Protein AF-0000000072711193 (afdb_homodimer)

Structure (mmCIF, N/CA/C/O backbone):
data_AF-0000000072711193-model_v1
#
loop_
_entity.id
_entity.type
_entity.pdbx_description
1 polymer Hexosyltransferase
#
loop_
_atom_site.group_PDB
_atom_site.id
_atom_site.type_symbol
_atom_site.label_atom_id
_atom_site.label_alt_id
_atom_site.label_comp_id
_atom_site.label_asym_id
_atom_site.label_entity_id
_atom_site.label_seq_id
_atom_site.pdbx_PDB_ins_code
_atom_site.Cartn_x
_atom_site.Cartn_y
_atom_site.Cartn_z
_atom_site.occupancy
_atom_site.B_iso_or_equiv
_atom_site.auth_seq_id
_atom_site.auth_comp_id
_atom_site.auth_asym_id
_atom_site.auth_atom_id
_atom_site.pdbx_PDB_model_num
ATOM 1 N N . MET A 1 1 ? 5.035 42.688 -54.812 1 25.09 1 MET A N 1
ATOM 2 C CA . MET A 1 1 ? 4.352 42.875 -53.562 1 25.09 1 MET A CA 1
ATOM 3 C C . MET A 1 1 ? 3.699 41.562 -53.094 1 25.09 1 MET A C 1
ATOM 5 O O . MET A 1 1 ? 2.559 41.281 -53.469 1 25.09 1 MET A O 1
ATOM 9 N N . GLU A 1 2 ? 4.414 40.469 -53.188 1 30.11 2 GLU A N 1
ATOM 10 C CA . GLU A 1 2 ? 4.062 39.094 -52.812 1 30.11 2 GLU A CA 1
ATOM 11 C C . GLU A 1 2 ? 3.682 39 -51.344 1 30.11 2 GLU A C 1
ATOM 13 O O . GLU A 1 2 ? 4.469 39.344 -50.469 1 30.11 2 GLU A O 1
ATOM 18 N N . ARG A 1 3 ? 2.291 39.188 -51.125 1 33.78 3 ARG A N 1
ATOM 19 C CA . ARG A 1 3 ? 1.597 39.125 -49.844 1 33.78 3 ARG A CA 1
ATOM 20 C C . ARG A 1 3 ? 2 37.875 -49.062 1 33.78 3 ARG A C 1
ATOM 22 O O . ARG A 1 3 ? 1.831 36.75 -49.531 1 33.78 3 ARG A O 1
ATOM 29 N N . ARG A 1 4 ? 3.076 38.125 -48.156 1 33.78 4 ARG A N 1
ATOM 30 C CA . ARG A 1 4 ? 3.562 37.25 -47.125 1 33.78 4 ARG A CA 1
ATOM 31 C C . ARG A 1 4 ? 2.408 36.688 -46.281 1 33.78 4 ARG A C 1
ATOM 33 O O . ARG A 1 4 ? 1.637 37.438 -45.688 1 33.78 4 ARG A O 1
ATOM 40 N N . LEU A 1 5 ? 1.806 35.688 -46.906 1 37.38 5 LEU A N 1
ATOM 41 C CA . LEU A 1 5 ? 0.866 34.938 -46.062 1 37.38 5 LEU A CA 1
ATOM 42 C C . LEU A 1 5 ? 1.384 34.781 -44.656 1 37.38 5 LEU A C 1
ATOM 44 O O . LEU A 1 5 ? 2.453 34.219 -44.438 1 37.38 5 LEU A O 1
ATOM 48 N N . CYS A 1 6 ? 1.14 35.875 -43.781 1 38.31 6 CYS A N 1
ATOM 49 C CA . CYS A 1 6 ? 1.611 36.094 -42.406 1 38.31 6 CYS A CA 1
ATOM 50 C C . CYS A 1 6 ? 1.307 34.875 -41.531 1 38.31 6 CYS A C 1
ATOM 52 O O . CYS A 1 6 ? 0.287 34.219 -41.719 1 38.31 6 CYS A O 1
ATOM 54 N N . ALA A 1 7 ? 2.26 34.562 -40.625 1 51.5 7 ALA A N 1
ATOM 55 C CA . ALA A 1 7 ? 2.461 33.531 -39.625 1 51.5 7 ALA A CA 1
ATOM 56 C C . ALA A 1 7 ? 1.212 33.344 -38.781 1 51.5 7 ALA A C 1
ATOM 58 O O . ALA A 1 7 ? 0.851 32.219 -38.406 1 51.5 7 ALA A O 1
ATOM 59 N N . PRO A 1 8 ? 0.375 34.438 -38.688 1 54.06 8 PRO A N 1
ATOM 60 C CA . PRO A 1 8 ? -0.767 34.188 -37.812 1 54.06 8 PRO A CA 1
ATOM 61 C C . PRO A 1 8 ? -1.857 33.344 -38.469 1 54.06 8 PRO A C 1
ATOM 63 O O . PRO A 1 8 ? -2.547 32.594 -37.781 1 54.06 8 PRO A O 1
ATOM 66 N N . SER A 1 9 ? -1.953 33.406 -39.75 1 57.59 9 SER A N 1
ATOM 67 C CA . SER A 1 9 ? -3.023 32.656 -40.406 1 57.59 9 SER A CA 1
ATOM 68 C C . SER A 1 9 ? -2.73 31.172 -40.438 1 57.59 9 SER A C 1
ATOM 70 O O . SER A 1 9 ? -3.65 30.359 -40.375 1 57.59 9 SER A O 1
ATOM 72 N N . LEU A 1 10 ? -1.444 30.875 -40.438 1 52.97 10 LEU A N 1
ATOM 73 C CA . LEU A 1 10 ? -1.091 29.469 -40.438 1 52.97 10 LEU A CA 1
ATOM 74 C C . LEU A 1 10 ? -1.29 28.859 -39.062 1 52.97 10 LEU A C 1
ATOM 76 O O . LEU A 1 10 ? -1.71 27.703 -38.906 1 52.97 10 LEU A O 1
ATOM 80 N N . VAL A 1 11 ? -1.178 29.688 -38 1 55.47 11 VAL A N 1
ATOM 81 C CA . VAL A 1 11 ? -1.401 29.219 -36.625 1 55.47 11 VAL A CA 1
ATOM 82 C C . VAL A 1 11 ? -2.896 29.016 -36.375 1 55.47 11 VAL A C 1
ATOM 84 O O . VAL A 1 11 ? -3.307 28.016 -35.781 1 55.47 11 VAL A O 1
ATOM 87 N N . ILE A 1 12 ? -3.73 29.828 -37.031 1 57.03 12 ILE A N 1
ATOM 88 C CA . ILE A 1 12 ? -5.176 29.672 -36.875 1 57.03 12 ILE A CA 1
ATOM 89 C C . ILE A 1 12 ? -5.656 28.438 -37.625 1 57.03 12 ILE A C 1
ATOM 91 O O . ILE A 1 12 ? -6.469 27.672 -37.125 1 57.03 12 ILE A O 1
ATOM 95 N N . ILE A 1 13 ? -5.059 28.188 -38.75 1 55.66 13 ILE A N 1
ATOM 96 C CA . ILE A 1 13 ? -5.441 27 -39.531 1 55.66 13 ILE A CA 1
ATOM 97 C C . ILE A 1 13 ? -4.926 25.75 -38.812 1 55.66 13 ILE A C 1
ATOM 99 O O . ILE A 1 13 ? -5.637 24.75 -38.719 1 55.66 13 ILE A O 1
ATOM 103 N N . LEU A 1 14 ? -3.797 25.859 -38.156 1 54.62 14 LEU A N 1
ATOM 104 C CA . LEU A 1 14 ? -3.252 24.719 -37.438 1 54.62 14 LEU A CA 1
ATOM 105 C C . LEU A 1 14 ? -4.043 24.469 -36.156 1 54.62 14 LEU A C 1
ATOM 107 O O . LEU A 1 14 ? -4.344 23.312 -35.812 1 54.62 14 LEU A O 1
ATOM 111 N N . ILE A 1 15 ? -4.504 25.484 -35.531 1 59.09 15 ILE A N 1
ATOM 112 C CA . ILE A 1 15 ? -5.348 25.312 -34.344 1 59.09 15 ILE A CA 1
ATOM 113 C C . ILE A 1 15 ? -6.715 24.766 -34.781 1 59.09 15 ILE A C 1
ATOM 115 O O . ILE A 1 15 ? -7.258 23.875 -34.125 1 59.09 15 ILE A O 1
ATOM 119 N N . ALA A 1 16 ? -7.199 25.234 -35.875 1 59.5 16 ALA A N 1
ATOM 120 C CA . ALA A 1 16 ? -8.484 24.734 -36.375 1 59.5 16 ALA A CA 1
ATOM 121 C C . ALA A 1 16 ? -8.359 23.281 -36.812 1 59.5 16 ALA A C 1
ATOM 123 O O . ALA A 1 16 ? -9.242 22.453 -36.531 1 59.5 16 ALA A O 1
ATOM 124 N N . LEU A 1 17 ? -7.266 22.938 -37.375 1 55.38 17 LEU A N 1
ATOM 125 C CA . LEU A 1 17 ? -7.047 21.562 -37.812 1 55.38 17 LEU A CA 1
ATOM 126 C C . LEU A 1 17 ? -6.785 20.656 -36.594 1 55.38 17 LEU A C 1
ATOM 128 O O . LEU A 1 17 ? -7.312 19.531 -36.531 1 55.38 17 LEU A O 1
ATOM 132 N N . VAL A 1 18 ? -6.062 21.109 -35.594 1 55.75 18 VAL A N 1
ATOM 133 C CA . VAL A 1 18 ? -5.836 20.312 -34.375 1 55.75 18 VAL A CA 1
ATOM 134 C C . VAL A 1 18 ? -7.137 20.203 -33.594 1 55.75 18 VAL A C 1
ATOM 136 O O . VAL A 1 18 ? -7.484 19.125 -33.094 1 55.75 18 VAL A O 1
ATOM 139 N N . THR A 1 19 ? -7.891 21.25 -33.562 1 57.88 19 THR A N 1
ATOM 140 C CA . THR A 1 19 ? -9.203 21.172 -32.938 1 57.88 19 THR A CA 1
ATOM 141 C C . THR A 1 19 ? -10.133 20.266 -33.719 1 57.88 19 THR A C 1
ATOM 143 O O . THR A 1 19 ? -10.922 19.516 -33.156 1 57.88 19 THR A O 1
ATOM 146 N N . TYR A 1 20 ? -10 20.312 -35 1 52.47 20 TYR A N 1
ATOM 147 C CA . TYR A 1 20 ? -10.781 19.422 -35.844 1 52.47 20 TYR A CA 1
ATOM 148 C C . TYR A 1 20 ? -10.312 17.969 -35.688 1 52.47 20 TYR A C 1
ATOM 150 O O . TYR A 1 20 ? -11.125 17.062 -35.562 1 52.47 20 TYR A O 1
ATOM 158 N N . ILE A 1 21 ? -9.062 17.75 -35.656 1 50.16 21 ILE A N 1
ATOM 159 C CA . ILE A 1 21 ? -8.547 16.391 -35.469 1 50.16 21 ILE A CA 1
ATOM 160 C C . ILE A 1 21 ? -8.875 15.914 -34.062 1 50.16 21 ILE A C 1
ATOM 162 O O . ILE A 1 21 ? -9.281 14.758 -33.844 1 50.16 21 ILE A O 1
ATOM 166 N N . VAL A 1 22 ? -8.742 16.719 -33 1 50.91 22 VAL A N 1
ATOM 167 C CA . VAL A 1 22 ? -9.141 16.344 -31.656 1 50.91 22 VAL A CA 1
ATOM 168 C C . VAL A 1 22 ? -10.656 16.125 -31.609 1 50.91 22 VAL A C 1
ATOM 170 O O . VAL A 1 22 ? -11.133 15.164 -31.016 1 50.91 22 VAL A O 1
ATOM 173 N N . ARG A 1 23 ? -11.406 16.984 -32.25 1 47.62 23 ARG A N 1
ATOM 174 C CA . ARG A 1 23 ? -12.852 16.812 -32.312 1 47.62 23 ARG A CA 1
ATOM 175 C C . ARG A 1 23 ? -13.203 15.602 -33.188 1 47.62 23 ARG A C 1
ATOM 177 O O . ARG A 1 23 ? -14.125 14.852 -32.844 1 47.62 23 ARG A O 1
ATOM 184 N N . VAL A 1 24 ? -12.562 15.406 -34.281 1 46.16 24 VAL A N 1
ATOM 185 C CA . VAL A 1 24 ? -12.82 14.242 -35.094 1 46.16 24 VAL A CA 1
ATOM 186 C C . VAL A 1 24 ? -12.383 12.977 -34.375 1 46.16 24 VAL A C 1
ATOM 188 O O . VAL A 1 24 ? -13.07 11.953 -34.438 1 46.16 24 VAL A O 1
ATOM 191 N N . THR A 1 25 ? -11.211 12.984 -33.688 1 44.03 25 THR A N 1
ATOM 192 C CA . THR A 1 25 ? -10.82 11.844 -32.875 1 44.03 25 THR A CA 1
ATOM 193 C C . THR A 1 25 ? -11.742 11.688 -31.672 1 44.03 25 THR A C 1
ATOM 195 O O . THR A 1 25 ? -12.031 10.57 -31.25 1 44.03 25 THR A O 1
ATOM 198 N N . GLU A 1 26 ? -12.172 12.75 -31.078 1 44.25 26 GLU A N 1
ATOM 199 C CA . GLU A 1 26 ? -13.234 12.703 -30.062 1 44.25 26 GLU A CA 1
ATOM 200 C C . GLU A 1 26 ? -14.562 12.266 -30.688 1 44.25 26 GLU A C 1
ATOM 202 O O . GLU A 1 26 ? -15.297 11.484 -30.094 1 44.25 26 GLU A O 1
ATOM 207 N N . ILE A 1 27 ? -14.977 12.867 -31.766 1 43.34 27 ILE A N 1
ATOM 208 C CA . ILE A 1 27 ? -16.188 12.461 -32.469 1 43.34 27 ILE A CA 1
ATOM 209 C C . ILE A 1 27 ? -16.016 11.039 -33 1 43.34 27 ILE A C 1
ATOM 211 O O . ILE A 1 27 ? -16.938 10.234 -32.969 1 43.34 27 ILE A O 1
ATOM 215 N N . GLU A 1 28 ? -14.945 10.703 -33.688 1 39.62 28 GLU A N 1
ATOM 216 C CA . GLU A 1 28 ? -14.766 9.312 -34.062 1 39.62 28 GLU A CA 1
ATOM 217 C C . GLU A 1 28 ? -14.656 8.398 -32.844 1 39.62 28 GLU A C 1
ATOM 219 O O . GLU A 1 28 ? -14.859 7.184 -32.969 1 39.62 28 GLU A O 1
ATOM 224 N N . ARG A 1 29 ? -14.148 8.805 -31.781 1 42.5 29 ARG A N 1
ATOM 225 C CA . ARG A 1 29 ? -14.328 8.086 -30.531 1 42.5 29 ARG A CA 1
ATOM 226 C C . ARG A 1 29 ? -15.797 8.023 -30.141 1 42.5 29 ARG A C 1
ATOM 228 O O . ARG A 1 29 ? -16.219 7.109 -29.438 1 42.5 29 ARG A O 1
ATOM 235 N N . ASP A 1 30 ? -16.5 9.078 -30.328 1 44.5 30 ASP A N 1
ATOM 236 C CA . ASP A 1 30 ? -17.938 9.125 -30.109 1 44.5 30 ASP A CA 1
ATOM 237 C C . ASP A 1 30 ? -18.672 8.125 -31.016 1 44.5 30 ASP A C 1
ATOM 239 O O . ASP A 1 30 ? -19.906 8.047 -31 1 44.5 30 ASP A O 1
ATOM 243 N N . VAL A 1 31 ? -18.125 7.879 -32.156 1 45.59 31 VAL A N 1
ATOM 244 C CA . VAL A 1 31 ? -19.094 7.066 -32.875 1 45.59 31 VAL A CA 1
ATOM 245 C C . VAL A 1 31 ? -19.625 5.957 -31.969 1 45.59 31 VAL A C 1
ATOM 247 O O . VAL A 1 31 ? -20.812 5.945 -31.625 1 45.59 31 VAL A O 1
ATOM 250 N N . GLY A 1 32 ? -19.297 4.449 -32.406 1 51.97 32 GLY A N 1
ATOM 251 C CA . GLY A 1 32 ? -20.109 3.273 -32.156 1 51.97 32 GLY A CA 1
ATOM 252 C C . GLY A 1 32 ? -19.938 2.715 -30.75 1 51.97 32 GLY A C 1
ATOM 253 O O . GLY A 1 32 ? -19.938 1.497 -30.562 1 51.97 32 GLY A O 1
ATOM 254 N N . VAL A 1 33 ? -19.422 3.521 -29.875 1 69.75 33 VAL A N 1
ATOM 255 C CA . VAL A 1 33 ? -19.391 2.893 -28.562 1 69.75 33 VAL A CA 1
ATOM 256 C C . VAL A 1 33 ? -20.797 2.576 -28.094 1 69.75 33 VAL A C 1
ATOM 258 O O . VAL A 1 33 ? -21.672 3.451 -28.094 1 69.75 33 VAL A O 1
ATOM 261 N N . THR A 1 34 ? -21.125 1.335 -28.047 1 81.62 34 THR A N 1
ATOM 262 C CA . THR A 1 34 ? -22.391 0.824 -27.578 1 81.62 34 THR A CA 1
ATOM 263 C C . THR A 1 34 ? -22.578 1.104 -26.078 1 81.62 34 THR A C 1
ATOM 265 O O . THR A 1 34 ? -21.641 0.908 -25.297 1 81.62 34 THR A O 1
ATOM 268 N N . SER A 1 35 ? -23.641 1.753 -25.766 1 89.75 35 SER A N 1
ATOM 269 C CA . SER A 1 35 ? -23.938 2.037 -24.359 1 89.75 35 SER A CA 1
ATOM 270 C C . SER A 1 35 ? -24.578 0.837 -23.672 1 89.75 35 SER A C 1
ATOM 272 O O . SER A 1 35 ? -25.516 0.242 -24.203 1 89.75 35 SER A O 1
ATOM 274 N N . LYS A 1 36 ? -23.953 0.341 -22.672 1 93.12 36 LYS A N 1
ATOM 275 C CA . LYS A 1 36 ? -24.469 -0.708 -21.797 1 93.12 36 LYS A CA 1
ATOM 276 C C . LYS A 1 36 ? -24.484 -0.248 -20.328 1 93.12 36 LYS A C 1
ATOM 278 O O . LYS A 1 36 ? -23.562 0.435 -19.891 1 93.12 36 LYS A O 1
ATOM 283 N N . ARG A 1 37 ? -25.5 -0.536 -19.688 1 94.62 37 ARG A N 1
ATOM 284 C CA . ARG A 1 37 ? -25.531 -0.227 -18.266 1 94.62 37 ARG A CA 1
ATOM 285 C C . ARG A 1 37 ? -24.516 -1.051 -17.5 1 94.62 37 ARG A C 1
ATOM 287 O O . ARG A 1 37 ? -23.75 -0.512 -16.688 1 94.62 37 ARG A O 1
ATOM 294 N N . LEU A 1 38 ? -24.453 -2.365 -17.828 1 96.38 38 LEU A N 1
ATOM 295 C CA . LEU A 1 38 ? -23.578 -3.273 -17.078 1 96.38 38 LEU A CA 1
ATOM 296 C C . LEU A 1 38 ? -22.906 -4.27 -18.016 1 96.38 38 LEU A C 1
ATOM 298 O O . LEU A 1 38 ? -23.578 -4.926 -18.812 1 96.38 38 LEU A O 1
ATOM 302 N N . VAL A 1 39 ? -21.609 -4.32 -17.984 1 97.75 39 VAL A N 1
ATOM 303 C CA . VAL A 1 39 ? -20.859 -5.363 -18.672 1 97.75 39 VAL A CA 1
ATOM 304 C C . VAL A 1 39 ? -20.25 -6.32 -17.656 1 97.75 39 VAL A C 1
ATOM 306 O O . VAL A 1 39 ? -19.531 -5.895 -16.75 1 97.75 39 VAL A O 1
ATOM 309 N N . VAL A 1 40 ? -20.547 -7.586 -17.781 1 98.5 40 VAL A N 1
ATOM 310 C CA . VAL A 1 40 ? -20.016 -8.617 -16.906 1 98.5 40 VAL A CA 1
ATOM 311 C C . VAL A 1 40 ? -18.875 -9.359 -17.609 1 98.5 40 VAL A C 1
ATOM 313 O O . VAL A 1 40 ? -19.094 -10.062 -18.594 1 98.5 40 VAL A O 1
ATOM 316 N N . GLY A 1 41 ? -17.641 -9.141 -17.109 1 98.75 41 GLY A N 1
ATOM 317 C CA . GLY A 1 41 ? -16.5 -9.906 -17.578 1 98.75 41 GLY A CA 1
ATOM 318 C C . GLY A 1 41 ? -16.203 -11.133 -16.75 1 98.75 41 GLY A C 1
ATOM 319 O O . GLY A 1 41 ? -15.82 -11.023 -15.586 1 98.75 41 GLY A O 1
ATOM 320 N N . VAL A 1 42 ? -16.375 -12.305 -17.344 1 98.88 42 VAL A N 1
ATOM 321 C CA . VAL A 1 42 ? -16.094 -13.57 -16.672 1 98.88 42 VAL A CA 1
ATOM 322 C C . VAL A 1 42 ? -14.656 -14 -16.984 1 98.88 42 VAL A C 1
ATOM 324 O O . VAL A 1 42 ? -14.352 -14.422 -18.109 1 98.88 42 VAL A O 1
ATOM 327 N N . ILE A 1 43 ? -13.805 -13.922 -16 1 98.88 43 ILE A N 1
ATOM 328 C CA . ILE A 1 43 ? -12.422 -14.336 -16.172 1 98.88 43 ILE A CA 1
ATOM 329 C C . ILE A 1 43 ? -12.328 -15.859 -16.172 1 98.88 43 ILE A C 1
ATOM 331 O O . ILE A 1 43 ? -12.633 -16.5 -15.164 1 98.88 43 ILE A O 1
ATOM 335 N N . SER A 1 44 ? -11.945 -16.422 -17.281 1 98.75 44 SER A N 1
ATOM 336 C CA . SER A 1 44 ? -11.984 -17.859 -17.453 1 98.75 44 SER A CA 1
ATOM 337 C C . SER A 1 44 ? -10.672 -18.391 -18.047 1 98.75 44 SER A C 1
ATOM 339 O O . SER A 1 44 ? -10.047 -17.719 -18.875 1 98.75 44 SER A O 1
ATOM 341 N N . ALA A 1 45 ? -10.281 -19.547 -17.578 1 98.06 45 ALA A N 1
ATOM 342 C CA . ALA A 1 45 ? -9.148 -20.219 -18.188 1 98.06 45 ALA A CA 1
ATOM 343 C C . ALA A 1 45 ? -9.555 -20.859 -19.516 1 98.06 45 ALA A C 1
ATOM 345 O O . ALA A 1 45 ? -10.719 -21.203 -19.719 1 98.06 45 ALA A O 1
ATOM 346 N N . ARG A 1 46 ? -8.633 -21.031 -20.422 1 98.06 46 ARG A N 1
ATOM 347 C CA . ARG A 1 46 ? -8.898 -21.562 -21.75 1 98.06 46 ARG A CA 1
ATOM 348 C C . ARG A 1 46 ? -9.508 -22.969 -21.672 1 98.06 46 ARG A C 1
ATOM 350 O O . ARG A 1 46 ? -10.398 -23.297 -22.453 1 98.06 46 ARG A O 1
ATOM 357 N N . ASP A 1 47 ? -9.109 -23.75 -20.703 1 97.44 47 ASP A N 1
ATOM 358 C CA . ASP A 1 47 ? -9.562 -25.141 -20.641 1 97.44 47 ASP A CA 1
ATOM 359 C C . ASP A 1 47 ? -10.852 -25.266 -19.828 1 97.44 47 ASP A C 1
ATOM 361 O O . ASP A 1 47 ? -11.352 -26.359 -19.609 1 97.44 47 ASP A O 1
ATOM 365 N N . HIS A 1 48 ? -11.414 -24.203 -19.406 1 98.12 48 HIS A N 1
ATOM 366 C CA . HIS A 1 48 ? -12.641 -24.234 -18.609 1 98.12 48 HIS A CA 1
ATOM 367 C C . HIS A 1 48 ? -13.867 -24.141 -19.516 1 98.12 48 HIS A C 1
ATOM 369 O O . HIS A 1 48 ? -14.773 -23.344 -19.266 1 98.12 48 HIS A O 1
ATOM 375 N N . VAL A 1 49 ? -13.953 -24.938 -20.5 1 97.69 49 VAL A N 1
ATOM 376 C CA . VAL A 1 49 ? -15.039 -24.953 -21.484 1 97.69 49 VAL A CA 1
ATOM 377 C C . VAL A 1 49 ? -16.344 -25.344 -20.781 1 97.69 49 VAL A C 1
ATOM 379 O O . VAL A 1 49 ? -17.391 -24.734 -21.031 1 97.69 49 VAL A O 1
ATOM 382 N N . SER A 1 50 ? -16.25 -26.297 -19.906 1 97.56 50 SER A N 1
ATOM 383 C CA . SER A 1 50 ? -17.438 -26.781 -19.203 1 97.56 50 SER A CA 1
ATOM 384 C C . SER A 1 50 ? -18.062 -25.688 -18.328 1 97.56 50 SER A C 1
ATOM 386 O O . SER A 1 50 ? -19.281 -25.562 -18.25 1 97.56 50 SER A O 1
ATOM 388 N N . HIS A 1 51 ? -17.234 -24.922 -17.688 1 98.62 51 HIS A N 1
ATOM 389 C CA . HIS A 1 51 ? -17.719 -23.828 -16.859 1 98.62 51 HIS A CA 1
ATOM 390 C C . HIS A 1 51 ? -18.422 -22.766 -17.703 1 98.62 51 HIS A C 1
ATOM 392 O O . HIS A 1 51 ? -19.484 -22.281 -17.328 1 98.62 51 HIS A O 1
ATOM 398 N N . ARG A 1 52 ? -17.844 -22.391 -18.828 1 98.69 52 ARG A N 1
ATOM 399 C CA . ARG A 1 52 ? -18.453 -21.391 -19.688 1 98.69 52 ARG A CA 1
ATOM 400 C C . ARG A 1 52 ? -19.781 -21.891 -20.25 1 98.69 52 ARG A C 1
ATOM 402 O O . ARG A 1 52 ? -20.75 -21.125 -20.312 1 98.69 52 ARG A O 1
ATOM 409 N N . HIS A 1 53 ? -19.828 -23.156 -20.547 1 98.06 53 HIS A N 1
ATOM 410 C CA . HIS A 1 53 ? -21.078 -23.75 -21 1 98.06 53 HIS A CA 1
ATOM 411 C C . HIS A 1 53 ? -22.141 -23.703 -19.891 1 98.06 53 HIS A C 1
ATOM 413 O O . HIS A 1 53 ? -23.297 -23.375 -20.141 1 98.06 53 HIS A O 1
ATOM 419 N N . ALA A 1 54 ? -21.719 -24.062 -18.734 1 98.44 54 ALA A N 1
ATOM 420 C CA . ALA A 1 54 ? -22.641 -24.031 -17.609 1 98.44 54 ALA A CA 1
ATOM 421 C C . ALA A 1 54 ? -23.188 -22.625 -17.375 1 98.44 54 ALA A C 1
ATOM 423 O O . ALA A 1 54 ? -24.375 -22.438 -17.141 1 98.44 54 ALA A O 1
ATOM 424 N N . ILE A 1 55 ? -22.344 -21.641 -17.422 1 98.69 55 ILE A N 1
ATOM 425 C CA . ILE A 1 55 ? -22.75 -20.266 -17.203 1 98.69 55 ILE A CA 1
ATOM 426 C C . ILE A 1 55 ? -23.75 -19.844 -18.281 1 98.69 55 ILE A C 1
ATOM 428 O O . ILE A 1 55 ? -24.797 -19.25 -17.969 1 98.69 55 ILE A O 1
ATOM 432 N N . ARG A 1 56 ? -23.547 -20.219 -19.594 1 97.81 56 ARG A N 1
ATOM 433 C CA . ARG A 1 56 ? -24.438 -19.891 -20.703 1 97.81 56 ARG A CA 1
ATOM 434 C C . ARG A 1 56 ? -25.844 -20.438 -20.453 1 97.81 56 ARG A C 1
ATOM 436 O O . ARG A 1 56 ? -26.828 -19.828 -20.875 1 97.81 56 ARG A O 1
ATOM 443 N N . HIS A 1 57 ? -25.875 -21.484 -19.719 1 96.69 57 HIS A N 1
ATOM 444 C CA . HIS A 1 57 ? -27.156 -22.188 -19.578 1 96.69 57 HIS A CA 1
ATOM 445 C C . HIS A 1 57 ? -27.75 -21.969 -18.188 1 96.69 57 HIS A C 1
ATOM 447 O O . HIS A 1 57 ? -28.688 -22.672 -17.797 1 96.69 57 HIS A O 1
ATOM 453 N N . THR A 1 58 ? -27.172 -21.188 -17.422 1 97.38 58 THR A N 1
ATOM 454 C CA . THR A 1 58 ? -27.703 -20.828 -16.109 1 97.38 58 THR A CA 1
ATOM 455 C C . THR A 1 58 ? -27.891 -19.312 -16 1 97.38 58 THR A C 1
ATOM 457 O O . THR A 1 58 ? -28.766 -18.734 -16.656 1 97.38 58 THR A O 1
ATOM 460 N N . TRP A 1 59 ? -27.062 -18.688 -15.094 1 97.38 59 TRP A N 1
ATOM 461 C CA . TRP A 1 59 ? -27.312 -17.281 -14.812 1 97.38 59 TRP A CA 1
ATOM 462 C C . TRP A 1 59 ? -26.938 -16.406 -16 1 97.38 59 TRP A C 1
ATOM 464 O O . TRP A 1 59 ? -27.484 -15.32 -16.188 1 97.38 59 TRP A O 1
ATOM 474 N N . GLY A 1 60 ? -26 -16.859 -16.875 1 97.5 60 GLY A N 1
ATOM 475 C CA . GLY A 1 60 ? -25.609 -16.125 -18.062 1 97.5 60 GLY A CA 1
ATOM 476 C C . GLY A 1 60 ? -26.75 -15.914 -19.031 1 97.5 60 GLY A C 1
ATOM 477 O O . GLY A 1 60 ? -26.781 -14.922 -19.766 1 97.5 60 GLY A O 1
ATOM 478 N N . SER A 1 61 ? -27.672 -16.828 -19.094 1 95.62 61 SER A N 1
ATOM 479 C CA . SER A 1 61 ? -28.812 -16.719 -20 1 95.62 61 SER A CA 1
ATOM 480 C C . SER A 1 61 ? -29.703 -15.547 -19.609 1 95.62 61 SER A C 1
ATOM 482 O O . SER A 1 61 ? -30.297 -14.914 -20.484 1 95.62 61 SER A O 1
ATOM 484 N N . LEU A 1 62 ? -29.75 -15.25 -18.328 1 95.19 62 LEU A N 1
ATOM 485 C CA . LEU A 1 62 ? -30.531 -14.125 -17.844 1 95.19 62 LEU A CA 1
ATOM 486 C C . LEU A 1 62 ? -29.922 -12.805 -18.281 1 95.19 62 LEU A C 1
ATOM 488 O O . LEU A 1 62 ? -30.625 -11.844 -18.578 1 95.19 62 LEU A O 1
ATOM 492 N N . VAL A 1 63 ? -28.578 -12.75 -18.281 1 95 63 VAL A N 1
ATOM 493 C CA . VAL A 1 63 ? -27.875 -11.539 -18.688 1 95 63 VAL A CA 1
ATOM 494 C C . VAL A 1 63 ? -28.156 -11.25 -20.172 1 95 63 VAL A C 1
ATOM 496 O O . VAL A 1 63 ? -28.375 -10.094 -20.547 1 95 63 VAL A O 1
ATOM 499 N N . GLN A 1 64 ? -28.219 -12.242 -20.938 1 88.75 64 GLN A N 1
ATOM 500 C CA . GLN A 1 64 ? -28.438 -12.109 -22.375 1 88.75 64 GLN A CA 1
ATOM 501 C C . GLN A 1 64 ? -29.844 -11.617 -22.672 1 88.75 64 GLN A C 1
ATOM 503 O O . GLN A 1 64 ? -30.078 -10.984 -23.703 1 88.75 64 GLN A O 1
ATOM 508 N N . ASP A 1 65 ? -30.75 -11.781 -21.719 1 90.69 65 ASP A N 1
ATOM 509 C CA . ASP A 1 65 ? -32.156 -11.383 -21.906 1 90.69 65 ASP A CA 1
ATOM 510 C C . ASP A 1 65 ? -32.344 -9.914 -21.547 1 90.69 65 ASP A C 1
ATOM 512 O O . ASP A 1 65 ? -33.375 -9.32 -21.875 1 90.69 65 ASP A O 1
ATOM 516 N N . ILE A 1 66 ? -31.391 -9.352 -20.922 1 91.81 66 ILE A N 1
ATOM 517 C CA . ILE A 1 66 ? -31.5 -7.953 -20.516 1 91.81 66 ILE A CA 1
ATOM 518 C C . ILE A 1 66 ? -30.719 -7.07 -21.5 1 91.81 66 ILE A C 1
ATOM 520 O O . ILE A 1 66 ? -29.5 -7.156 -21.594 1 91.81 66 ILE A O 1
ATOM 524 N N . PRO A 1 67 ? -31.312 -6.188 -22.234 1 91.06 67 PRO A N 1
ATOM 525 C CA . PRO A 1 67 ? -30.703 -5.48 -23.359 1 91.06 67 PRO A CA 1
ATOM 526 C C . PRO A 1 67 ? -29.547 -4.578 -22.938 1 91.06 67 PRO A C 1
ATOM 528 O O . PRO A 1 67 ? -28.609 -4.363 -23.719 1 91.06 67 PRO A O 1
ATOM 531 N N . ASP A 1 68 ? -29.625 -4.031 -21.766 1 93.62 68 ASP A N 1
ATOM 532 C CA . ASP A 1 68 ? -28.594 -3.072 -21.391 1 93.62 68 ASP A CA 1
ATOM 533 C C . ASP A 1 68 ? -27.469 -3.75 -20.609 1 93.62 68 ASP A C 1
ATOM 535 O O . ASP A 1 68 ? -26.672 -3.08 -19.938 1 93.62 68 ASP A O 1
ATOM 539 N N . MET A 1 69 ? -27.406 -5.074 -20.688 1 95.12 69 MET A N 1
ATOM 540 C CA . MET A 1 69 ? -26.328 -5.832 -20.094 1 95.12 69 MET A CA 1
ATOM 541 C C . MET A 1 69 ? -25.578 -6.637 -21.141 1 95.12 69 MET A C 1
ATOM 543 O O . MET A 1 69 ? -26.125 -6.949 -22.203 1 95.12 69 MET A O 1
ATOM 547 N N . GLU A 1 70 ? -24.328 -6.863 -20.875 1 95.88 70 GLU A N 1
ATOM 548 C CA . GLU A 1 70 ? -23.484 -7.668 -21.734 1 95.88 70 GLU A CA 1
ATOM 549 C C . GLU A 1 70 ? -22.609 -8.625 -20.922 1 95.88 70 GLU A C 1
ATOM 551 O O . GLU A 1 70 ? -22.141 -8.266 -19.844 1 95.88 70 GLU A O 1
ATOM 556 N N . LEU A 1 71 ? -22.531 -9.852 -21.422 1 97.81 71 LEU A N 1
ATOM 557 C CA . LEU A 1 71 ? -21.672 -10.859 -20.828 1 97.81 71 LEU A CA 1
ATOM 558 C C . LEU A 1 71 ? -20.547 -11.25 -21.781 1 97.81 71 LEU A C 1
ATOM 560 O O . LEU A 1 71 ? -20.797 -11.477 -22.969 1 97.81 71 LEU A O 1
ATOM 564 N N . VAL A 1 72 ? -19.328 -11.234 -21.281 1 98.25 72 VAL A N 1
ATOM 565 C CA . VAL A 1 72 ? -18.188 -11.625 -22.109 1 98.25 72 VAL A CA 1
ATOM 566 C C . VAL A 1 72 ? -17.266 -12.562 -21.312 1 98.25 72 VAL A C 1
ATOM 568 O O . VAL A 1 72 ? -16.984 -12.305 -20.141 1 98.25 72 VAL A O 1
ATOM 571 N N . PHE A 1 73 ? -16.922 -13.727 -21.906 1 98.81 73 PHE A N 1
ATOM 572 C CA . PHE A 1 73 ? -15.906 -14.602 -21.328 1 98.81 73 PHE A CA 1
ATOM 573 C C . PHE A 1 73 ? -14.508 -14.148 -21.734 1 98.81 73 PHE A C 1
ATOM 575 O O . PHE A 1 73 ? -14.203 -14.031 -22.922 1 98.81 73 PHE A O 1
ATOM 582 N N . VAL A 1 74 ? -13.625 -13.898 -20.766 1 98.88 74 VAL A N 1
ATOM 583 C CA . VAL A 1 74 ? -12.305 -13.32 -21.016 1 98.88 74 VAL A CA 1
ATOM 584 C C . VAL A 1 74 ? -11.242 -14.414 -20.922 1 98.88 74 VAL A C 1
ATOM 586 O O . VAL A 1 74 ? -11.016 -14.992 -19.844 1 98.88 74 VAL A O 1
ATOM 589 N N . LEU A 1 75 ? -10.609 -14.703 -22.031 1 98.69 75 LEU A N 1
ATOM 590 C CA . LEU A 1 75 ? -9.562 -15.711 -22.109 1 98.69 75 LEU A CA 1
ATOM 591 C C . LEU A 1 75 ? -8.25 -15.102 -22.578 1 98.69 75 LEU A C 1
ATOM 593 O O . LEU A 1 75 ? -8.242 -14.047 -23.234 1 98.69 75 LEU A O 1
ATOM 597 N N . GLY A 1 76 ? -7.164 -15.711 -22.172 1 98.38 76 GLY A N 1
ATOM 598 C CA . GLY A 1 76 ? -5.906 -15.43 -22.844 1 98.38 76 GLY A CA 1
ATOM 599 C C . GLY A 1 76 ? -5.793 -16.078 -24.203 1 98.38 76 GLY A C 1
ATOM 600 O O . GLY A 1 76 ? -6.508 -17.047 -24.5 1 98.38 76 GLY A O 1
ATOM 601 N N . GLU A 1 77 ? -4.918 -15.617 -24.969 1 97.31 77 GLU A N 1
ATOM 602 C CA . GLU A 1 77 ? -4.793 -16.062 -26.359 1 97.31 77 GLU A CA 1
ATOM 603 C C . GLU A 1 77 ? -4.035 -17.375 -26.453 1 97.31 77 GLU A C 1
ATOM 605 O O . GLU A 1 77 ? -4.359 -18.234 -27.281 1 97.31 77 GLU A O 1
ATOM 610 N N . THR A 1 78 ? -3.031 -17.516 -25.547 1 97.38 78 THR A N 1
ATOM 611 C CA . THR A 1 78 ? -2.164 -18.672 -25.703 1 97.38 78 THR A CA 1
ATOM 612 C C . THR A 1 78 ? -2.068 -19.453 -24.391 1 97.38 78 THR A C 1
ATOM 614 O O . THR A 1 78 ? -2.244 -18.875 -23.312 1 97.38 78 THR A O 1
ATOM 617 N N . ASP A 1 79 ? -1.786 -20.766 -24.594 1 97.38 79 ASP A N 1
ATOM 618 C CA . ASP A 1 79 ? -1.516 -21.625 -23.453 1 97.38 79 ASP A CA 1
ATOM 619 C C . ASP A 1 79 ? -0.014 -21.781 -23.219 1 97.38 79 ASP A C 1
ATOM 621 O O . ASP A 1 79 ? 0.791 -21.438 -24.094 1 97.38 79 ASP A O 1
ATOM 625 N N . CYS A 1 80 ? 0.25 -22.188 -22 1 97.81 80 CYS A N 1
ATOM 626 C CA . CYS A 1 80 ? 1.638 -22.547 -21.719 1 97.81 80 CYS A CA 1
ATOM 627 C C . CYS A 1 80 ? 2.021 -23.828 -22.453 1 97.81 80 CYS A C 1
ATOM 629 O O . CYS A 1 80 ? 1.394 -24.875 -22.266 1 97.81 80 CYS A O 1
ATOM 631 N N . ALA A 1 81 ? 3.098 -23.781 -23.234 1 97.38 81 ALA A N 1
ATOM 632 C CA . ALA A 1 81 ? 3.523 -24.922 -24.047 1 97.38 81 ALA A CA 1
ATOM 633 C C . ALA A 1 81 ? 4.227 -25.969 -23.188 1 97.38 81 ALA A C 1
ATOM 635 O O . ALA A 1 81 ? 4.422 -27.109 -23.625 1 97.38 81 ALA A O 1
ATOM 636 N N . VAL A 1 82 ? 4.598 -25.609 -22.031 1 97.56 82 VAL A N 1
ATOM 637 C CA . VAL A 1 82 ? 5.32 -26.516 -21.141 1 97.56 82 VAL A CA 1
ATOM 638 C C . VAL A 1 82 ? 4.328 -27.344 -20.344 1 97.56 82 VAL A C 1
ATOM 640 O O . VAL A 1 82 ? 3.412 -26.812 -19.719 1 97.56 82 VAL A O 1
ATOM 643 N N . HIS A 1 83 ? 4.508 -28.672 -20.375 1 97.25 83 HIS A N 1
ATOM 644 C CA . HIS A 1 83 ? 3.668 -29.547 -19.578 1 97.25 83 HIS A CA 1
ATOM 645 C C . HIS A 1 83 ? 3.729 -29.172 -18.094 1 97.25 83 HIS A C 1
ATOM 647 O O . HIS A 1 83 ? 4.801 -28.844 -17.578 1 97.25 83 HIS A O 1
ATOM 653 N N . PRO A 1 84 ? 2.605 -29.188 -17.406 1 95.69 84 PRO A N 1
ATOM 654 C CA . PRO A 1 84 ? 2.574 -28.766 -16 1 95.69 84 PRO A CA 1
ATOM 655 C C . PRO A 1 84 ? 3.621 -29.484 -15.148 1 95.69 84 PRO A C 1
ATOM 657 O O . PRO A 1 84 ? 4.219 -28.859 -14.258 1 95.69 84 PRO A O 1
ATOM 660 N N . ALA A 1 85 ? 3.889 -30.734 -15.406 1 95.44 85 ALA A N 1
ATOM 661 C CA . ALA A 1 85 ? 4.836 -31.516 -14.617 1 95.44 85 ALA A CA 1
ATOM 662 C C . ALA A 1 85 ? 6.27 -31.047 -14.852 1 95.44 85 ALA A C 1
ATOM 664 O O . ALA A 1 85 ? 7.176 -31.391 -14.086 1 95.44 85 ALA A O 1
ATOM 665 N N . ASP A 1 86 ? 6.469 -30.328 -15.938 1 95.75 86 ASP A N 1
ATOM 666 C CA . ASP A 1 86 ? 7.812 -29.891 -16.312 1 95.75 86 ASP A CA 1
ATOM 667 C C . ASP A 1 86 ? 8 -28.406 -16 1 95.75 86 ASP A C 1
ATOM 669 O O . ASP A 1 86 ? 8.93 -27.781 -16.516 1 95.75 86 ASP A O 1
ATOM 673 N N . ARG A 1 87 ? 7.074 -27.891 -15.242 1 95.19 87 ARG A N 1
ATOM 674 C CA . ARG A 1 87 ? 7.16 -26.484 -14.859 1 95.19 87 ARG A CA 1
ATOM 675 C C . ARG A 1 87 ? 7.711 -26.328 -13.445 1 95.19 87 ARG A C 1
ATOM 677 O O . ARG A 1 87 ? 7.555 -27.234 -12.609 1 95.19 87 ARG A O 1
ATOM 684 N N . ILE A 1 88 ? 8.336 -25.156 -13.219 1 93.06 88 ILE A N 1
ATOM 685 C CA . ILE A 1 88 ? 8.789 -24.859 -11.867 1 93.06 88 ILE A CA 1
ATOM 686 C C . ILE A 1 88 ? 7.59 -24.75 -10.93 1 93.06 88 ILE A C 1
ATOM 688 O O . ILE A 1 88 ? 7.645 -25.203 -9.789 1 93.06 88 ILE A O 1
ATOM 692 N N . SER A 1 89 ? 6.59 -24.094 -11.438 1 90.69 89 SER A N 1
ATOM 693 C CA . SER A 1 89 ? 5.316 -23.953 -10.734 1 90.69 89 SER A CA 1
ATOM 694 C C . SER A 1 89 ? 4.137 -24.094 -11.688 1 90.69 89 SER A C 1
ATOM 696 O O . SER A 1 89 ? 4.242 -23.75 -12.867 1 90.69 89 SER A O 1
ATOM 698 N N . SER A 1 90 ? 3.062 -24.609 -11.047 1 88.69 90 SER A N 1
ATOM 699 C CA . SER A 1 90 ? 1.88 -24.781 -11.891 1 88.69 90 SER A CA 1
ATOM 700 C C . SER A 1 90 ? 1.226 -23.438 -12.211 1 88.69 90 SER A C 1
ATOM 702 O O . SER A 1 90 ? 0.35 -23.359 -13.07 1 88.69 90 SER A O 1
ATOM 704 N N . TYR A 1 91 ? 1.699 -22.438 -11.648 1 91.31 91 TYR A N 1
ATOM 705 C CA . TYR A 1 91 ? 1.022 -21.156 -11.766 1 91.31 91 TYR A CA 1
ATOM 706 C C . TYR A 1 91 ? 1.72 -20.266 -12.797 1 91.31 91 TYR A C 1
ATOM 708 O O . TYR A 1 91 ? 1.215 -19.203 -13.141 1 91.31 91 TYR A O 1
ATOM 716 N N . THR A 1 92 ? 2.91 -20.719 -13.219 1 93.19 92 THR A N 1
ATOM 717 C CA . THR A 1 92 ? 3.678 -20 -14.227 1 93.19 92 THR A CA 1
ATOM 718 C C . THR A 1 92 ? 4.012 -20.906 -15.406 1 93.19 92 THR A C 1
ATOM 720 O O . THR A 1 92 ? 3.629 -22.078 -15.422 1 93.19 92 THR A O 1
ATOM 723 N N . CYS A 1 93 ? 4.605 -20.328 -16.453 1 96.62 93 CYS A N 1
ATOM 724 C CA . CYS A 1 93 ? 5.012 -21.125 -17.609 1 96.62 93 CYS A CA 1
ATOM 725 C C . CYS A 1 93 ? 6.527 -21.219 -17.688 1 96.62 93 CYS A C 1
ATOM 727 O O . CYS A 1 93 ? 7.098 -21.25 -18.781 1 96.62 93 CYS A O 1
ATOM 729 N N . GLN A 1 94 ? 7.137 -21.234 -16.562 1 94.25 94 GLN A N 1
ATOM 730 C CA . GLN A 1 94 ? 8.586 -21.375 -16.547 1 94.25 94 GLN A CA 1
ATOM 731 C C . GLN A 1 94 ? 8.984 -22.859 -16.516 1 94.25 94 GLN A C 1
ATOM 733 O O . GLN A 1 94 ? 8.523 -23.609 -15.664 1 94.25 94 GLN A O 1
ATOM 738 N N . ARG A 1 95 ? 9.844 -23.219 -17.375 1 95 95 ARG A N 1
ATOM 739 C CA . ARG A 1 95 ? 10.273 -24.609 -17.5 1 95 95 ARG A CA 1
ATOM 740 C C . ARG A 1 95 ? 11.227 -24.984 -16.359 1 95 95 ARG A C 1
ATOM 742 O O . ARG A 1 95 ? 12.109 -24.203 -16 1 95 95 ARG A O 1
ATOM 749 N N . TRP A 1 96 ? 10.969 -26.125 -15.836 1 94.06 96 TRP A N 1
ATOM 750 C CA . TRP A 1 96 ? 11.898 -26.75 -14.898 1 94.06 96 TRP A CA 1
ATOM 751 C C . TRP A 1 96 ? 13.016 -27.469 -15.641 1 94.06 96 TRP A C 1
ATOM 753 O O . TRP A 1 96 ? 12.812 -28.562 -16.172 1 94.06 96 TRP A O 1
ATOM 763 N N . HIS A 1 97 ? 14.188 -26.797 -15.672 1 89.06 97 HIS A N 1
ATOM 764 C CA . HIS A 1 97 ? 15.32 -27.391 -16.375 1 89.06 97 HIS A CA 1
ATOM 765 C C . HIS A 1 97 ? 16.125 -28.312 -15.453 1 89.06 97 HIS A C 1
ATOM 767 O O . HIS A 1 97 ? 16.828 -27.844 -14.562 1 89.06 97 HIS A O 1
ATOM 773 N N . VAL A 1 98 ? 15.945 -29.562 -15.719 1 84.19 98 VAL A N 1
ATOM 774 C CA . VAL A 1 98 ? 16.688 -30.531 -14.93 1 84.19 98 VAL A CA 1
ATOM 775 C C . VAL A 1 98 ? 18 -30.875 -15.633 1 84.19 98 VAL A C 1
ATOM 777 O O . VAL A 1 98 ? 18 -31.234 -16.812 1 84.19 98 VAL A O 1
ATOM 780 N N . ASN A 1 99 ? 19.141 -30.359 -15.016 1 69 99 ASN A N 1
ATOM 781 C CA . ASN A 1 99 ? 20.453 -30.641 -15.602 1 69 99 ASN A CA 1
ATOM 782 C C . ASN A 1 99 ? 20.734 -32.156 -15.617 1 69 99 ASN A C 1
ATOM 784 O O . ASN A 1 99 ? 20.453 -32.844 -14.648 1 69 99 ASN A O 1
ATOM 788 N N . GLU A 1 100 ? 21.047 -32.594 -16.75 1 59.06 100 GLU A N 1
ATOM 789 C CA . GLU A 1 100 ? 21.391 -34 -16.938 1 59.06 100 GLU A CA 1
ATOM 790 C C . GLU A 1 100 ? 22.547 -34.406 -16.047 1 59.06 100 GLU A C 1
ATOM 792 O O . GLU A 1 100 ? 22.703 -35.594 -15.719 1 59.06 100 GLU A O 1
ATOM 797 N N . GLU A 1 101 ? 23.344 -33.375 -15.742 1 57.94 101 GLU A N 1
ATOM 798 C CA . GLU A 1 101 ? 24.531 -33.781 -15 1 57.94 101 GLU A CA 1
ATOM 799 C C . GLU A 1 101 ? 24.172 -34.188 -13.578 1 57.94 101 GLU A C 1
ATOM 801 O O . GLU A 1 101 ? 25.062 -34.5 -12.781 1 57.94 101 GLU A O 1
ATOM 806 N N . ILE A 1 102 ? 22.953 -34.062 -13.242 1 59.69 102 ILE A N 1
ATOM 807 C CA . ILE A 1 102 ? 22.516 -34.438 -11.891 1 59.69 102 ILE A CA 1
ATOM 808 C C . ILE A 1 102 ? 22.859 -35.906 -11.609 1 59.69 102 ILE A C 1
ATOM 810 O O . ILE A 1 102 ? 22.688 -36.375 -10.484 1 59.69 102 ILE A O 1
ATOM 814 N N . GLU A 1 103 ? 23.281 -36.594 -12.648 1 56.19 103 GLU A N 1
ATOM 815 C CA . GLU A 1 103 ? 23.609 -38 -12.438 1 56.19 103 GLU A CA 1
ATOM 816 C C . GLU A 1 103 ? 24.734 -38.156 -11.406 1 56.19 103 GLU A C 1
ATOM 818 O O . GLU A 1 103 ? 24.828 -39.188 -10.75 1 56.19 103 GLU A O 1
ATOM 823 N N . ARG A 1 104 ? 25.625 -37.156 -11.312 1 58.47 104 ARG A N 1
ATOM 824 C CA . ARG A 1 104 ? 26.734 -37.375 -10.406 1 58.47 104 ARG A CA 1
ATOM 825 C C . ARG A 1 104 ? 26.391 -36.938 -8.984 1 58.47 104 ARG A C 1
ATOM 827 O O . ARG A 1 104 ? 25.781 -35.875 -8.789 1 58.47 104 ARG A O 1
ATOM 834 N N . SER A 1 105 ? 25.766 -37.781 -8.164 1 61.75 105 SER A N 1
ATOM 835 C CA . SER A 1 105 ? 25.422 -37.688 -6.75 1 61.75 105 SER A CA 1
ATOM 836 C C . SER A 1 105 ? 26.406 -36.844 -5.977 1 61.75 105 SER A C 1
ATOM 838 O O . SER A 1 105 ? 27.297 -37.344 -5.301 1 61.75 105 SER A O 1
ATOM 840 N N . GLU A 1 106 ? 26.625 -35.562 -6.355 1 75.62 106 GLU A N 1
ATOM 841 C CA . GLU A 1 106 ? 27.562 -34.75 -5.594 1 75.62 106 GLU A CA 1
ATOM 842 C C . GLU A 1 106 ? 26.828 -33.781 -4.66 1 75.62 106 GLU A C 1
ATOM 844 O O . GLU A 1 106 ? 25.688 -33.375 -4.934 1 75.62 106 GLU A O 1
ATOM 849 N N . VAL A 1 107 ? 27.438 -33.75 -3.488 1 82.12 107 VAL A N 1
ATOM 850 C CA . VAL A 1 107 ? 26.969 -32.781 -2.504 1 82.12 107 VAL A CA 1
ATOM 851 C C . VAL A 1 107 ? 27 -31.391 -3.1 1 82.12 107 VAL A C 1
ATOM 853 O O . VAL A 1 107 ? 27.984 -31 -3.738 1 82.12 107 VAL A O 1
ATOM 856 N N . GLN A 1 108 ? 25.891 -30.734 -3.023 1 86.94 108 GLN A N 1
ATOM 857 C CA . GLN A 1 108 ? 25.781 -29.375 -3.525 1 86.94 108 GLN A CA 1
ATOM 858 C C . GLN A 1 108 ? 25.5 -28.391 -2.389 1 86.94 108 GLN A C 1
ATOM 860 O O . GLN A 1 108 ? 25.016 -28.781 -1.326 1 86.94 108 GLN A O 1
ATOM 865 N N . SER A 1 109 ? 25.922 -27.188 -2.59 1 88.69 109 SER A N 1
ATOM 866 C CA . SER A 1 109 ? 25.562 -26.094 -1.685 1 88.69 109 SER A CA 1
ATOM 867 C C . SER A 1 109 ? 24.688 -25.062 -2.377 1 88.69 109 SER A C 1
ATOM 869 O O . SER A 1 109 ? 24.672 -24.969 -3.605 1 88.69 109 SER A O 1
ATOM 871 N N . PHE A 1 110 ? 23.891 -24.375 -1.594 1 90.44 110 PHE A N 1
ATOM 872 C CA . PHE A 1 110 ? 23.094 -23.297 -2.199 1 90.44 110 PHE A CA 1
ATOM 873 C C . PHE A 1 110 ? 23.984 -22.328 -2.943 1 90.44 110 PHE A C 1
ATOM 875 O O . PHE A 1 110 ? 23.688 -21.938 -4.074 1 90.44 110 PHE A O 1
ATOM 882 N N . PHE A 1 111 ? 25 -21.891 -2.33 1 87.62 111 PHE A N 1
ATOM 883 C CA . PHE A 1 111 ? 26.016 -21.031 -2.941 1 87.62 111 PHE A CA 1
ATOM 884 C C . PHE A 1 111 ? 27.359 -21.188 -2.248 1 87.62 111 PHE A C 1
ATOM 886 O O . PHE A 1 111 ? 27.438 -21.734 -1.148 1 87.62 111 PHE A O 1
ATOM 893 N N . LYS A 1 112 ? 28.344 -20.859 -3.037 1 79.94 112 LYS A N 1
ATOM 894 C CA . LYS A 1 112 ? 29.703 -20.781 -2.502 1 79.94 112 LYS A CA 1
ATOM 895 C C . LYS A 1 112 ? 30.172 -19.328 -2.42 1 79.94 112 LYS A C 1
ATOM 897 O O . LYS A 1 112 ? 29.641 -18.453 -3.119 1 79.94 112 LYS A O 1
ATOM 902 N N . SER A 1 113 ? 30.812 -19.047 -1.378 1 73.69 113 SER A N 1
ATOM 903 C CA . SER A 1 113 ? 31.266 -17.672 -1.263 1 73.69 113 SER A CA 1
ATOM 904 C C . SER A 1 113 ? 32.719 -17.531 -1.657 1 73.69 113 SER A C 1
ATOM 906 O O . SER A 1 113 ? 33.531 -18.438 -1.427 1 73.69 113 SER A O 1
ATOM 908 N N . LYS A 1 114 ? 32.969 -16.578 -2.545 1 67 114 LYS A N 1
ATOM 909 C CA . LYS A 1 114 ? 34.344 -16.156 -2.797 1 67 114 LYS A CA 1
ATOM 910 C C . LYS A 1 114 ? 34.531 -14.703 -2.402 1 67 114 LYS A C 1
ATOM 912 O O . LYS A 1 114 ? 33.625 -13.875 -2.551 1 67 114 LYS A O 1
ATOM 917 N N . ASN A 1 115 ? 35.469 -14.555 -1.538 1 60.06 115 ASN A N 1
ATOM 918 C CA . ASN A 1 115 ? 35.812 -13.172 -1.229 1 60.06 115 ASN A CA 1
ATOM 919 C C . ASN A 1 115 ? 36.344 -12.438 -2.461 1 60.06 115 ASN A C 1
ATOM 921 O O . ASN A 1 115 ? 37.25 -12.93 -3.145 1 60.06 115 ASN A O 1
ATOM 925 N N . LEU A 1 116 ? 35.406 -11.75 -3.021 1 58.5 116 LEU A N 1
ATOM 926 C CA . LEU A 1 116 ? 35.969 -10.898 -4.07 1 58.5 116 LEU A CA 1
ATOM 927 C C . LEU A 1 116 ? 36.125 -9.461 -3.582 1 58.5 116 LEU A C 1
ATOM 929 O O . LEU A 1 116 ? 35.281 -8.945 -2.859 1 58.5 116 LEU A O 1
ATOM 933 N N . LEU A 1 117 ? 37.344 -9 -3.629 1 51.38 117 LEU A N 1
ATOM 934 C CA . LEU A 1 117 ? 37.594 -7.578 -3.396 1 51.38 117 LEU A CA 1
ATOM 935 C C . LEU A 1 117 ? 36.812 -6.723 -4.391 1 51.38 117 LEU A C 1
ATOM 937 O O . LEU A 1 117 ? 37.062 -6.805 -5.602 1 51.38 117 LEU A O 1
ATOM 941 N N . ILE A 1 118 ? 35.594 -6.605 -4.137 1 52.38 118 ILE A N 1
ATOM 942 C CA . ILE A 1 118 ? 34.969 -5.641 -5.051 1 52.38 118 ILE A CA 1
ATOM 943 C C . ILE A 1 118 ? 34.906 -4.27 -4.383 1 52.38 118 ILE A C 1
ATOM 945 O O . ILE A 1 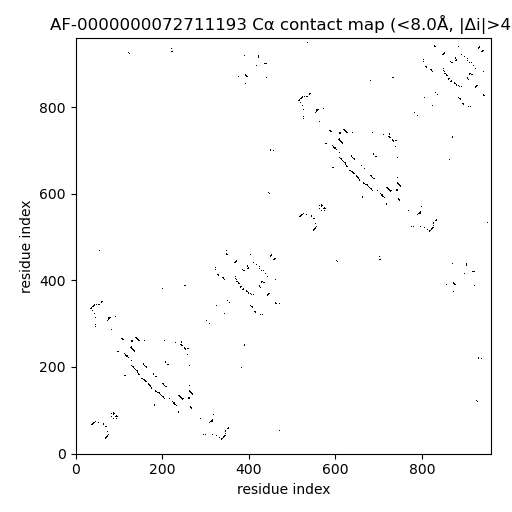118 ? 34.625 -4.16 -3.189 1 52.38 118 ILE A O 1
ATOM 949 N N . ASN A 1 119 ? 35.594 -3.342 -4.891 1 50.12 119 ASN A N 1
ATOM 950 C CA . ASN A 1 119 ? 35.406 -1.943 -4.512 1 50.12 119 ASN A CA 1
ATOM 951 C C . ASN A 1 119 ? 33.938 -1.612 -4.27 1 50.12 119 ASN A C 1
ATOM 953 O O . ASN A 1 119 ? 33.156 -1.558 -5.211 1 50.12 119 ASN A O 1
ATOM 957 N N . SER A 1 120 ? 33.344 -2.295 -3.234 1 51.03 120 SER A N 1
ATOM 958 C CA . SER A 1 120 ? 31.938 -2.148 -2.912 1 51.03 120 SER A CA 1
ATOM 959 C C . SER A 1 120 ? 31.625 -0.726 -2.467 1 51.03 120 SER A C 1
ATOM 961 O O . SER A 1 120 ? 32.281 -0.189 -1.569 1 51.03 120 SER A O 1
ATOM 963 N N . SER A 1 121 ? 31.375 0.117 -3.248 1 52.31 121 SER A N 1
ATOM 964 C CA . SER A 1 121 ? 30.891 1.477 -3.023 1 52.31 121 SER A CA 1
ATOM 965 C C . SER A 1 121 ? 29.641 1.484 -2.145 1 52.31 121 SER A C 1
ATOM 967 O O . SER A 1 121 ? 29.031 0.438 -1.912 1 52.31 121 SER A O 1
ATOM 969 N N . LEU A 1 122 ? 29.469 2.607 -1.367 1 56.34 122 LEU A N 1
ATOM 970 C CA . LEU A 1 122 ? 28.281 3.09 -0.655 1 56.34 122 LEU A CA 1
ATOM 971 C C . LEU A 1 122 ? 27.016 2.559 -1.296 1 56.34 122 LEU A C 1
ATOM 973 O O . LEU A 1 122 ? 25.922 2.664 -0.715 1 56.34 122 LEU A O 1
ATOM 977 N N . ARG A 1 123 ? 27.188 1.7 -2.381 1 56.06 123 ARG A N 1
ATOM 978 C CA . ARG A 1 123 ? 26.094 1.44 -3.307 1 56.06 123 ARG A CA 1
ATOM 979 C C . ARG A 1 123 ? 25.406 0.121 -2.98 1 56.06 123 ARG A C 1
ATOM 981 O O . ARG A 1 123 ? 24.25 -0.093 -3.363 1 56.06 123 ARG A O 1
ATOM 988 N N . ASP A 1 124 ? 26.156 -0.938 -2.467 1 58.97 124 ASP A N 1
ATOM 989 C CA . ASP A 1 124 ? 25.438 -2.207 -2.447 1 58.97 124 ASP A CA 1
ATOM 990 C C . ASP A 1 124 ? 25.781 -3.021 -1.205 1 58.97 124 ASP A C 1
ATOM 992 O O . ASP A 1 124 ? 25.953 -4.238 -1.284 1 58.97 124 ASP A O 1
ATOM 996 N N . SER A 1 125 ? 25.656 -2.387 0.074 1 63.72 125 SER A N 1
ATOM 997 C CA . SER A 1 125 ? 26.078 -3.248 1.172 1 63.72 125 SER A CA 1
ATOM 998 C C . SER A 1 125 ? 24.891 -3.688 2.021 1 63.72 125 SER A C 1
ATOM 1000 O O . SER A 1 125 ? 24.469 -2.969 2.934 1 63.72 125 SER A O 1
ATOM 1002 N N . GLU A 1 126 ? 24.031 -4.602 1.428 1 76.62 126 GLU A N 1
ATOM 1003 C CA . GLU A 1 126 ? 22.969 -5.117 2.283 1 76.62 126 GLU A CA 1
ATOM 1004 C C . GLU A 1 126 ? 23.359 -6.438 2.932 1 76.62 126 GLU A C 1
ATOM 1006 O O . GLU A 1 126 ? 24.172 -7.184 2.377 1 76.62 126 GLU A O 1
ATOM 1011 N N . CYS A 1 127 ? 23 -6.508 4.164 1 84.75 127 CYS A N 1
ATOM 1012 C CA . CYS A 1 127 ? 23.172 -7.742 4.922 1 84.75 127 CYS A CA 1
ATOM 1013 C C . CYS A 1 127 ? 21.875 -8.555 4.926 1 84.75 127 CYS A C 1
ATOM 1015 O O . CYS A 1 127 ? 20.828 -8.062 5.348 1 84.75 127 CYS A O 1
ATOM 1017 N N . TYR A 1 128 ? 22.016 -9.812 4.379 1 91.06 128 TYR A N 1
ATOM 1018 C CA . TYR A 1 128 ? 20.844 -10.672 4.297 1 91.06 128 TYR A CA 1
ATOM 1019 C C . TYR A 1 128 ? 20.875 -11.758 5.363 1 91.06 128 TYR A C 1
ATOM 1021 O O . TYR A 1 128 ? 21.766 -12.617 5.352 1 91.06 128 TYR A O 1
ATOM 1029 N N . ILE A 1 129 ? 19.844 -11.766 6.195 1 93.25 129 ILE A N 1
ATOM 1030 C CA . ILE A 1 129 ? 19.859 -12.664 7.348 1 93.25 129 ILE A CA 1
ATOM 1031 C C . ILE A 1 129 ? 18.969 -13.875 7.062 1 93.25 129 ILE A C 1
ATOM 1033 O O . ILE A 1 129 ? 18.906 -14.805 7.867 1 93.25 129 ILE A O 1
ATOM 1037 N N . GLY A 1 130 ? 18.344 -13.859 5.93 1 95.62 130 GLY A N 1
ATOM 1038 C CA . GLY A 1 130 ? 17.469 -14.969 5.598 1 95.62 130 GLY A CA 1
ATOM 1039 C C . GLY A 1 130 ? 17.438 -15.297 4.117 1 95.62 130 GLY A C 1
ATOM 1040 O O . GLY A 1 130 ? 17.688 -14.422 3.281 1 95.62 130 GLY A O 1
ATOM 1041 N N . LEU A 1 131 ? 17.141 -16.562 3.826 1 96.62 131 LEU A N 1
ATOM 1042 C CA . LEU A 1 131 ? 16.984 -17.062 2.465 1 96.62 131 LEU A CA 1
ATOM 1043 C C . LEU A 1 131 ? 15.758 -17.969 2.367 1 96.62 131 LEU A C 1
ATOM 1045 O O . LEU A 1 131 ? 15.68 -18.984 3.051 1 96.62 131 LEU A O 1
ATOM 1049 N N . GLY A 1 132 ? 14.844 -17.5 1.562 1 97 132 GLY A N 1
ATOM 1050 C CA . GLY A 1 132 ? 13.688 -18.344 1.28 1 97 132 GLY A CA 1
ATOM 1051 C C . GLY A 1 132 ? 13.852 -19.188 0.034 1 97 132 GLY A C 1
ATOM 1052 O O . GLY A 1 132 ? 14.414 -18.734 -0.963 1 97 132 GLY A O 1
ATOM 1053 N N . PHE A 1 133 ? 13.352 -20.453 0.13 1 96.38 133 PHE A N 1
ATOM 1054 C CA . PHE A 1 133 ? 13.516 -21.359 -1.001 1 96.38 133 PHE A CA 1
ATOM 1055 C C . PHE A 1 133 ? 12.375 -22.359 -1.059 1 96.38 133 PHE A C 1
ATOM 1057 O O . PHE A 1 133 ? 11.617 -22.5 -0.096 1 96.38 133 PHE A O 1
ATOM 1064 N N . ARG A 1 134 ? 12.227 -22.922 -2.16 1 96.38 134 ARG A N 1
ATOM 1065 C CA . ARG A 1 134 ? 11.273 -24 -2.4 1 96.38 134 ARG A CA 1
ATOM 1066 C C . ARG A 1 134 ? 11.969 -25.219 -3.014 1 96.38 134 ARG A C 1
ATOM 1068 O O . ARG A 1 134 ? 12.805 -25.078 -3.906 1 96.38 134 ARG A O 1
ATOM 1075 N N . VAL A 1 135 ? 11.625 -26.391 -2.535 1 96.25 135 VAL A N 1
ATOM 1076 C CA . VAL A 1 135 ? 12.219 -27.625 -3.023 1 96.25 135 VAL A CA 1
ATOM 1077 C C . VAL A 1 135 ? 11.414 -28.156 -4.211 1 96.25 135 VAL A C 1
ATOM 1079 O O . VAL A 1 135 ? 10.211 -28.375 -4.102 1 96.25 135 VAL A O 1
ATOM 1082 N N . LEU A 1 136 ? 12.133 -28.344 -5.301 1 94.94 136 LEU A N 1
ATOM 1083 C CA . LEU A 1 136 ? 11.477 -28.797 -6.523 1 94.94 136 LEU A CA 1
ATOM 1084 C C . LEU A 1 136 ? 11.523 -30.312 -6.645 1 94.94 136 LEU A C 1
ATOM 1086 O O . LEU A 1 136 ? 10.688 -30.922 -7.328 1 94.94 136 LEU A O 1
ATOM 1090 N N . HIS A 1 137 ? 12.539 -30.891 -6.086 1 94.5 137 HIS A N 1
ATOM 1091 C CA . HIS A 1 137 ? 12.734 -32.312 -5.914 1 94.5 137 HIS A CA 1
ATOM 1092 C C . HIS A 1 137 ? 13.336 -32.625 -4.547 1 94.5 137 HIS A C 1
ATOM 1094 O O . HIS A 1 137 ? 14.195 -31.906 -4.059 1 94.5 137 HIS A O 1
ATOM 1100 N N . PRO A 1 138 ? 12.922 -33.719 -3.959 1 95.81 138 PRO A N 1
ATOM 1101 C CA . PRO A 1 138 ? 13.336 -33.969 -2.58 1 95.81 138 PRO A CA 1
ATOM 1102 C C . PRO A 1 138 ? 14.852 -33.906 -2.4 1 95.81 138 PRO A C 1
ATOM 1104 O O . PRO A 1 138 ? 15.594 -34.406 -3.252 1 95.81 138 PRO A O 1
ATOM 1107 N N . ILE A 1 139 ? 15.203 -33.344 -1.303 1 95.31 139 ILE A N 1
ATOM 1108 C CA . ILE A 1 139 ? 16.625 -33.25 -1.001 1 95.31 139 ILE A CA 1
ATOM 1109 C C . ILE A 1 139 ? 16.891 -33.688 0.438 1 95.31 139 ILE A C 1
ATOM 1111 O O . ILE A 1 139 ? 15.961 -33.75 1.249 1 95.31 139 ILE A O 1
ATOM 1115 N N . ILE A 1 140 ? 18.109 -34.031 0.678 1 95.94 140 ILE A N 1
ATOM 1116 C CA . ILE A 1 140 ? 18.578 -34.375 2.016 1 95.94 140 ILE A CA 1
ATOM 1117 C C . ILE A 1 140 ? 19.641 -33.375 2.463 1 95.94 140 ILE A C 1
ATOM 1119 O O . ILE A 1 140 ? 20.719 -33.281 1.867 1 95.94 140 ILE A O 1
ATOM 1123 N N . VAL A 1 141 ? 19.297 -32.594 3.484 1 95.81 141 VAL A N 1
ATOM 1124 C CA . VAL A 1 141 ? 20.219 -31.609 4.031 1 95.81 141 VAL A CA 1
ATOM 1125 C C . VAL A 1 141 ? 21.125 -32.281 5.066 1 95.81 141 VAL A C 1
ATOM 1127 O O . VAL A 1 141 ? 20.656 -32.844 6.047 1 95.81 141 VAL A O 1
ATOM 1130 N N . GLU A 1 142 ? 22.406 -32 4.832 1 92.69 142 GLU A N 1
ATOM 1131 C CA . GLU A 1 142 ? 23.375 -32.656 5.711 1 92.69 142 GLU A CA 1
ATOM 1132 C C . GLU A 1 142 ? 24.094 -31.656 6.59 1 92.69 142 GLU A C 1
ATOM 1134 O O . GLU A 1 142 ? 24.469 -31.953 7.727 1 92.69 142 GLU A O 1
ATOM 1139 N N . GLU A 1 143 ? 24.312 -30.578 5.996 1 92.88 143 GLU A N 1
ATOM 1140 C CA . GLU A 1 143 ? 25.078 -29.562 6.711 1 92.88 143 GLU A CA 1
ATOM 1141 C C . GLU A 1 143 ? 24.5 -28.172 6.488 1 92.88 143 GLU A C 1
ATOM 1143 O O . GLU A 1 143 ? 23.844 -27.922 5.465 1 92.88 143 GLU A O 1
ATOM 1148 N N . ILE A 1 144 ? 24.719 -27.359 7.473 1 92.5 144 ILE A N 1
ATOM 1149 C CA . ILE A 1 144 ? 24.438 -25.922 7.355 1 92.5 144 ILE A CA 1
ATOM 1150 C C . ILE A 1 144 ? 25.75 -25.141 7.375 1 92.5 144 ILE A C 1
ATOM 1152 O O . ILE A 1 144 ? 26.656 -25.469 8.141 1 92.5 144 ILE A O 1
ATOM 1156 N N . SER A 1 145 ? 25.828 -24.25 6.461 1 90.88 145 SER A N 1
ATOM 1157 C CA . SER A 1 145 ? 27.031 -23.422 6.383 1 90.88 145 SER A CA 1
ATOM 1158 C C . SER A 1 145 ? 26.734 -21.984 6.809 1 90.88 145 SER A C 1
ATOM 1160 O O . SER A 1 145 ? 25.672 -21.438 6.48 1 90.88 145 SER A O 1
ATOM 1162 N N . VAL A 1 146 ? 27.656 -21.406 7.562 1 89.62 146 VAL A N 1
ATOM 1163 C CA . VAL A 1 146 ? 27.516 -20.031 7.996 1 89.62 146 VAL A CA 1
ATOM 1164 C C . VAL A 1 146 ? 28.797 -19.25 7.727 1 89.62 146 VAL A C 1
ATOM 1166 O O . VAL A 1 146 ? 29.891 -19.828 7.734 1 89.62 146 VAL A O 1
ATOM 1169 N N . ARG A 1 147 ? 28.594 -17.984 7.5 1 85.25 147 ARG A N 1
ATOM 1170 C CA . ARG A 1 147 ? 29.781 -17.156 7.312 1 85.25 147 ARG A CA 1
ATOM 1171 C C . ARG A 1 147 ? 30.719 -17.266 8.516 1 85.25 147 ARG A C 1
ATOM 1173 O O . ARG A 1 147 ? 30.281 -17.172 9.664 1 85.25 147 ARG A O 1
ATOM 1180 N N . ALA A 1 148 ? 31.969 -17.328 8.172 1 81.75 148 ALA A N 1
ATOM 1181 C CA . ALA A 1 148 ? 32.969 -17.641 9.203 1 81.75 148 ALA A CA 1
ATOM 1182 C C . ALA A 1 148 ? 33.031 -16.516 10.227 1 81.75 148 ALA A C 1
ATOM 1184 O O . ALA A 1 148 ? 33.281 -16.766 11.414 1 81.75 148 ALA A O 1
ATOM 1185 N N . ASN A 1 149 ? 32.844 -15.344 9.812 1 78.5 149 ASN A N 1
ATOM 1186 C CA . ASN A 1 149 ? 32.969 -14.203 10.719 1 78.5 149 ASN A CA 1
ATOM 1187 C C . ASN A 1 149 ? 31.891 -14.242 11.805 1 78.5 149 ASN A C 1
ATOM 1189 O O . ASN A 1 149 ? 32.062 -13.641 12.867 1 78.5 149 ASN A O 1
ATOM 1193 N N . LEU A 1 150 ? 30.844 -14.906 11.555 1 82.44 150 LEU A N 1
ATOM 1194 C CA . LEU A 1 150 ? 29.766 -15.031 12.531 1 82.44 150 LEU A CA 1
ATOM 1195 C C . LEU A 1 150 ? 30.188 -15.938 13.688 1 82.44 150 LEU A C 1
ATOM 1197 O O . LEU A 1 150 ? 29.688 -15.797 14.805 1 82.44 150 LEU A O 1
ATOM 1201 N N . MET A 1 151 ? 31.078 -16.781 13.336 1 78.25 151 MET A N 1
ATOM 1202 C CA . MET A 1 151 ? 31.531 -17.734 14.359 1 78.25 151 MET A CA 1
ATOM 1203 C C . MET A 1 151 ? 32.281 -17 15.477 1 78.25 151 MET A C 1
ATOM 1205 O O . MET A 1 151 ? 32.219 -17.422 16.641 1 78.25 151 MET A O 1
ATOM 1209 N N . LYS A 1 152 ? 32.844 -15.93 15.047 1 73.94 152 LYS A N 1
ATOM 1210 C CA . LYS A 1 152 ? 33.594 -15.156 16.016 1 73.94 152 LYS A CA 1
ATOM 1211 C C . LYS A 1 152 ? 32.656 -14.414 16.984 1 73.94 152 LYS A C 1
ATOM 1213 O O . LYS A 1 152 ? 33.062 -14.055 18.094 1 73.94 152 LYS A O 1
ATOM 1218 N N . ARG A 1 153 ? 31.453 -14.219 16.625 1 74 153 ARG A N 1
ATOM 1219 C CA . ARG A 1 153 ? 30.453 -13.5 17.406 1 74 153 ARG A CA 1
ATOM 1220 C C . ARG A 1 153 ? 29.359 -14.445 17.891 1 74 153 ARG A C 1
ATOM 1222 O O . ARG A 1 153 ? 28.219 -14.023 18.125 1 74 153 ARG A O 1
ATOM 1229 N N . ALA A 1 154 ? 29.625 -15.625 18.031 1 70.75 154 ALA A N 1
ATOM 1230 C CA . ALA A 1 154 ? 28.656 -16.719 18.062 1 70.75 154 ALA A CA 1
ATOM 1231 C C . ALA A 1 154 ? 27.812 -16.672 19.344 1 70.75 154 ALA A C 1
ATOM 1233 O O . ALA A 1 154 ? 26.844 -17.406 19.484 1 70.75 154 ALA A O 1
ATOM 1234 N N . ASN A 1 155 ? 27.938 -15.68 20.078 1 76.88 155 ASN A N 1
ATOM 1235 C CA . ASN A 1 155 ? 27.125 -15.711 21.297 1 76.88 155 ASN A CA 1
ATOM 1236 C C . ASN A 1 155 ? 25.656 -15.469 20.984 1 76.88 155 ASN A C 1
ATOM 1238 O O . ASN A 1 155 ? 25.297 -14.406 20.484 1 76.88 155 ASN A O 1
ATOM 1242 N N . ASN A 1 156 ? 24.812 -16.469 21.281 1 84 156 ASN A N 1
ATOM 1243 C CA . ASN A 1 156 ? 23.344 -16.422 21.188 1 84 156 ASN A CA 1
ATOM 1244 C C . ASN A 1 156 ? 22.875 -16.281 19.75 1 84 156 ASN A C 1
ATOM 1246 O O . ASN A 1 156 ? 21.906 -15.57 19.469 1 84 156 ASN A O 1
ATOM 1250 N N . ILE A 1 157 ? 23.688 -16.75 18.828 1 89.75 157 ILE A N 1
ATOM 1251 C CA . ILE A 1 157 ? 23.281 -16.734 17.438 1 89.75 157 ILE A CA 1
ATOM 1252 C C . ILE A 1 157 ? 22.781 -18.125 17.031 1 89.75 157 ILE A C 1
ATOM 1254 O O . ILE A 1 157 ? 23.406 -19.141 17.375 1 89.75 157 ILE A O 1
ATOM 1258 N N . PHE A 1 158 ? 21.656 -18.172 16.359 1 92 158 PHE A N 1
ATOM 1259 C CA . PHE A 1 158 ? 21.016 -19.406 15.914 1 92 158 PHE A CA 1
ATOM 1260 C C . PHE A 1 158 ? 20.75 -19.359 14.406 1 92 158 PHE A C 1
ATOM 1262 O O . PHE A 1 158 ? 20.531 -18.281 13.852 1 92 158 PHE A O 1
ATOM 1269 N N . ILE A 1 159 ? 20.844 -20.516 13.82 1 93.75 159 ILE A N 1
ATOM 1270 C CA . ILE A 1 159 ? 20.359 -20.688 12.461 1 93.75 159 ILE A CA 1
ATOM 1271 C C . ILE A 1 159 ? 19.062 -21.5 12.477 1 93.75 159 ILE A C 1
ATOM 1273 O O . ILE A 1 159 ? 19.031 -22.625 13.008 1 93.75 159 ILE A O 1
ATOM 1277 N N . LEU A 1 160 ? 18.078 -20.906 11.914 1 95.62 160 LEU A N 1
ATOM 1278 C CA . LEU A 1 160 ? 16.766 -21.547 11.922 1 95.62 160 LEU A CA 1
ATOM 1279 C C . LEU A 1 160 ? 16.359 -21.969 10.508 1 95.62 160 LEU A C 1
ATOM 1281 O O . LEU A 1 160 ? 16.516 -21.188 9.562 1 95.62 160 LEU A O 1
ATOM 1285 N N . LEU A 1 161 ? 16.031 -23.172 10.344 1 96.81 161 LEU A N 1
ATOM 1286 C CA . LEU A 1 161 ? 15.273 -23.609 9.18 1 96.81 161 LEU A CA 1
ATOM 1287 C C . LEU A 1 161 ? 13.789 -23.766 9.523 1 96.81 161 LEU A C 1
ATOM 1289 O O . LEU A 1 161 ? 13.422 -24.594 10.359 1 96.81 161 LEU A O 1
ATOM 1293 N N . GLN A 1 162 ? 12.977 -22.938 8.875 1 97.12 162 GLN A N 1
ATOM 1294 C CA . GLN A 1 162 ? 11.57 -22.906 9.25 1 97.12 162 GLN A CA 1
ATOM 1295 C C . GLN A 1 162 ? 10.672 -22.844 8.016 1 97.12 162 GLN A C 1
ATOM 1297 O O . GLN A 1 162 ? 11.117 -22.438 6.941 1 97.12 162 GLN A O 1
ATOM 1302 N N . ASP A 1 163 ? 9.523 -23.375 8.133 1 95.69 163 ASP A N 1
ATOM 1303 C CA . ASP A 1 163 ? 8.484 -23.141 7.141 1 95.69 163 ASP A CA 1
ATOM 1304 C C . ASP A 1 163 ? 7.434 -22.156 7.66 1 95.69 163 ASP A C 1
ATOM 1306 O O . ASP A 1 163 ? 7.715 -21.359 8.555 1 95.69 163 ASP A O 1
ATOM 1310 N N . ALA A 1 164 ? 6.289 -22.078 7.027 1 91.75 164 ALA A N 1
ATOM 1311 C CA . ALA A 1 164 ? 5.27 -21.109 7.383 1 91.75 164 ALA A CA 1
ATOM 1312 C C . ALA A 1 164 ? 4.699 -21.375 8.773 1 91.75 164 ALA A C 1
ATOM 1314 O O . ALA A 1 164 ? 4.227 -20.469 9.453 1 91.75 164 ALA A O 1
ATOM 1315 N N . GLU A 1 165 ? 4.891 -22.516 9.258 1 91.62 165 GLU A N 1
ATOM 1316 C CA . GLU A 1 165 ? 4.148 -22.938 10.445 1 91.62 165 GLU A CA 1
ATOM 1317 C C . GLU A 1 165 ? 5.074 -23.125 11.641 1 91.62 165 GLU A C 1
ATOM 1319 O O . GLU A 1 165 ? 4.711 -22.797 12.773 1 91.62 165 GLU A O 1
ATOM 1324 N N . GLU A 1 166 ? 6.211 -23.703 11.297 1 93.75 166 GLU A N 1
ATOM 1325 C CA . GLU A 1 166 ? 7.023 -24.094 12.438 1 93.75 166 GLU A CA 1
ATOM 1326 C C . GLU A 1 166 ? 8.508 -24.062 12.102 1 93.75 166 GLU A C 1
ATOM 1328 O O . GLU A 1 166 ? 8.883 -23.984 10.922 1 93.75 166 GLU A O 1
ATOM 1333 N N . VAL A 1 167 ? 9.266 -24.125 13.18 1 94.94 167 VAL A N 1
ATOM 1334 C CA . VAL A 1 167 ? 10.711 -24.297 13.055 1 94.94 167 VAL A CA 1
ATOM 1335 C C . VAL A 1 167 ? 11.031 -25.781 12.898 1 94.94 167 VAL A C 1
ATOM 1337 O O . VAL A 1 167 ? 10.688 -26.594 13.766 1 94.94 167 VAL A O 1
ATOM 1340 N N . ILE A 1 168 ? 11.703 -26.125 11.883 1 95.06 168 ILE A N 1
ATOM 1341 C CA . ILE A 1 168 ? 12.023 -27.516 11.562 1 95.06 168 ILE A CA 1
ATOM 1342 C C . ILE A 1 168 ? 13.352 -27.891 12.203 1 95.06 168 ILE A C 1
ATOM 1344 O O . ILE A 1 168 ? 13.516 -29.016 12.688 1 95.06 168 ILE A O 1
ATOM 1348 N N . GLU A 1 169 ? 14.297 -27.031 12.102 1 94.38 169 GLU A N 1
ATOM 1349 C CA . GLU A 1 169 ? 15.633 -27.266 12.641 1 94.38 169 GLU A CA 1
ATOM 1350 C C . GLU A 1 169 ? 16.203 -25.984 13.258 1 94.38 169 GLU A C 1
ATOM 1352 O O . GLU A 1 169 ? 16.016 -24.891 12.719 1 94.38 169 GLU A O 1
ATOM 1357 N N . ARG A 1 170 ? 16.812 -26.172 14.375 1 93.19 170 ARG A N 1
ATOM 1358 C CA . ARG A 1 170 ? 17.484 -25.078 15.086 1 93.19 170 ARG A CA 1
ATOM 1359 C C . ARG A 1 170 ? 18.906 -25.453 15.43 1 93.19 170 ARG A C 1
ATOM 1361 O O . ARG A 1 170 ? 19.156 -26.453 16.109 1 93.19 170 ARG A O 1
ATOM 1368 N N . VAL A 1 171 ? 19.828 -24.656 14.914 1 91.12 171 VAL A N 1
ATOM 1369 C CA . VAL A 1 171 ? 21.234 -24.906 15.188 1 91.12 171 VAL A CA 1
ATOM 1370 C C . VAL A 1 171 ? 21.844 -23.719 15.945 1 91.12 171 VAL A C 1
ATOM 1372 O O . VAL A 1 171 ? 21.812 -22.594 15.453 1 91.12 171 VAL A O 1
ATOM 1375 N N . GLN A 1 172 ? 22.344 -23.969 17.078 1 89.56 172 GLN A N 1
ATOM 1376 C CA . GLN A 1 172 ? 23.047 -22.938 17.828 1 89.56 172 GLN A CA 1
ATOM 1377 C C . GLN A 1 172 ? 24.516 -22.844 17.406 1 89.56 172 GLN A C 1
ATOM 1379 O O . GLN A 1 172 ? 25.203 -23.875 17.328 1 89.56 172 GLN A O 1
ATOM 1384 N N . LEU A 1 173 ? 24.922 -21.641 17.094 1 87.62 173 LEU A N 1
ATOM 1385 C CA . LEU A 1 173 ? 26.344 -21.469 16.766 1 87.62 173 LEU A CA 1
ATOM 1386 C C . LEU A 1 173 ? 27.203 -21.531 18.016 1 87.62 173 LEU A C 1
ATOM 1388 O O . LEU A 1 173 ? 26.938 -20.844 19 1 87.62 173 LEU A O 1
ATOM 1392 N N . LYS A 1 174 ? 28.047 -22.453 18.141 1 79.25 174 LYS A N 1
ATOM 1393 C CA . LYS A 1 174 ? 29 -22.609 19.234 1 79.25 174 LYS A CA 1
ATOM 1394 C C . LYS A 1 174 ? 30.438 -22.516 18.734 1 79.25 174 LYS A C 1
ATOM 1396 O O . LYS A 1 174 ? 30.703 -22.75 17.562 1 79.25 174 LYS A O 1
ATOM 1401 N N . ASP A 1 175 ? 31.328 -21.859 19.562 1 64.69 175 ASP A N 1
ATOM 1402 C CA . ASP A 1 175 ? 32.75 -21.641 19.25 1 64.69 175 ASP A CA 1
ATOM 1403 C C . ASP A 1 175 ? 33.375 -22.922 18.719 1 64.69 175 ASP A C 1
ATOM 1405 O O . ASP A 1 175 ? 34.469 -22.875 18.141 1 64.69 175 ASP A O 1
ATOM 1409 N N . LYS A 1 176 ? 32.656 -23.891 18.641 1 63.81 176 LYS A N 1
ATOM 1410 C CA . LYS A 1 176 ? 33.375 -25.109 18.297 1 63.81 176 LYS A CA 1
ATOM 1411 C C . LYS A 1 176 ? 33.75 -25.141 16.828 1 63.81 176 LYS A C 1
ATOM 1413 O O . LYS A 1 176 ? 33.281 -24.297 16.047 1 63.81 176 LYS A O 1
ATOM 1418 N N . ILE A 1 177 ? 34.438 -26.375 16.344 1 61.84 177 ILE A N 1
ATOM 1419 C CA . ILE A 1 177 ? 35.219 -26.75 15.164 1 61.84 177 ILE A CA 1
ATOM 1420 C C . ILE A 1 177 ? 34.312 -26.859 13.945 1 61.84 177 ILE A C 1
ATOM 1422 O O . ILE A 1 177 ? 33.375 -27.672 13.945 1 61.84 177 ILE A O 1
ATOM 1426 N N . CYS A 1 178 ? 34.188 -25.75 13.25 1 74.5 178 CYS A N 1
ATOM 1427 C CA . CYS A 1 178 ? 33.562 -25.891 11.938 1 74.5 178 CYS A CA 1
ATOM 1428 C C . CYS A 1 178 ? 34.625 -26.031 10.852 1 74.5 178 CYS A C 1
ATOM 1430 O O . CYS A 1 178 ? 35.812 -25.703 11.078 1 74.5 178 CYS A O 1
ATOM 1432 N N . SER A 1 179 ? 34.344 -26.859 9.938 1 80.44 179 SER A N 1
ATOM 1433 C CA . SER A 1 179 ? 35.219 -26.953 8.766 1 80.44 179 SER A CA 1
ATOM 1434 C C . SER A 1 179 ? 35.062 -25.734 7.863 1 80.44 179 SER A C 1
ATOM 1436 O O . SER A 1 179 ? 33.969 -25.469 7.352 1 80.44 179 SER A O 1
ATOM 1438 N N . GLU A 1 180 ? 36.156 -24.938 7.805 1 79.25 180 GLU A N 1
ATOM 1439 C CA . GLU A 1 180 ? 36.062 -23.703 7.02 1 79.25 180 GLU A CA 1
ATOM 1440 C C . GLU A 1 180 ? 36.406 -23.969 5.555 1 79.25 180 GLU A C 1
ATOM 1442 O O . GLU A 1 180 ? 37.375 -24.641 5.242 1 79.25 180 GLU A O 1
ATOM 1447 N N . GLU A 1 181 ? 35.5 -23.641 4.762 1 76.31 181 GLU A N 1
ATOM 1448 C CA . GLU A 1 181 ? 35.656 -23.719 3.312 1 76.31 181 GLU A CA 1
ATOM 1449 C C . GLU A 1 181 ? 35.156 -22.438 2.639 1 76.31 181 GLU A C 1
ATOM 1451 O O . GLU A 1 181 ? 33.969 -22.094 2.748 1 76.31 181 GLU A O 1
ATOM 1456 N N . ASP A 1 182 ? 36 -21.703 1.887 1 73.5 182 ASP A N 1
ATOM 1457 C CA . ASP A 1 182 ? 35.656 -20.547 1.083 1 73.5 182 ASP A CA 1
ATOM 1458 C C . ASP A 1 182 ? 34.938 -19.484 1.934 1 73.5 182 ASP A C 1
ATOM 1460 O O . ASP A 1 182 ? 33.906 -18.953 1.535 1 73.5 182 ASP A O 1
ATOM 1464 N N . GLY A 1 183 ? 35.375 -19.281 3.16 1 75.69 183 GLY A N 1
ATOM 1465 C CA . GLY A 1 183 ? 34.844 -18.234 4.016 1 75.69 183 GLY A CA 1
ATOM 1466 C C . GLY A 1 183 ? 33.594 -18.641 4.781 1 75.69 183 GLY A C 1
ATOM 1467 O O . GLY A 1 183 ? 33 -17.828 5.488 1 75.69 183 GLY A O 1
ATOM 1468 N N . TYR A 1 184 ? 33.219 -19.938 4.664 1 84.12 184 TYR A N 1
ATOM 1469 C CA . TYR A 1 184 ? 32.062 -20.438 5.391 1 84.12 184 TYR A CA 1
ATOM 1470 C C . TYR A 1 184 ? 32.438 -21.594 6.297 1 84.12 184 TYR A C 1
ATOM 1472 O O . TYR A 1 184 ? 33.375 -22.328 6.008 1 84.12 184 TYR A O 1
ATOM 1480 N N . CYS A 1 185 ? 31.781 -21.594 7.375 1 87.69 185 CYS A N 1
ATOM 1481 C CA . CYS A 1 185 ? 31.922 -22.703 8.32 1 87.69 185 CYS A CA 1
ATOM 1482 C C . CYS A 1 185 ? 30.781 -23.703 8.156 1 87.69 185 CYS A C 1
ATOM 1484 O O . CYS A 1 185 ? 29.609 -23.359 8.297 1 87.69 185 CYS A O 1
ATOM 1486 N N . ASN A 1 186 ? 31.156 -24.938 7.906 1 89.94 186 ASN A N 1
ATOM 1487 C CA . ASN A 1 186 ? 30.172 -25.984 7.734 1 89.94 186 ASN A CA 1
ATOM 1488 C C . ASN A 1 186 ? 29.859 -26.703 9.055 1 89.94 186 ASN A C 1
ATOM 1490 O O . ASN A 1 186 ? 30.781 -27.109 9.766 1 89.94 186 ASN A O 1
ATOM 1494 N N . ILE A 1 187 ? 28.625 -26.75 9.328 1 90.38 187 ILE A N 1
ATOM 1495 C CA . ILE A 1 187 ? 28.156 -27.406 10.547 1 90.38 187 ILE A CA 1
ATOM 1496 C C . ILE A 1 187 ? 27.328 -28.625 10.188 1 90.38 187 ILE A C 1
ATOM 1498 O O . ILE A 1 187 ? 26.266 -28.5 9.562 1 90.38 187 ILE A O 1
ATOM 1502 N N . LYS A 1 188 ? 27.75 -29.75 10.672 1 90.38 188 LYS A N 1
ATOM 1503 C CA . LYS A 1 188 ? 27.016 -30.984 10.406 1 90.38 188 LYS A CA 1
ATOM 1504 C C . LYS A 1 188 ? 25.797 -31.094 11.305 1 90.38 188 LYS A C 1
ATOM 1506 O O . LYS A 1 188 ? 25.859 -30.828 12.508 1 90.38 188 LYS A O 1
ATOM 1511 N N . LEU A 1 189 ? 24.734 -31.484 10.68 1 91.94 189 LEU A N 1
ATOM 1512 C CA . LEU A 1 189 ? 23.5 -31.688 11.445 1 91.94 189 LEU A CA 1
ATOM 1513 C C . LEU A 1 189 ? 23.562 -33 12.211 1 91.94 189 LEU A C 1
ATOM 1515 O O . LEU A 1 189 ? 24.234 -33.938 11.797 1 91.94 189 LEU A O 1
ATOM 1519 N N . LEU A 1 190 ? 22.844 -32.969 13.336 1 89.56 190 LEU A N 1
ATOM 1520 C CA . LEU A 1 190 ? 22.781 -34.188 14.125 1 89.56 190 LEU A CA 1
ATOM 1521 C C . LEU A 1 190 ? 22.141 -35.312 13.328 1 89.56 190 LEU A C 1
ATOM 1523 O O . LEU A 1 190 ? 22.594 -36.469 13.391 1 89.56 190 LEU A O 1
ATOM 1527 N N . ALA A 1 191 ? 21.062 -35.031 12.688 1 93.75 191 ALA A N 1
ATOM 1528 C CA . ALA A 1 191 ? 20.406 -35.938 11.766 1 93.75 191 ALA A CA 1
ATOM 1529 C C . ALA A 1 191 ? 20.078 -35.25 10.445 1 93.75 191 ALA A C 1
ATOM 1531 O O . ALA A 1 191 ? 19.625 -34.125 10.43 1 93.75 191 ALA A O 1
ATOM 1532 N N . PRO A 1 192 ? 20.406 -36.062 9.398 1 94.62 192 PRO A N 1
ATOM 1533 C CA . PRO A 1 192 ? 20.047 -35.438 8.109 1 94.62 192 PRO A CA 1
ATOM 1534 C C . PRO A 1 192 ? 18.578 -35.062 8.023 1 94.62 192 PRO A C 1
ATOM 1536 O O . PRO A 1 192 ? 17.719 -35.781 8.547 1 94.62 192 PRO A O 1
ATOM 1539 N N . LEU A 1 193 ? 18.328 -34 7.383 1 96.31 193 LEU A N 1
ATOM 1540 C CA . LEU A 1 193 ? 16.969 -33.5 7.254 1 96.31 193 LEU A CA 1
ATOM 1541 C C . LEU A 1 193 ? 16.422 -33.75 5.848 1 96.31 193 LEU A C 1
ATOM 1543 O O . LEU A 1 193 ? 16.969 -33.219 4.875 1 96.31 193 LEU A O 1
ATOM 1547 N N . HIS A 1 194 ? 15.359 -34.531 5.793 1 97 194 HIS A N 1
ATOM 1548 C CA . HIS A 1 194 ? 14.711 -34.781 4.516 1 97 194 HIS A CA 1
ATOM 1549 C C . HIS A 1 194 ? 13.664 -33.719 4.203 1 97 194 HIS A C 1
ATOM 1551 O O . HIS A 1 194 ? 12.688 -33.562 4.945 1 97 194 HIS A O 1
ATOM 1557 N N . LEU A 1 195 ? 13.898 -32.969 3.141 1 97.31 195 LEU A N 1
ATOM 1558 C CA . LEU A 1 195 ? 12.922 -31.984 2.686 1 97.31 195 LEU A CA 1
ATOM 1559 C C . LEU A 1 195 ? 12.188 -32.5 1.443 1 97.31 195 LEU A C 1
ATOM 1561 O O . LEU A 1 195 ? 12.805 -32.719 0.398 1 97.31 195 LEU A O 1
ATOM 1565 N N . PRO A 1 196 ? 10.914 -32.688 1.617 1 97 196 PRO A N 1
ATOM 1566 C CA . PRO A 1 196 ? 10.148 -33.219 0.493 1 97 196 PRO A CA 1
ATOM 1567 C C . PRO A 1 196 ? 9.938 -32.219 -0.628 1 97 196 PRO A C 1
ATOM 1569 O O . PRO A 1 196 ? 10.203 -31.031 -0.45 1 97 196 PRO A O 1
ATOM 1572 N N . LYS A 1 197 ? 9.477 -32.781 -1.741 1 95.38 197 LYS A N 1
ATOM 1573 C CA . LYS A 1 197 ? 9.07 -31.922 -2.854 1 95.38 197 LYS A CA 1
ATOM 1574 C C . LYS A 1 197 ? 8.016 -30.906 -2.414 1 95.38 197 LYS A C 1
ATOM 1576 O O . LYS A 1 197 ? 7.102 -31.25 -1.661 1 95.38 197 LYS A O 1
ATOM 1581 N N . GLU A 1 198 ? 8.125 -29.641 -2.836 1 94.12 198 GLU A N 1
ATOM 1582 C CA . GLU A 1 198 ? 7.199 -28.531 -2.619 1 94.12 198 GLU A CA 1
ATOM 1583 C C . GLU A 1 198 ? 7.352 -27.953 -1.218 1 94.12 198 GLU A C 1
ATOM 1585 O O . GLU A 1 198 ? 6.574 -27.094 -0.812 1 94.12 198 GLU A O 1
ATOM 1590 N N . PHE A 1 199 ? 8.32 -28.516 -0.508 1 96.38 199 PHE A N 1
ATOM 1591 C CA . PHE A 1 199 ? 8.641 -27.859 0.751 1 96.38 199 PHE A CA 1
ATOM 1592 C C . PHE A 1 199 ? 9.047 -26.406 0.512 1 96.38 199 PHE A C 1
ATOM 1594 O O . PHE A 1 199 ? 9.875 -26.125 -0.363 1 96.38 199 PHE A O 1
ATOM 1601 N N . GLU A 1 200 ? 8.438 -25.531 1.233 1 97.19 200 GLU A N 1
ATOM 1602 C CA . GLU A 1 200 ? 8.836 -24.125 1.235 1 97.19 200 GLU A CA 1
ATOM 1603 C C . GLU A 1 200 ? 9.273 -23.672 2.625 1 97.19 200 GLU A C 1
ATOM 1605 O O . GLU A 1 200 ? 8.547 -23.859 3.602 1 97.19 200 GLU A O 1
ATOM 1610 N N . GLY A 1 201 ? 10.445 -23.094 2.635 1 97.25 201 GLY A N 1
ATOM 1611 C CA . GLY A 1 201 ? 10.961 -22.672 3.928 1 97.25 201 GLY A CA 1
ATOM 1612 C C . GLY A 1 201 ? 11.969 -21.547 3.83 1 97.25 201 GLY A C 1
ATOM 1613 O O . GLY A 1 201 ? 12.219 -21.016 2.744 1 97.25 201 GLY A O 1
ATOM 1614 N N . GLU A 1 202 ? 12.445 -21.125 4.973 1 97.62 202 GLU A N 1
ATOM 1615 C CA . GLU A 1 202 ? 13.445 -20.062 5.102 1 97.62 202 GLU A CA 1
ATOM 1616 C C . GLU A 1 202 ? 14.586 -20.484 6.012 1 97.62 202 GLU A C 1
ATOM 1618 O O . GLU A 1 202 ? 14.359 -21.109 7.059 1 97.62 202 GLU A O 1
ATOM 1623 N N . LEU A 1 203 ? 15.75 -20.328 5.539 1 97.25 203 LEU A N 1
ATOM 1624 C CA . LEU A 1 203 ? 16.953 -20.391 6.371 1 97.25 203 LEU A CA 1
ATOM 1625 C C . LEU A 1 203 ? 17.281 -19.016 6.949 1 97.25 203 LEU A C 1
ATOM 1627 O O . LEU A 1 203 ? 17.625 -18.094 6.207 1 97.25 203 LEU A O 1
ATOM 1631 N N . ARG A 1 204 ? 17.266 -18.906 8.281 1 95.31 204 ARG A N 1
ATOM 1632 C CA . ARG A 1 204 ? 17.375 -17.594 8.898 1 95.31 204 ARG A CA 1
ATOM 1633 C C . ARG A 1 204 ? 18.406 -17.594 10.023 1 95.31 204 ARG A C 1
ATOM 1635 O O . ARG A 1 204 ? 18.469 -18.531 10.812 1 95.31 204 ARG A O 1
ATOM 1642 N N . VAL A 1 205 ? 19.188 -16.578 10 1 93.25 205 VAL A N 1
ATOM 1643 C CA . VAL A 1 205 ? 20.078 -16.344 11.125 1 93.25 205 VAL A CA 1
ATOM 1644 C C . VAL A 1 205 ? 19.406 -15.43 12.141 1 93.25 205 VAL A C 1
ATOM 1646 O O . VAL A 1 205 ? 18.859 -14.383 11.781 1 93.25 205 VAL A O 1
ATOM 1649 N N . TYR A 1 206 ? 19.406 -15.836 13.344 1 88.25 206 TYR A N 1
ATOM 1650 C CA . TYR A 1 206 ? 18.672 -15.148 14.406 1 88.25 206 TYR A CA 1
ATOM 1651 C C . TYR A 1 206 ? 19.531 -15.023 15.656 1 88.25 206 TYR A C 1
ATOM 1653 O O . TYR A 1 206 ? 20.219 -15.969 16.047 1 88.25 206 TYR A O 1
ATOM 1661 N N . LYS A 1 207 ? 19.609 -13.82 16.156 1 86.62 207 LYS A N 1
ATOM 1662 C CA . LYS A 1 207 ? 20.281 -13.609 17.438 1 86.62 207 LYS A CA 1
ATOM 1663 C C . LYS A 1 207 ? 19.266 -13.438 18.562 1 86.62 207 LYS A C 1
ATOM 1665 O O . LYS A 1 207 ? 18.328 -12.633 18.453 1 86.62 207 LYS A O 1
ATOM 1670 N N . LYS A 1 208 ? 19.422 -14.273 19.531 1 80.38 208 LYS A N 1
ATOM 1671 C CA . LYS A 1 208 ? 18.531 -14.164 20.688 1 80.38 208 LYS A CA 1
ATOM 1672 C C . LYS A 1 208 ? 18.875 -12.93 21.516 1 80.38 208 LYS A C 1
ATOM 1674 O O . LYS A 1 208 ? 20.047 -12.695 21.844 1 80.38 208 LYS A O 1
ATOM 1679 N N . GLY A 1 209 ? 17.906 -12.078 21.75 1 69.06 209 GLY A N 1
ATOM 1680 C CA . GLY A 1 209 ? 18.062 -10.867 22.531 1 69.06 209 GLY A CA 1
ATOM 1681 C C . GLY A 1 209 ? 17.719 -9.602 21.766 1 69.06 209 GLY A C 1
ATOM 1682 O O . GLY A 1 209 ? 17.328 -9.68 20.594 1 69.06 209 GLY A O 1
ATOM 1683 N N . GLU A 1 210 ? 17.719 -8.477 22.344 1 56.91 210 GLU A N 1
ATOM 1684 C CA . GLU A 1 210 ? 17.078 -7.234 21.938 1 56.91 210 GLU A CA 1
ATOM 1685 C C . GLU A 1 210 ? 17.578 -6.77 20.578 1 56.91 210 GLU A C 1
ATOM 1687 O O . GLU A 1 210 ? 16.844 -6.152 19.812 1 56.91 210 GLU A O 1
ATOM 1692 N N . ASP A 1 211 ? 19.047 -6.742 20.156 1 53.56 211 ASP A N 1
ATOM 1693 C CA . ASP A 1 211 ? 19.438 -5.922 19.016 1 53.56 211 ASP A CA 1
ATOM 1694 C C . ASP A 1 211 ? 19.75 -6.789 17.781 1 53.56 211 ASP A C 1
ATOM 1696 O O . ASP A 1 211 ? 20.844 -7.34 17.672 1 53.56 211 ASP A O 1
ATOM 1700 N N . GLY A 1 212 ? 18.922 -7.285 16.906 1 53.69 212 GLY A N 1
ATOM 1701 C CA . GLY A 1 212 ? 19.047 -8.039 15.664 1 53.69 212 GLY A CA 1
ATOM 1702 C C . GLY A 1 212 ? 20.172 -7.523 14.773 1 53.69 212 GLY A C 1
ATOM 1703 O O . GLY A 1 212 ? 20.625 -8.227 13.867 1 53.69 212 GLY A O 1
ATOM 1704 N N . GLY A 1 213 ? 20.531 -6.238 14.828 1 56.28 213 GLY A N 1
ATOM 1705 C CA . GLY A 1 213 ? 21.5 -5.59 13.969 1 56.28 213 GLY A CA 1
ATOM 1706 C C . GLY A 1 213 ? 22.906 -6.129 14.141 1 56.28 213 GLY A C 1
ATOM 1707 O O . GLY A 1 213 ? 23.734 -6.027 13.234 1 56.28 213 GLY A O 1
ATOM 1708 N N . ASP A 1 214 ? 23.062 -6.977 15.172 1 66.81 214 ASP A N 1
ATOM 1709 C CA . ASP A 1 214 ? 24.406 -7.375 15.57 1 66.81 214 ASP A CA 1
ATOM 1710 C C . ASP A 1 214 ? 24.922 -8.523 14.711 1 66.81 214 ASP A C 1
ATOM 1712 O O . ASP A 1 214 ? 26.125 -8.727 14.586 1 66.81 214 ASP A O 1
ATOM 1716 N N . VAL A 1 215 ? 24.047 -9.055 13.844 1 81.12 215 VAL A N 1
ATOM 1717 C CA . VAL A 1 215 ? 24.531 -10.227 13.125 1 81.12 215 VAL A CA 1
ATOM 1718 C C . VAL A 1 215 ? 25.281 -9.797 11.867 1 81.12 215 VAL A C 1
ATOM 1720 O O . VAL A 1 215 ? 26.141 -10.523 11.375 1 81.12 215 VAL A O 1
ATOM 1723 N N . CYS A 1 216 ? 25.078 -8.617 11.305 1 78.75 216 CYS A N 1
ATOM 1724 C CA . CYS A 1 216 ? 25.688 -8.148 10.07 1 78.75 216 CYS A CA 1
ATOM 1725 C C . CYS A 1 216 ? 27.016 -7.457 10.344 1 78.75 216 CYS A C 1
ATOM 1727 O O . CYS A 1 216 ? 27.875 -7.348 9.453 1 78.75 216 CYS A O 1
ATOM 1729 N N . GLY A 1 217 ? 27.406 -7.25 11.484 1 72.06 217 GLY A N 1
ATOM 1730 C CA . GLY A 1 217 ? 28.688 -6.668 11.852 1 72.06 217 GLY A CA 1
ATOM 1731 C C . GLY A 1 217 ? 28.781 -5.191 11.508 1 72.06 217 GLY A C 1
ATOM 1732 O O . GLY A 1 217 ? 27.906 -4.633 10.859 1 72.06 217 GLY A O 1
ATOM 1733 N N . GLU A 1 218 ? 29.875 -4.598 11.797 1 70.69 218 GLU A N 1
ATOM 1734 C CA . GLU A 1 218 ? 30.109 -3.164 11.672 1 70.69 218 GLU A CA 1
ATOM 1735 C C . GLU A 1 218 ? 30.547 -2.795 10.258 1 70.69 218 GLU A C 1
ATOM 1737 O O . GLU A 1 218 ? 30.516 -1.624 9.875 1 70.69 218 GLU A O 1
ATOM 1742 N N . GLU A 1 219 ? 30.891 -3.787 9.484 1 70.88 219 GLU A N 1
ATOM 1743 C CA . GLU A 1 219 ? 31.375 -3.521 8.133 1 70.88 219 GLU A CA 1
ATOM 1744 C C . GLU A 1 219 ? 30.312 -2.857 7.281 1 70.88 219 GLU A C 1
ATOM 1746 O O . GLU A 1 219 ? 30.609 -2.184 6.293 1 70.88 219 GLU A O 1
ATOM 1751 N N . LEU A 1 220 ? 29.156 -3.014 7.707 1 73.38 220 LEU A N 1
ATOM 1752 C CA . LEU A 1 220 ? 28.016 -2.43 6.992 1 73.38 220 LEU A CA 1
ATOM 1753 C C . LEU A 1 220 ? 28.094 -0.906 7.02 1 73.38 220 LEU A C 1
ATOM 1755 O O . LEU A 1 220 ? 27.531 -0.239 6.145 1 73.38 220 LEU A O 1
ATOM 1759 N N . PHE A 1 221 ? 28.844 -0.384 7.961 1 75.31 221 PHE A N 1
ATOM 1760 C CA . PHE A 1 221 ? 28.844 1.058 8.18 1 75.31 221 PHE A CA 1
ATOM 1761 C C . PHE A 1 221 ? 30.094 1.703 7.605 1 75.31 221 PHE A C 1
ATOM 1763 O O . PHE A 1 221 ? 30.312 2.908 7.762 1 75.31 221 PHE A O 1
ATOM 1770 N N . SER A 1 222 ? 30.812 0.864 6.859 1 71.12 222 SER A N 1
ATOM 1771 C CA . SER A 1 222 ? 32.031 1.423 6.262 1 71.12 222 SER A CA 1
ATOM 1772 C C . SER A 1 222 ? 31.719 2.104 4.93 1 71.12 222 SER A C 1
ATOM 1774 O O . SER A 1 222 ? 31.047 1.524 4.066 1 71.12 222 SER A O 1
ATOM 1776 N N . LEU A 1 223 ? 32 3.389 4.812 1 64.75 223 LEU A N 1
ATOM 1777 C CA . LEU A 1 223 ? 31.781 4.164 3.6 1 64.75 223 LEU A CA 1
ATOM 1778 C C . LEU A 1 223 ? 32.906 3.953 2.586 1 64.75 223 LEU A C 1
ATOM 1780 O O . LEU A 1 223 ? 32.781 4.383 1.436 1 64.75 223 LEU A O 1
ATOM 1784 N N . GLN A 1 224 ? 34 3.375 3.057 1 59.84 224 GLN A N 1
ATOM 1785 C CA . GLN A 1 224 ? 35.156 3.193 2.195 1 59.84 224 GLN A CA 1
ATOM 1786 C C . GLN A 1 224 ? 35.094 1.872 1.438 1 59.84 224 GLN A C 1
ATOM 1788 O O . GLN A 1 224 ? 34.344 0.963 1.837 1 59.84 224 GLN A O 1
ATOM 1793 N N . SER A 1 225 ? 35.625 1.983 0.181 1 56.59 225 SER A N 1
ATOM 1794 C CA . SER A 1 225 ? 35.75 0.811 -0.68 1 56.59 225 SER A CA 1
ATOM 1795 C C . SER A 1 225 ? 36.312 -0.379 0.086 1 56.59 225 SER A C 1
ATOM 1797 O O . SER A 1 225 ? 37.281 -0.24 0.831 1 56.59 225 SER A O 1
ATOM 1799 N N . GLY A 1 226 ? 35.5 -1.254 0.616 1 57.75 226 GLY A N 1
ATOM 1800 C CA . GLY A 1 226 ? 36.062 -2.438 1.239 1 57.75 226 GLY A CA 1
ATOM 1801 C C . GLY A 1 226 ? 35.719 -3.721 0.506 1 57.75 226 GLY A C 1
ATOM 1802 O O . GLY A 1 226 ? 35.312 -3.689 -0.659 1 57.75 226 GLY A O 1
ATOM 1803 N N . MET A 1 227 ? 36.156 -4.855 1.002 1 59.91 227 MET A N 1
ATOM 1804 C CA . MET A 1 227 ? 35.906 -6.219 0.537 1 59.91 227 MET A CA 1
ATOM 1805 C C . MET A 1 227 ? 34.438 -6.547 0.522 1 59.91 227 MET A C 1
ATOM 1807 O O . MET A 1 227 ? 33.719 -6.242 1.478 1 59.91 227 MET A O 1
ATOM 1811 N N . LYS A 1 228 ? 33.906 -6.695 -0.779 1 65.12 228 LYS A N 1
ATOM 1812 C CA . LYS A 1 228 ? 32.531 -7.145 -0.862 1 65.12 228 LYS A CA 1
ATOM 1813 C C . LYS A 1 228 ? 32.438 -8.664 -1 1 65.12 228 LYS A C 1
ATOM 1815 O O . LYS A 1 228 ? 33.25 -9.273 -1.694 1 65.12 228 LYS A O 1
ATOM 1820 N N . TRP A 1 229 ? 31.578 -9.242 -0.267 1 69.38 229 TRP A N 1
ATOM 1821 C CA . TRP A 1 229 ? 31.297 -10.672 -0.38 1 69.38 229 TRP A CA 1
ATOM 1822 C C . TRP A 1 229 ? 30.406 -10.953 -1.592 1 69.38 229 TRP A C 1
ATOM 1824 O O . TRP A 1 229 ? 29.453 -10.227 -1.85 1 69.38 229 TRP A O 1
ATOM 1834 N N . VAL A 1 230 ? 30.953 -11.844 -2.436 1 76.12 230 VAL A N 1
ATOM 1835 C CA . VAL A 1 230 ? 30.156 -12.273 -3.58 1 76.12 230 VAL A CA 1
ATOM 1836 C C . VAL A 1 230 ? 29.859 -13.766 -3.475 1 76.12 230 VAL A C 1
ATOM 1838 O O . VAL A 1 230 ? 30.719 -14.539 -3.035 1 76.12 230 VAL A O 1
ATOM 1841 N N . CYS A 1 231 ? 28.609 -14.047 -3.764 1 82.44 231 CYS A N 1
ATOM 1842 C CA . CYS A 1 231 ? 28.203 -15.445 -3.73 1 82.44 231 CYS A CA 1
ATOM 1843 C C . CYS A 1 231 ? 28.094 -16.016 -5.141 1 82.44 231 CYS A C 1
ATOM 1845 O O . CYS A 1 231 ? 27.672 -15.32 -6.066 1 82.44 231 CYS A O 1
ATOM 1847 N N . GLU A 1 232 ? 28.656 -17.203 -5.262 1 85.38 232 GLU A N 1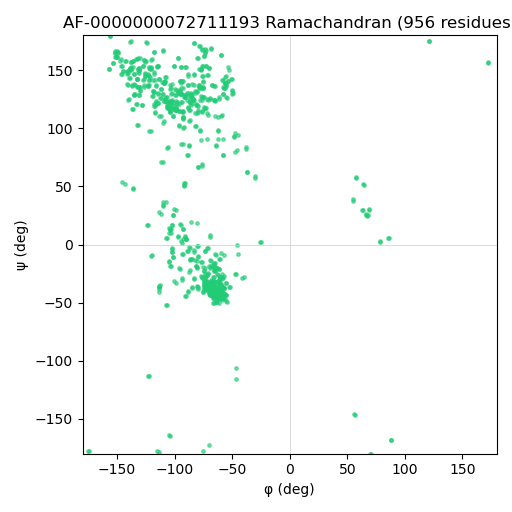
ATOM 1848 C CA . GLU A 1 232 ? 28.453 -18 -6.473 1 85.38 232 GLU A CA 1
ATOM 1849 C C . GLU A 1 232 ? 27.328 -19.016 -6.277 1 85.38 232 GLU A C 1
ATOM 1851 O O . GLU A 1 232 ? 27.547 -20.094 -5.73 1 85.38 232 GLU A O 1
ATOM 1856 N N . TRP A 1 233 ? 26.25 -18.703 -6.797 1 88.75 233 TRP A N 1
ATOM 1857 C CA . TRP A 1 233 ? 25.062 -19.531 -6.59 1 88.75 233 TRP A CA 1
ATOM 1858 C C . TRP A 1 233 ? 25.125 -20.797 -7.426 1 88.75 233 TRP A C 1
ATOM 1860 O O . TRP A 1 233 ? 25.609 -20.781 -8.562 1 88.75 233 TRP A O 1
ATOM 1870 N N . THR A 1 234 ? 24.672 -21.797 -6.75 1 82.88 234 THR A N 1
ATOM 1871 C CA . THR A 1 234 ? 24.547 -23.047 -7.48 1 82.88 234 THR A CA 1
ATOM 1872 C C . THR A 1 234 ? 23.266 -23.062 -8.312 1 82.88 234 THR A C 1
ATOM 1874 O O . THR A 1 234 ? 22.188 -22.781 -7.793 1 82.88 234 THR A O 1
ATOM 1877 N N . ASN A 1 235 ? 23.5 -23.203 -9.578 1 75.56 235 ASN A N 1
ATOM 1878 C CA . ASN A 1 235 ? 22.328 -23.359 -10.438 1 75.56 235 ASN A CA 1
ATOM 1879 C C . ASN A 1 235 ? 21.734 -24.766 -10.336 1 75.56 235 ASN A C 1
ATOM 1881 O O . ASN A 1 235 ? 21.844 -25.562 -11.266 1 75.56 235 ASN A O 1
ATOM 1885 N N . SER A 1 236 ? 21.172 -25 -9.156 1 77.25 236 SER A N 1
ATOM 1886 C CA . SER A 1 236 ? 20.594 -26.312 -8.938 1 77.25 236 SER A CA 1
ATOM 1887 C C . SER A 1 236 ? 19.156 -26.375 -9.469 1 77.25 236 SER A C 1
ATOM 1889 O O . SER A 1 236 ? 18.406 -25.422 -9.352 1 77.25 236 SER A O 1
ATOM 1891 N N . SER A 1 237 ? 18.891 -27.531 -10.117 1 86.12 237 SER A N 1
ATOM 1892 C CA . SER A 1 237 ? 17.547 -27.781 -10.594 1 86.12 237 SER A CA 1
ATOM 1893 C C . SER A 1 237 ? 16.641 -28.281 -9.469 1 86.12 237 SER A C 1
ATOM 1895 O O . SER A 1 237 ? 15.43 -28.406 -9.648 1 86.12 237 SER A O 1
ATOM 1897 N N . LEU A 1 238 ? 17.188 -28.438 -8.266 1 92.25 238 LEU A N 1
ATOM 1898 C CA . LEU A 1 238 ? 16.453 -29.094 -7.191 1 92.25 238 LEU A CA 1
ATOM 1899 C C . LEU A 1 238 ? 15.773 -28.047 -6.301 1 92.25 238 LEU A C 1
ATOM 1901 O O . LEU A 1 238 ? 14.875 -28.375 -5.523 1 92.25 238 LEU A O 1
ATOM 1905 N N . VAL A 1 239 ? 16.297 -26.859 -6.395 1 93.88 239 VAL A N 1
ATOM 1906 C CA . VAL A 1 239 ? 15.82 -25.844 -5.461 1 93.88 239 VAL A CA 1
ATOM 1907 C C . VAL A 1 239 ? 15.555 -24.531 -6.207 1 93.88 239 VAL A C 1
ATOM 1909 O O . VAL A 1 239 ? 16.297 -24.172 -7.125 1 93.88 239 VAL A O 1
ATOM 1912 N N . GLU A 1 240 ? 14.461 -23.906 -5.848 1 93.88 240 GLU A N 1
ATOM 1913 C CA . GLU A 1 240 ? 14.156 -22.562 -6.316 1 93.88 240 GLU A CA 1
ATOM 1914 C C . GLU A 1 240 ? 14.367 -21.531 -5.211 1 93.88 240 GLU A C 1
ATOM 1916 O O . GLU A 1 240 ? 13.734 -21.609 -4.156 1 93.88 240 GLU A O 1
ATOM 1921 N N . TYR A 1 241 ? 15.273 -20.609 -5.398 1 95 241 TYR A N 1
ATOM 1922 C CA . TYR A 1 241 ? 15.461 -19.516 -4.453 1 95 241 TYR A CA 1
ATOM 1923 C C . TYR A 1 241 ? 14.367 -18.469 -4.621 1 95 241 TYR A C 1
ATOM 1925 O O . TYR A 1 241 ? 14.125 -17.984 -5.73 1 95 241 TYR A O 1
ATOM 1933 N N . LYS A 1 242 ? 13.727 -18.141 -3.523 1 95.06 242 LYS A N 1
ATOM 1934 C CA . LYS A 1 242 ? 12.508 -17.344 -3.613 1 95.06 242 LYS A CA 1
ATOM 1935 C C . LYS A 1 242 ? 12.75 -15.922 -3.127 1 95.06 242 LYS A C 1
ATOM 1937 O O . LYS A 1 242 ? 12.398 -14.953 -3.811 1 95.06 242 LYS A O 1
ATOM 1942 N N . PHE A 1 243 ? 13.297 -15.781 -1.946 1 96.25 243 PHE A N 1
ATOM 1943 C CA . PHE A 1 243 ? 13.453 -14.445 -1.384 1 96.25 243 PHE A CA 1
ATOM 1944 C C . PHE A 1 243 ? 14.648 -14.383 -0.442 1 96.25 243 PHE A C 1
ATOM 1946 O O . PHE A 1 243 ? 15.219 -15.422 -0.098 1 96.25 243 PHE A O 1
ATOM 1953 N N . VAL A 1 244 ? 15.047 -13.211 -0.141 1 95.19 244 VAL A N 1
ATOM 1954 C CA . VAL A 1 244 ? 16.016 -12.953 0.923 1 95.19 244 VAL A CA 1
ATOM 1955 C C . VAL A 1 244 ? 15.406 -12.016 1.959 1 95.19 244 VAL A C 1
ATOM 1957 O O . VAL A 1 244 ? 14.477 -11.266 1.656 1 95.19 244 VAL A O 1
ATOM 1960 N N . ARG A 1 245 ? 15.867 -12.133 3.152 1 94.56 245 ARG A N 1
ATOM 1961 C CA . ARG A 1 245 ? 15.469 -11.25 4.242 1 94.56 245 ARG A CA 1
ATOM 1962 C C . ARG A 1 245 ? 16.609 -10.344 4.668 1 94.56 245 ARG A C 1
ATOM 1964 O O . ARG A 1 245 ? 17.719 -10.82 4.957 1 94.56 245 ARG A O 1
ATOM 1971 N N . THR A 1 246 ? 16.328 -9.07 4.738 1 91.19 246 THR A N 1
ATOM 1972 C CA . THR A 1 246 ? 17.359 -8.102 5.105 1 91.19 246 THR A CA 1
ATOM 1973 C C . THR A 1 246 ? 17.5 -8.023 6.625 1 91.19 246 THR A C 1
ATOM 1975 O O . THR A 1 246 ? 16.703 -8.594 7.363 1 91.19 246 THR A O 1
ATOM 1978 N N . ARG A 1 247 ? 18.484 -7.297 7.047 1 87.69 247 ARG A N 1
ATOM 1979 C CA . ARG A 1 247 ? 18.766 -7.117 8.469 1 87.69 247 ARG A CA 1
ATOM 1980 C C . ARG A 1 247 ? 17.609 -6.426 9.172 1 87.69 247 ARG A C 1
ATOM 1982 O O . ARG A 1 247 ? 17.422 -6.582 10.383 1 87.69 247 ARG A O 1
ATOM 1989 N N . LYS A 1 248 ? 16.859 -5.66 8.391 1 88.38 248 LYS A N 1
ATOM 1990 C CA . LYS A 1 248 ? 15.719 -4.949 8.969 1 88.38 248 LYS A CA 1
ATOM 1991 C C . LYS A 1 248 ? 14.445 -5.773 8.844 1 88.38 248 LYS A C 1
ATOM 1993 O O . LYS A 1 248 ? 13.336 -5.23 8.93 1 88.38 248 LYS A O 1
ATOM 1998 N N . ASN A 1 249 ? 14.609 -7.059 8.516 1 89.75 249 ASN A N 1
ATOM 1999 C CA . ASN A 1 249 ? 13.531 -8.039 8.453 1 89.75 249 ASN A CA 1
ATOM 2000 C C . ASN A 1 249 ? 12.578 -7.758 7.297 1 89.75 249 ASN A C 1
ATOM 2002 O O . ASN A 1 249 ? 11.375 -7.957 7.422 1 89.75 249 ASN A O 1
ATOM 2006 N N . VAL A 1 250 ? 13.133 -7.203 6.324 1 92 250 VAL A N 1
ATOM 2007 C CA . VAL A 1 250 ? 12.367 -6.957 5.109 1 92 250 VAL A CA 1
ATOM 2008 C C . VAL A 1 250 ? 12.602 -8.094 4.113 1 92 250 VAL A C 1
ATOM 2010 O O . VAL A 1 250 ? 13.742 -8.492 3.875 1 92 250 VAL A O 1
ATOM 2013 N N . VAL A 1 251 ? 11.508 -8.555 3.598 1 92.88 251 VAL A N 1
ATOM 2014 C CA . VAL A 1 251 ? 11.578 -9.633 2.613 1 92.88 251 VAL A CA 1
ATOM 2015 C C . VAL A 1 251 ? 11.57 -9.039 1.204 1 92.88 251 VAL A C 1
ATOM 2017 O O . VAL A 1 251 ? 10.734 -8.188 0.887 1 92.88 251 VAL A O 1
ATOM 2020 N N . THR A 1 252 ? 12.531 -9.469 0.403 1 90 252 THR A N 1
ATOM 2021 C CA . THR A 1 252 ? 12.594 -9.047 -0.992 1 90 252 THR A CA 1
ATOM 2022 C C . THR A 1 252 ? 12.898 -10.227 -1.904 1 90 252 THR A C 1
ATOM 2024 O O . THR A 1 252 ? 13.445 -11.242 -1.458 1 90 252 THR A O 1
ATOM 2027 N N . LYS A 1 253 ? 12.539 -10.062 -3.125 1 90.69 253 LYS A N 1
ATOM 2028 C CA . LYS A 1 253 ? 12.789 -11.117 -4.105 1 90.69 253 LYS A CA 1
ATOM 2029 C C . LYS A 1 253 ? 14.273 -11.445 -4.195 1 90.69 253 LYS A C 1
ATOM 2031 O O . LYS A 1 253 ? 15.117 -10.547 -4.156 1 90.69 253 LYS A O 1
ATOM 2036 N N . TRP A 1 254 ? 14.578 -12.711 -4.344 1 92.25 254 TRP A N 1
ATOM 2037 C CA . TRP A 1 254 ? 15.953 -13.18 -4.48 1 92.25 254 TRP A CA 1
ATOM 2038 C C . TRP A 1 254 ? 16.562 -12.703 -5.793 1 92.25 254 TRP A C 1
ATOM 2040 O O . TRP A 1 254 ? 15.906 -12.742 -6.84 1 92.25 254 TRP A O 1
ATOM 2050 N N . ARG A 1 255 ? 17.766 -12.281 -5.691 1 86 255 ARG A N 1
ATOM 2051 C CA . ARG A 1 255 ? 18.609 -11.961 -6.844 1 86 255 ARG A CA 1
ATOM 2052 C C . ARG A 1 255 ? 19.984 -12.609 -6.719 1 86 255 ARG A C 1
ATOM 2054 O O . ARG A 1 255 ? 20.484 -12.789 -5.613 1 86 255 ARG A O 1
ATOM 2061 N N . GLY A 1 256 ? 20.562 -12.898 -7.832 1 84.5 256 GLY A N 1
ATOM 2062 C CA . GLY A 1 256 ? 21.859 -13.578 -7.848 1 84.5 256 GLY A CA 1
ATOM 2063 C C . GLY A 1 256 ? 22.953 -12.781 -7.164 1 84.5 256 GLY A C 1
ATOM 2064 O O . GLY A 1 256 ? 23.969 -13.344 -6.758 1 84.5 256 GLY A O 1
ATOM 2065 N N . THR A 1 257 ? 22.672 -11.539 -6.898 1 79.88 257 THR A N 1
ATOM 2066 C CA . THR A 1 257 ? 23.688 -10.695 -6.297 1 79.88 257 THR A CA 1
ATOM 2067 C C . THR A 1 257 ? 23.562 -10.703 -4.773 1 79.88 257 THR A C 1
ATOM 2069 O O . THR A 1 257 ? 24.438 -10.18 -4.074 1 79.88 257 THR A O 1
ATOM 2072 N N . SER A 1 258 ? 22.562 -11.258 -4.273 1 84.75 258 SER A N 1
ATOM 2073 C CA . SER A 1 258 ? 22.359 -11.312 -2.828 1 84.75 258 SER A CA 1
ATOM 2074 C C . SER A 1 258 ? 23.156 -12.453 -2.203 1 84.75 258 SER A C 1
ATOM 2076 O O . SER A 1 258 ? 23.219 -13.555 -2.758 1 84.75 258 SER A O 1
ATOM 2078 N N . CYS A 1 259 ? 23.859 -12.148 -1.139 1 85.94 259 CYS A N 1
ATOM 2079 C CA . CYS A 1 259 ? 24.625 -13.18 -0.458 1 85.94 259 CYS A CA 1
ATOM 2080 C C . CYS A 1 259 ? 24.203 -13.305 1 1 85.94 259 CYS A C 1
ATOM 2082 O O . CYS A 1 259 ? 24.703 -12.594 1.865 1 85.94 259 CYS A O 1
ATOM 2084 N N . PRO A 1 260 ? 23.359 -14.25 1.281 1 90.88 260 PRO A N 1
ATOM 2085 C CA . PRO A 1 260 ? 22.906 -14.445 2.662 1 90.88 260 PRO A CA 1
ATOM 2086 C C . PRO A 1 260 ? 24.031 -14.953 3.576 1 90.88 260 PRO A C 1
ATOM 2088 O O . PRO A 1 260 ? 25.078 -15.398 3.094 1 90.88 260 PRO A O 1
ATOM 2091 N N . LEU A 1 261 ? 23.781 -14.922 4.836 1 89.44 261 LEU A N 1
ATOM 2092 C CA . LEU A 1 261 ? 24.766 -15.281 5.848 1 89.44 261 LEU A CA 1
ATOM 2093 C C . LEU A 1 261 ? 24.859 -16.797 5.996 1 89.44 261 LEU A C 1
ATOM 2095 O O . LEU A 1 261 ? 25.844 -17.312 6.535 1 89.44 261 LEU A O 1
ATOM 2099 N N . ALA A 1 262 ? 23.844 -17.453 5.559 1 91.88 262 ALA A N 1
ATOM 2100 C CA . ALA A 1 262 ? 23.812 -18.891 5.754 1 91.88 262 ALA A CA 1
ATOM 2101 C C . ALA A 1 262 ? 23.469 -19.609 4.457 1 91.88 262 ALA A C 1
ATOM 2103 O O . ALA A 1 262 ? 22.797 -19.047 3.59 1 91.88 262 ALA A O 1
ATOM 2104 N N . SER A 1 263 ? 23.969 -20.828 4.363 1 92.62 263 SER A N 1
ATOM 2105 C CA . SER A 1 263 ? 23.75 -21.719 3.242 1 92.62 263 SER A CA 1
ATOM 2106 C C . SER A 1 263 ? 23.5 -23.156 3.721 1 92.62 263 SER A C 1
ATOM 2108 O O . SER A 1 263 ? 23.453 -23.406 4.926 1 92.62 263 SER A O 1
ATOM 2110 N N . VAL A 1 264 ? 23.188 -23.953 2.764 1 93.25 264 VAL A N 1
ATOM 2111 C CA . VAL A 1 264 ? 22.938 -25.359 3.072 1 93.25 264 VAL A CA 1
ATOM 2112 C C . VAL A 1 264 ? 23.688 -26.25 2.092 1 93.25 264 VAL A C 1
ATOM 2114 O O . VAL A 1 264 ? 23.844 -25.906 0.92 1 93.25 264 VAL A O 1
ATOM 2117 N N . LYS A 1 265 ? 24.188 -27.344 2.625 1 92.12 265 LYS A N 1
ATOM 2118 C CA . LYS A 1 265 ? 24.703 -28.438 1.797 1 92.12 265 LYS A CA 1
ATOM 2119 C C . LYS A 1 265 ? 23.703 -29.594 1.733 1 92.12 265 LYS A C 1
ATOM 2121 O O . LYS A 1 265 ? 23.219 -30.047 2.766 1 92.12 265 LYS A O 1
ATOM 2126 N N . PHE A 1 266 ? 23.469 -30 0.513 1 93.12 266 PHE A N 1
ATOM 2127 C CA . PHE A 1 266 ? 22.406 -30.984 0.369 1 93.12 266 PHE A CA 1
ATOM 2128 C C . PHE A 1 266 ? 22.703 -31.938 -0.783 1 93.12 266 PHE A C 1
ATOM 2130 O O . PHE A 1 266 ? 23.594 -31.672 -1.603 1 93.12 266 PHE A O 1
ATOM 2137 N N . ASN A 1 267 ? 22.047 -33.125 -0.707 1 92.19 267 ASN A N 1
ATOM 2138 C CA . ASN A 1 267 ? 22.062 -34.094 -1.777 1 92.19 267 ASN A CA 1
ATOM 2139 C C . ASN A 1 267 ? 20.656 -34.375 -2.311 1 92.19 267 ASN A C 1
ATOM 2141 O O . ASN A 1 267 ? 19.672 -34.094 -1.641 1 92.19 267 ASN A O 1
ATOM 2145 N N . MET A 1 268 ? 20.672 -34.906 -3.541 1 92.31 268 MET A N 1
ATOM 2146 C CA . MET A 1 268 ? 19.391 -35.281 -4.152 1 92.31 268 MET A CA 1
ATOM 2147 C C . MET A 1 268 ? 18.828 -36.562 -3.541 1 92.31 268 MET A C 1
ATOM 2149 O O . MET A 1 268 ? 19.562 -37.562 -3.387 1 92.31 268 MET A O 1
ATOM 2153 N N . ALA A 1 269 ? 17.641 -36.406 -3.145 1 92.38 269 ALA A N 1
ATOM 2154 C CA . ALA A 1 269 ? 16.953 -37.625 -2.748 1 92.38 269 ALA A CA 1
ATOM 2155 C C . ALA A 1 269 ? 16.203 -38.25 -3.932 1 92.38 269 ALA A C 1
ATOM 2157 O O . ALA A 1 269 ? 15.953 -37.562 -4.93 1 92.38 269 ALA A O 1
ATOM 2158 N N . ASP A 1 270 ? 15.977 -39.562 -3.975 1 90.44 270 ASP A N 1
ATOM 2159 C CA . ASP A 1 270 ? 15.148 -40.25 -4.941 1 90.44 270 ASP A CA 1
ATOM 2160 C C . ASP A 1 270 ? 15.625 -40 -6.367 1 90.44 270 ASP A C 1
ATOM 2162 O O . ASP A 1 270 ? 14.844 -39.625 -7.234 1 90.44 270 ASP A O 1
ATOM 2166 N N . LYS A 1 271 ? 16.781 -40.312 -6.633 1 89.62 271 LYS A N 1
ATOM 2167 C CA . LYS A 1 271 ? 17.422 -40.094 -7.93 1 89.62 271 LYS A CA 1
ATOM 2168 C C . LYS A 1 271 ? 16.672 -40.812 -9.039 1 89.62 271 LYS A C 1
ATOM 2170 O O . LYS A 1 271 ? 16.531 -40.312 -10.148 1 89.62 271 LYS A O 1
ATOM 2175 N N . ASN A 1 272 ? 16.172 -41.969 -8.703 1 90 272 ASN A N 1
ATOM 2176 C CA . ASN A 1 272 ? 15.461 -42.781 -9.688 1 90 272 ASN A CA 1
ATOM 2177 C C . ASN A 1 272 ? 14.195 -42.062 -10.18 1 90 272 ASN A C 1
ATOM 2179 O O . ASN A 1 272 ? 13.852 -42.156 -11.359 1 90 272 ASN A O 1
ATOM 2183 N N . VAL A 1 273 ? 13.578 -41.5 -9.266 1 92.5 273 VAL A N 1
ATOM 2184 C CA . VAL A 1 273 ? 12.359 -40.781 -9.617 1 92.5 273 VAL A CA 1
ATOM 2185 C C . VAL A 1 273 ? 12.695 -39.625 -10.578 1 92.5 273 VAL A C 1
ATOM 2187 O O . VAL A 1 273 ? 11.961 -39.406 -11.547 1 92.5 273 VAL A O 1
ATOM 2190 N N . MET A 1 274 ? 13.75 -38.938 -10.383 1 91.19 274 MET A N 1
ATOM 2191 C CA . MET A 1 274 ? 14.195 -37.844 -11.242 1 91.19 274 MET A CA 1
ATOM 2192 C C . MET A 1 274 ? 14.57 -38.375 -12.625 1 91.19 274 MET A C 1
ATOM 2194 O O . MET A 1 274 ? 14.211 -37.75 -13.641 1 91.19 274 MET A O 1
ATOM 2198 N N . LEU A 1 275 ? 15.242 -39.469 -12.648 1 90.25 275 LEU A N 1
ATOM 2199 C CA . LEU A 1 275 ? 15.664 -40.031 -13.922 1 90.25 275 LEU A CA 1
ATOM 2200 C C . LEU A 1 275 ? 14.461 -40.469 -14.758 1 90.25 275 LEU A C 1
ATOM 2202 O O . LEU A 1 275 ? 14.445 -40.25 -15.969 1 90.25 275 LEU A O 1
ATOM 2206 N N . LYS A 1 276 ? 13.57 -41.062 -14.086 1 92.5 276 LYS A N 1
ATOM 2207 C CA . LYS A 1 276 ? 12.344 -41.438 -14.773 1 92.5 276 LYS A CA 1
ATOM 2208 C C . LYS A 1 276 ? 11.617 -40.219 -15.32 1 92.5 276 LYS A C 1
ATOM 2210 O O . LYS A 1 276 ? 11.109 -40.25 -16.453 1 92.5 276 LYS A O 1
ATOM 2215 N N . HIS A 1 277 ? 11.555 -39.188 -14.562 1 93.25 277 HIS A N 1
ATOM 2216 C CA . HIS A 1 277 ? 10.922 -37.938 -14.984 1 93.25 277 HIS A CA 1
ATOM 2217 C C . HIS A 1 277 ? 11.562 -37.375 -16.25 1 93.25 277 HIS A C 1
ATOM 2219 O O . HIS A 1 277 ? 10.867 -36.938 -17.172 1 93.25 277 HIS A O 1
ATOM 2225 N N . ILE A 1 278 ? 12.898 -37.438 -16.312 1 91.94 278 ILE A N 1
ATOM 2226 C CA . ILE A 1 278 ? 13.656 -36.938 -17.438 1 91.94 278 ILE A CA 1
ATOM 2227 C C . ILE A 1 278 ? 13.391 -37.781 -18.672 1 91.94 278 ILE A C 1
ATOM 2229 O O . ILE A 1 278 ? 13.172 -37.281 -19.766 1 91.94 278 ILE A O 1
ATOM 2233 N N . LYS A 1 279 ? 13.344 -39 -18.438 1 92.38 279 LYS A N 1
ATOM 2234 C CA . LYS A 1 279 ? 13.18 -39.969 -19.531 1 92.38 279 LYS A CA 1
ATOM 2235 C C . LYS A 1 279 ? 11.812 -39.812 -20.188 1 92.38 279 LYS A C 1
ATOM 2237 O O . LYS A 1 279 ? 11.68 -40 -21.406 1 92.38 279 LYS A O 1
ATOM 2242 N N . GLU A 1 280 ? 10.859 -39.5 -19.406 1 95.75 280 GLU A N 1
ATOM 2243 C CA . GLU A 1 280 ? 9.484 -39.438 -19.891 1 95.75 280 GLU A CA 1
ATOM 2244 C C . GLU A 1 280 ? 9.125 -38.062 -20.406 1 95.75 280 GLU A C 1
ATOM 2246 O O . GLU A 1 280 ? 7.988 -37.812 -20.797 1 95.75 280 GLU A O 1
ATOM 2251 N N . GLN A 1 281 ? 10.078 -37.156 -20.438 1 94.75 281 GLN A N 1
ATOM 2252 C CA . GLN A 1 281 ? 9.82 -35.781 -20.797 1 94.75 281 GLN A CA 1
ATOM 2253 C C . GLN A 1 281 ? 9.289 -35.688 -22.219 1 94.75 281 GLN A C 1
ATOM 2255 O O . GLN A 1 281 ? 8.359 -34.906 -22.484 1 94.75 281 GLN A O 1
ATOM 2260 N N . HIS A 1 282 ? 9.891 -36.375 -23.109 1 95.5 282 HIS A N 1
ATOM 2261 C CA . HIS A 1 282 ? 9.492 -36.344 -24.516 1 95.5 282 HIS A CA 1
ATOM 2262 C C . HIS A 1 282 ? 8.055 -36.812 -24.703 1 95.5 282 HIS A C 1
ATOM 2264 O O . HIS A 1 282 ? 7.316 -36.25 -25.516 1 95.5 282 HIS A O 1
ATOM 2270 N N . LEU A 1 283 ? 7.699 -37.781 -23.953 1 97.62 283 LEU A N 1
ATOM 2271 C CA . LEU A 1 283 ? 6.336 -38.281 -24.016 1 97.62 283 LEU A CA 1
ATOM 2272 C C . LEU A 1 283 ? 5.34 -37.25 -23.5 1 97.62 283 LEU A C 1
ATOM 2274 O O . LEU A 1 283 ? 4.285 -37.031 -24.094 1 97.62 283 LEU A O 1
ATOM 2278 N N . ARG A 1 284 ? 5.699 -36.625 -22.453 1 97.38 284 ARG A N 1
ATOM 2279 C CA . ARG A 1 284 ? 4.836 -35.594 -21.891 1 97.38 284 ARG A CA 1
ATOM 2280 C C . ARG A 1 284 ? 4.664 -34.438 -22.859 1 97.38 284 ARG A C 1
ATOM 2282 O O . ARG A 1 284 ? 3.566 -33.875 -23 1 97.38 284 ARG A O 1
ATOM 2289 N N . MET A 1 285 ? 5.73 -34.094 -23.453 1 97.44 285 MET A N 1
ATOM 2290 C CA . MET A 1 285 ? 5.699 -32.969 -24.406 1 97.44 285 MET A CA 1
ATOM 2291 C C . MET A 1 285 ? 4.762 -33.281 -25.562 1 97.44 285 MET A C 1
ATOM 2293 O O . MET A 1 285 ? 3.977 -32.438 -25.984 1 97.44 285 MET A O 1
ATOM 2297 N N . ARG A 1 286 ? 4.812 -34.438 -26.062 1 97.94 286 ARG A N 1
ATOM 2298 C CA . ARG A 1 286 ? 3.963 -34.844 -27.172 1 97.94 286 ARG A CA 1
ATOM 2299 C C . ARG A 1 286 ? 2.496 -34.875 -26.766 1 97.94 286 ARG A C 1
ATOM 2301 O O . ARG A 1 286 ? 1.628 -34.406 -27.5 1 97.94 286 ARG A O 1
ATOM 2308 N N . GLU A 1 287 ? 2.293 -35.469 -25.641 1 98.19 287 GLU A N 1
ATOM 2309 C CA . GLU A 1 287 ? 0.931 -35.531 -25.125 1 98.19 287 GLU A CA 1
ATOM 2310 C C . GLU A 1 287 ? 0.354 -34.156 -24.875 1 98.19 287 GLU A C 1
ATOM 2312 O O . GLU A 1 287 ? -0.816 -33.906 -25.172 1 98.19 287 GLU A O 1
ATOM 2317 N N . TRP A 1 288 ? 1.136 -33.312 -24.375 1 98.12 288 TRP A N 1
ATOM 2318 C CA . TRP A 1 288 ? 0.695 -31.953 -24.062 1 98.12 288 TRP A CA 1
ATOM 2319 C C . TRP A 1 288 ? 0.404 -31.172 -25.328 1 98.12 288 TRP A C 1
ATOM 2321 O O . TRP A 1 288 ? -0.59 -30.438 -25.391 1 98.12 288 TRP A O 1
ATOM 2331 N N . LYS A 1 289 ? 1.244 -31.312 -26.297 1 98.25 289 LYS A N 1
ATOM 2332 C CA . LYS A 1 289 ? 1.012 -30.641 -27.578 1 98.25 289 LYS A CA 1
ATOM 2333 C C . LYS A 1 289 ? -0.316 -31.078 -28.188 1 98.25 289 LYS A C 1
ATOM 2335 O O . LYS A 1 289 ? -1.079 -30.25 -28.688 1 98.25 289 LYS A O 1
ATOM 2340 N N . SER A 1 290 ? -0.555 -32.344 -28.109 1 98.44 290 SER A N 1
ATOM 2341 C CA . SER A 1 290 ? -1.816 -32.875 -28.625 1 98.44 290 SER A CA 1
ATOM 2342 C C . SER A 1 290 ? -3.004 -32.312 -27.859 1 98.44 290 SER A C 1
ATOM 2344 O O . SER A 1 290 ? -4.012 -31.922 -28.453 1 98.44 290 SER A O 1
ATOM 2346 N N . TYR A 1 291 ? -2.848 -32.312 -26.578 1 98.25 291 TYR A N 1
ATOM 2347 C CA . TYR A 1 291 ? -3.891 -31.766 -25.734 1 98.25 291 TYR A CA 1
ATOM 2348 C C . TYR A 1 291 ? -4.168 -30.312 -26.094 1 98.25 291 TYR A C 1
ATOM 2350 O O . TYR A 1 291 ? -5.328 -29.906 -26.219 1 98.25 291 TYR A O 1
ATOM 2358 N N . LEU A 1 292 ? -3.16 -29.516 -26.266 1 98.31 292 LEU A N 1
ATOM 2359 C CA . LEU A 1 292 ? -3.299 -28.094 -26.562 1 98.31 292 LEU A CA 1
ATOM 2360 C C . LEU A 1 292 ? -3.938 -27.875 -27.938 1 98.31 292 LEU A C 1
ATOM 2362 O O . LEU A 1 292 ? -4.715 -26.938 -28.125 1 98.31 292 LEU A O 1
ATOM 2366 N N . ASP A 1 293 ? -3.588 -28.75 -28.859 1 98.19 293 ASP A N 1
ATOM 2367 C CA . ASP A 1 293 ? -4.199 -28.672 -30.188 1 98.19 293 ASP A CA 1
ATOM 2368 C C . ASP A 1 293 ? -5.703 -28.922 -30.109 1 98.19 293 ASP A C 1
ATOM 2370 O O . ASP A 1 293 ? -6.484 -28.219 -30.75 1 98.19 293 ASP A O 1
ATOM 2374 N N . ASP A 1 294 ? -6.004 -29.891 -29.391 1 98.31 294 ASP A N 1
ATOM 2375 C CA . ASP A 1 294 ? -7.422 -30.203 -29.188 1 98.31 294 ASP A CA 1
ATOM 2376 C C . ASP A 1 294 ? -8.148 -29.031 -28.516 1 98.31 294 ASP A C 1
ATOM 2378 O O . ASP A 1 294 ? -9.258 -28.688 -28.906 1 98.31 294 ASP A O 1
ATOM 2382 N N . LEU A 1 295 ? -7.535 -28.547 -27.531 1 98.19 295 LEU A N 1
ATOM 2383 C CA . LEU A 1 295 ? -8.117 -27.406 -26.812 1 98.19 295 LEU A CA 1
ATOM 2384 C C . LEU A 1 295 ? -8.312 -26.219 -27.734 1 98.19 295 LEU A C 1
ATOM 2386 O O . LEU A 1 295 ? -9.352 -25.547 -27.688 1 98.19 295 LEU A O 1
ATOM 2390 N N . GLN A 1 296 ? -7.328 -25.938 -28.531 1 98 296 GLN A N 1
ATOM 2391 C CA . GLN A 1 296 ? -7.418 -24.844 -29.484 1 98 296 GLN A CA 1
ATOM 2392 C C . GLN A 1 296 ? -8.617 -25.016 -30.406 1 98 296 GLN A C 1
ATOM 2394 O O . GLN A 1 296 ? -9.328 -24.047 -30.688 1 98 296 GLN A O 1
ATOM 2399 N N . MET A 1 297 ? -8.828 -26.141 -30.844 1 97.94 297 MET A N 1
ATOM 2400 C CA . MET A 1 297 ? -9.969 -26.422 -31.719 1 97.94 297 MET A CA 1
ATOM 2401 C C . MET A 1 297 ? -11.281 -26.188 -30.984 1 97.94 297 MET A C 1
ATOM 2403 O O . MET A 1 297 ? -12.219 -25.625 -31.562 1 97.94 297 MET A O 1
ATOM 2407 N N . LYS A 1 298 ? -11.305 -26.656 -29.766 1 97.75 298 LYS A N 1
ATOM 2408 C CA . LYS A 1 298 ? -12.516 -26.469 -28.984 1 97.75 298 LYS A CA 1
ATOM 2409 C C . LYS A 1 298 ? -12.82 -24.984 -28.797 1 97.75 298 LYS A C 1
ATOM 2411 O O . LYS A 1 298 ? -13.977 -24.562 -28.891 1 97.75 298 LYS A O 1
ATOM 2416 N N . ILE A 1 299 ? -11.844 -24.219 -28.562 1 97.88 299 ILE A N 1
ATOM 2417 C CA . ILE A 1 299 ? -12.016 -22.781 -28.344 1 97.88 299 ILE A CA 1
ATOM 2418 C C . ILE A 1 299 ? -12.453 -22.109 -29.641 1 97.88 299 ILE A C 1
ATOM 2420 O O . ILE A 1 299 ? -13.336 -21.25 -29.641 1 97.88 299 ILE A O 1
ATOM 2424 N N . GLU A 1 300 ? -11.844 -22.484 -30.75 1 97.12 300 GLU A N 1
ATOM 2425 C CA . GLU A 1 300 ? -12.227 -21.938 -32.062 1 97.12 300 GLU A CA 1
ATOM 2426 C C . GLU A 1 300 ? -13.688 -22.25 -32.375 1 97.12 300 GLU A C 1
ATOM 2428 O O . GLU A 1 300 ? -14.414 -21.391 -32.875 1 97.12 300 GLU A O 1
ATOM 2433 N N . ASN A 1 301 ? -14.07 -23.391 -32.125 1 97.44 301 ASN A N 1
ATOM 2434 C CA . ASN A 1 301 ? -15.461 -23.766 -32.312 1 97.44 301 ASN A CA 1
ATOM 2435 C C . ASN A 1 301 ? -16.406 -22.969 -31.422 1 97.44 301 ASN A C 1
ATOM 2437 O O . ASN A 1 301 ? -17.469 -22.562 -31.859 1 97.44 301 ASN A O 1
ATOM 2441 N N . GLU A 1 302 ? -15.984 -22.859 -30.172 1 97.81 302 GLU A N 1
ATOM 2442 C CA . GLU A 1 302 ? -16.781 -22.062 -29.234 1 97.81 302 GLU A CA 1
ATOM 2443 C C . GLU A 1 302 ? -16.953 -20.625 -29.734 1 97.81 302 GLU A C 1
ATOM 2445 O O . GLU A 1 302 ? -18.047 -20.078 -29.672 1 97.81 302 GLU A O 1
ATOM 2450 N N . GLU A 1 303 ? -15.891 -20.047 -30.234 1 96.56 303 GLU A N 1
ATOM 2451 C CA . GLU A 1 303 ? -15.914 -18.672 -30.734 1 96.56 303 GLU A CA 1
ATOM 2452 C C . GLU A 1 303 ? -16.844 -18.547 -31.938 1 96.56 303 GLU A C 1
ATOM 2454 O O . GLU A 1 303 ? -17.531 -17.531 -32.094 1 96.56 303 GLU A O 1
ATOM 2459 N N . LYS A 1 304 ? -16.844 -19.516 -32.75 1 96.19 304 LYS A N 1
ATOM 2460 C CA . LYS A 1 304 ? -17.703 -19.516 -33.938 1 96.19 304 LYS A CA 1
ATOM 2461 C C . LYS A 1 304 ? -19.172 -19.656 -33.562 1 96.19 304 LYS A C 1
ATOM 2463 O O . LYS A 1 304 ? -20.047 -19.016 -34.125 1 96.19 304 LYS A O 1
ATOM 2468 N N . GLU A 1 305 ? -19.312 -20.469 -32.625 1 96.69 305 GLU A N 1
ATOM 2469 C CA . GLU A 1 305 ? -20.672 -20.781 -32.219 1 96.69 305 GLU A CA 1
ATOM 2470 C C . GLU A 1 305 ? -21.281 -19.625 -31.406 1 96.69 305 GLU A C 1
ATOM 2472 O O . GLU A 1 305 ? -22.469 -19.328 -31.547 1 96.69 305 GLU A O 1
ATOM 2477 N N . TYR A 1 306 ? -20.375 -19.125 -30.562 1 95.62 306 TYR A N 1
ATOM 2478 C CA . TYR A 1 306 ? -20.875 -18.094 -29.656 1 95.62 306 TYR A CA 1
ATOM 2479 C C . TYR A 1 306 ? -20.156 -16.766 -29.891 1 95.62 306 TYR A C 1
ATOM 2481 O O . TYR A 1 306 ? -19 -16.75 -30.328 1 95.62 306 TYR A O 1
ATOM 2489 N N . GLN A 1 307 ? -20.594 -15.641 -29.781 1 92.19 307 GLN A N 1
ATOM 2490 C CA . GLN A 1 307 ? -19.984 -14.328 -29.938 1 92.19 307 GLN A CA 1
ATOM 2491 C C . GLN A 1 307 ? -19.797 -13.633 -28.594 1 92.19 307 GLN A C 1
ATOM 2493 O O . GLN A 1 307 ? -19.984 -12.422 -28.484 1 92.19 307 GLN A O 1
ATOM 2498 N N . ASP A 1 308 ? -19.469 -14.5 -27.641 1 97.12 308 ASP A N 1
ATOM 2499 C CA . ASP A 1 308 ? -19.359 -13.93 -26.297 1 97.12 308 ASP A CA 1
ATOM 2500 C C . ASP A 1 308 ? -17.969 -14.188 -25.703 1 97.12 308 ASP A C 1
ATOM 2502 O O . ASP A 1 308 ? -17.781 -14.047 -24.5 1 97.12 308 ASP A O 1
ATOM 2506 N N . VAL A 1 309 ? -17 -14.539 -26.547 1 98.12 309 VAL A N 1
ATOM 2507 C CA . VAL A 1 309 ? -15.656 -14.844 -26.078 1 98.12 309 VAL A CA 1
ATOM 2508 C C . VAL A 1 309 ? -14.703 -13.727 -26.484 1 98.12 309 VAL A C 1
ATOM 2510 O O . VAL A 1 309 ? -14.664 -13.328 -27.656 1 98.12 309 VAL A O 1
ATOM 2513 N N . LEU A 1 310 ? -13.992 -13.164 -25.516 1 98.25 310 LEU A N 1
ATOM 2514 C CA . LEU A 1 310 ? -12.906 -12.219 -25.734 1 98.25 310 LEU A CA 1
ATOM 2515 C C . LEU A 1 310 ? -11.555 -12.867 -25.469 1 98.25 310 LEU A C 1
ATOM 2517 O O . LEU A 1 310 ? -11.297 -13.375 -24.375 1 98.25 310 LEU A O 1
ATOM 2521 N N . THR A 1 311 ? -10.742 -12.906 -26.469 1 97.88 311 THR A N 1
ATOM 2522 C CA . THR A 1 311 ? -9.383 -13.422 -26.328 1 97.88 311 THR A CA 1
ATOM 2523 C C . THR A 1 311 ? -8.375 -12.281 -26.266 1 97.88 311 THR A C 1
ATOM 2525 O O . THR A 1 311 ? -8.297 -11.461 -27.172 1 97.88 311 THR A O 1
ATOM 2528 N N . LEU A 1 312 ? -7.68 -12.164 -25.203 1 98.25 312 LEU A N 1
ATOM 2529 C CA . LEU A 1 312 ? -6.695 -11.102 -24.984 1 98.25 312 LEU A CA 1
ATOM 2530 C C . LEU A 1 312 ? -5.297 -11.578 -25.375 1 98.25 312 LEU A C 1
ATOM 2532 O O . LEU A 1 312 ? -4.988 -12.766 -25.266 1 98.25 312 LEU A O 1
ATOM 2536 N N . PRO A 1 313 ? -4.383 -10.68 -25.781 1 97.38 313 PRO A N 1
ATOM 2537 C CA . PRO A 1 313 ? -3.043 -11.047 -26.234 1 97.38 313 PRO A CA 1
ATOM 2538 C C . PRO A 1 313 ? -2.082 -11.336 -25.094 1 97.38 313 PRO A C 1
ATOM 2540 O O . PRO A 1 313 ? -1.081 -10.641 -24.922 1 97.38 313 PRO A O 1
ATOM 2543 N N . LEU A 1 314 ? -2.309 -12.336 -24.406 1 97.56 314 LEU A N 1
ATOM 2544 C CA . LEU A 1 314 ? -1.431 -12.773 -23.328 1 97.56 314 LEU A CA 1
ATOM 2545 C C . LEU A 1 314 ? -1.512 -14.281 -23.141 1 97.56 314 LEU A C 1
ATOM 2547 O O . LEU A 1 314 ? -2.422 -14.93 -23.672 1 97.56 314 LEU A O 1
ATOM 2551 N N . MET A 1 315 ? -0.535 -14.82 -22.5 1 97.69 315 MET A N 1
ATOM 2552 C CA . MET A 1 315 ? -0.548 -16.234 -22.141 1 97.69 315 MET A CA 1
ATOM 2553 C C . MET A 1 315 ? -1.494 -16.5 -20.969 1 97.69 315 MET A C 1
ATOM 2555 O O . MET A 1 315 ? -1.472 -15.766 -19.969 1 97.69 315 MET A O 1
ATOM 2559 N N . ASP A 1 316 ? -2.281 -17.531 -21.094 1 97.56 316 ASP A N 1
ATOM 2560 C CA . ASP A 1 316 ? -3.334 -17.797 -20.125 1 97.56 316 ASP A CA 1
ATOM 2561 C C . ASP A 1 316 ? -2.814 -18.672 -18.984 1 97.56 316 ASP A C 1
ATOM 2563 O O . ASP A 1 316 ? -3.127 -19.859 -18.906 1 97.56 316 ASP A O 1
ATOM 2567 N N . VAL A 1 317 ? -2.074 -18.094 -18.062 1 95.81 317 VAL A N 1
ATOM 2568 C CA . VAL A 1 317 ? -1.579 -18.75 -16.844 1 95.81 317 VAL A CA 1
ATOM 2569 C C . VAL A 1 317 ? -1.979 -17.938 -15.625 1 95.81 317 VAL A C 1
ATOM 2571 O O . VAL A 1 317 ? -2.291 -16.734 -15.734 1 95.81 317 VAL A O 1
ATOM 2574 N N . TYR A 1 318 ? -1.978 -18.578 -14.562 1 94.56 318 TYR A N 1
ATOM 2575 C CA . TYR A 1 318 ? -2.473 -17.969 -13.336 1 94.56 318 TYR A CA 1
ATOM 2576 C C . TYR A 1 318 ? -1.706 -16.688 -13.008 1 94.56 318 TYR A C 1
ATOM 2578 O O . TYR A 1 318 ? -2.299 -15.688 -12.602 1 94.56 318 TYR A O 1
ATOM 2586 N N . SER A 1 319 ? -0.408 -16.625 -13.164 1 94 319 SER A N 1
ATOM 2587 C CA . SER A 1 319 ? 0.432 -15.5 -12.789 1 94 319 SER A CA 1
ATOM 2588 C C . SER A 1 319 ? 0.118 -14.273 -13.641 1 94 319 SER A C 1
ATOM 2590 O O . SER A 1 319 ? 0.506 -13.156 -13.305 1 94 319 SER A O 1
ATOM 2592 N N . HIS A 1 320 ? -0.581 -14.445 -14.75 1 96.75 320 HIS A N 1
ATOM 2593 C CA . HIS A 1 320 ? -0.898 -13.336 -15.641 1 96.75 320 HIS A CA 1
ATOM 2594 C C . HIS A 1 320 ? -2.295 -12.789 -15.359 1 96.75 320 HIS A C 1
ATOM 2596 O O . HIS A 1 320 ? -2.754 -11.875 -16.047 1 96.75 320 HIS A O 1
ATOM 2602 N N . LEU A 1 321 ? -2.926 -13.281 -14.32 1 97.56 321 LEU A N 1
ATOM 2603 C CA . LEU A 1 321 ? -4.312 -12.922 -14.039 1 97.56 321 LEU A CA 1
ATOM 2604 C C . LEU A 1 321 ? -4.445 -11.422 -13.812 1 97.56 321 LEU A C 1
ATOM 2606 O O . LEU A 1 321 ? -5.387 -10.789 -14.297 1 97.56 321 LEU A O 1
ATOM 2610 N N . PRO A 1 322 ? -3.518 -10.781 -13.062 1 97.75 322 PRO A N 1
ATOM 2611 C CA . PRO A 1 322 ? -3.658 -9.336 -12.898 1 97.75 322 PRO A CA 1
ATOM 2612 C C . PRO A 1 322 ? -3.625 -8.586 -14.227 1 97.75 322 PRO A C 1
ATOM 2614 O O . PRO A 1 322 ? -4.441 -7.688 -14.453 1 97.75 322 PRO A O 1
ATOM 2617 N N . HIS A 1 323 ? -2.754 -9.008 -15.102 1 97.81 323 HIS A N 1
ATOM 2618 C CA . HIS A 1 323 ? -2.658 -8.359 -16.406 1 97.81 323 HIS A CA 1
ATOM 2619 C C . HIS A 1 323 ? -3.877 -8.672 -17.266 1 97.81 323 HIS A C 1
ATOM 2621 O O . HIS A 1 323 ? -4.312 -7.84 -18.062 1 97.81 323 HIS A O 1
ATOM 2627 N N . LYS A 1 324 ? -4.344 -9.875 -17.109 1 98.38 324 LYS A N 1
ATOM 2628 C CA . LYS A 1 324 ? -5.551 -10.273 -17.844 1 98.38 324 LYS A CA 1
ATOM 2629 C C . LYS A 1 324 ? -6.73 -9.375 -17.469 1 98.38 324 LYS A C 1
ATOM 2631 O O . LYS A 1 324 ? -7.426 -8.859 -18.344 1 98.38 324 LYS A O 1
ATOM 2636 N N . VAL A 1 325 ? -6.91 -9.125 -16.188 1 98.75 325 VAL A N 1
ATOM 2637 C CA . VAL A 1 325 ? -8.016 -8.297 -15.711 1 98.75 325 VAL A CA 1
ATOM 2638 C C . VAL A 1 325 ? -7.797 -6.848 -16.141 1 98.75 325 VAL A C 1
ATOM 2640 O O . VAL A 1 325 ? -8.734 -6.176 -16.578 1 98.75 325 VAL A O 1
ATOM 2643 N N . LEU A 1 326 ? -6.602 -6.367 -16.031 1 98.5 326 LEU A N 1
ATOM 2644 C CA . LEU A 1 326 ? -6.312 -4.992 -16.422 1 98.5 326 LEU A CA 1
ATOM 2645 C C . LEU A 1 326 ? -6.555 -4.805 -17.922 1 98.5 326 LEU A C 1
ATOM 2647 O O . LEU A 1 326 ? -7.117 -3.789 -18.344 1 98.5 326 LEU A O 1
ATOM 2651 N N . THR A 1 327 ? -6.117 -5.75 -18.734 1 98.56 327 THR A N 1
ATOM 2652 C CA . THR A 1 327 ? -6.32 -5.676 -20.188 1 98.56 327 THR A CA 1
ATOM 2653 C C . THR A 1 327 ? -7.805 -5.746 -20.531 1 98.56 327 THR A C 1
ATOM 2655 O O . THR A 1 327 ? -8.266 -5.086 -21.453 1 98.56 327 THR A O 1
ATOM 2658 N N . PHE A 1 328 ? -8.516 -6.543 -19.797 1 98.62 328 PHE A N 1
ATOM 2659 C CA . PHE A 1 328 ? -9.961 -6.582 -19.953 1 98.62 328 PHE A CA 1
ATOM 2660 C C . PHE A 1 328 ? -10.57 -5.207 -19.688 1 98.62 328 PHE A C 1
ATOM 2662 O O . PHE A 1 328 ? -11.422 -4.746 -20.453 1 98.62 328 PHE A O 1
ATOM 2669 N N . LEU A 1 329 ? -10.141 -4.559 -18.594 1 98.62 329 LEU A N 1
ATOM 2670 C CA . LEU A 1 329 ? -10.656 -3.232 -18.266 1 98.62 329 LEU A CA 1
ATOM 2671 C C . LEU A 1 329 ? -10.344 -2.244 -19.391 1 98.62 329 LEU A C 1
ATOM 2673 O O . LEU A 1 329 ? -11.172 -1.403 -19.734 1 98.62 329 LEU A O 1
ATOM 2677 N N . LYS A 1 330 ? -9.164 -2.336 -19.953 1 98.06 330 LYS A N 1
ATOM 2678 C CA . LYS A 1 330 ? -8.812 -1.489 -21.094 1 98.06 330 LYS A CA 1
ATOM 2679 C C . LYS A 1 330 ? -9.734 -1.745 -22.281 1 98.06 330 LYS A C 1
ATOM 2681 O O . LYS A 1 330 ? -10.227 -0.803 -22.906 1 98.06 330 LYS A O 1
ATOM 2686 N N . TRP A 1 331 ? -9.977 -2.99 -22.531 1 97.94 331 TRP A N 1
ATOM 2687 C CA . TRP A 1 331 ? -10.828 -3.373 -23.656 1 97.94 331 TRP A CA 1
ATOM 2688 C C . TRP A 1 331 ? -12.25 -2.875 -23.453 1 97.94 331 TRP A C 1
ATOM 2690 O O . TRP A 1 331 ? -12.836 -2.252 -24.344 1 97.94 331 TRP A O 1
ATOM 2700 N N . VAL A 1 332 ? -12.82 -3.141 -22.266 1 98.06 332 VAL A N 1
ATOM 2701 C CA . VAL A 1 332 ? -14.234 -2.873 -22.031 1 98.06 332 VAL A CA 1
ATOM 2702 C C . VAL A 1 332 ? -14.477 -1.366 -22.031 1 98.06 332 VAL A C 1
ATOM 2704 O O . VAL A 1 332 ? -15.516 -0.902 -22.5 1 98.06 332 VAL A O 1
ATOM 2707 N N . THR A 1 333 ? -13.539 -0.57 -21.5 1 97.19 333 THR A N 1
ATOM 2708 C CA . THR A 1 333 ? -13.727 0.876 -21.453 1 97.19 333 THR A CA 1
ATOM 2709 C C . THR A 1 333 ? -13.547 1.492 -22.828 1 97.19 333 THR A C 1
ATOM 2711 O O . THR A 1 333 ? -14.031 2.592 -23.094 1 97.19 333 THR A O 1
ATOM 2714 N N . HIS A 1 334 ? -12.852 0.846 -23.688 1 96 334 HIS A N 1
ATOM 2715 C CA . HIS A 1 334 ? -12.703 1.296 -25.062 1 96 334 HIS A CA 1
ATOM 2716 C C . HIS A 1 334 ? -13.922 0.934 -25.906 1 96 334 HIS A C 1
ATOM 2718 O O . HIS A 1 334 ? -14.367 1.726 -26.734 1 96 334 HIS A O 1
ATOM 2724 N N . LYS A 1 335 ? -14.461 -0.197 -25.641 1 95.94 335 LYS A N 1
ATOM 2725 C CA . LYS A 1 335 ? -15.531 -0.737 -26.469 1 95.94 335 LYS A CA 1
ATOM 2726 C C . LYS A 1 335 ? -16.891 -0.193 -26.047 1 95.94 335 LYS A C 1
ATOM 2728 O O . LYS A 1 335 ? -17.766 0.053 -26.875 1 95.94 335 LYS A O 1
ATOM 2733 N N . TYR A 1 336 ? -17.031 -0.037 -24.719 1 95.5 336 TYR A N 1
ATOM 2734 C CA . TYR A 1 336 ? -18.344 0.324 -24.188 1 95.5 336 TYR A CA 1
ATOM 2735 C C . TYR A 1 336 ? -18.266 1.604 -23.375 1 95.5 336 TYR A C 1
ATOM 2737 O O . TYR A 1 336 ? -17.234 1.896 -22.766 1 95.5 336 TYR A O 1
ATOM 2745 N N . ASN A 1 337 ? -19.312 2.404 -23.406 1 92.94 337 ASN A N 1
ATOM 2746 C CA . ASN A 1 337 ? -19.609 3.383 -22.375 1 92.94 337 ASN A CA 1
ATOM 2747 C C . ASN A 1 337 ? -20.578 2.818 -21.328 1 92.94 337 ASN A C 1
ATOM 2749 O O . ASN A 1 337 ? -21.797 2.938 -21.484 1 92.94 337 ASN A O 1
ATOM 2753 N N . SER A 1 338 ? -20.047 2.172 -20.359 1 94 338 SER A N 1
ATOM 2754 C CA . SER A 1 338 ? -20.859 1.454 -19.391 1 94 338 SER A CA 1
ATOM 2755 C C . SER A 1 338 ? -20.859 2.166 -18.047 1 94 338 SER A C 1
ATOM 2757 O O . SER A 1 338 ? -19.844 2.721 -17.625 1 94 338 SER A O 1
ATOM 2759 N N . SER A 1 339 ? -22 2.109 -17.391 1 94.56 339 SER A N 1
ATOM 2760 C CA . SER A 1 339 ? -22.109 2.678 -16.047 1 94.56 339 SER A CA 1
ATOM 2761 C C . SER A 1 339 ? -21.422 1.8 -15.016 1 94.56 339 SER A C 1
ATOM 2763 O O . SER A 1 339 ? -20.844 2.307 -14.047 1 94.56 339 SER A O 1
ATOM 2765 N N . PHE A 1 340 ? -21.531 0.436 -15.328 1 96.69 340 PHE A N 1
ATOM 2766 C CA . PHE A 1 340 ? -20.953 -0.524 -14.391 1 96.69 340 PHE A CA 1
ATOM 2767 C C . PHE A 1 340 ? -20.172 -1.607 -15.133 1 96.69 340 PHE A C 1
ATOM 2769 O O . PHE A 1 340 ? -20.531 -1.97 -16.266 1 96.69 340 PHE A O 1
ATOM 2776 N N . ILE A 1 341 ? -19.141 -2.062 -14.523 1 98.06 341 ILE A N 1
ATOM 2777 C CA . ILE A 1 341 ? -18.375 -3.203 -14.992 1 98.06 341 ILE A CA 1
ATOM 2778 C C . ILE A 1 341 ? -18.172 -4.195 -13.844 1 98.06 341 ILE A C 1
ATOM 2780 O O . ILE A 1 341 ? -17.812 -3.801 -12.734 1 98.06 341 ILE A O 1
ATOM 2784 N N . MET A 1 342 ? -18.406 -5.414 -14.102 1 98.44 342 MET A N 1
ATOM 2785 C CA . MET A 1 342 ? -18.188 -6.457 -13.102 1 98.44 342 MET A CA 1
ATOM 2786 C C . MET A 1 342 ? -17.141 -7.449 -13.57 1 98.44 342 MET A C 1
ATOM 2788 O O . MET A 1 342 ? -17.156 -7.887 -14.719 1 98.44 342 MET A O 1
ATOM 2792 N N . LYS A 1 343 ? -16.203 -7.715 -12.703 1 98.81 343 LYS A N 1
ATOM 2793 C CA . LYS A 1 343 ? -15.32 -8.867 -12.844 1 98.81 343 LYS A CA 1
ATOM 2794 C C . LYS A 1 343 ? -15.812 -10.047 -12.008 1 98.81 343 LYS A C 1
ATOM 2796 O O . LYS A 1 343 ? -16.109 -9.891 -10.82 1 98.81 343 LYS A O 1
ATOM 2801 N N . VAL A 1 344 ? -15.898 -11.234 -12.594 1 98.81 344 VAL A N 1
ATOM 2802 C CA . VAL A 1 344 ? -16.312 -12.43 -11.859 1 98.81 344 VAL A CA 1
ATOM 2803 C C . VAL A 1 344 ? -15.547 -13.648 -12.383 1 98.81 344 VAL A C 1
ATOM 2805 O O . VAL A 1 344 ? -15.133 -13.672 -13.539 1 98.81 344 VAL A O 1
ATOM 2808 N N . ASP A 1 345 ? -15.289 -14.633 -11.516 1 98.56 345 ASP A N 1
ATOM 2809 C CA . ASP A 1 345 ? -14.617 -15.867 -11.914 1 98.56 345 ASP A CA 1
ATOM 2810 C C . ASP A 1 345 ? -15.594 -16.828 -12.586 1 98.56 345 ASP A C 1
ATOM 2812 O O . ASP A 1 345 ? -16.797 -16.75 -12.367 1 98.56 345 ASP A O 1
ATOM 2816 N N . ASP A 1 346 ? -15.078 -17.766 -13.328 1 98.62 346 ASP A N 1
ATOM 2817 C CA . ASP A 1 346 ? -15.93 -18.656 -14.102 1 98.62 346 ASP A CA 1
ATOM 2818 C C . ASP A 1 346 ? -16.516 -19.766 -13.219 1 98.62 346 ASP A C 1
ATOM 2820 O O . ASP A 1 346 ? -17.422 -20.484 -13.641 1 98.62 346 ASP A O 1
ATOM 2824 N N . ASP A 1 347 ? -16.031 -19.875 -11.984 1 98.5 347 ASP A N 1
ATOM 2825 C CA . ASP A 1 347 ? -16.609 -20.859 -11.07 1 98.5 347 ASP A CA 1
ATOM 2826 C C . ASP A 1 347 ? -17.562 -20.188 -10.078 1 98.5 347 ASP A C 1
ATOM 2828 O O . ASP A 1 347 ? -17.703 -20.656 -8.945 1 98.5 347 ASP A O 1
ATOM 2832 N N . THR A 1 348 ? -18.078 -19.109 -10.453 1 98.56 348 THR A N 1
ATOM 2833 C CA . THR A 1 348 ? -18.953 -18.328 -9.586 1 98.56 348 THR A CA 1
ATOM 2834 C C . THR A 1 348 ? -20.344 -18.188 -10.188 1 98.56 348 THR A C 1
ATOM 2836 O O . THR A 1 348 ? -20.484 -17.922 -11.383 1 98.56 348 THR A O 1
ATOM 2839 N N . PHE A 1 349 ? -21.422 -18.438 -9.414 1 98.5 349 PHE A N 1
ATOM 2840 C CA . PHE A 1 349 ? -22.812 -18.203 -9.781 1 98.5 349 PHE A CA 1
ATOM 2841 C C . PHE A 1 349 ? -23.25 -16.797 -9.359 1 98.5 349 PHE A C 1
ATOM 2843 O O . PHE A 1 349 ? -23.109 -16.422 -8.195 1 98.5 349 PHE A O 1
ATOM 2850 N N . VAL A 1 350 ? -23.797 -16.047 -10.289 1 98.12 350 VAL A N 1
ATOM 2851 C CA . VAL A 1 350 ? -24.188 -14.672 -10.016 1 98.12 350 VAL A CA 1
ATOM 2852 C C . VAL A 1 350 ? -25.719 -14.586 -9.938 1 98.12 350 VAL A C 1
ATOM 2854 O O . VAL A 1 350 ? -26.422 -15.023 -10.844 1 98.12 350 VAL A O 1
ATOM 2857 N N . ASN A 1 351 ? -26.203 -14.023 -8.852 1 95.5 351 ASN A N 1
ATOM 2858 C CA . ASN A 1 351 ? -27.625 -13.711 -8.734 1 95.5 351 ASN A CA 1
ATOM 2859 C C . ASN A 1 351 ? -27.984 -12.453 -9.508 1 95.5 351 ASN A C 1
ATOM 2861 O O . ASN A 1 351 ? -27.922 -11.344 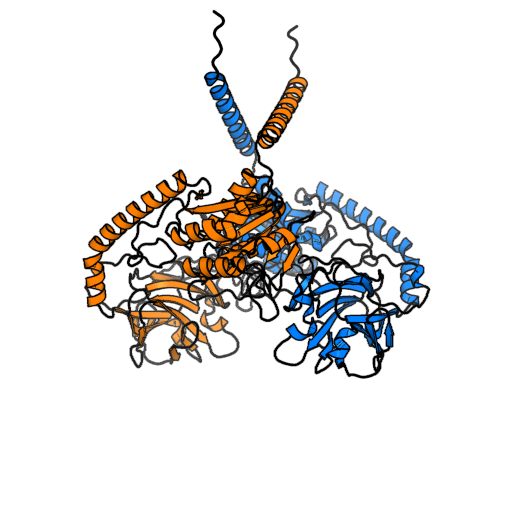-8.969 1 95.5 351 ASN A O 1
ATOM 2865 N N . ILE A 1 352 ? -28.484 -12.641 -10.672 1 95.31 352 ILE A N 1
ATOM 2866 C CA . ILE A 1 352 ? -28.688 -11.539 -11.609 1 95.31 352 ILE A CA 1
ATOM 2867 C C . ILE A 1 352 ? -29.797 -10.625 -11.094 1 95.31 352 ILE A C 1
ATOM 2869 O O . ILE A 1 352 ? -29.734 -9.406 -11.281 1 95.31 352 ILE A O 1
ATOM 2873 N N . SER A 1 353 ? -30.781 -11.117 -10.406 1 90.19 353 SER A N 1
ATOM 2874 C CA . SER A 1 353 ? -31.844 -10.289 -9.867 1 90.19 353 SER A CA 1
ATOM 2875 C C . SER A 1 353 ? -31.312 -9.297 -8.844 1 90.19 353 SER A C 1
ATOM 2877 O O . SER A 1 353 ? -31.656 -8.109 -8.883 1 90.19 353 SER A O 1
ATOM 2879 N N . LEU A 1 354 ? -30.484 -9.766 -8.008 1 89.56 354 LEU A N 1
ATOM 2880 C CA . LEU A 1 354 ? -29.906 -8.906 -6.988 1 89.56 354 LEU A CA 1
ATOM 2881 C C . LEU A 1 354 ? -28.922 -7.914 -7.605 1 89.56 354 LEU A C 1
ATOM 2883 O O . LEU A 1 354 ? -28.875 -6.75 -7.203 1 89.56 354 LEU A O 1
ATOM 2887 N N . LEU A 1 355 ? -28.156 -8.406 -8.57 1 92.12 355 LEU A N 1
ATOM 2888 C CA . LEU A 1 355 ? -27.203 -7.531 -9.25 1 92.12 355 LEU A CA 1
ATOM 2889 C C . LEU A 1 355 ? -27.922 -6.418 -10 1 92.12 355 LEU A C 1
ATOM 2891 O O . LEU A 1 355 ? -27.469 -5.27 -10.008 1 92.12 355 LEU A O 1
ATOM 2895 N N . ASP A 1 356 ? -28.969 -6.797 -10.609 1 89.19 356 ASP A N 1
ATOM 2896 C CA . ASP A 1 356 ? -29.781 -5.824 -11.336 1 89.19 356 ASP A CA 1
ATOM 2897 C C . ASP A 1 356 ? -30.328 -4.75 -10.398 1 89.19 356 ASP A C 1
ATOM 2899 O O . ASP A 1 356 ? -30.328 -3.564 -10.734 1 89.19 356 ASP A O 1
ATOM 2903 N N . LEU A 1 357 ? -30.734 -5.125 -9.281 1 83.31 357 LEU A N 1
ATOM 2904 C CA . LEU A 1 357 ? -31.234 -4.195 -8.273 1 83.31 357 LEU A CA 1
ATOM 2905 C C . LEU A 1 357 ? -30.141 -3.248 -7.809 1 83.31 357 LEU A C 1
ATOM 2907 O O . LEU A 1 357 ? -30.391 -2.061 -7.59 1 83.31 357 LEU A O 1
ATOM 2911 N N . LEU A 1 358 ? -28.969 -3.738 -7.676 1 84.69 358 LEU A N 1
ATOM 2912 C CA . LEU A 1 358 ? -27.828 -2.965 -7.199 1 84.69 358 LEU A CA 1
ATOM 2913 C C . LEU A 1 358 ? -27.422 -1.907 -8.219 1 84.69 358 LEU A C 1
ATOM 2915 O O . LEU A 1 358 ? -26.953 -0.824 -7.852 1 84.69 358 LEU A O 1
ATOM 2919 N N . THR A 1 359 ? -27.609 -2.148 -9.445 1 88.31 359 THR A N 1
ATOM 2920 C CA . THR A 1 359 ? -27.094 -1.274 -10.492 1 88.31 359 THR A CA 1
ATOM 2921 C C . THR A 1 359 ? -28.203 -0.391 -11.062 1 88.31 359 THR A C 1
ATOM 2923 O O . THR A 1 359 ? -27.938 0.499 -11.875 1 88.31 359 THR A O 1
ATOM 2926 N N . LYS A 1 360 ? -29.359 -0.671 -10.625 1 79.25 360 LYS A N 1
ATOM 2927 C CA . LYS A 1 360 ? -30.484 0.103 -11.164 1 79.25 360 LYS A CA 1
ATOM 2928 C C . LYS A 1 360 ? -30.562 1.474 -10.5 1 79.25 360 LYS A C 1
ATOM 2930 O O . LYS A 1 360 ? -30.391 1.593 -9.281 1 79.25 360 LYS A O 1
ATOM 2935 N N . ASN A 1 361 ? -30.797 2.621 -11.125 1 61.19 361 ASN A N 1
ATOM 2936 C CA . ASN A 1 361 ? -31.156 3.986 -10.766 1 61.19 361 ASN A CA 1
ATOM 2937 C C . ASN A 1 361 ? -30.031 4.695 -10.016 1 61.19 361 ASN A C 1
ATOM 2939 O O . ASN A 1 361 ? -30.281 5.602 -9.227 1 61.19 361 ASN A O 1
ATOM 2943 N N . GLU A 1 362 ? -28.875 4.203 -10.281 1 61.72 362 GLU A N 1
ATOM 2944 C CA . GLU A 1 362 ? -27.859 4.855 -9.461 1 61.72 362 GLU A CA 1
ATOM 2945 C C . GLU A 1 362 ? -26.906 5.684 -10.32 1 61.72 362 GLU A C 1
ATOM 2947 O O . GLU A 1 362 ? -26.484 5.246 -11.398 1 61.72 362 GLU A O 1
ATOM 2952 N N . VAL A 1 363 ? -27.062 6.984 -10.133 1 64.44 363 VAL A N 1
ATOM 2953 C CA . VAL A 1 363 ? -26.031 7.863 -10.68 1 64.44 363 VAL A CA 1
ATOM 2954 C C . VAL A 1 363 ? -24.969 8.148 -9.617 1 64.44 363 VAL A C 1
ATOM 2956 O O . VAL A 1 363 ? -25.297 8.555 -8.5 1 64.44 363 VAL A O 1
ATOM 2959 N N . TYR A 1 364 ? -23.781 7.629 -9.977 1 71.06 364 TYR A N 1
ATOM 2960 C CA . TYR A 1 364 ? -22.703 7.879 -9.039 1 71.06 364 TYR A CA 1
ATOM 2961 C C . TYR A 1 364 ? -21.766 8.961 -9.562 1 71.06 364 TYR A C 1
ATOM 2963 O O . TYR A 1 364 ? -21.281 8.883 -10.695 1 71.06 364 TYR A O 1
ATOM 2971 N N . SER A 1 365 ? -21.609 9.945 -8.797 1 75.19 365 SER A N 1
ATOM 2972 C CA . SER A 1 365 ? -20.734 11.062 -9.141 1 75.19 365 SER A CA 1
ATOM 2973 C C . SER A 1 365 ? -19.281 10.734 -8.828 1 75.19 365 SER A C 1
ATOM 2975 O O . SER A 1 365 ? -18.359 11.367 -9.367 1 75.19 365 SER A O 1
ATOM 2977 N N . VAL A 1 366 ? -19.062 9.766 -8.008 1 86.5 366 VAL A N 1
ATOM 2978 C CA . VAL A 1 366 ? -17.688 9.414 -7.629 1 86.5 366 VAL A CA 1
ATOM 2979 C C . VAL A 1 366 ? -17.422 7.953 -7.984 1 86.5 366 VAL A C 1
ATOM 2981 O O . VAL A 1 366 ? -18.297 7.102 -7.871 1 86.5 366 VAL A O 1
ATOM 2984 N N . PRO A 1 367 ? -16.234 7.672 -8.445 1 94.25 367 PRO A N 1
ATOM 2985 C CA . PRO A 1 367 ? -15.898 6.262 -8.664 1 94.25 367 PRO A CA 1
ATOM 2986 C C . PRO A 1 367 ? -16.203 5.391 -7.449 1 94.25 367 PRO A C 1
ATOM 2988 O O . PRO A 1 367 ? -15.938 5.789 -6.312 1 94.25 367 PRO A O 1
ATOM 2991 N N . THR A 1 368 ? -16.859 4.285 -7.691 1 94.19 368 THR A N 1
ATOM 2992 C CA . THR A 1 368 ? -17.312 3.414 -6.613 1 94.19 368 THR A CA 1
ATOM 2993 C C . THR A 1 368 ? -17.125 1.946 -6.992 1 94.19 368 THR A C 1
ATOM 2995 O O . THR A 1 368 ? -17.203 1.592 -8.172 1 94.19 368 THR A O 1
ATOM 2998 N N . TRP A 1 369 ? -16.859 1.125 -6.023 1 96 369 TRP A N 1
ATOM 2999 C CA . TRP A 1 369 ? -16.812 -0.311 -6.277 1 96 369 TRP A CA 1
ATOM 3000 C C . TRP A 1 369 ? -17.422 -1.089 -5.113 1 96 369 TRP A C 1
ATOM 3002 O O . TRP A 1 369 ? -17.484 -0.587 -3.988 1 96 369 TRP A O 1
ATOM 3012 N N . TRP A 1 370 ? -18.031 -2.273 -5.426 1 94.88 370 TRP A N 1
ATOM 3013 C CA . TRP A 1 370 ? -18.781 -3.123 -4.508 1 94.88 370 TRP A CA 1
ATOM 3014 C C . TRP A 1 370 ? -18.203 -4.531 -4.469 1 94.88 370 TRP A C 1
ATOM 3016 O O . TRP A 1 370 ? -17.797 -5.074 -5.5 1 94.88 370 TRP A O 1
ATOM 3026 N N . SER A 1 371 ? -18.094 -5.078 -3.27 1 96.69 371 SER A N 1
ATOM 3027 C CA . SER A 1 371 ? -17.656 -6.449 -3.031 1 96.69 371 SER A CA 1
ATOM 3028 C C . SER A 1 371 ? -17.766 -6.812 -1.554 1 96.69 371 SER A C 1
ATOM 3030 O O . SER A 1 371 ? -18.453 -6.133 -0.787 1 96.69 371 SER A O 1
ATOM 3032 N N . GLN A 1 372 ? -17.391 -7.906 -1.228 1 95.31 372 GLN A N 1
ATOM 3033 C CA . GLN A 1 372 ? -16.953 -8.203 0.129 1 95.31 372 GLN A CA 1
ATOM 3034 C C . GLN A 1 372 ? -15.438 -8.016 0.262 1 95.31 372 GLN A C 1
ATOM 3036 O O . GLN A 1 372 ? -14.664 -8.898 -0.109 1 95.31 372 GLN A O 1
ATOM 3041 N N . PHE A 1 373 ? -15.078 -6.922 0.802 1 96.69 373 PHE A N 1
ATOM 3042 C CA . PHE A 1 373 ? -13.68 -6.512 0.758 1 96.69 373 PHE A CA 1
ATOM 3043 C C . PHE A 1 373 ? -12.883 -7.188 1.867 1 96.69 373 PHE A C 1
ATOM 3045 O O . PHE A 1 373 ? -13.422 -7.504 2.928 1 96.69 373 PHE A O 1
ATOM 3052 N N . GLN A 1 374 ? -11.633 -7.461 1.538 1 97.31 374 GLN A N 1
ATOM 3053 C CA . GLN A 1 374 ? -10.633 -7.93 2.49 1 97.31 374 GLN A CA 1
ATOM 3054 C C . GLN A 1 374 ? -9.82 -6.762 3.051 1 97.31 374 GLN A C 1
ATOM 3056 O O . GLN A 1 374 ? -9.203 -6.012 2.295 1 97.31 374 GLN A O 1
ATOM 3061 N N . HIS A 1 375 ? -9.867 -6.656 4.383 1 95.94 375 HIS A N 1
ATOM 3062 C CA . HIS A 1 375 ? -9.156 -5.578 5.059 1 95.94 375 HIS A CA 1
ATOM 3063 C C . HIS A 1 375 ? -8.023 -6.125 5.922 1 95.94 375 HIS A C 1
ATOM 3065 O O . HIS A 1 375 ? -8.125 -7.223 6.473 1 95.94 375 HIS A O 1
ATOM 3071 N N . HIS A 1 376 ? -6.879 -5.441 5.996 1 94.19 376 HIS A N 1
ATOM 3072 C CA . HIS A 1 376 ? -5.793 -5.699 6.941 1 94.19 376 HIS A CA 1
ATOM 3073 C C . HIS A 1 376 ? -5.188 -7.082 6.723 1 94.19 376 HIS A C 1
ATOM 3075 O O . HIS A 1 376 ? -4.77 -7.738 7.68 1 94.19 376 HIS A O 1
ATOM 3081 N N . ARG A 1 377 ? -5.262 -7.504 5.473 1 97.06 377 ARG A N 1
ATOM 3082 C CA . ARG A 1 377 ? -4.688 -8.812 5.188 1 97.06 377 ARG A CA 1
ATOM 3083 C C . ARG A 1 377 ? -3.168 -8.727 5.07 1 97.06 377 ARG A C 1
ATOM 3085 O O . ARG A 1 377 ? -2.639 -7.82 4.43 1 97.06 377 ARG A O 1
ATOM 3092 N N . SER A 1 378 ? -2.494 -9.688 5.707 1 96.88 378 SER A N 1
ATOM 3093 C CA . SER A 1 378 ? -1.036 -9.734 5.656 1 96.88 378 SER A CA 1
ATOM 3094 C C . SER A 1 378 ? -0.544 -10.188 4.285 1 96.88 378 SER A C 1
ATOM 3096 O O . SER A 1 378 ? -1.245 -10.922 3.582 1 96.88 378 SER A O 1
ATOM 3098 N N . VAL A 1 379 ? 0.642 -9.758 3.959 1 97.12 379 VAL A N 1
ATOM 3099 C CA . VAL A 1 379 ? 1.3 -10.219 2.742 1 97.12 379 VAL A CA 1
ATOM 3100 C C . VAL A 1 379 ? 1.91 -11.602 2.979 1 97.12 379 VAL A C 1
ATOM 3102 O O . VAL A 1 379 ? 2.842 -11.742 3.773 1 97.12 379 VAL A O 1
ATOM 3105 N N . PRO A 1 380 ? 1.44 -12.57 2.314 1 95.5 380 PRO A N 1
ATOM 3106 C CA . PRO A 1 380 ? 1.958 -13.922 2.555 1 95.5 380 PRO A CA 1
ATOM 3107 C C . PRO A 1 380 ? 3.328 -14.148 1.92 1 95.5 380 PRO A C 1
ATOM 3109 O O . PRO A 1 380 ? 3.561 -13.734 0.781 1 95.5 380 PRO A O 1
ATOM 3112 N N . MET A 1 381 ? 4.156 -14.914 2.555 1 93 381 MET A N 1
ATOM 3113 C CA . MET A 1 381 ? 5.508 -15.172 2.066 1 93 381 MET A CA 1
ATOM 3114 C C . MET A 1 381 ? 5.602 -16.562 1.449 1 93 381 MET A C 1
ATOM 3116 O O . MET A 1 381 ? 6.57 -16.875 0.75 1 93 381 MET A O 1
ATOM 3120 N N . TYR A 1 382 ? 4.613 -17.375 1.806 1 93.06 382 TYR A N 1
ATOM 3121 C CA . TYR A 1 382 ? 4.648 -18.781 1.388 1 93.06 382 TYR A CA 1
ATOM 3122 C C . TYR A 1 382 ? 3.375 -19.156 0.642 1 93.06 382 TYR A C 1
ATOM 3124 O O . TYR A 1 382 ? 2.367 -18.453 0.721 1 93.06 382 TYR A O 1
ATOM 3132 N N . GLY A 1 383 ? 3.504 -20.188 -0.139 1 90.19 383 GLY A N 1
ATOM 3133 C CA . GLY A 1 383 ? 2.326 -20.781 -0.754 1 90.19 383 GLY A CA 1
ATOM 3134 C C . GLY A 1 383 ? 1.96 -20.141 -2.08 1 90.19 383 GLY A C 1
ATOM 3135 O O . GLY A 1 383 ? 2.738 -19.359 -2.633 1 90.19 383 GLY A O 1
ATOM 3136 N N . LYS A 1 384 ? 0.778 -20.484 -2.514 1 87.44 384 LYS A N 1
ATOM 3137 C CA . LYS A 1 384 ? 0.278 -20.109 -3.83 1 87.44 384 LYS A CA 1
ATOM 3138 C C . LYS A 1 384 ? 0.202 -18.578 -3.967 1 87.44 384 LYS A C 1
ATOM 3140 O O . LYS A 1 384 ? 0.475 -18.031 -5.035 1 87.44 384 LYS A O 1
ATOM 3145 N N . TRP A 1 385 ? -0.117 -17.969 -2.854 1 91.44 385 TRP A N 1
ATOM 3146 C CA . TRP A 1 385 ? -0.381 -16.547 -2.916 1 91.44 385 TRP A CA 1
ATOM 3147 C C . TRP A 1 385 ? 0.813 -15.742 -2.4 1 91.44 385 TRP A C 1
ATOM 3149 O O . TRP A 1 385 ? 0.692 -14.555 -2.107 1 91.44 385 TRP A O 1
ATOM 3159 N N . ALA A 1 386 ? 1.95 -16.406 -2.324 1 93.25 386 ALA A N 1
ATOM 3160 C CA . ALA A 1 386 ? 3.148 -15.742 -1.817 1 93.25 386 ALA A CA 1
ATOM 3161 C C . ALA A 1 386 ? 3.467 -14.492 -2.631 1 93.25 386 ALA A C 1
ATOM 3163 O O . ALA A 1 386 ? 3.354 -14.492 -3.857 1 93.25 386 ALA A O 1
ATOM 3164 N N . ASP A 1 387 ? 3.768 -13.43 -1.94 1 94.75 387 ASP A N 1
ATOM 3165 C CA . ASP A 1 387 ? 4.16 -12.148 -2.512 1 94.75 387 ASP A CA 1
ATOM 3166 C C . ASP A 1 387 ? 5.418 -11.609 -1.833 1 94.75 387 ASP A C 1
ATOM 3168 O O . ASP A 1 387 ? 5.34 -10.977 -0.773 1 94.75 387 ASP A O 1
ATOM 3172 N N . THR A 1 388 ? 6.512 -11.742 -2.52 1 92.94 388 THR A N 1
ATOM 3173 C CA . THR A 1 388 ? 7.785 -11.328 -1.941 1 92.94 388 THR A CA 1
ATOM 3174 C C . THR A 1 388 ? 8.242 -10 -2.545 1 92.94 388 THR A C 1
ATOM 3176 O O . THR A 1 388 ? 9.414 -9.633 -2.436 1 92.94 388 THR A O 1
ATOM 3179 N N . GLU A 1 389 ? 7.344 -9.383 -3.219 1 93.75 389 GLU A N 1
ATOM 3180 C CA . GLU A 1 389 ? 7.742 -8.164 -3.918 1 93.75 389 GLU A CA 1
ATOM 3181 C C . GLU A 1 389 ? 7.047 -6.938 -3.324 1 93.75 389 GLU A C 1
ATOM 3183 O O . GLU A 1 389 ? 7.609 -5.84 -3.332 1 93.75 389 GLU A O 1
ATOM 3188 N N . TYR A 1 390 ? 5.781 -7.074 -2.885 1 96.62 390 TYR A N 1
ATOM 3189 C CA . TYR A 1 390 ? 5.102 -5.918 -2.305 1 96.62 390 TYR A CA 1
ATOM 3190 C C . TYR A 1 390 ? 5.773 -5.484 -1.01 1 96.62 390 TYR A C 1
ATOM 3192 O O . TYR A 1 390 ? 5.863 -6.262 -0.057 1 96.62 390 TYR A O 1
ATOM 3200 N N . PRO A 1 391 ? 6.188 -4.281 -0.889 1 96.38 391 PRO A N 1
ATOM 3201 C CA . PRO A 1 391 ? 7.082 -3.881 0.2 1 96.38 391 PRO A CA 1
ATOM 3202 C C . PRO A 1 391 ? 6.324 -3.377 1.428 1 96.38 391 PRO A C 1
ATOM 3204 O O . PRO A 1 391 ? 6.66 -2.324 1.977 1 96.38 391 PRO A O 1
ATOM 3207 N N . SER A 1 392 ? 5.375 -4.184 1.903 1 96.75 392 SER A N 1
ATOM 3208 C CA . SER A 1 392 ? 4.598 -3.871 3.096 1 96.75 392 SER A CA 1
ATOM 3209 C C . SER A 1 392 ? 4.188 -5.137 3.838 1 96.75 392 SER A C 1
ATOM 3211 O O . SER A 1 392 ? 4.332 -6.246 3.312 1 96.75 392 SER A O 1
ATOM 3213 N N . LEU A 1 393 ? 3.748 -4.961 5.074 1 96.75 393 LEU A N 1
ATOM 3214 C CA . LEU A 1 393 ? 3.307 -6.105 5.863 1 96.75 393 LEU A CA 1
ATOM 3215 C C . LEU A 1 393 ? 1.861 -6.465 5.539 1 96.75 393 LEU A C 1
ATOM 3217 O O . LEU A 1 393 ? 1.449 -7.617 5.711 1 96.75 393 LEU A O 1
ATOM 3221 N N . THR A 1 394 ? 1.105 -5.461 5.145 1 97.69 394 THR A N 1
ATOM 3222 C CA . THR A 1 394 ? -0.301 -5.676 4.82 1 97.69 394 THR A CA 1
ATOM 3223 C C . THR A 1 394 ? -0.656 -5.031 3.486 1 97.69 394 THR A C 1
ATOM 3225 O O . THR A 1 394 ? -0.097 -3.992 3.125 1 97.69 394 THR A O 1
ATOM 3228 N N . TYR A 1 395 ? -1.608 -5.66 2.799 1 98.19 395 TYR A N 1
ATOM 3229 C CA . TYR A 1 395 ? -2.15 -5.074 1.579 1 98.19 395 TYR A CA 1
ATOM 3230 C C . TYR A 1 395 ? -3.156 -3.975 1.903 1 98.19 395 TYR A C 1
ATOM 3232 O O . TYR A 1 395 ? -3.783 -3.994 2.965 1 98.19 395 TYR A O 1
ATOM 3240 N N . PRO A 1 396 ? -3.26 -2.973 0.972 1 97.81 396 PRO A N 1
ATOM 3241 C CA . PRO A 1 396 ? -4.48 -2.17 1.049 1 97.81 396 PRO A CA 1
ATOM 3242 C C . PRO A 1 396 ? -5.746 -3.004 0.866 1 97.81 396 PRO A C 1
ATOM 3244 O O . PRO A 1 396 ? -5.676 -4.156 0.436 1 97.81 396 PRO A O 1
ATOM 3247 N N . THR A 1 397 ? -6.883 -2.418 1.278 1 97.88 397 THR A N 1
ATOM 3248 C CA . THR A 1 397 ? -8.18 -3.061 1.079 1 97.88 397 THR A CA 1
ATOM 3249 C C . THR A 1 397 ? -8.328 -3.533 -0.364 1 97.88 397 THR A C 1
ATOM 3251 O O . THR A 1 397 ? -8.008 -2.799 -1.301 1 97.88 397 THR A O 1
ATOM 3254 N N . PHE A 1 398 ? -8.727 -4.809 -0.516 1 98.56 398 PHE A N 1
ATOM 3255 C CA . PHE A 1 398 ? -8.938 -5.336 -1.859 1 98.56 398 PHE A CA 1
ATOM 3256 C C . PHE A 1 398 ? -10.203 -6.18 -1.916 1 98.56 398 PHE A C 1
ATOM 3258 O O . PHE A 1 398 ? -10.711 -6.621 -0.881 1 98.56 398 PHE A O 1
ATOM 3265 N N . PRO A 1 399 ? -10.773 -6.34 -3.064 1 98.56 399 PRO A N 1
ATOM 3266 C CA . PRO A 1 399 ? -12.062 -7.031 -3.189 1 98.56 399 PRO A CA 1
ATOM 3267 C C . PRO A 1 399 ? -11.922 -8.547 -3.121 1 98.56 399 PRO A C 1
ATOM 3269 O O . PRO A 1 399 ? -10.805 -9.07 -3.129 1 98.56 399 PRO A O 1
ATOM 3272 N N . SER A 1 400 ? -13.102 -9.172 -3.033 1 98.12 400 SER A N 1
ATOM 3273 C CA . SER A 1 400 ? -13.117 -10.625 -3.168 1 98.12 400 SER A CA 1
ATOM 3274 C C . SER A 1 400 ? -12.688 -11.062 -4.566 1 98.12 400 SER A C 1
ATOM 3276 O O . SER A 1 400 ? -13.164 -10.508 -5.562 1 98.12 400 SER A O 1
ATOM 3278 N N . GLY A 1 401 ? -11.883 -12.055 -4.598 1 97.69 401 GLY A N 1
ATOM 3279 C CA . GLY A 1 401 ? -11.438 -12.578 -5.879 1 97.69 401 GLY A CA 1
ATOM 3280 C C . GLY A 1 401 ? -12.562 -13.195 -6.695 1 97.69 401 GLY A C 1
ATOM 3281 O O . GLY A 1 401 ? -12.477 -13.273 -7.922 1 97.69 401 GLY A O 1
ATOM 3282 N N . ALA A 1 402 ? -13.617 -13.578 -6.004 1 98 402 ALA A N 1
ATOM 3283 C CA . ALA A 1 402 ? -14.742 -14.195 -6.688 1 98 402 ALA A CA 1
ATOM 3284 C C . ALA A 1 402 ? -15.414 -13.219 -7.648 1 98 402 ALA A C 1
ATOM 3286 O O . ALA A 1 402 ? -15.891 -13.609 -8.711 1 98 402 ALA A O 1
ATOM 3287 N N . GLY A 1 403 ? -15.445 -11.977 -7.184 1 98.69 403 GLY A N 1
ATOM 3288 C CA . GLY A 1 403 ? -16.031 -10.969 -8.055 1 98.69 403 GLY A CA 1
ATOM 3289 C C . GLY A 1 403 ? -16.203 -9.617 -7.379 1 98.69 403 GLY A C 1
ATOM 3290 O O . GLY A 1 403 ? -16.297 -9.547 -6.152 1 98.69 403 GLY A O 1
ATOM 3291 N N . TYR A 1 404 ? -16.266 -8.609 -8.141 1 98.62 404 TYR A N 1
ATOM 3292 C CA . TYR A 1 404 ? -16.516 -7.246 -7.68 1 98.62 404 TYR A CA 1
ATOM 3293 C C . TYR A 1 404 ? -17.078 -6.383 -8.805 1 98.62 404 TYR A C 1
ATOM 3295 O O . TYR A 1 404 ? -16.859 -6.672 -9.984 1 98.62 404 TYR A O 1
ATOM 3303 N N . LEU A 1 405 ? -17.844 -5.418 -8.398 1 97.31 405 LEU A N 1
ATOM 3304 C CA . LEU A 1 405 ? -18.516 -4.441 -9.266 1 97.31 405 LEU A CA 1
ATOM 3305 C C . LEU A 1 405 ? -17.859 -3.07 -9.133 1 97.31 405 LEU A C 1
ATOM 3307 O O . LEU A 1 405 ? -17.422 -2.686 -8.039 1 97.31 405 LEU A O 1
ATOM 3311 N N . MET A 1 406 ? -17.719 -2.354 -10.227 1 97.5 406 MET A N 1
ATOM 3312 C CA . MET A 1 406 ? -17.188 -0.993 -10.156 1 97.5 406 MET A CA 1
ATOM 3313 C C . MET A 1 406 ? -17.891 -0.084 -11.164 1 97.5 406 MET A C 1
ATOM 3315 O O . MET A 1 406 ? -18.453 -0.561 -12.148 1 97.5 406 MET A O 1
ATOM 3319 N N . THR A 1 407 ? -17.859 1.188 -10.93 1 96.69 407 THR A N 1
ATOM 3320 C CA . THR A 1 407 ? -18.375 2.158 -11.891 1 96.69 407 THR A CA 1
ATOM 3321 C C . THR A 1 407 ? -17.484 2.234 -13.117 1 96.69 407 THR A C 1
ATOM 3323 O O . THR A 1 407 ? -16.281 1.95 -13.039 1 96.69 407 THR A O 1
ATOM 3326 N N . GLY A 1 408 ? -18.125 2.592 -14.234 1 96.44 408 GLY A N 1
ATOM 3327 C CA . GLY A 1 408 ? -17.344 2.799 -15.445 1 96.44 408 GLY A CA 1
ATOM 3328 C C . GLY A 1 408 ? -16.234 3.807 -15.281 1 96.44 408 GLY A C 1
ATOM 3329 O O . GLY A 1 408 ? -15.156 3.646 -15.859 1 96.44 408 GLY A O 1
ATOM 3330 N N . SER A 1 409 ? -16.422 4.809 -14.469 1 95.94 409 SER A N 1
ATOM 3331 C CA . SER A 1 409 ? -15.414 5.844 -14.242 1 95.94 409 SER A CA 1
ATOM 3332 C C . SER A 1 409 ? -14.195 5.277 -13.516 1 95.94 409 SER A C 1
ATOM 3334 O O . SER A 1 409 ? -13.055 5.652 -13.82 1 95.94 409 SER A O 1
ATOM 3336 N N . LEU A 1 410 ? -14.43 4.398 -12.547 1 97.19 410 LEU A N 1
ATOM 3337 C CA . LEU A 1 410 ? -13.305 3.762 -11.867 1 97.19 410 LEU A CA 1
ATOM 3338 C C . LEU A 1 410 ? -12.508 2.896 -12.836 1 97.19 410 LEU A C 1
ATOM 3340 O O . LEU A 1 410 ? -11.273 2.959 -12.859 1 97.19 410 LEU A O 1
ATOM 3344 N N . ALA A 1 411 ? -13.211 2.117 -13.633 1 98.06 411 ALA A N 1
ATOM 3345 C CA . ALA A 1 411 ? -12.555 1.272 -14.633 1 98.06 411 ALA A CA 1
ATOM 3346 C C . ALA A 1 411 ? -11.727 2.109 -15.602 1 98.06 411 ALA A C 1
ATOM 3348 O O . ALA A 1 411 ? -10.609 1.728 -15.961 1 98.06 411 ALA A O 1
ATOM 3349 N N . GLN A 1 412 ? -12.281 3.205 -15.992 1 96.88 412 GLN A N 1
ATOM 3350 C CA . GLN A 1 412 ? -11.586 4.102 -16.906 1 96.88 412 GLN A CA 1
ATOM 3351 C C . GLN A 1 412 ? -10.297 4.637 -16.281 1 96.88 412 GLN A C 1
ATOM 3353 O O . GLN A 1 412 ? -9.266 4.711 -16.953 1 96.88 412 GLN A O 1
ATOM 3358 N N . THR A 1 413 ? -10.406 5.012 -15.039 1 96.31 413 THR A N 1
ATOM 3359 C CA . THR A 1 413 ? -9.227 5.496 -14.32 1 96.31 413 THR A CA 1
ATOM 3360 C C . THR A 1 413 ? -8.133 4.43 -14.305 1 96.31 413 THR A C 1
ATOM 3362 O O . THR A 1 413 ? -6.973 4.719 -14.594 1 96.31 413 THR A O 1
ATOM 3365 N N . LEU A 1 414 ? -8.477 3.221 -14.016 1 97.75 414 LEU A N 1
ATOM 3366 C CA . LEU A 1 414 ? -7.527 2.111 -13.961 1 97.75 414 LEU A CA 1
ATOM 3367 C C . LEU A 1 414 ? -6.961 1.806 -15.344 1 97.75 414 LEU A C 1
ATOM 3369 O O . LEU A 1 414 ? -5.758 1.589 -15.492 1 97.75 414 LEU A O 1
ATOM 3373 N N . ALA A 1 415 ? -7.832 1.828 -16.328 1 97.44 415 ALA A N 1
ATOM 3374 C CA . ALA A 1 415 ? -7.418 1.538 -17.703 1 97.44 415 ALA A CA 1
ATOM 3375 C C . ALA A 1 415 ? -6.422 2.582 -18.203 1 97.44 415 ALA A C 1
ATOM 3377 O O . ALA A 1 415 ? -5.426 2.24 -18.844 1 97.44 415 ALA A O 1
ATOM 3378 N N . THR A 1 416 ? -6.648 3.803 -17.875 1 95.44 416 THR A N 1
ATOM 3379 C CA . THR A 1 416 ? -5.805 4.895 -18.344 1 95.44 416 THR A CA 1
ATOM 3380 C C . THR A 1 416 ? -4.441 4.859 -17.656 1 95.44 416 THR A C 1
ATOM 3382 O O . THR A 1 416 ? -3.418 5.145 -18.281 1 95.44 416 THR A O 1
ATOM 3385 N N . ALA A 1 417 ? -4.418 4.477 -16.438 1 94.81 417 ALA A N 1
ATOM 3386 C CA . ALA A 1 417 ? -3.166 4.406 -15.688 1 94.81 417 ALA A CA 1
ATOM 3387 C C . ALA A 1 417 ? -2.482 3.057 -15.891 1 94.81 417 ALA A C 1
ATOM 3389 O O . ALA A 1 417 ? -1.384 2.828 -15.375 1 94.81 417 ALA A O 1
ATOM 3390 N N . GLY A 1 418 ? -3.07 2.178 -16.594 1 93.62 418 GLY A N 1
ATOM 3391 C CA . GLY A 1 418 ? -2.76 0.758 -16.625 1 93.62 418 GLY A CA 1
ATOM 3392 C C . GLY A 1 418 ? -1.319 0.468 -17 1 93.62 418 GLY A C 1
ATOM 3393 O O . GLY A 1 418 ? -0.696 -0.438 -16.438 1 93.62 418 GLY A O 1
ATOM 3394 N N . SER A 1 419 ? -0.791 1.216 -17.891 1 90.06 419 SER A N 1
ATOM 3395 C CA . SER A 1 419 ? 0.549 0.938 -18.391 1 90.06 419 SER A CA 1
ATOM 3396 C C . SER A 1 419 ? 1.605 1.176 -17.312 1 90.06 419 SER A C 1
ATOM 3398 O O . SER A 1 419 ? 2.732 0.688 -17.422 1 90.06 419 SER A O 1
ATOM 3400 N N . TYR A 1 420 ? 1.213 1.837 -16.25 1 91.44 420 TYR A N 1
ATOM 3401 C CA . TYR A 1 420 ? 2.186 2.182 -15.211 1 91.44 420 TYR A CA 1
ATOM 3402 C C . TYR A 1 420 ? 2.027 1.283 -13.992 1 91.44 420 TYR A C 1
ATOM 3404 O O . TYR A 1 420 ? 2.906 1.24 -13.125 1 91.44 420 TYR A O 1
ATOM 3412 N N . LEU A 1 421 ? 0.979 0.6 -13.883 1 96.38 421 LEU A N 1
ATOM 3413 C CA . LEU A 1 421 ? 0.628 -0.072 -12.641 1 96.38 421 LEU A CA 1
ATOM 3414 C C . LEU A 1 421 ? 1.388 -1.387 -12.492 1 96.38 421 LEU A C 1
ATOM 3416 O O . LEU A 1 421 ? 1.424 -2.191 -13.43 1 96.38 421 LEU A O 1
ATOM 3420 N N . THR A 1 422 ? 1.949 -1.524 -11.328 1 96.69 422 THR A N 1
ATOM 3421 C CA . THR A 1 422 ? 2.666 -2.754 -11.008 1 96.69 422 THR A CA 1
ATOM 3422 C C . THR A 1 422 ? 1.719 -3.795 -10.422 1 96.69 422 THR A C 1
ATOM 3424 O O . THR A 1 422 ? 0.866 -3.469 -9.594 1 96.69 422 THR A O 1
ATOM 3427 N N . ALA A 1 423 ? 1.851 -5.008 -10.836 1 97 423 ALA A N 1
ATOM 3428 C CA . ALA A 1 423 ? 1.025 -6.098 -10.312 1 97 423 ALA A CA 1
ATOM 3429 C C . ALA A 1 423 ? 1.729 -6.824 -9.172 1 97 423 ALA A C 1
ATOM 3431 O O . ALA A 1 423 ? 2.924 -7.117 -9.258 1 97 423 ALA A O 1
ATOM 3432 N N . TYR A 1 424 ? 0.981 -6.98 -8.062 1 96.19 424 TYR A N 1
ATOM 3433 C CA . TYR A 1 424 ? 1.437 -7.738 -6.902 1 96.19 424 TYR A CA 1
ATOM 3434 C C . TYR A 1 424 ? 0.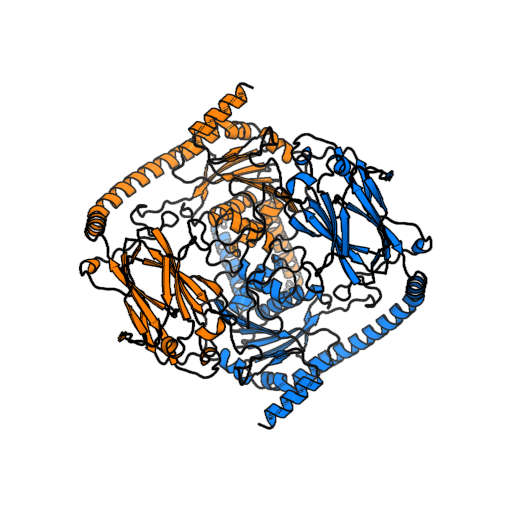432 -8.82 -6.527 1 96.19 424 TYR A C 1
ATOM 3436 O O . TYR A 1 424 ? -0.779 -8.617 -6.645 1 96.19 424 TYR A O 1
ATOM 3444 N N . GLY A 1 425 ? 0.915 -9.867 -6.094 1 93.12 425 GLY A N 1
ATOM 3445 C CA . GLY A 1 425 ? 0.026 -10.898 -5.594 1 93.12 425 GLY A CA 1
ATOM 3446 C C . GLY A 1 425 ? -1.007 -11.344 -6.613 1 93.12 425 GLY A C 1
ATOM 3447 O O . GLY A 1 425 ? -0.697 -11.484 -7.797 1 93.12 425 GLY A O 1
ATOM 3448 N N . GLY A 1 426 ? -2.189 -11.695 -6.129 1 95.38 426 GLY A N 1
ATOM 3449 C CA . GLY A 1 426 ? -3.299 -12.055 -6.996 1 95.38 426 GLY A CA 1
ATOM 3450 C C . GLY A 1 426 ? -3.959 -10.859 -7.652 1 95.38 426 GLY A C 1
ATOM 3451 O O . GLY A 1 426 ? -3.656 -9.711 -7.312 1 95.38 426 GLY A O 1
ATOM 3452 N N . GLU A 1 427 ? -4.793 -11.219 -8.648 1 97.81 427 GLU A N 1
ATOM 3453 C CA . GLU A 1 427 ? -5.426 -10.148 -9.398 1 97.81 427 GLU A CA 1
ATOM 3454 C C . GLU A 1 427 ? -6.285 -9.266 -8.492 1 97.81 427 GLU A C 1
ATOM 3456 O O . GLU A 1 427 ? -6.371 -8.055 -8.703 1 97.81 427 GLU A O 1
ATOM 3461 N N . ASP A 1 428 ? -6.926 -9.844 -7.453 1 98.38 428 ASP A N 1
ATOM 3462 C CA . ASP A 1 428 ? -7.746 -9.078 -6.52 1 98.38 428 ASP A CA 1
ATOM 3463 C C . ASP A 1 428 ? -6.887 -8.156 -5.66 1 98.38 428 ASP A C 1
ATOM 3465 O O . ASP A 1 428 ? -7.227 -6.992 -5.457 1 98.38 428 ASP A O 1
ATOM 3469 N N . VAL A 1 429 ? -5.758 -8.672 -5.191 1 98.31 429 VAL A N 1
ATOM 3470 C CA . VAL A 1 429 ? -4.816 -7.891 -4.398 1 98.31 429 VAL A CA 1
ATOM 3471 C C . VAL A 1 429 ? -4.266 -6.738 -5.238 1 98.31 429 VAL A C 1
ATOM 3473 O O . VAL A 1 429 ? -4.223 -5.594 -4.785 1 98.31 429 VAL A O 1
ATOM 3476 N N . SER A 1 430 ? -3.863 -7.035 -6.477 1 98.38 430 SER A N 1
ATOM 3477 C CA . SER A 1 430 ? -3.395 -5.996 -7.383 1 98.38 430 SER A CA 1
ATOM 3478 C C . SER A 1 430 ? -4.449 -4.91 -7.57 1 98.38 430 SER A C 1
ATOM 3480 O O . SER A 1 430 ? -4.129 -3.719 -7.543 1 98.38 430 SER A O 1
ATOM 3482 N N . MET A 1 431 ? -5.625 -5.324 -7.719 1 98.69 431 MET A N 1
ATOM 3483 C CA . MET A 1 431 ? -6.715 -4.367 -7.898 1 98.69 431 MET A CA 1
ATOM 3484 C C . MET A 1 431 ? -6.812 -3.42 -6.707 1 98.69 431 MET A C 1
ATOM 3486 O O . MET A 1 431 ? -6.973 -2.211 -6.883 1 98.69 431 MET A O 1
ATOM 3490 N N . GLY A 1 432 ? -6.75 -3.988 -5.52 1 98.56 432 GLY A N 1
ATOM 3491 C CA . GLY A 1 432 ? -6.766 -3.154 -4.328 1 98.56 432 GLY A CA 1
ATOM 3492 C C . GLY A 1 432 ? -5.633 -2.145 -4.289 1 98.56 432 GLY A C 1
ATOM 3493 O O . GLY A 1 432 ? -5.848 -0.976 -3.963 1 98.56 432 GLY A O 1
ATOM 3494 N N . ILE A 1 433 ? -4.477 -2.588 -4.609 1 98.44 433 ILE A N 1
ATOM 3495 C CA . ILE A 1 433 ? -3.293 -1.733 -4.621 1 98.44 433 ILE A CA 1
ATOM 3496 C C . ILE A 1 433 ? -3.451 -0.643 -5.68 1 98.44 433 ILE A C 1
ATOM 3498 O O . ILE A 1 433 ? -3.154 0.526 -5.422 1 98.44 433 ILE A O 1
ATOM 3502 N N . TRP A 1 434 ? -3.959 -1.018 -6.859 1 98.44 434 TRP A N 1
ATOM 3503 C CA . TRP A 1 434 ? -4.129 -0.069 -7.953 1 98.44 434 TRP A CA 1
ATOM 3504 C C . TRP A 1 434 ? -5.148 1.006 -7.59 1 98.44 434 TRP A C 1
ATOM 3506 O O . TRP A 1 434 ? -4.898 2.197 -7.781 1 98.44 434 TRP A O 1
ATOM 3516 N N . VAL A 1 435 ? -6.246 0.592 -7.02 1 98.19 435 VAL A N 1
ATOM 3517 C CA . VAL A 1 435 ? -7.285 1.545 -6.648 1 98.19 435 VAL A CA 1
ATOM 3518 C C . VAL A 1 435 ? -6.75 2.512 -5.594 1 98.19 435 VAL A C 1
ATOM 3520 O O . VAL A 1 435 ? -6.953 3.725 -5.699 1 98.19 435 VAL A O 1
ATOM 3523 N N . ALA A 1 436 ? -6.066 2.004 -4.617 1 97.5 436 ALA A N 1
ATOM 3524 C CA . ALA A 1 436 ? -5.504 2.852 -3.566 1 97.5 436 ALA A CA 1
ATOM 3525 C C . ALA A 1 436 ? -4.516 3.861 -4.148 1 97.5 436 ALA A C 1
ATOM 3527 O O . ALA A 1 436 ? -4.375 4.969 -3.629 1 97.5 436 ALA A O 1
ATOM 3528 N N . SER A 1 437 ? -3.914 3.498 -5.219 1 97 437 SER A N 1
ATOM 3529 C CA . SER A 1 437 ? -2.818 4.301 -5.754 1 97 437 SER A CA 1
ATOM 3530 C C . SER A 1 437 ? -3.336 5.383 -6.699 1 97 437 SER A C 1
ATOM 3532 O O . SER A 1 437 ? -2.844 6.512 -6.688 1 97 437 SER A O 1
ATOM 3534 N N . VAL A 1 438 ? -4.344 5.066 -7.543 1 96.75 438 VAL A N 1
ATOM 3535 C CA . VAL A 1 438 ? -4.68 6.008 -8.609 1 96.75 438 VAL A CA 1
ATOM 3536 C C . VAL A 1 438 ? -6.133 6.457 -8.453 1 96.75 438 VAL A C 1
ATOM 3538 O O . VAL A 1 438 ? -6.582 7.363 -9.156 1 96.75 438 VAL A O 1
ATOM 3541 N N . ALA A 1 439 ? -6.824 5.816 -7.586 1 96.06 439 ALA A N 1
ATOM 3542 C CA . ALA A 1 439 ? -8.219 6.16 -7.336 1 96.06 439 ALA A CA 1
ATOM 3543 C C . ALA A 1 439 ? -8.523 6.195 -5.84 1 96.06 439 ALA A C 1
ATOM 3545 O O . ALA A 1 439 ? -9.516 5.621 -5.387 1 96.06 439 ALA A O 1
ATOM 3546 N N . GLY A 1 440 ? -7.695 6.844 -5.18 1 92.5 440 GLY A N 1
ATOM 3547 C CA . GLY A 1 440 ? -7.793 6.879 -3.729 1 92.5 440 GLY A CA 1
ATOM 3548 C C . GLY A 1 440 ? -9.094 7.488 -3.232 1 92.5 440 GLY A C 1
ATOM 3549 O O . GLY A 1 440 ? -9.523 7.207 -2.113 1 92.5 440 GLY A O 1
ATOM 3550 N N . ASN A 1 441 ? -9.773 8.266 -4.02 1 89.69 441 ASN A N 1
ATOM 3551 C CA . ASN A 1 441 ? -11.008 8.93 -3.609 1 89.69 441 ASN A CA 1
ATOM 3552 C C . ASN A 1 441 ? -12.234 8.086 -3.918 1 89.69 441 ASN A C 1
ATOM 3554 O O . ASN A 1 441 ? -13.367 8.523 -3.711 1 89.69 441 ASN A O 1
ATOM 3558 N N . SER A 1 442 ? -11.984 6.859 -4.359 1 93.5 442 SER A N 1
ATOM 3559 C CA . SER A 1 442 ? -13.109 5.984 -4.684 1 93.5 442 SER A CA 1
ATOM 3560 C C . SER A 1 442 ? -13.836 5.531 -3.422 1 93.5 442 SER A C 1
ATOM 3562 O O . SER A 1 442 ? -13.211 5.352 -2.371 1 93.5 442 SER A O 1
ATOM 3564 N N . LYS A 1 443 ? -15.117 5.387 -3.605 1 90.44 443 LYS A N 1
ATOM 3565 C CA . LYS A 1 443 ? -15.93 4.855 -2.518 1 90.44 443 LYS A CA 1
ATOM 3566 C C . LYS A 1 443 ? -15.914 3.33 -2.516 1 90.44 443 LYS A C 1
ATOM 3568 O O . LYS A 1 443 ? -16.172 2.699 -3.545 1 90.44 443 LYS A O 1
ATOM 3573 N N . THR A 1 444 ? -15.555 2.76 -1.375 1 92.44 444 THR A N 1
ATOM 3574 C CA . THR A 1 444 ? -15.562 1.315 -1.18 1 92.44 444 THR A CA 1
ATOM 3575 C C . THR A 1 444 ? -16.828 0.874 -0.458 1 92.44 444 THR A C 1
ATOM 3577 O O . THR A 1 444 ? -17.062 1.269 0.686 1 92.44 444 THR A O 1
ATOM 3580 N N . VAL A 1 445 ? -17.609 0.067 -1.131 1 89.94 445 VAL A N 1
ATOM 3581 C CA . VAL A 1 445 ? -18.859 -0.389 -0.541 1 89.94 445 VAL A CA 1
ATOM 3582 C C . VAL A 1 445 ? -18.75 -1.872 -0.192 1 89.94 445 VAL A C 1
ATOM 3584 O O . VAL A 1 445 ? -18.828 -2.73 -1.076 1 89.94 445 VAL A O 1
ATOM 3587 N N . ASP A 1 446 ? -18.641 -2.119 1.046 1 90.69 446 ASP A N 1
ATOM 3588 C CA . ASP A 1 446 ? -18.594 -3.492 1.535 1 90.69 446 ASP A CA 1
ATOM 3589 C C . ASP A 1 446 ? -20 -4.07 1.67 1 90.69 446 ASP A C 1
ATOM 3591 O O . ASP A 1 446 ? -20.766 -3.66 2.547 1 90.69 446 ASP A O 1
ATOM 3595 N N . VAL A 1 447 ? -20.328 -5.047 0.87 1 89.12 447 VAL A N 1
ATOM 3596 C CA . VAL A 1 447 ? -21.672 -5.621 0.84 1 89.12 447 VAL A CA 1
ATOM 3597 C C . VAL A 1 447 ? -21.703 -6.898 1.675 1 89.12 447 VAL A C 1
ATOM 3599 O O . VAL A 1 447 ? -21.109 -7.914 1.291 1 89.12 447 VAL A O 1
ATOM 3602 N N . PRO A 1 448 ? -22.453 -6.922 2.748 1 86 448 PRO A N 1
ATOM 3603 C CA . PRO A 1 448 ? -22.438 -8.078 3.648 1 86 448 PRO A CA 1
ATOM 3604 C C . PRO A 1 448 ? -22.922 -9.359 2.971 1 86 448 PRO A C 1
ATOM 3606 O O . PRO A 1 448 ? -22.391 -10.438 3.246 1 86 448 PRO A O 1
ATOM 3609 N N . CYS A 1 449 ? -23.906 -9.266 2.123 1 91.06 449 CYS A N 1
ATOM 3610 C CA . CYS A 1 449 ? -24.453 -10.461 1.48 1 91.06 449 CYS A CA 1
ATOM 3611 C C . CYS A 1 449 ? -23.906 -10.617 0.07 1 91.06 449 CYS A C 1
ATOM 3613 O O . CYS A 1 449 ? -24.609 -11.102 -0.824 1 91.06 449 CYS A O 1
ATOM 3615 N N . TRP A 1 450 ? -22.703 -10.141 -0.113 1 94.38 450 TRP A N 1
ATOM 3616 C CA . TRP A 1 450 ? -22.016 -10.352 -1.382 1 94.38 450 TRP A CA 1
ATOM 3617 C C . TRP A 1 450 ? -21.688 -11.828 -1.585 1 94.38 450 TRP A C 1
ATOM 3619 O O . TRP A 1 450 ? -21.891 -12.375 -2.676 1 94.38 450 TRP A O 1
ATOM 3629 N N . LEU A 1 451 ? -21.219 -12.453 -0.573 1 96.19 451 LEU A N 1
ATOM 3630 C CA . LEU A 1 451 ? -20.922 -13.883 -0.496 1 96.19 451 LEU A CA 1
ATOM 3631 C C . LEU A 1 451 ? -21.781 -14.555 0.572 1 96.19 451 LEU A C 1
ATOM 3633 O O . LEU A 1 451 ? -22.406 -13.875 1.385 1 96.19 451 LEU A O 1
ATOM 3637 N N . PRO A 1 452 ? -21.812 -15.867 0.538 1 94.5 452 PRO A N 1
ATOM 3638 C CA . PRO A 1 452 ? -22.656 -16.562 1.507 1 94.5 452 PRO A CA 1
ATOM 3639 C C . PRO A 1 452 ? -22.297 -16.219 2.953 1 94.5 452 PRO A C 1
ATOM 3641 O O . PRO A 1 452 ? -21.125 -16.109 3.297 1 94.5 452 PRO A O 1
ATOM 3644 N N . HIS A 1 453 ? -23.328 -15.977 3.711 1 90.06 453 HIS A N 1
ATOM 3645 C CA . HIS A 1 453 ? -23.266 -15.672 5.137 1 90.06 453 HIS A CA 1
ATOM 3646 C C . HIS A 1 453 ? -24.484 -16.234 5.871 1 90.06 453 HIS A C 1
ATOM 3648 O O . HIS A 1 453 ? -25.594 -16.25 5.316 1 90.06 453 HIS A O 1
ATOM 3654 N N . PRO A 1 454 ? -24.281 -16.625 7.078 1 87.56 454 PRO A N 1
ATOM 3655 C CA . PRO A 1 454 ? -25.375 -17.266 7.816 1 87.56 454 PRO A CA 1
ATOM 3656 C C . PRO A 1 454 ? -26.594 -16.359 7.93 1 87.56 454 PRO A C 1
ATOM 3658 O O . PRO A 1 454 ? -27.734 -16.859 7.996 1 87.56 454 PRO A O 1
ATOM 3661 N N . HIS A 1 455 ? -26.453 -15.125 7.934 1 84.81 455 HIS A N 1
ATOM 3662 C CA . HIS A 1 455 ? -27.562 -14.203 8.125 1 84.81 455 HIS A CA 1
ATOM 3663 C C . HIS A 1 455 ? -28.141 -13.758 6.789 1 84.81 455 HIS A C 1
ATOM 3665 O O . HIS A 1 455 ? -29.062 -12.93 6.754 1 84.81 455 HIS A O 1
ATOM 3671 N N . CYS A 1 456 ? -27.578 -14.281 5.715 1 88.25 456 CYS A N 1
ATOM 3672 C CA . CYS A 1 456 ? -28.062 -13.891 4.395 1 88.25 456 CYS A CA 1
ATOM 3673 C C . CYS A 1 456 ? -28.922 -15 3.779 1 88.25 456 CYS A C 1
ATOM 3675 O O . CYS A 1 456 ? -28.453 -16.125 3.625 1 88.25 456 CYS A O 1
ATOM 3677 N N . SER A 1 457 ? -30.188 -14.625 3.451 1 87.12 457 SER A N 1
ATOM 3678 C CA . SER A 1 457 ? -31.031 -15.602 2.766 1 87.12 457 SER A CA 1
ATOM 3679 C C . SER A 1 457 ? -30.594 -15.789 1.317 1 87.12 457 SER A C 1
ATOM 3681 O O . SER A 1 457 ? -30.719 -16.875 0.759 1 87.12 457 SER A O 1
ATOM 3683 N N . GLN A 1 458 ? -30.109 -14.742 0.697 1 90.38 458 GLN A N 1
ATOM 3684 C CA . GLN A 1 458 ? -29.547 -14.75 -0.652 1 90.38 458 GLN A CA 1
ATOM 3685 C C . GLN A 1 458 ? -28.281 -13.914 -0.721 1 90.38 458 GLN A C 1
ATOM 3687 O O . GLN A 1 458 ? -28.047 -13.039 0.118 1 90.38 458 GLN A O 1
ATOM 3692 N N . THR A 1 459 ? -27.531 -14.336 -1.632 1 93.5 459 THR A N 1
ATOM 3693 C CA . THR A 1 459 ? -26.297 -13.594 -1.834 1 93.5 459 THR A CA 1
ATOM 3694 C C . THR A 1 459 ? -26.109 -13.25 -3.309 1 93.5 459 THR A C 1
ATOM 3696 O O . THR A 1 459 ? -26.734 -13.859 -4.18 1 93.5 459 THR A O 1
ATOM 3699 N N . ILE A 1 460 ? -25.328 -12.32 -3.549 1 94.88 460 ILE A N 1
ATOM 3700 C CA . ILE A 1 460 ? -25.078 -11.875 -4.914 1 94.88 460 ILE A CA 1
ATOM 3701 C C . ILE A 1 460 ? -24.234 -12.906 -5.652 1 94.88 460 ILE A C 1
ATOM 3703 O O . ILE A 1 460 ? -24.453 -13.188 -6.832 1 94.88 460 ILE A O 1
ATOM 3707 N N . LEU A 1 461 ? -23.234 -13.523 -4.941 1 97.88 461 LEU A N 1
ATOM 3708 C CA . LEU A 1 461 ? -22.359 -14.508 -5.551 1 97.88 461 LEU A CA 1
ATOM 3709 C C . LEU A 1 461 ? -22.344 -15.805 -4.742 1 97.88 461 LEU A C 1
ATOM 3711 O O . LEU A 1 461 ? -22.406 -15.773 -3.512 1 97.88 461 LEU A O 1
ATOM 3715 N N . LEU A 1 462 ? -22.297 -16.875 -5.441 1 97.94 462 LEU A N 1
ATOM 3716 C CA . LEU A 1 462 ? -21.906 -18.188 -4.93 1 97.94 462 LEU A CA 1
ATOM 3717 C C . LEU A 1 462 ? -20.656 -18.703 -5.633 1 97.94 462 LEU A C 1
ATOM 3719 O O . LEU A 1 462 ? -20.672 -18.922 -6.848 1 97.94 462 LEU A O 1
ATOM 3723 N N . GLN A 1 463 ? -19.562 -18.938 -4.863 1 97.31 463 GLN A N 1
ATOM 3724 C CA . GLN A 1 463 ? -18.266 -19.141 -5.508 1 97.31 463 GLN A CA 1
ATOM 3725 C C . GLN A 1 463 ? -17.812 -20.594 -5.363 1 97.31 463 GLN A C 1
ATOM 3727 O O . GLN A 1 463 ? -18.406 -21.359 -4.621 1 97.31 463 GLN A O 1
ATOM 3732 N N . GLN A 1 464 ? -16.766 -20.984 -6.121 1 97.25 464 GLN A N 1
ATOM 3733 C CA . GLN A 1 464 ? -16.078 -22.281 -6.07 1 97.25 464 GLN A CA 1
ATOM 3734 C C . GLN A 1 464 ? -17.031 -23.406 -6.461 1 97.25 464 GLN A C 1
ATOM 3736 O O . GLN A 1 464 ? -17.141 -24.406 -5.742 1 97.25 464 GLN A O 1
ATOM 3741 N N . LEU A 1 465 ? -17.625 -23.234 -7.555 1 98.25 465 LEU A N 1
ATOM 3742 C CA . LEU A 1 465 ? -18.609 -24.219 -8.031 1 98.25 465 LEU A CA 1
ATOM 3743 C C . LEU A 1 465 ? -18.078 -24.953 -9.25 1 98.25 465 LEU A C 1
ATOM 3745 O O . LEU A 1 465 ? -17.438 -24.359 -10.117 1 98.25 465 LEU A O 1
ATOM 3749 N N . SER A 1 466 ? -18.344 -26.188 -9.242 1 98.25 466 SER A N 1
ATOM 3750 C CA . SER A 1 466 ? -18.203 -26.938 -10.492 1 98.25 466 SER A CA 1
ATOM 3751 C C . SER A 1 466 ? -19.328 -26.609 -11.469 1 98.25 466 SER A C 1
ATOM 3753 O O . SER A 1 466 ? -20.328 -26.016 -11.086 1 98.25 466 SER A O 1
ATOM 3755 N N . ALA A 1 467 ? -19.078 -27.016 -12.742 1 98.06 467 ALA A N 1
ATOM 3756 C CA . ALA A 1 467 ? -20.125 -26.812 -13.742 1 98.06 467 ALA A CA 1
ATOM 3757 C C . ALA A 1 467 ? -21.422 -27.5 -13.32 1 98.06 467 ALA A C 1
ATOM 3759 O O . ALA A 1 467 ? -22.5 -26.938 -13.477 1 98.06 467 ALA A O 1
ATOM 3760 N N . THR A 1 468 ? -21.266 -28.656 -12.719 1 97.94 468 THR A N 1
ATOM 3761 C CA . THR A 1 468 ? -22.422 -29.438 -12.297 1 97.94 468 THR A CA 1
ATOM 3762 C C . THR A 1 468 ? -23.141 -28.75 -11.133 1 97.94 468 THR A C 1
ATOM 3764 O O . THR A 1 468 ? -24.375 -28.703 -11.109 1 97.94 468 THR A O 1
ATOM 3767 N N . GLU A 1 469 ? -22.422 -28.281 -10.242 1 97.88 469 GLU A N 1
ATOM 3768 C CA . GLU A 1 469 ? -23 -27.594 -9.094 1 97.88 469 GLU A CA 1
ATOM 3769 C C . GLU A 1 469 ? -23.766 -26.344 -9.531 1 97.88 469 GLU A C 1
ATOM 3771 O O . GLU A 1 469 ? -24.828 -26.031 -8.992 1 97.88 469 GLU A O 1
ATOM 3776 N N . MET A 1 470 ? -23.266 -25.656 -10.477 1 97.44 470 MET A N 1
ATOM 3777 C CA . MET A 1 470 ? -23.922 -24.438 -10.969 1 97.44 470 MET A CA 1
ATOM 3778 C C . MET A 1 470 ? -25.281 -24.781 -11.578 1 97.44 470 MET A C 1
ATOM 3780 O O . MET A 1 470 ? -26.266 -24.078 -11.336 1 97.44 470 MET A O 1
ATOM 3784 N N . ARG A 1 471 ? -25.344 -25.844 -12.32 1 97.12 471 ARG A N 1
ATOM 3785 C CA . ARG A 1 471 ? -26.609 -26.281 -12.938 1 97.12 471 ARG A CA 1
ATOM 3786 C C . ARG A 1 471 ? -27.609 -26.703 -11.875 1 97.12 471 ARG A C 1
ATOM 3788 O O . ARG A 1 471 ? -28.812 -26.453 -12.008 1 97.12 471 ARG A O 1
ATOM 3795 N N . THR A 1 472 ? -27.047 -27.328 -10.836 1 96.94 472 THR A N 1
ATOM 3796 C CA . THR A 1 472 ? -27.922 -27.766 -9.75 1 96.94 472 THR A CA 1
ATOM 3797 C C . THR A 1 472 ? -28.547 -26.562 -9.047 1 96.94 472 THR A C 1
ATOM 3799 O O . THR A 1 472 ? -29.75 -26.562 -8.758 1 96.94 472 THR A O 1
ATOM 3802 N N . ILE A 1 473 ? -27.75 -25.594 -8.789 1 96 473 ILE A N 1
ATOM 3803 C CA . ILE A 1 473 ? -28.234 -24.375 -8.148 1 96 473 ILE A CA 1
ATOM 3804 C C . ILE A 1 473 ? -29.281 -23.703 -9.031 1 96 473 ILE A C 1
ATOM 3806 O O . ILE A 1 473 ? -30.328 -23.266 -8.539 1 96 473 ILE A O 1
ATOM 3810 N N . TRP A 1 474 ? -29.062 -23.656 -10.289 1 96 474 TRP A N 1
ATOM 3811 C CA . TRP A 1 474 ? -29.953 -23.031 -11.258 1 96 474 TRP A CA 1
ATOM 3812 C C . TRP A 1 474 ? -31.312 -23.75 -11.273 1 96 474 TRP A C 1
ATOM 3814 O O . TRP A 1 474 ? -32.344 -23.094 -11.258 1 96 474 TRP A O 1
ATOM 3824 N N . ASN A 1 475 ? -31.281 -25.016 -11.227 1 94.88 475 ASN A N 1
ATOM 3825 C CA . ASN A 1 475 ? -32.5 -25.797 -11.258 1 94.88 475 ASN A CA 1
ATOM 3826 C C . ASN A 1 475 ? -33.312 -25.609 -9.992 1 94.88 475 ASN A C 1
ATOM 3828 O O . ASN A 1 475 ? -34.562 -25.578 -10.039 1 94.88 475 ASN A O 1
ATOM 3832 N N . LYS A 1 476 ? -32.656 -25.438 -8.961 1 91.38 476 LYS A N 1
ATOM 3833 C CA . LYS A 1 476 ? -33.344 -25.188 -7.695 1 91.38 476 LYS A CA 1
ATOM 3834 C C . LYS A 1 476 ? -34 -23.812 -7.688 1 91.38 476 LYS A C 1
ATOM 3836 O O . LYS A 1 476 ? -35.062 -23.625 -7.117 1 91.38 476 LYS A O 1
ATOM 3841 N N . MET A 1 477 ? -33.375 -22.875 -8.289 1 88.06 477 MET A N 1
ATOM 3842 C CA . MET A 1 477 ? -33.875 -21.5 -8.32 1 88.06 477 MET A CA 1
ATOM 3843 C C . MET A 1 477 ? -35.094 -21.391 -9.242 1 88.06 477 MET A C 1
ATOM 3845 O O . MET A 1 477 ? -36 -20.609 -8.984 1 88.06 477 MET A O 1
ATOM 3849 N N . LYS A 1 478 ? -35.125 -22.156 -10.242 1 83.44 478 LYS A N 1
ATOM 3850 C CA . LYS A 1 478 ? -36.25 -22.125 -11.188 1 83.44 478 LYS A CA 1
ATOM 3851 C C . LYS A 1 478 ? -37.5 -22.797 -10.586 1 83.44 478 LYS A C 1
ATOM 3853 O O . LYS A 1 478 ? -38.625 -22.422 -10.914 1 83.44 478 LYS A O 1
ATOM 3858 N N . LEU A 1 479 ? -37.25 -23.75 -9.758 1 73 479 LEU A N 1
ATOM 3859 C CA . LEU A 1 479 ? -38.344 -24.453 -9.125 1 73 479 LEU A CA 1
ATOM 3860 C C . LEU A 1 479 ? -39.031 -23.578 -8.062 1 73 479 LEU A C 1
ATOM 3862 O O . LEU A 1 479 ? -40.219 -23.734 -7.777 1 73 479 LEU A O 1
ATOM 3866 N N . ASN A 1 480 ? -38.375 -22.641 -7.457 1 63.44 480 ASN A N 1
ATOM 3867 C CA . ASN A 1 480 ? -38.938 -21.766 -6.434 1 63.44 480 ASN A CA 1
ATOM 3868 C C . ASN A 1 480 ? -39.438 -20.453 -7.035 1 63.44 480 ASN A C 1
ATOM 3870 O O . ASN A 1 480 ? -40.25 -19.766 -6.438 1 63.44 480 ASN A O 1
ATOM 3874 N N . MET B 1 1 ? -8.992 14.336 -67.75 1 26.73 1 MET B N 1
ATOM 3875 C CA . MET B 1 1 ? -8.312 13.211 -67.125 1 26.73 1 MET B CA 1
ATOM 3876 C C . MET B 1 1 ? -7.625 13.656 -65.812 1 26.73 1 MET B C 1
ATOM 3878 O O . MET B 1 1 ? -6.504 14.164 -65.875 1 26.73 1 MET B O 1
ATOM 3882 N N . GLU B 1 2 ? -8.352 14.297 -64.875 1 30.42 2 GLU B N 1
ATOM 3883 C CA . GLU B 1 2 ? -7.996 14.836 -63.594 1 30.42 2 GLU B CA 1
ATOM 3884 C C . GLU B 1 2 ? -7.508 13.742 -62.656 1 30.42 2 GLU B C 1
ATOM 3886 O O . GLU B 1 2 ? -8.219 12.766 -62.406 1 30.42 2 GLU B O 1
ATOM 3891 N N . ARG B 1 3 ? -6.109 13.555 -62.719 1 34.59 3 ARG B N 1
ATOM 3892 C CA . ARG B 1 3 ? -5.344 12.609 -61.906 1 34.59 3 ARG B CA 1
ATOM 3893 C C . ARG B 1 3 ? -5.723 12.734 -60.438 1 34.59 3 ARG B C 1
ATOM 3895 O O . ARG B 1 3 ? -5.594 13.805 -59.844 1 34.59 3 ARG B O 1
ATOM 3902 N N . ARG B 1 4 ? -6.738 11.852 -60.062 1 34.69 4 ARG B N 1
ATOM 3903 C CA . ARG B 1 4 ? -7.152 11.547 -58.688 1 34.69 4 ARG B CA 1
ATOM 3904 C C . ARG B 1 4 ? -5.945 11.289 -57.812 1 34.69 4 ARG B C 1
ATOM 3906 O O . ARG B 1 4 ? -5.152 10.383 -58.062 1 34.69 4 ARG B O 1
ATOM 3913 N N . LEU B 1 5 ? -5.371 12.414 -57.375 1 38.03 5 LEU B N 1
ATOM 3914 C CA . LEU B 1 5 ? -4.406 12.266 -56.281 1 38.03 5 LEU B CA 1
ATOM 3915 C C . LEU B 1 5 ? -4.867 11.211 -55.281 1 38.03 5 LEU B C 1
ATOM 3917 O O . LEU B 1 5 ? -5.934 11.336 -54.688 1 38.03 5 LEU B O 1
ATOM 3921 N N . CYS B 1 6 ? -4.574 9.844 -55.656 1 39.34 6 CYS B N 1
ATOM 3922 C CA . CYS B 1 6 ? -4.977 8.633 -54.938 1 39.34 6 CYS B CA 1
ATOM 3923 C C . CYS B 1 6 ? -4.621 8.727 -53.469 1 39.34 6 CYS B C 1
ATOM 3925 O O . CYS B 1 6 ? -3.609 9.328 -53.094 1 39.34 6 CYS B O 1
ATOM 3927 N N . ALA B 1 7 ? -5.531 8.18 -52.625 1 52.84 7 ALA B N 1
ATOM 3928 C CA . ALA B 1 7 ? -5.645 8.031 -51.188 1 52.84 7 ALA B CA 1
ATOM 3929 C C . ALA B 1 7 ? -4.34 7.516 -50.594 1 52.84 7 ALA B C 1
ATOM 3931 O O . ALA B 1 7 ? -3.934 7.957 -49.5 1 52.84 7 ALA B O 1
ATOM 3932 N N . PRO B 1 8 ? -3.523 6.793 -51.406 1 55.12 8 PRO B N 1
ATOM 3933 C CA . PRO B 1 8 ? -2.312 6.309 -50.75 1 55.12 8 PRO B CA 1
ATOM 3934 C C . PRO B 1 8 ? -1.258 7.402 -50.562 1 55.12 8 PRO B C 1
ATOM 3936 O O . PRO B 1 8 ? -0.511 7.398 -49.594 1 55.12 8 PRO B O 1
ATOM 3939 N N . SER B 1 9 ? -1.25 8.375 -51.438 1 58.62 9 SER B N 1
ATOM 3940 C CA . SER B 1 9 ? -0.229 9.414 -51.344 1 58.62 9 SER B CA 1
ATOM 3941 C C . SER B 1 9 ? -0.508 10.344 -50.156 1 58.62 9 SER B C 1
ATOM 3943 O O . SER B 1 9 ? 0.422 10.844 -49.531 1 58.62 9 SER B O 1
ATOM 3945 N N . LEU B 1 10 ? -1.776 10.484 -49.875 1 54.41 10 LEU B N 1
ATOM 3946 C CA . LEU B 1 10 ? -2.111 11.344 -48.75 1 54.41 10 LEU B CA 1
ATOM 3947 C C . LEU B 1 10 ? -1.781 10.656 -47.406 1 54.41 10 LEU B C 1
ATOM 3949 O O . LEU B 1 10 ? -1.331 11.297 -46.469 1 54.41 10 LEU B O 1
ATOM 3953 N N . VAL B 1 11 ? -1.842 9.289 -47.406 1 56.62 11 VAL B N 1
ATOM 3954 C CA . VAL B 1 11 ? -1.488 8.547 -46.188 1 56.62 11 VAL B CA 1
ATOM 3955 C C . VAL B 1 11 ? 0.025 8.578 -46 1 56.62 11 VAL B C 1
ATOM 3957 O O . VAL B 1 11 ? 0.507 8.766 -44.875 1 56.62 11 VAL B O 1
ATOM 3960 N N . ILE B 1 12 ? 0.796 8.609 -47.062 1 57.59 12 ILE B N 1
ATOM 3961 C CA . ILE B 1 12 ? 2.25 8.664 -46.938 1 57.59 12 ILE B CA 1
ATOM 3962 C C . ILE B 1 12 ? 2.678 10.062 -46.5 1 57.59 12 ILE B C 1
ATOM 3964 O O . ILE B 1 12 ? 3.547 10.203 -45.656 1 57.59 12 ILE B O 1
ATOM 3968 N N . ILE B 1 13 ? 2.012 11.047 -46.969 1 56.41 13 ILE B N 1
ATOM 3969 C CA . ILE B 1 13 ? 2.342 12.406 -46.562 1 56.41 13 ILE B CA 1
ATOM 3970 C C . ILE B 1 13 ? 1.915 12.625 -45.125 1 56.41 13 ILE B C 1
ATOM 3972 O O . ILE B 1 13 ? 2.654 13.219 -44.312 1 56.41 13 ILE B O 1
ATOM 3976 N N . LEU B 1 14 ? 0.825 12 -44.719 1 55.62 14 LEU B N 1
ATOM 3977 C CA . LEU B 1 14 ? 0.371 12.125 -43.344 1 55.62 14 LEU B CA 1
ATOM 3978 C C . LEU B 1 14 ? 1.278 11.344 -42.406 1 55.62 14 LEU B C 1
ATOM 3980 O O . LEU B 1 14 ? 1.633 11.828 -41.312 1 55.62 14 LEU B O 1
ATOM 3984 N N . ILE B 1 15 ? 1.783 10.242 -42.812 1 60.03 15 ILE B N 1
ATOM 3985 C CA . ILE B 1 15 ? 2.732 9.492 -42 1 60.03 15 ILE B CA 1
ATOM 3986 C C . ILE B 1 15 ? 4.066 10.234 -41.938 1 60.03 15 ILE B C 1
ATOM 3988 O O . ILE B 1 15 ? 4.684 10.344 -40.875 1 60.03 15 ILE B O 1
ATOM 3992 N N . ALA B 1 16 ? 4.453 10.812 -43.031 1 59.88 16 ALA B N 1
ATOM 3993 C CA . ALA B 1 16 ? 5.695 11.586 -43.031 1 59.88 16 ALA B CA 1
ATOM 3994 C C . ALA B 1 16 ? 5.555 12.844 -42.188 1 59.88 16 ALA B C 1
ATOM 3996 O O . ALA B 1 16 ? 6.469 13.203 -41.438 1 59.88 16 ALA B O 1
ATOM 3997 N N . LEU B 1 17 ? 4.438 13.438 -42.188 1 55.91 17 LEU B N 1
ATOM 3998 C CA . LEU B 1 17 ? 4.207 14.625 -41.406 1 55.91 17 LEU B CA 1
ATOM 3999 C C . LEU B 1 17 ? 4.066 14.258 -39.906 1 55.91 17 LEU B C 1
ATOM 4001 O O . LEU B 1 17 ? 4.613 14.945 -39.062 1 55.91 17 LEU B O 1
ATOM 4005 N N . VAL B 1 18 ? 3.408 13.156 -39.562 1 56.75 18 VAL B N 1
ATOM 4006 C CA . VAL B 1 18 ? 3.311 12.711 -38.156 1 56.75 18 VAL B CA 1
ATOM 4007 C C . VAL B 1 18 ? 4.68 12.25 -37.688 1 56.75 18 VAL B C 1
ATOM 4009 O O . VAL B 1 18 ? 5.09 12.586 -36.562 1 56.75 18 VAL B O 1
ATOM 4012 N N . THR B 1 19 ? 5.426 11.609 -38.531 1 58.47 19 THR B N 1
ATOM 4013 C CA . THR B 1 19 ? 6.789 11.25 -38.125 1 58.47 19 THR B CA 1
ATOM 4014 C C . THR B 1 19 ? 7.66 12.5 -38 1 58.47 19 THR B C 1
ATOM 4016 O O . THR B 1 19 ? 8.508 12.578 -37.125 1 58.47 19 THR B O 1
ATOM 4019 N N . TYR B 1 20 ? 7.43 13.453 -38.844 1 53.09 20 TYR B N 1
ATOM 4020 C CA . TYR B 1 20 ? 8.141 14.719 -38.75 1 53.09 20 TYR B CA 1
ATOM 4021 C C . TYR B 1 20 ? 7.711 15.484 -37.5 1 53.09 20 TYR B C 1
ATOM 4023 O O . TYR B 1 20 ? 8.547 16.016 -36.781 1 53.09 20 TYR B O 1
ATOM 4031 N N . ILE B 1 21 ? 6.473 15.516 -37.188 1 50.75 21 ILE B N 1
ATOM 4032 C CA . ILE B 1 21 ? 5.992 16.203 -35.969 1 50.75 21 ILE B CA 1
ATOM 4033 C C . ILE B 1 21 ? 6.457 15.438 -34.75 1 50.75 21 ILE B C 1
ATOM 4035 O O . ILE B 1 21 ? 6.895 16.047 -33.75 1 50.75 21 ILE B O 1
ATOM 4039 N N . VAL B 1 22 ? 6.414 14.133 -34.719 1 51.31 22 VAL B N 1
ATOM 4040 C CA . VAL B 1 22 ? 6.941 13.359 -33.594 1 51.31 22 VAL B CA 1
ATOM 4041 C C . VAL B 1 22 ? 8.453 13.547 -33.5 1 51.31 22 VAL B C 1
ATOM 4043 O O . VAL B 1 22 ? 9 13.734 -32.406 1 51.31 22 VAL B O 1
ATOM 4046 N N . ARG B 1 23 ? 9.148 13.531 -34.594 1 48.31 23 ARG B N 1
ATOM 4047 C CA . ARG B 1 23 ? 10.578 13.797 -34.625 1 48.31 23 ARG B CA 1
ATOM 4048 C C . ARG B 1 23 ? 10.867 15.25 -34.25 1 48.31 23 ARG B C 1
ATOM 4050 O O . ARG B 1 23 ? 11.82 15.539 -33.531 1 48.31 23 ARG B O 1
ATOM 4057 N N . VAL B 1 24 ? 10.156 16.172 -34.75 1 46.81 24 VAL B N 1
ATOM 4058 C CA . VAL B 1 24 ? 10.352 17.562 -34.406 1 46.81 24 VAL B CA 1
ATOM 4059 C C . VAL B 1 24 ? 9.984 17.797 -32.938 1 46.81 24 VAL B C 1
ATOM 4061 O O . VAL B 1 24 ? 10.672 18.531 -32.219 1 46.81 24 VAL B O 1
ATOM 4064 N N . THR B 1 25 ? 8.883 17.203 -32.438 1 44.75 25 THR B N 1
ATOM 4065 C CA . THR B 1 25 ? 8.578 17.281 -31 1 44.75 25 THR B CA 1
ATOM 4066 C C . THR B 1 25 ? 9.609 16.5 -30.188 1 44.75 25 THR B C 1
ATOM 4068 O O . THR B 1 25 ? 9.961 16.906 -29.078 1 44.75 25 THR B O 1
ATOM 4071 N N . GLU B 1 26 ? 10.078 15.398 -30.656 1 44.75 26 GLU B N 1
ATOM 4072 C CA . GLU B 1 26 ? 11.227 14.734 -30.047 1 44.75 26 GLU B CA 1
ATOM 4073 C C . GLU B 1 26 ? 12.492 15.562 -30.203 1 44.75 26 GLU B C 1
ATOM 4075 O O . GLU B 1 26 ? 13.297 15.664 -29.266 1 44.75 26 GLU B O 1
ATOM 4080 N N . ILE B 1 27 ? 12.828 16.016 -31.375 1 43.88 27 ILE B N 1
ATOM 4081 C CA . ILE B 1 27 ? 13.969 16.906 -31.594 1 43.88 27 ILE B CA 1
ATOM 4082 C C . ILE B 1 27 ? 13.766 18.203 -30.828 1 43.88 27 ILE B C 1
ATOM 4084 O O . ILE B 1 27 ? 14.703 18.734 -30.234 1 43.88 27 ILE B O 1
ATOM 4088 N N . GLU B 1 28 ? 12.648 18.875 -30.938 1 40.25 28 GLU B N 1
ATOM 4089 C CA . GLU B 1 28 ? 12.445 20.062 -30.109 1 40.25 28 GLU B CA 1
ATOM 4090 C C . GLU B 1 28 ? 12.445 19.719 -28.625 1 40.25 28 GLU B C 1
ATOM 4092 O O . GLU B 1 28 ? 12.68 20.578 -27.781 1 40.25 28 GLU B O 1
ATOM 4097 N N . ARG B 1 29 ? 12.031 18.609 -28.234 1 42.97 29 ARG B N 1
ATOM 4098 C CA . ARG B 1 29 ? 12.312 18.109 -26.906 1 42.97 29 ARG B CA 1
ATOM 4099 C C . ARG B 1 29 ? 13.812 17.922 -26.688 1 42.97 29 ARG B C 1
ATOM 4101 O O . ARG B 1 29 ? 14.305 18 -25.562 1 42.97 29 ARG B O 1
ATOM 4108 N N . ASP B 1 30 ? 14.5 17.438 -27.672 1 44.81 30 ASP B N 1
ATOM 4109 C CA . ASP B 1 30 ? 15.953 17.312 -27.656 1 44.81 30 ASP B CA 1
ATOM 4110 C C . ASP B 1 30 ? 16.625 18.672 -27.531 1 44.81 30 ASP B C 1
ATOM 4112 O O . ASP B 1 30 ? 17.859 18.766 -27.5 1 44.81 30 ASP B O 1
ATOM 4116 N N . VAL B 1 31 ? 16.047 19.672 -28.062 1 46.72 31 VAL B N 1
ATOM 4117 C CA . VAL B 1 31 ? 16.984 20.797 -28.031 1 46.72 31 VAL B CA 1
ATOM 4118 C C . VAL B 1 31 ? 17.609 20.906 -26.641 1 46.72 31 VAL B C 1
ATOM 4120 O O . VAL B 1 31 ? 18.828 20.797 -26.5 1 46.72 31 VAL B O 1
ATOM 4123 N N . GLY B 1 32 ? 17.109 22.094 -25.734 1 52.44 32 GLY B N 1
ATOM 4124 C CA . GLY B 1 32 ? 17.938 22.719 -24.703 1 52.44 32 GLY B CA 1
ATOM 4125 C C . GLY B 1 32 ? 17.891 22 -23.375 1 52.44 32 GLY B C 1
ATOM 4126 O O . GLY B 1 32 ? 17.922 22.625 -22.312 1 52.44 32 GLY B O 1
ATOM 4127 N N . VAL B 1 33 ? 17.469 20.766 -23.406 1 69.88 33 VAL B N 1
ATOM 4128 C CA . VAL B 1 33 ? 17.547 20.156 -22.078 1 69.88 33 VAL B CA 1
ATOM 4129 C C . VAL B 1 33 ? 19.016 20.062 -21.656 1 69.88 33 VAL B C 1
ATOM 4131 O O . VAL B 1 33 ? 19.844 19.516 -22.391 1 69.88 33 VAL B O 1
ATOM 4134 N N . THR B 1 34 ? 19.391 20.828 -20.703 1 81.69 34 THR B N 1
ATOM 4135 C CA . THR B 1 34 ? 20.719 20.844 -20.094 1 81.69 34 THR B CA 1
ATOM 4136 C C . THR B 1 34 ? 20.984 19.531 -19.359 1 81.69 34 THR B C 1
ATOM 4138 O O . THR B 1 34 ? 20.125 19.031 -18.641 1 81.69 34 THR B O 1
ATOM 4141 N N . SER B 1 35 ? 22.062 18.891 -19.734 1 89.69 35 SER B N 1
ATOM 4142 C CA . SER B 1 35 ? 22.438 17.656 -19.078 1 89.69 35 SER B CA 1
ATOM 4143 C C . SER B 1 35 ? 23.172 17.922 -17.766 1 89.69 35 SER B C 1
ATOM 4145 O O . SER B 1 35 ? 24.078 18.75 -17.719 1 89.69 35 SER B O 1
ATOM 4147 N N . LYS B 1 36 ? 22.656 17.453 -16.703 1 93.06 36 LYS B N 1
ATOM 4148 C CA . LYS B 1 36 ? 23.266 17.469 -15.367 1 93.06 36 LYS B CA 1
ATOM 4149 C C . LYS B 1 36 ? 23.375 16.062 -14.789 1 93.06 36 LYS B C 1
ATOM 4151 O O . LYS B 1 36 ? 22.469 15.242 -14.969 1 93.06 36 LYS B O 1
ATOM 4156 N N . ARG B 1 37 ? 24.422 15.797 -14.219 1 94.62 37 ARG B N 1
ATOM 4157 C CA . ARG B 1 37 ? 24.547 14.508 -13.539 1 94.62 37 ARG B CA 1
ATOM 4158 C C . ARG B 1 37 ? 23.609 14.422 -12.344 1 94.62 37 ARG B C 1
ATOM 4160 O O . ARG B 1 37 ? 22.891 13.438 -12.188 1 94.62 37 ARG B O 1
ATOM 4167 N N . LEU B 1 38 ? 23.578 15.516 -11.547 1 96.31 38 LEU B N 1
ATOM 4168 C CA . LEU B 1 38 ? 22.781 15.508 -10.32 1 96.31 38 LEU B CA 1
ATOM 4169 C C . LEU B 1 38 ? 22.078 16.844 -10.117 1 96.31 38 LEU B C 1
ATOM 4171 O O . LEU B 1 38 ? 22.719 17.906 -10.172 1 96.31 38 LEU B O 1
ATOM 4175 N N . VAL B 1 39 ? 20.781 16.812 -9.961 1 97.75 39 VAL B N 1
ATOM 4176 C CA . VAL B 1 39 ? 20.016 17.984 -9.555 1 97.75 39 VAL B CA 1
ATOM 4177 C C . VAL B 1 39 ? 19.5 17.812 -8.125 1 97.75 39 VAL B C 1
ATOM 4179 O O . VAL B 1 39 ? 18.844 16.812 -7.816 1 97.75 39 VAL B O 1
ATOM 4182 N N . VAL B 1 40 ? 19.844 18.734 -7.27 1 98.44 40 VAL B N 1
ATOM 4183 C CA . VAL B 1 40 ? 19.406 18.703 -5.879 1 98.44 40 VAL B CA 1
ATOM 4184 C C . VAL B 1 40 ? 18.25 19.688 -5.68 1 98.44 40 VAL B C 1
ATOM 4186 O O . VAL B 1 40 ? 18.422 20.906 -5.785 1 98.44 40 VAL B O 1
ATOM 4189 N N . GLY B 1 41 ? 17.047 19.125 -5.441 1 98.75 41 GLY B N 1
ATOM 4190 C CA . GLY B 1 41 ? 15.898 19.953 -5.082 1 98.75 41 GLY B CA 1
ATOM 4191 C C . GLY B 1 41 ? 15.711 20.094 -3.584 1 98.75 41 GLY B C 1
ATOM 4192 O O . GLY B 1 41 ? 15.398 19.125 -2.896 1 98.75 41 GLY B O 1
ATOM 4193 N N . VAL B 1 42 ? 15.883 21.312 -3.086 1 98.88 42 VAL B N 1
ATOM 4194 C CA . VAL B 1 42 ? 15.672 21.594 -1.671 1 98.88 42 VAL B CA 1
ATOM 4195 C C . VAL B 1 42 ? 14.242 22.062 -1.441 1 98.88 42 VAL B C 1
ATOM 4197 O O . VAL B 1 42 ? 13.875 23.188 -1.816 1 98.88 42 VAL B O 1
ATOM 4200 N N . ILE B 1 43 ? 13.461 21.234 -0.808 1 98.88 43 ILE B N 1
ATOM 4201 C CA . ILE B 1 43 ? 12.078 21.578 -0.504 1 98.88 43 ILE B CA 1
ATOM 4202 C C . ILE B 1 43 ? 12.031 22.562 0.666 1 98.88 43 ILE B C 1
ATOM 4204 O O . ILE B 1 43 ? 12.414 22.219 1.786 1 98.88 43 ILE B O 1
ATOM 4208 N N . SER B 1 44 ? 11.594 23.766 0.404 1 98.75 44 SER B N 1
ATOM 4209 C CA . SER B 1 44 ? 11.672 24.828 1.395 1 98.75 44 SER B CA 1
ATOM 4210 C C . SER B 1 44 ? 10.344 25.578 1.505 1 98.75 44 SER B C 1
ATOM 4212 O O . SER B 1 44 ? 9.641 25.75 0.508 1 98.75 44 SER B O 1
ATOM 4214 N N . ALA B 1 45 ? 10.016 25.938 2.719 1 98.06 45 ALA B N 1
ATOM 4215 C CA . ALA B 1 45 ? 8.867 26.812 2.922 1 98.06 45 ALA B CA 1
ATOM 4216 C C . ALA B 1 45 ? 9.195 28.25 2.531 1 98.06 45 ALA B C 1
ATOM 4218 O O . ALA B 1 45 ? 10.352 28.672 2.588 1 98.06 45 ALA B O 1
ATOM 4219 N N . ARG B 1 46 ? 8.211 29.016 2.152 1 98.06 46 ARG B N 1
ATOM 4220 C CA . ARG B 1 46 ? 8.406 30.391 1.683 1 98.06 46 ARG B CA 1
ATOM 4221 C C . ARG B 1 46 ? 9.062 31.25 2.758 1 98.06 46 ARG B C 1
ATOM 4223 O O . ARG B 1 46 ? 9.898 32.094 2.453 1 98.06 46 ARG B O 1
ATOM 4230 N N . ASP B 1 47 ? 8.758 31 4.012 1 97.38 47 ASP B N 1
ATOM 4231 C CA . ASP B 1 47 ? 9.258 31.859 5.082 1 97.38 47 ASP B CA 1
ATOM 4232 C C . ASP B 1 47 ? 10.602 31.359 5.602 1 97.38 47 ASP B C 1
ATOM 4234 O O . ASP B 1 47 ? 11.156 31.922 6.551 1 97.38 47 ASP B O 1
ATOM 4238 N N . HIS B 1 48 ? 11.164 30.375 5.031 1 98.12 48 HIS B N 1
ATOM 4239 C CA . HIS B 1 48 ? 12.445 29.844 5.473 1 98.12 48 HIS B CA 1
ATOM 4240 C C . HIS B 1 48 ? 13.602 30.5 4.742 1 98.12 48 HIS B C 1
ATOM 4242 O O . HIS B 1 48 ? 14.5 29.828 4.23 1 98.12 48 HIS B O 1
ATOM 4248 N N . VAL B 1 49 ? 13.633 31.766 4.695 1 97.62 49 VAL B N 1
ATOM 4249 C CA . VAL B 1 49 ? 14.648 32.562 4.008 1 97.62 49 VAL B CA 1
ATOM 4250 C C . VAL B 1 49 ? 16.016 32.344 4.656 1 97.62 49 VAL B C 1
ATOM 4252 O O . VAL B 1 49 ? 17.016 32.156 3.963 1 97.62 49 VAL B O 1
ATOM 4255 N N . SER B 1 50 ? 16.016 32.25 5.965 1 97.5 50 SER B N 1
ATOM 4256 C CA . SER B 1 50 ? 17.266 32.094 6.699 1 97.5 50 SER B CA 1
ATOM 4257 C C . SER B 1 50 ? 17.906 30.734 6.379 1 97.5 50 SER B C 1
ATOM 4259 O O . SER B 1 50 ? 19.125 30.625 6.258 1 97.5 50 SER B O 1
ATOM 4261 N N . HIS B 1 51 ? 17.094 29.719 6.266 1 98.56 51 HIS B N 1
ATOM 4262 C CA . HIS B 1 51 ? 17.609 28.391 5.93 1 98.56 51 HIS B CA 1
ATOM 4263 C C . HIS B 1 51 ? 18.203 28.375 4.531 1 98.56 51 HIS B C 1
ATOM 4265 O O . HIS B 1 51 ? 19.281 27.812 4.324 1 98.56 51 HIS B O 1
ATOM 4271 N N . ARG B 1 52 ? 17.547 28.984 3.572 1 98.69 52 ARG B N 1
ATOM 4272 C CA . ARG B 1 52 ? 18.062 29.016 2.207 1 98.69 52 ARG B CA 1
ATOM 4273 C C . ARG B 1 52 ? 19.375 29.797 2.133 1 98.69 52 ARG B C 1
ATOM 4275 O O . ARG B 1 52 ? 20.297 29.391 1.439 1 98.69 52 ARG B O 1
ATOM 4282 N N . HIS B 1 53 ? 19.438 30.844 2.908 1 98.06 53 HIS B N 1
ATOM 4283 C CA . HIS B 1 53 ? 20.672 31.609 2.98 1 98.06 53 HIS B CA 1
ATOM 4284 C C . HIS B 1 53 ? 21.797 30.781 3.588 1 98.06 53 HIS B C 1
ATOM 4286 O O . HIS B 1 53 ? 22.922 30.797 3.092 1 98.06 53 HIS B O 1
ATOM 4292 N N . ALA B 1 54 ? 21.469 30.109 4.633 1 98.44 54 ALA B N 1
ATOM 4293 C CA . ALA B 1 54 ? 22.469 29.266 5.273 1 98.44 54 ALA B CA 1
ATOM 4294 C C . ALA B 1 54 ? 22.969 28.188 4.312 1 98.44 54 ALA B C 1
ATOM 4296 O O . ALA B 1 54 ? 24.188 27.938 4.234 1 98.44 54 ALA B O 1
ATOM 4297 N N . ILE B 1 55 ? 22.109 27.578 3.582 1 98.62 55 ILE B N 1
ATOM 4298 C CA . ILE B 1 55 ? 22.484 26.531 2.643 1 98.62 55 ILE B CA 1
ATOM 4299 C C . ILE B 1 55 ? 23.391 27.094 1.561 1 98.62 55 ILE B C 1
ATOM 4301 O O . ILE B 1 55 ? 24.438 26.516 1.244 1 98.62 55 ILE B O 1
ATOM 4305 N N . ARG B 1 56 ? 23.109 28.344 1.031 1 97.81 56 ARG B N 1
ATOM 4306 C CA . ARG B 1 56 ? 23.922 29 -0.001 1 97.81 56 ARG B CA 1
ATOM 4307 C C . ARG B 1 56 ? 25.344 29.219 0.475 1 97.81 56 ARG B C 1
ATOM 4309 O O . ARG B 1 56 ? 26.281 29.156 -0.322 1 97.81 56 ARG B O 1
ATOM 4316 N N . HIS B 1 57 ? 25.469 29.344 1.751 1 96.69 57 HIS B N 1
ATOM 4317 C CA . HIS B 1 57 ? 26.766 29.719 2.285 1 96.69 57 HIS B CA 1
ATOM 4318 C C . HIS B 1 57 ? 27.453 28.547 2.971 1 96.69 57 HIS B C 1
ATOM 4320 O O . HIS B 1 57 ? 28.453 28.719 3.672 1 96.69 57 HIS B O 1
ATOM 4326 N N . THR B 1 58 ? 26.906 27.422 2.896 1 97.38 58 THR B N 1
ATOM 4327 C CA . THR B 1 58 ? 27.516 26.219 3.424 1 97.38 58 THR B CA 1
ATOM 4328 C C . THR B 1 58 ? 27.656 25.156 2.332 1 97.38 58 THR B C 1
ATOM 4330 O O . THR B 1 58 ? 28.453 25.312 1.408 1 97.38 58 THR B O 1
ATOM 4333 N N . TRP B 1 59 ? 26.875 24.031 2.488 1 97.38 59 TRP B N 1
ATOM 4334 C CA . TRP B 1 59 ? 27.094 22.922 1.576 1 97.38 59 TRP B CA 1
ATOM 4335 C C . TRP B 1 59 ? 26.609 23.25 0.172 1 97.38 59 TRP B C 1
ATOM 4337 O O . TRP B 1 59 ? 27.109 22.719 -0.815 1 97.38 59 TRP B O 1
ATOM 4347 N N . GLY B 1 60 ? 25.641 24.188 0.021 1 97.5 60 GLY B N 1
ATOM 4348 C CA . GLY B 1 60 ? 25.141 24.609 -1.282 1 97.5 60 GLY B CA 1
ATOM 4349 C C . GLY B 1 60 ? 26.203 25.25 -2.145 1 97.5 60 GLY B C 1
ATOM 4350 O O . GLY B 1 60 ? 26.141 25.188 -3.373 1 97.5 60 GLY B O 1
ATOM 4351 N N . SER B 1 61 ? 27.141 25.922 -1.526 1 95.62 61 SER B N 1
ATOM 4352 C CA . SER B 1 61 ? 28.219 26.578 -2.264 1 95.62 61 SER B CA 1
ATOM 4353 C C . SER B 1 61 ? 29.094 25.562 -2.982 1 95.62 61 SER B C 1
ATOM 4355 O O . SER B 1 61 ? 29.625 25.828 -4.062 1 95.62 61 SER B O 1
ATOM 4357 N N . LEU B 1 62 ? 29.234 24.375 -2.387 1 95.12 62 LEU B N 1
ATOM 4358 C CA . LEU B 1 62 ? 30.016 23.312 -2.998 1 95.12 62 LEU B CA 1
ATOM 4359 C C . LEU B 1 62 ? 29.328 22.781 -4.246 1 95.12 62 LEU B C 1
ATOM 4361 O O . LEU B 1 62 ? 29.984 22.406 -5.219 1 95.12 62 LEU B O 1
ATOM 4365 N N . VAL B 1 63 ? 27.984 22.688 -4.191 1 94.94 63 VAL B N 1
ATOM 4366 C CA . VAL B 1 63 ? 27.219 22.203 -5.332 1 94.94 63 VAL B CA 1
ATOM 4367 C C . VAL B 1 63 ? 27.391 23.141 -6.52 1 94.94 63 VAL B C 1
ATOM 4369 O O . VAL B 1 63 ? 27.547 22.703 -7.66 1 94.94 63 VAL B O 1
ATOM 4372 N N . GLN B 1 64 ? 27.422 24.391 -6.25 1 88.69 64 GLN B N 1
ATOM 4373 C CA . GLN B 1 64 ? 27.531 25.406 -7.285 1 88.69 64 GLN B CA 1
ATOM 4374 C C . GLN B 1 64 ? 28.906 25.375 -7.953 1 88.69 64 GLN B C 1
ATOM 4376 O O . GLN B 1 64 ? 29.047 25.766 -9.117 1 88.69 64 GLN B O 1
ATOM 4381 N N . ASP B 1 65 ? 29.875 24.781 -7.289 1 90.56 65 ASP B N 1
ATOM 4382 C CA . ASP B 1 65 ? 31.234 24.703 -7.805 1 90.56 65 ASP B CA 1
ATOM 4383 C C . ASP B 1 65 ? 31.422 23.484 -8.711 1 90.56 65 ASP B C 1
ATOM 4385 O O . ASP B 1 65 ? 32.406 23.391 -9.438 1 90.56 65 ASP B O 1
ATOM 4389 N N . ILE B 1 66 ? 30.5 22.625 -8.688 1 91.69 66 ILE B N 1
ATOM 4390 C CA . ILE B 1 66 ? 30.578 21.422 -9.5 1 91.69 66 ILE B CA 1
ATOM 4391 C C . ILE B 1 66 ? 29.719 21.578 -10.75 1 91.69 66 ILE B C 1
ATOM 4393 O O . ILE B 1 66 ? 28.484 21.656 -10.656 1 91.69 66 ILE B O 1
ATOM 4397 N N . PRO B 1 67 ? 30.219 21.578 -11.938 1 90.94 67 PRO B N 1
ATOM 4398 C CA . PRO B 1 67 ? 29.5 21.969 -13.164 1 90.94 67 PRO B CA 1
ATOM 4399 C C . PRO B 1 67 ? 28.359 21.031 -13.5 1 90.94 67 PRO B C 1
ATOM 4401 O O . PRO B 1 67 ? 27.359 21.453 -14.086 1 90.94 67 PRO B O 1
ATOM 4404 N N . ASP B 1 68 ? 28.5 19.781 -13.164 1 93.56 68 ASP B N 1
ATOM 4405 C CA . ASP B 1 68 ? 27.469 18.844 -13.586 1 93.56 68 ASP B CA 1
ATOM 4406 C C . ASP B 1 68 ? 26.438 18.641 -12.484 1 93.56 68 ASP B C 1
ATOM 4408 O O . ASP B 1 68 ? 25.672 17.672 -12.516 1 93.56 68 ASP B O 1
ATOM 4412 N N . MET B 1 69 ? 26.422 19.562 -11.523 1 95.06 69 MET B N 1
ATOM 4413 C CA . MET B 1 69 ? 25.406 19.547 -10.477 1 95.06 69 MET B CA 1
ATOM 4414 C C . MET B 1 69 ? 24.609 20.859 -10.477 1 95.06 69 MET B C 1
ATOM 4416 O O . MET B 1 69 ? 25.094 21.875 -10.953 1 95.06 69 MET B O 1
ATOM 4420 N N . GLU B 1 70 ? 23.391 20.75 -10.047 1 95.81 70 GLU B N 1
ATOM 4421 C CA . GLU B 1 70 ? 22.5 21.906 -9.922 1 95.81 70 GLU B CA 1
ATOM 4422 C C . GLU B 1 70 ? 21.719 21.875 -8.617 1 95.81 70 GLU B C 1
ATOM 4424 O O . GLU B 1 70 ? 21.312 20.797 -8.164 1 95.81 70 GLU B O 1
ATOM 4429 N N . LEU B 1 71 ? 21.656 23.047 -7.996 1 97.75 71 LEU B N 1
ATOM 4430 C CA . LEU B 1 71 ? 20.859 23.203 -6.785 1 97.75 71 LEU B CA 1
ATOM 4431 C C . LEU B 1 71 ? 19.688 24.156 -7.027 1 97.75 71 LEU B C 1
ATOM 4433 O O . LEU B 1 71 ? 19.859 25.219 -7.629 1 97.75 71 LEU B O 1
ATOM 4437 N N . VAL B 1 72 ? 18.5 23.719 -6.633 1 98.25 72 VAL B N 1
ATOM 4438 C CA . VAL B 1 72 ? 17.312 24.562 -6.781 1 98.25 72 VAL B CA 1
ATOM 4439 C C . VAL B 1 72 ? 16.5 24.531 -5.496 1 98.25 72 VAL B C 1
ATOM 4441 O O . VAL B 1 72 ? 16.266 23.453 -4.922 1 98.25 72 VAL B O 1
ATOM 4444 N N . PHE B 1 73 ? 16.141 25.719 -4.965 1 98.81 73 PHE B N 1
ATOM 4445 C CA . PHE B 1 73 ? 15.195 25.812 -3.859 1 98.81 73 PHE B CA 1
ATOM 4446 C C . PHE B 1 73 ? 13.758 25.781 -4.371 1 98.81 73 PHE B C 1
ATOM 4448 O O . PHE B 1 73 ? 13.375 26.594 -5.211 1 98.81 73 PHE B O 1
ATOM 4455 N N . VAL B 1 74 ? 12.938 24.859 -3.877 1 98.88 74 VAL B N 1
ATOM 4456 C CA . VAL B 1 74 ? 11.586 24.625 -4.375 1 98.88 74 VAL B CA 1
ATOM 4457 C C . VAL B 1 74 ? 10.57 25.219 -3.408 1 98.88 74 VAL B C 1
ATOM 4459 O O . VAL B 1 74 ? 10.438 24.766 -2.27 1 98.88 74 VAL B O 1
ATOM 4462 N N . LEU B 1 75 ? 9.867 26.234 -3.861 1 98.69 75 LEU B N 1
ATOM 4463 C CA . LEU B 1 75 ? 8.852 26.922 -3.064 1 98.69 75 LEU B CA 1
ATOM 4464 C C . LEU B 1 75 ? 7.488 26.844 -3.742 1 98.69 75 LEU B C 1
ATOM 4466 O O . LEU B 1 75 ? 7.406 26.656 -4.957 1 98.69 75 LEU B O 1
ATOM 4470 N N . GLY B 1 76 ? 6.457 26.891 -2.938 1 98.31 76 GLY B N 1
ATOM 4471 C CA . GLY B 1 76 ? 5.145 27.188 -3.494 1 98.31 76 GLY B CA 1
ATOM 4472 C C . GLY B 1 76 ? 4.961 28.641 -3.859 1 98.31 76 GLY B C 1
ATOM 4473 O O . GLY B 1 76 ? 5.684 29.516 -3.363 1 98.31 76 GLY B O 1
ATOM 4474 N N . GLU B 1 77 ? 4.016 28.891 -4.641 1 97.31 77 GLU B N 1
ATOM 4475 C CA . GLU B 1 77 ? 3.807 30.234 -5.18 1 97.31 77 GLU B CA 1
ATOM 4476 C C . GLU B 1 77 ? 3.088 31.125 -4.176 1 97.31 77 GLU B C 1
ATOM 4478 O O . GLU B 1 77 ? 3.379 32.312 -4.078 1 97.31 77 GLU B O 1
ATOM 4483 N N . THR B 1 78 ? 2.15 30.5 -3.426 1 97.38 78 THR B N 1
ATOM 4484 C CA . THR B 1 78 ? 1.316 31.328 -2.568 1 97.38 78 THR B CA 1
ATOM 4485 C C . THR B 1 78 ? 1.337 30.812 -1.131 1 97.38 78 THR B C 1
ATOM 4487 O O . THR B 1 78 ? 1.576 29.641 -0.892 1 97.38 78 THR B O 1
ATOM 4490 N N . ASP B 1 79 ? 1.086 31.797 -0.243 1 97.38 79 ASP B N 1
ATOM 4491 C CA . ASP B 1 79 ? 0.925 31.469 1.17 1 97.38 79 ASP B CA 1
ATOM 4492 C C . ASP B 1 79 ? -0.551 31.344 1.54 1 97.38 79 ASP B C 1
ATOM 4494 O O . ASP B 1 79 ? -1.425 31.766 0.778 1 97.38 79 ASP B O 1
ATOM 4498 N N . CYS B 1 80 ? -0.721 30.656 2.66 1 97.81 80 CYS B N 1
ATOM 4499 C CA . CYS B 1 80 ? -2.074 30.641 3.205 1 97.81 80 CYS B CA 1
ATOM 4500 C C . CYS B 1 80 ? -2.467 32 3.736 1 97.81 80 CYS B C 1
ATOM 4502 O O . CYS B 1 80 ? -1.793 32.562 4.609 1 97.81 80 CYS B O 1
ATOM 4504 N N . ALA B 1 81 ? -3.592 32.562 3.271 1 97.31 81 ALA B N 1
ATOM 4505 C CA . ALA B 1 81 ? -4.035 33.875 3.65 1 97.31 81 ALA B CA 1
ATOM 4506 C C . ALA B 1 81 ? -4.641 33.875 5.051 1 97.31 81 ALA B C 1
ATOM 4508 O O . ALA B 1 81 ? -4.824 34.938 5.652 1 97.31 81 ALA B O 1
ATOM 4509 N N . VAL B 1 82 ? -4.938 32.75 5.551 1 97.5 82 VAL B N 1
ATOM 4510 C CA . VAL B 1 82 ? -5.566 32.625 6.863 1 97.5 82 VAL B CA 1
ATOM 4511 C C . VAL B 1 82 ? -4.492 32.594 7.949 1 97.5 82 VAL B C 1
ATOM 4513 O O . VAL B 1 82 ? -3.551 31.797 7.871 1 97.5 82 VAL B O 1
ATOM 4516 N N . HIS B 1 83 ? -4.633 33.469 8.945 1 97.19 83 HIS B N 1
ATOM 4517 C CA . HIS B 1 83 ? -3.709 33.469 10.07 1 97.19 83 HIS B CA 1
ATOM 4518 C C . HIS B 1 83 ? -3.68 32.094 10.734 1 97.19 83 HIS B C 1
ATOM 4520 O O . HIS B 1 83 ? -4.723 31.453 10.898 1 97.19 83 HIS B O 1
ATOM 4526 N N . PRO B 1 84 ? -2.512 31.594 11.125 1 95.62 84 PRO B N 1
ATOM 4527 C CA . PRO B 1 84 ? -2.398 30.25 11.695 1 95.62 84 PRO B CA 1
ATOM 4528 C C . PRO B 1 84 ? -3.357 30.031 12.859 1 95.62 84 PRO B C 1
ATOM 4530 O O . PRO B 1 84 ? -3.912 28.938 13.008 1 95.62 84 PRO B O 1
ATOM 4533 N N . ALA B 1 85 ? -3.592 31.031 13.688 1 95.38 85 ALA B N 1
ATOM 4534 C CA . ALA B 1 85 ? -4.453 30.906 14.852 1 95.38 85 ALA B CA 1
ATOM 4535 C C . ALA B 1 85 ? -5.914 30.719 14.445 1 95.38 85 ALA B C 1
ATOM 4537 O O . ALA B 1 85 ? -6.754 30.328 15.258 1 95.38 85 ALA B O 1
ATOM 4538 N N . ASP B 1 86 ? -6.219 31.078 13.203 1 95.69 86 ASP B N 1
ATOM 4539 C CA . ASP B 1 86 ? -7.598 31.031 12.727 1 95.69 86 ASP B CA 1
ATOM 4540 C C . ASP B 1 86 ? -7.816 29.844 11.797 1 95.69 86 ASP B C 1
ATOM 4542 O O . ASP B 1 86 ? -8.805 29.797 11.062 1 95.69 86 ASP B O 1
ATOM 4546 N N . ARG B 1 87 ? -6.855 28.953 11.828 1 95.12 87 ARG B N 1
ATOM 4547 C CA . ARG B 1 87 ? -6.961 27.766 11.008 1 95.12 87 ARG B CA 1
ATOM 4548 C C . ARG B 1 87 ? -7.414 26.562 11.836 1 95.12 87 ARG B C 1
ATOM 4550 O O . ARG B 1 87 ? -7.168 26.516 13.047 1 95.12 87 ARG B O 1
ATOM 4557 N N . ILE B 1 88 ? -8.062 25.609 11.117 1 92.94 88 ILE B N 1
ATOM 4558 C CA . ILE B 1 88 ? -8.43 24.375 11.781 1 92.94 88 ILE B CA 1
ATOM 4559 C C . ILE B 1 88 ? -7.172 23.625 12.219 1 92.94 88 ILE B C 1
ATOM 4561 O O . ILE B 1 88 ? -7.133 23.031 13.297 1 92.94 88 ILE B O 1
ATOM 4565 N N . SER B 1 89 ? -6.23 23.625 11.32 1 90.56 89 SER B N 1
ATOM 4566 C CA . SER B 1 89 ? -4.922 23.031 11.578 1 90.56 89 SER B CA 1
ATOM 4567 C C . SER B 1 89 ? -3.807 23.891 10.984 1 90.56 89 SER B C 1
ATOM 4569 O O . SER B 1 89 ? -4.004 24.562 9.977 1 90.56 89 SER B O 1
ATOM 4571 N N . SER B 1 90 ? -2.67 23.766 11.711 1 88.5 90 SER B N 1
ATOM 4572 C CA . SER B 1 90 ? -1.545 24.562 11.227 1 88.5 90 SER B CA 1
ATOM 4573 C C . SER B 1 90 ? -0.96 23.969 9.953 1 88.5 90 SER B C 1
ATOM 4575 O O . SER B 1 90 ? -0.151 24.609 9.273 1 88.5 90 SER B O 1
ATOM 4577 N N . TYR B 1 91 ? -1.428 22.875 9.578 1 91.19 91 TYR B N 1
ATOM 4578 C CA . TYR B 1 91 ? -0.803 22.172 8.469 1 91.19 91 TYR B CA 1
ATOM 4579 C C . TYR B 1 91 ? -1.604 22.359 7.184 1 91.19 91 TYR B C 1
ATOM 4581 O O . TYR B 1 91 ? -1.161 21.953 6.105 1 91.19 91 TYR B O 1
ATOM 4589 N N . THR B 1 92 ? -2.803 22.922 7.344 1 93.06 92 THR B N 1
ATOM 4590 C CA . THR B 1 92 ? -3.664 23.203 6.199 1 93.06 92 THR B CA 1
ATOM 4591 C C . THR B 1 92 ? -4.051 24.672 6.16 1 93.06 92 THR B C 1
ATOM 4593 O O . THR B 1 92 ? -3.625 25.453 7.012 1 93.06 92 THR B O 1
ATOM 4596 N N . CYS B 1 93 ? -4.738 25.094 5.082 1 96.56 93 CYS B N 1
ATOM 4597 C CA . CYS B 1 93 ? -5.199 26.469 4.977 1 96.56 93 CYS B CA 1
ATOM 4598 C C . CYS B 1 93 ? -6.715 26.547 5.109 1 96.56 93 CYS B C 1
ATOM 4600 O O . CYS B 1 93 ? -7.355 27.375 4.445 1 96.56 93 CYS B O 1
ATOM 4602 N N . GLN B 1 94 ? -7.23 25.688 5.895 1 94.25 94 GLN B N 1
ATOM 4603 C CA . GLN B 1 94 ? -8.672 25.719 6.125 1 94.25 94 GLN B CA 1
ATOM 4604 C C . GLN B 1 94 ? -9.016 26.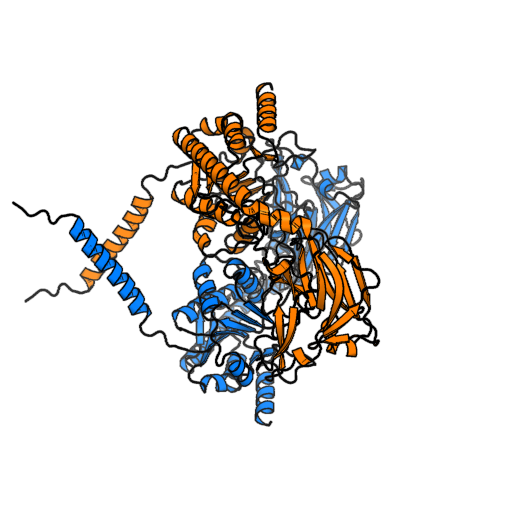641 7.297 1 94.25 94 GLN B C 1
ATOM 4606 O O . GLN B 1 94 ? -8.477 26.484 8.391 1 94.25 94 GLN B O 1
ATOM 4611 N N . ARG B 1 95 ? -9.93 27.5 7.078 1 95 95 ARG B N 1
ATOM 4612 C CA . ARG B 1 95 ? -10.32 28.469 8.102 1 95 95 ARG B CA 1
ATOM 4613 C C . ARG B 1 95 ? -11.18 27.812 9.18 1 95 95 ARG B C 1
ATOM 4615 O O . ARG B 1 95 ? -12.055 27 8.867 1 95 95 ARG B O 1
ATOM 4622 N N . TRP B 1 96 ? -10.844 28.141 10.375 1 94 96 TRP B N 1
ATOM 4623 C CA . TRP B 1 96 ? -11.688 27.797 11.516 1 94 96 TRP B CA 1
ATOM 4624 C C . TRP B 1 96 ? -12.828 28.797 11.672 1 94 96 TRP B C 1
ATOM 4626 O O . TRP B 1 96 ? -12.625 29.906 12.164 1 94 96 TRP B O 1
ATOM 4636 N N . HIS B 1 97 ? -14.016 28.359 11.219 1 89 97 HIS B N 1
ATOM 4637 C CA . HIS B 1 97 ? -15.18 29.234 11.305 1 89 97 HIS B CA 1
ATOM 4638 C C . HIS B 1 97 ? -15.875 29.094 12.656 1 89 97 HIS B C 1
ATOM 4640 O O . HIS B 1 97 ? -16.531 28.078 12.914 1 89 97 HIS B O 1
ATOM 4646 N N . VAL B 1 98 ? -15.688 30.109 13.43 1 84 98 VAL B N 1
ATOM 4647 C CA . VAL B 1 98 ? -16.344 30.094 14.734 1 84 98 VAL B CA 1
ATOM 4648 C C . VAL B 1 98 ? -17.688 30.797 14.633 1 84 98 VAL B C 1
ATOM 4650 O O . VAL B 1 98 ? -17.766 31.938 14.148 1 84 98 VAL B O 1
ATOM 4653 N N . ASN B 1 99 ? -18.797 29.938 14.734 1 69 99 ASN B N 1
ATOM 4654 C CA . ASN B 1 99 ? -20.125 30.5 14.68 1 69 99 ASN B CA 1
ATOM 4655 C C . ASN B 1 99 ? -20.375 31.484 15.82 1 69 99 ASN B C 1
ATOM 4657 O O . ASN B 1 99 ? -20 31.219 16.969 1 69 99 ASN B O 1
ATOM 4661 N N . GLU B 1 100 ? -20.75 32.625 15.453 1 59.31 100 GLU B N 1
ATOM 4662 C CA . GLU B 1 100 ? -21.031 33.688 16.422 1 59.31 100 GLU B CA 1
ATOM 4663 C C . GLU B 1 100 ? -22.141 33.25 17.391 1 59.31 100 GLU B C 1
ATOM 4665 O O . GLU B 1 100 ? -22.219 33.781 18.5 1 59.31 100 GLU B O 1
ATOM 4670 N N . GLU B 1 101 ? -22.938 32.312 16.844 1 58.12 101 GLU B N 1
ATOM 4671 C CA . GLU B 1 101 ? -24.062 31.984 17.719 1 58.12 101 GLU B CA 1
ATOM 4672 C C . GLU B 1 101 ? -23.594 31.203 18.953 1 58.12 101 GLU B C 1
ATOM 4674 O O . GLU B 1 101 ? -24.422 30.766 19.75 1 58.12 101 GLU B O 1
ATOM 4679 N N . ILE B 1 102 ? -22.344 30.922 19 1 59.81 102 ILE B N 1
ATOM 4680 C CA . ILE B 1 102 ? -21.812 30.141 20.109 1 59.81 102 ILE B CA 1
ATOM 4681 C C . ILE B 1 102 ? -22.078 30.859 21.438 1 59.81 102 ILE B C 1
ATOM 4683 O O . ILE B 1 102 ? -21.812 30.328 22.516 1 59.81 102 ILE B O 1
ATOM 4687 N N . GLU B 1 103 ? -22.578 32.062 21.328 1 56.25 103 GLU B N 1
ATOM 4688 C CA . GLU B 1 103 ? -22.844 32.812 22.562 1 56.25 103 GLU B CA 1
ATOM 4689 C C . GLU B 1 103 ? -23.875 32.062 23.422 1 56.25 103 GLU B C 1
ATOM 4691 O O . GLU B 1 103 ? -23.891 32.219 24.656 1 56.25 103 GLU B O 1
ATOM 4696 N N . ARG B 1 104 ? -24.766 31.328 22.797 1 58.47 104 ARG B N 1
ATOM 4697 C CA . ARG B 1 104 ? -25.812 30.734 23.625 1 58.47 104 ARG B CA 1
ATOM 4698 C C . ARG B 1 104 ? -25.375 29.391 24.188 1 58.47 104 ARG B C 1
ATOM 4700 O O . ARG B 1 104 ? -24.797 28.578 23.469 1 58.47 104 ARG B O 1
ATOM 4707 N N . SER B 1 105 ? -24.672 29.328 25.297 1 61.75 105 SER B N 1
ATOM 4708 C CA . SER B 1 105 ? -24.219 28.203 26.109 1 61.75 105 SER B CA 1
ATOM 4709 C C . SER B 1 105 ? -25.188 27.031 26.031 1 61.75 105 SER B C 1
ATOM 4711 O O . SER B 1 105 ? -26 26.828 26.922 1 61.75 105 SER B O 1
ATOM 4713 N N . GLU B 1 106 ? -25.453 26.469 24.812 1 75.62 106 GLU B N 1
ATOM 4714 C CA . GLU B 1 106 ? -26.359 25.344 24.75 1 75.62 106 GLU B CA 1
ATOM 4715 C C . GLU B 1 106 ? -25.609 24.031 24.562 1 75.62 106 GLU B C 1
ATOM 4717 O O . GLU B 1 106 ? -24.5 24.016 24 1 75.62 106 GLU B O 1
ATOM 4722 N N . VAL B 1 107 ? -26.125 23.078 25.344 1 82.19 107 VAL B N 1
ATOM 4723 C CA . VAL B 1 107 ? -25.625 21.719 25.188 1 82.19 107 VAL B CA 1
ATOM 4724 C C . VAL B 1 107 ? -25.75 21.281 23.734 1 82.19 107 VAL B C 1
ATOM 4726 O O . VAL B 1 107 ? -26.797 21.484 23.109 1 82.19 107 VAL B O 1
ATOM 4729 N N . GLN B 1 108 ? -24.656 20.844 23.203 1 86.81 108 GLN B N 1
ATOM 4730 C CA . GLN B 1 108 ? -24.625 20.344 21.828 1 86.81 108 GLN B CA 1
ATOM 4731 C C . GLN B 1 108 ? -24.312 18.859 21.797 1 86.81 108 GLN B C 1
ATOM 4733 O O . GLN B 1 108 ? -23.75 18.312 22.734 1 86.81 108 GLN B O 1
ATOM 4738 N N . SER B 1 109 ? -24.766 18.219 20.766 1 88.75 109 SER B N 1
ATOM 4739 C CA . SER B 1 109 ? -24.391 16.844 20.5 1 88.75 109 SER B CA 1
ATOM 4740 C C . SER B 1 109 ? -23.594 16.734 19.203 1 88.75 109 SER B C 1
ATOM 4742 O O . SER B 1 109 ? -23.672 17.609 18.344 1 88.75 109 SER B O 1
ATOM 4744 N N . PHE B 1 110 ? -22.766 15.711 19.109 1 90.5 110 PHE B N 1
ATOM 4745 C CA . PHE B 1 110 ? -22.062 15.516 17.844 1 90.5 110 PHE B CA 1
ATOM 4746 C C . PHE B 1 110 ? -23.031 15.422 16.688 1 90.5 110 PHE B C 1
ATOM 4748 O O . PHE B 1 110 ? -22.828 16.047 15.641 1 90.5 110 PHE B O 1
ATOM 4755 N N . PHE B 1 111 ? -24.016 14.641 16.812 1 87.5 111 PHE B N 1
ATOM 4756 C CA . PHE B 1 111 ? -25.094 14.523 15.836 1 87.5 111 PHE B CA 1
ATOM 4757 C C . PHE B 1 111 ? -26.375 14.062 16.5 1 87.5 111 PHE B C 1
ATOM 4759 O O . PHE B 1 111 ? -26.359 13.586 17.641 1 87.5 111 PHE B O 1
ATOM 4766 N N . LYS B 1 112 ? -27.422 14.422 15.797 1 79.81 112 LYS B N 1
ATOM 4767 C CA . LYS B 1 112 ? -28.75 13.914 16.172 1 79.81 112 LYS B CA 1
ATOM 4768 C C . LYS B 1 112 ? -29.25 12.906 15.141 1 79.81 112 LYS B C 1
ATOM 4770 O O . LYS B 1 112 ? -28.812 12.906 13.992 1 79.81 112 LYS B O 1
ATOM 4775 N N . SER B 1 113 ? -29.844 11.906 15.656 1 73.69 113 SER B N 1
ATOM 4776 C CA . SER B 1 113 ? -30.312 10.906 14.711 1 73.69 113 SER B CA 1
ATOM 4777 C C . SER B 1 113 ? -31.812 11.078 14.438 1 73.69 113 SER B C 1
ATOM 4779 O O . SER B 1 113 ? -32.562 11.469 15.32 1 73.69 113 SER B O 1
ATOM 4781 N N . LYS B 1 114 ? -32.125 11.133 13.164 1 67.44 114 LYS B N 1
ATOM 4782 C CA . LYS B 1 114 ? -33.5 11.016 12.758 1 67.44 114 LYS B CA 1
ATOM 4783 C C . LYS B 1 114 ? -33.719 9.766 11.906 1 67.44 114 LYS B C 1
ATOM 4785 O O . LYS B 1 114 ? -32.875 9.383 11.117 1 67.44 114 LYS B O 1
ATOM 4790 N N . ASN B 1 115 ? -34.594 8.992 12.391 1 60.56 115 ASN B N 1
ATOM 4791 C CA . ASN B 1 115 ? -34.969 7.852 11.555 1 60.56 115 ASN B CA 1
ATOM 4792 C C . ASN B 1 115 ? -35.594 8.305 10.242 1 60.56 115 ASN B C 1
ATOM 4794 O O . ASN B 1 115 ? -36.531 9.117 10.234 1 60.56 115 ASN B O 1
ATOM 4798 N N . LEU B 1 116 ? -34.75 8.297 9.297 1 58.88 116 LEU B N 1
ATOM 4799 C CA . LEU B 1 116 ? -35.375 8.531 8.008 1 58.88 116 LEU B CA 1
ATOM 4800 C C . LEU B 1 116 ? -35.562 7.227 7.234 1 58.88 116 LEU B C 1
ATOM 4802 O O . LEU B 1 116 ? -34.656 6.375 7.246 1 58.88 116 LEU B O 1
ATOM 4806 N N . LEU B 1 117 ? -36.781 6.93 6.93 1 51.75 117 LEU B N 1
ATOM 4807 C CA . LEU B 1 117 ? -37.062 5.832 6.008 1 51.75 117 LEU B CA 1
ATOM 4808 C C . LEU B 1 117 ? -36.375 6.059 4.668 1 51.75 117 LEU B C 1
ATOM 4810 O O . LEU B 1 117 ? -36.656 7.035 3.975 1 51.75 117 LEU B O 1
ATOM 4814 N N . ILE B 1 118 ? -35.125 5.816 4.672 1 52.78 118 ILE B N 1
ATOM 4815 C CA . ILE B 1 118 ? -34.594 5.91 3.312 1 52.78 118 ILE B CA 1
ATOM 4816 C C . ILE B 1 118 ? -34.531 4.52 2.686 1 52.78 118 ILE B C 1
ATOM 4818 O O . ILE B 1 118 ? -34.188 3.541 3.352 1 52.78 118 ILE B O 1
ATOM 4822 N N . ASN B 1 119 ? -35.281 4.312 1.685 1 50.38 119 ASN B N 1
ATOM 4823 C CA . ASN B 1 119 ? -35.094 3.129 0.846 1 50.38 119 ASN B CA 1
ATOM 4824 C C . ASN B 1 119 ? -33.625 2.77 0.66 1 50.38 119 ASN B C 1
ATOM 4826 O O . ASN B 1 119 ? -32.906 3.475 -0.036 1 50.38 119 ASN B O 1
ATOM 4830 N N . SER B 1 120 ? -32.969 2.439 1.812 1 51.22 120 SER B N 1
ATOM 4831 C CA . SER B 1 120 ? -31.531 2.135 1.82 1 51.22 120 SER B CA 1
ATOM 4832 C C . SER B 1 120 ? -31.234 0.885 1.002 1 51.22 120 SER B C 1
ATOM 4834 O O . SER B 1 120 ? -31.828 -0.173 1.234 1 51.22 120 SER B O 1
ATOM 4836 N N . SER B 1 121 ? -31.078 0.935 -0.16 1 52.62 121 SER B N 1
ATOM 4837 C CA . SER B 1 121 ? -30.641 -0.107 -1.081 1 52.62 121 SER B CA 1
ATOM 4838 C C . SER B 1 121 ? -29.328 -0.73 -0.623 1 52.62 121 SER B C 1
ATOM 4840 O O . SER B 1 121 ? -28.672 -0.212 0.283 1 52.62 121 SER B O 1
ATOM 4842 N N . LEU B 1 122 ? -29.125 -2.025 -1.02 1 56.81 122 LEU B N 1
ATOM 4843 C CA . LEU B 1 122 ? -27.906 -2.832 -1.026 1 56.81 122 LEU B CA 1
ATOM 4844 C C . LEU B 1 122 ? -26.656 -1.946 -1.12 1 56.81 122 LEU B C 1
ATOM 4846 O O . LEU B 1 122 ? -25.547 -2.416 -0.912 1 56.81 122 LEU B O 1
ATOM 4850 N N . ARG B 1 123 ? -26.906 -0.569 -1.125 1 56.31 123 ARG B N 1
ATOM 4851 C CA . ARG B 1 123 ? -25.875 0.354 -1.587 1 56.31 123 ARG B CA 1
ATOM 4852 C C . ARG B 1 123 ? -25.141 0.989 -0.41 1 56.31 123 ARG B C 1
ATOM 4854 O O . ARG B 1 123 ? -24.016 1.486 -0.563 1 56.31 123 ARG B O 1
ATOM 4861 N N . ASP B 1 124 ? -25.812 1.214 0.765 1 59.47 124 ASP B N 1
ATOM 4862 C CA . ASP B 1 124 ? -25.062 2.045 1.703 1 59.47 124 ASP B CA 1
ATOM 4863 C C . ASP B 1 124 ? -25.328 1.616 3.145 1 59.47 124 ASP B C 1
ATOM 4865 O O . ASP B 1 124 ? -25.594 2.453 4.008 1 59.47 124 ASP B O 1
ATOM 4869 N N . SER B 1 125 ? -25.109 0.229 3.473 1 63.84 125 SER B N 1
ATOM 4870 C CA . SER B 1 125 ? -25.438 -0.07 4.863 1 63.84 125 SER B CA 1
ATOM 4871 C C . SER B 1 125 ? -24.188 -0.41 5.664 1 63.84 125 SER B C 1
ATOM 4873 O O . SER B 1 125 ? -23.734 -1.558 5.668 1 63.84 125 SER B O 1
ATOM 4875 N N . GLU B 1 126 ? -23.344 0.664 5.926 1 76.75 126 GLU B N 1
ATOM 4876 C CA . GLU B 1 126 ? -22.203 0.367 6.801 1 76.75 126 GLU B CA 1
ATOM 4877 C C . GLU B 1 126 ? -22.531 0.712 8.25 1 76.75 126 GLU B C 1
ATOM 4879 O O . GLU B 1 126 ? -23.344 1.588 8.523 1 76.75 126 GLU B O 1
ATOM 4884 N N . CYS B 1 127 ? -22.062 -0.163 9.078 1 84.81 127 CYS B N 1
ATOM 4885 C CA . CYS B 1 127 ? -22.141 0.051 10.516 1 84.81 127 CYS B CA 1
ATOM 4886 C C . CYS B 1 127 ? -20.828 0.613 11.055 1 84.81 127 CYS B C 1
ATOM 4888 O O . CYS B 1 127 ? -19.781 0.009 10.875 1 84.81 127 CYS B O 1
ATOM 4890 N N . TYR B 1 128 ? -20.953 1.837 11.672 1 91.06 128 TYR B N 1
ATOM 4891 C CA . TYR B 1 128 ? -19.766 2.494 12.188 1 91.06 128 TYR B CA 1
ATOM 4892 C C . TYR B 1 128 ? -19.703 2.373 13.711 1 91.06 128 TYR B C 1
ATOM 4894 O O . TYR B 1 128 ? -20.562 2.898 14.422 1 91.06 128 TYR B O 1
ATOM 4902 N N . ILE B 1 129 ? -18.609 1.784 14.172 1 93.25 129 ILE B N 1
ATOM 4903 C CA . ILE B 1 129 ? -18.5 1.479 15.594 1 93.25 129 ILE B CA 1
ATOM 4904 C C . ILE B 1 129 ? -17.609 2.508 16.281 1 93.25 129 ILE B C 1
ATOM 4906 O O . ILE B 1 129 ? -17.453 2.492 17.5 1 93.25 129 ILE B O 1
ATOM 4910 N N . GLY B 1 130 ? -17.062 3.381 15.492 1 95.69 130 GLY B N 1
ATOM 4911 C CA . GLY B 1 130 ? -16.172 4.375 16.062 1 95.69 130 GLY B CA 1
ATOM 4912 C C . GLY B 1 130 ? -16.25 5.719 15.367 1 95.69 130 GLY B C 1
ATOM 4913 O O . GLY B 1 130 ? -16.578 5.785 14.18 1 95.69 130 GLY B O 1
ATOM 4914 N N . LEU B 1 131 ? -15.914 6.766 16.125 1 96.62 131 LEU B N 1
ATOM 4915 C CA . LEU B 1 131 ? -15.828 8.133 15.617 1 96.62 131 LEU B CA 1
ATOM 4916 C C . LEU B 1 131 ? -14.594 8.836 16.156 1 96.62 131 LEU B C 1
ATOM 4918 O O . LEU B 1 131 ? -14.438 8.977 17.375 1 96.62 131 LEU B O 1
ATOM 4922 N N . GLY B 1 132 ? -13.75 9.172 15.227 1 97 132 GLY B N 1
ATOM 4923 C CA . GLY B 1 132 ? -12.586 9.961 15.602 1 97 132 GLY B CA 1
ATOM 4924 C C . GLY B 1 132 ? -12.812 11.453 15.461 1 97 132 GLY B C 1
ATOM 4925 O O . GLY B 1 132 ? -13.461 11.906 14.516 1 97 132 GLY B O 1
ATOM 4926 N N . PHE B 1 133 ? -12.266 12.219 16.453 1 96.38 133 PHE B N 1
ATOM 4927 C CA . PHE B 1 133 ? -12.477 13.656 16.438 1 96.38 133 PHE B CA 1
ATOM 4928 C C . PHE B 1 133 ? -11.312 14.391 17.078 1 96.38 133 PHE B C 1
ATOM 4930 O O . PHE B 1 133 ? -10.477 13.773 17.75 1 96.38 133 PHE B O 1
ATOM 4937 N N . ARG B 1 134 ? -11.227 15.594 16.797 1 96.31 134 ARG B N 1
ATOM 4938 C CA . ARG B 1 134 ? -10.258 16.5 17.391 1 96.31 134 ARG B CA 1
ATOM 4939 C C . ARG B 1 134 ? -10.945 17.734 17.984 1 96.31 134 ARG B C 1
ATOM 4941 O O . ARG B 1 134 ? -11.859 18.297 17.359 1 96.31 134 ARG B O 1
ATOM 4948 N N . VAL B 1 135 ? -10.547 18.125 19.156 1 96.25 135 VAL B N 1
ATOM 4949 C CA . VAL B 1 135 ? -11.125 19.281 19.844 1 96.25 135 VAL B CA 1
ATOM 4950 C C . VAL B 1 135 ? -10.391 20.562 19.422 1 96.25 135 VAL B C 1
ATOM 4952 O O . VAL B 1 135 ? -9.18 20.656 19.578 1 96.25 135 VAL B O 1
ATOM 4955 N N . LEU B 1 136 ? -11.172 21.484 18.922 1 94.88 136 LEU B N 1
ATOM 4956 C CA . LEU B 1 136 ? -10.586 22.734 18.422 1 94.88 136 LEU B CA 1
ATOM 4957 C C . LEU B 1 136 ? -10.586 23.797 19.516 1 94.88 136 LEU B C 1
ATOM 4959 O O . LEU B 1 136 ? -9.781 24.734 19.484 1 94.88 136 LEU B O 1
ATOM 4963 N N . HIS B 1 137 ? -11.555 23.719 20.375 1 94.5 137 HIS B N 1
ATOM 4964 C CA . HIS B 1 137 ? -11.68 24.5 21.609 1 94.5 137 HIS B CA 1
ATOM 4965 C C . HIS B 1 137 ? -12.172 23.641 22.766 1 94.5 137 HIS B C 1
ATOM 4967 O O . HIS B 1 137 ? -13.023 22.766 22.578 1 94.5 137 HIS B O 1
ATOM 4973 N N . PRO B 1 138 ? -11.68 23.891 23.922 1 95.81 138 PRO B N 1
ATOM 4974 C CA . PRO B 1 138 ? -11.984 22.984 25.047 1 95.81 138 PRO B CA 1
ATOM 4975 C C . PRO B 1 138 ? -13.484 22.766 25.234 1 95.81 138 PRO B C 1
ATOM 4977 O O . PRO B 1 138 ? -14.266 23.719 25.109 1 95.81 138 PRO B O 1
ATOM 4980 N N . ILE B 1 139 ? -13.781 21.547 25.531 1 95.38 139 ILE B N 1
ATOM 4981 C CA . ILE B 1 139 ? -15.188 21.203 25.75 1 95.38 139 ILE B CA 1
ATOM 4982 C C . ILE B 1 139 ? -15.32 20.375 27.016 1 95.38 139 ILE B C 1
ATOM 4984 O O . ILE B 1 139 ? -14.336 19.828 27.516 1 95.38 139 ILE B O 1
ATOM 4988 N N . ILE B 1 140 ? -16.516 20.375 27.531 1 96 140 ILE B N 1
ATOM 4989 C CA . ILE B 1 140 ? -16.875 19.562 28.688 1 96 140 ILE B CA 1
ATOM 4990 C C . ILE B 1 140 ? -17.938 18.547 28.281 1 96 140 ILE B C 1
ATOM 4992 O O . ILE B 1 140 ? -19.047 18.906 27.922 1 96 140 ILE B O 1
ATOM 4996 N N . VAL B 1 141 ? -17.547 17.281 28.328 1 95.75 141 VAL B N 1
ATOM 4997 C CA . VAL B 1 141 ? -18.453 16.203 27.984 1 95.75 141 VAL B CA 1
ATOM 4998 C C . VAL B 1 141 ? -19.266 15.797 29.219 1 95.75 141 VAL B C 1
ATOM 5000 O O . VAL B 1 141 ? -18.703 15.438 30.25 1 95.75 141 VAL B O 1
ATOM 5003 N N . GLU B 1 142 ? -20.578 15.781 28.969 1 92.62 142 GLU B N 1
ATOM 5004 C CA . GLU B 1 142 ? -21.453 15.492 30.109 1 92.62 142 GLU B CA 1
ATOM 5005 C C . GLU B 1 142 ? -22.156 14.141 29.938 1 92.62 142 GLU B C 1
ATOM 5007 O O . GLU B 1 142 ? -22.422 13.453 30.922 1 92.62 142 GLU B O 1
ATOM 5012 N N . GLU B 1 143 ? -22.438 13.898 28.75 1 92.81 143 GLU B N 1
ATOM 5013 C CA . GLU B 1 143 ? -23.188 12.672 28.484 1 92.81 143 GLU B CA 1
ATOM 5014 C C . GLU B 1 143 ? -22.656 11.969 27.234 1 92.81 143 GLU B C 1
ATOM 5016 O O . GLU B 1 143 ? -22.109 12.609 26.344 1 92.81 143 GLU B O 1
ATOM 5021 N N . ILE B 1 144 ? -22.828 10.68 27.266 1 92.44 144 ILE B N 1
ATOM 5022 C CA . ILE B 1 144 ? -22.609 9.859 26.078 1 92.44 144 ILE B CA 1
ATOM 5023 C C . ILE B 1 144 ? -23.938 9.297 25.594 1 92.44 144 ILE B C 1
ATOM 5025 O O . ILE B 1 144 ? -24.781 8.891 26.391 1 92.44 144 ILE B O 1
ATOM 5029 N N . SER B 1 145 ? -24.109 9.414 24.328 1 90.88 145 SER B N 1
ATOM 5030 C CA . SER B 1 145 ? -25.344 8.898 23.719 1 90.88 145 SER B CA 1
ATOM 5031 C C . SER B 1 145 ? -25.062 7.664 22.875 1 90.88 145 SER B C 1
ATOM 5033 O O . SER B 1 145 ? -24.047 7.602 22.172 1 90.88 145 SER B O 1
ATOM 5035 N N . VAL B 1 146 ? -25.969 6.676 22.969 1 89.69 146 VAL B N 1
ATOM 5036 C CA . VAL B 1 146 ? -25.828 5.461 22.172 1 89.69 146 VAL B CA 1
ATOM 5037 C C . VAL B 1 146 ? -27.156 5.133 21.5 1 89.69 146 VAL B C 1
ATOM 5039 O O . VAL B 1 146 ? -28.219 5.465 22.031 1 89.69 146 VAL B O 1
ATOM 5042 N N . ARG B 1 147 ? -27 4.504 20.375 1 85.38 147 ARG B N 1
ATOM 5043 C CA . ARG B 1 147 ? -28.219 4.07 19.703 1 85.38 147 ARG B CA 1
ATOM 5044 C C . ARG B 1 147 ? -29.078 3.195 20.625 1 85.38 147 ARG B C 1
ATOM 5046 O O . ARG B 1 147 ? -28.562 2.271 21.25 1 85.38 147 ARG B O 1
ATOM 5053 N N . ALA B 1 148 ? -30.359 3.473 20.531 1 81.75 148 ALA B N 1
ATOM 5054 C CA . ALA B 1 148 ? -31.266 2.85 21.5 1 81.75 148 ALA B CA 1
ATOM 5055 C C . ALA B 1 148 ? -31.312 1.337 21.297 1 81.75 148 ALA B C 1
ATOM 5057 O O . ALA B 1 148 ? -31.453 0.584 22.266 1 81.75 148 ALA B O 1
ATOM 5058 N N . ASN B 1 149 ? -31.172 0.904 20.125 1 78.44 149 ASN B N 1
ATOM 5059 C CA . ASN B 1 149 ? -31.266 -0.525 19.844 1 78.44 149 ASN B CA 1
ATOM 5060 C C . ASN B 1 149 ? -30.125 -1.3 20.5 1 78.44 149 ASN B C 1
ATOM 5062 O O . ASN B 1 149 ? -30.25 -2.504 20.734 1 78.44 149 ASN B O 1
ATOM 5066 N N . LEU B 1 150 ? -29.094 -0.653 20.766 1 82.12 150 LEU B N 1
ATOM 5067 C CA . LEU B 1 150 ? -27.953 -1.291 21.422 1 82.12 150 LEU B CA 1
ATOM 5068 C C . LEU B 1 150 ? -28.266 -1.6 22.891 1 82.12 150 LEU B C 1
ATOM 5070 O O . LEU B 1 150 ? -27.703 -2.529 23.469 1 82.12 150 LEU B O 1
ATOM 5074 N N . MET B 1 151 ? -29.141 -0.814 23.375 1 77.94 151 MET B N 1
ATOM 5075 C CA . MET B 1 151 ? -29.5 -0.998 24.781 1 77.94 151 MET B CA 1
ATOM 5076 C C . MET B 1 151 ? -30.188 -2.338 25 1 77.94 151 MET B C 1
ATOM 5078 O O . MET B 1 151 ? -30.047 -2.951 26.062 1 77.94 151 MET B O 1
ATOM 5082 N N . LYS B 1 152 ? -30.797 -2.719 23.922 1 73.88 152 LYS B N 1
ATOM 5083 C CA . LYS B 1 152 ? -31.516 -3.988 24.016 1 73.88 152 LYS B CA 1
ATOM 5084 C C . LYS B 1 152 ? -30.547 -5.168 24 1 73.88 152 LYS B C 1
ATOM 5086 O O . LYS B 1 152 ? -30.891 -6.262 24.453 1 73.88 152 LYS B O 1
ATOM 5091 N N . ARG B 1 153 ? -29.375 -4.98 23.547 1 74.12 153 ARG B N 1
ATOM 5092 C CA . ARG B 1 153 ? -28.359 -6.023 23.453 1 74.12 153 ARG B CA 1
ATOM 5093 C C . ARG B 1 153 ? -27.188 -5.742 24.391 1 74.12 153 ARG B C 1
ATOM 5095 O O . ARG B 1 153 ? -26.047 -6.129 24.109 1 74.12 153 ARG B O 1
ATOM 5102 N N . ALA B 1 154 ? -27.406 -5.102 25.406 1 70.88 154 ALA B N 1
ATOM 5103 C CA . ALA B 1 154 ? -26.406 -4.387 26.203 1 70.88 154 ALA B CA 1
ATOM 5104 C C . ALA B 1 154 ? -25.469 -5.363 26.906 1 70.88 154 ALA B C 1
ATOM 5106 O O . ALA B 1 154 ? -24.469 -4.957 27.484 1 70.88 154 ALA B O 1
ATOM 5107 N N . ASN B 1 155 ? -25.578 -6.578 26.625 1 76.88 155 ASN B N 1
ATOM 5108 C CA . ASN B 1 155 ? -24.688 -7.457 27.359 1 76.88 155 ASN B CA 1
ATOM 5109 C C . ASN B 1 155 ? -23.25 -7.328 26.875 1 76.88 155 ASN B C 1
ATOM 5111 O O . ASN B 1 155 ? -22.953 -7.605 25.703 1 76.88 155 ASN B O 1
ATOM 5115 N N . ASN B 1 156 ? -22.344 -6.891 27.766 1 83.75 156 ASN B N 1
ATOM 5116 C CA . ASN B 1 156 ? -20.891 -6.812 27.562 1 83.75 156 ASN B CA 1
ATOM 5117 C C . ASN B 1 156 ? -20.531 -5.777 26.5 1 83.75 156 ASN B C 1
ATOM 5119 O O . ASN B 1 156 ? -19.609 -5.992 25.719 1 83.75 156 ASN B O 1
ATOM 5123 N N . ILE B 1 157 ? -21.391 -4.805 26.328 1 89.62 157 ILE B N 1
ATOM 5124 C CA . ILE B 1 157 ? -21.094 -3.725 25.406 1 89.62 157 ILE B CA 1
ATOM 5125 C C . ILE B 1 157 ? -20.562 -2.512 26.172 1 89.62 157 ILE B C 1
ATOM 5127 O O . ILE B 1 157 ? -21.125 -2.137 27.203 1 89.62 157 ILE B O 1
ATOM 5131 N N . PHE B 1 158 ? -19.484 -1.936 25.703 1 91.88 158 PHE B N 1
ATOM 5132 C CA . PHE B 1 158 ? -18.828 -0.777 26.312 1 91.88 158 PHE B CA 1
ATOM 5133 C C . PHE B 1 158 ? -18.672 0.35 25.297 1 91.88 158 PHE B C 1
ATOM 5135 O O . PHE B 1 158 ? -18.531 0.099 24.094 1 91.88 158 PHE B O 1
ATOM 5142 N N . ILE B 1 159 ? -18.75 1.536 25.812 1 93.69 159 ILE B N 1
ATOM 5143 C CA . ILE B 1 159 ? -18.359 2.715 25.047 1 93.69 159 ILE B CA 1
ATOM 5144 C C . ILE B 1 159 ? -17.047 3.266 25.578 1 93.69 159 ILE B C 1
ATOM 5146 O O . ILE B 1 159 ? -16.938 3.574 26.766 1 93.69 159 ILE B O 1
ATOM 5150 N N . LEU B 1 160 ? -16.125 3.348 24.703 1 95.69 160 LEU B N 1
ATOM 5151 C CA . LEU B 1 160 ? -14.789 3.801 25.094 1 95.69 160 LEU B CA 1
ATOM 5152 C C . LEU B 1 160 ? -14.477 5.16 24.484 1 95.69 160 LEU B C 1
ATOM 5154 O O . LEU B 1 160 ? -14.727 5.387 23.297 1 95.69 160 LEU B O 1
ATOM 5158 N N . LEU B 1 161 ? -14.117 6.074 25.266 1 96.81 161 LEU B N 1
ATOM 5159 C CA . LEU B 1 161 ? -13.43 7.273 24.812 1 96.81 161 LEU B CA 1
ATOM 5160 C C . LEU B 1 161 ? -11.93 7.16 25.031 1 96.81 161 LEU B C 1
ATOM 5162 O O . LEU B 1 161 ? -11.469 7.059 26.172 1 96.81 161 LEU B O 1
ATOM 5166 N N . GLN B 1 162 ? -11.18 7.148 23.938 1 97.19 162 GLN B N 1
ATOM 5167 C CA . GLN B 1 162 ? -9.75 6.891 24.047 1 97.19 162 GLN B CA 1
ATOM 5168 C C . GLN B 1 162 ? -8.953 7.824 23.141 1 97.19 162 GLN B C 1
ATOM 5170 O O . GLN B 1 162 ? -9.484 8.367 22.172 1 97.19 162 GLN B O 1
ATOM 5175 N N . ASP B 1 163 ? -7.785 8.102 23.531 1 95.69 163 ASP B N 1
ATOM 5176 C CA . ASP B 1 163 ? -6.828 8.75 22.641 1 95.69 163 ASP B CA 1
ATOM 5177 C C . ASP B 1 163 ? -5.777 7.758 22.141 1 95.69 163 ASP B C 1
ATOM 5179 O O . ASP B 1 163 ? -6.02 6.547 22.125 1 95.69 163 ASP B O 1
ATOM 5183 N N . ALA B 1 164 ? -4.684 8.242 21.609 1 91.81 164 ALA B N 1
ATOM 5184 C CA . ALA B 1 164 ? -3.672 7.367 21.016 1 91.81 164 ALA B CA 1
ATOM 5185 C C . ALA B 1 164 ? -2.998 6.504 22.062 1 91.81 164 ALA B C 1
ATOM 5187 O O . ALA B 1 164 ? -2.508 5.41 21.766 1 91.81 164 ALA B O 1
ATOM 5188 N N . GLU B 1 165 ? -3.102 6.859 23.266 1 91.69 165 GLU B N 1
ATOM 5189 C CA . GLU B 1 165 ? -2.258 6.238 24.281 1 91.69 165 GLU B CA 1
ATOM 5190 C C . GLU B 1 165 ? -3.088 5.414 25.266 1 91.69 165 GLU B C 1
ATOM 5192 O O . GLU B 1 165 ? -2.652 4.355 25.719 1 91.69 165 GLU B O 1
ATOM 5197 N N . GLU B 1 166 ? -4.23 6.008 25.547 1 93.88 166 GLU B N 1
ATOM 5198 C CA . GLU B 1 166 ? -4.945 5.355 26.641 1 93.88 166 GLU B CA 1
ATOM 5199 C C . GLU B 1 166 ? -6.453 5.547 26.516 1 93.88 166 GLU B C 1
ATOM 5201 O O . GLU B 1 166 ? -6.91 6.387 25.734 1 93.88 166 GLU B O 1
ATOM 5206 N N . VAL B 1 167 ? -7.133 4.734 27.312 1 95 167 VAL B N 1
ATOM 5207 C CA . VAL B 1 167 ? -8.57 4.902 27.484 1 95 167 VAL B CA 1
ATOM 5208 C C . VAL B 1 167 ? -8.852 5.965 28.547 1 95 167 VAL B C 1
ATOM 5210 O O . VAL B 1 167 ? -8.414 5.832 29.688 1 95 167 VAL B O 1
ATOM 5213 N N . ILE B 1 168 ? -9.586 6.949 28.203 1 95.19 168 ILE B N 1
ATOM 5214 C CA . ILE B 1 168 ? -9.875 8.07 29.078 1 95.19 168 ILE B CA 1
ATOM 5215 C C . ILE B 1 168 ? -11.141 7.789 29.891 1 95.19 168 ILE B C 1
ATOM 5217 O O . ILE B 1 168 ? -11.227 8.133 31.062 1 95.19 168 ILE B O 1
ATOM 5221 N N . GLU B 1 169 ? -12.125 7.285 29.234 1 94.44 169 GLU B N 1
ATOM 5222 C CA . GLU B 1 169 ? -13.406 6.965 29.844 1 94.44 169 GLU B CA 1
ATOM 5223 C C . GLU B 1 169 ? -13.977 5.656 29.297 1 94.44 169 GLU B C 1
ATOM 5225 O O . GLU B 1 169 ? -13.852 5.371 28.109 1 94.44 169 GLU B O 1
ATOM 5230 N N . ARG B 1 170 ? -14.5 4.883 30.203 1 93.19 170 ARG B N 1
ATOM 5231 C CA . ARG B 1 170 ? -15.156 3.625 29.859 1 93.19 170 ARG B CA 1
ATOM 5232 C C . ARG B 1 170 ? -16.547 3.549 30.484 1 93.19 170 ARG B C 1
ATOM 5234 O O . ARG B 1 170 ? -16.703 3.672 31.688 1 93.19 170 ARG B O 1
ATOM 5241 N N . VAL B 1 171 ? -17.531 3.414 29.609 1 91.06 171 VAL B N 1
ATOM 5242 C CA . VAL B 1 171 ? -18.922 3.322 30.062 1 91.06 171 VAL B CA 1
ATOM 5243 C C . VAL B 1 171 ? -19.5 1.962 29.688 1 91.06 171 VAL B C 1
ATOM 5245 O O . VAL B 1 171 ? -19.547 1.607 28.516 1 91.06 171 VAL B O 1
ATOM 5248 N N . GLN B 1 172 ? -19.922 1.228 30.641 1 89.44 172 GLN B N 1
ATOM 5249 C CA . GLN B 1 172 ? -20.594 -0.032 30.375 1 89.44 172 GLN B CA 1
ATOM 5250 C C . GLN B 1 172 ? -22.094 0.191 30.141 1 89.44 172 GLN B C 1
ATOM 5252 O O . GLN B 1 172 ? -22.75 0.892 30.922 1 89.44 172 GLN B O 1
ATOM 5257 N N . LEU B 1 173 ? -22.562 -0.372 29.047 1 87.38 173 LEU B N 1
ATOM 5258 C CA . LEU B 1 173 ? -24 -0.268 28.812 1 87.38 173 LEU B CA 1
ATOM 5259 C C . LEU B 1 173 ? -24.781 -1.207 29.734 1 87.38 173 LEU B C 1
ATOM 5261 O O . LEU B 1 173 ? -24.453 -2.395 29.812 1 87.38 173 LEU B O 1
ATOM 5265 N N . LYS B 1 174 ? -25.594 -0.731 30.562 1 78.88 174 LYS B N 1
ATOM 5266 C CA . LYS B 1 174 ? -26.453 -1.507 31.438 1 78.88 174 LYS B CA 1
ATOM 5267 C C . LYS B 1 174 ? -27.922 -1.226 31.156 1 78.88 174 LYS B C 1
ATOM 5269 O O . LYS B 1 174 ? -28.266 -0.181 30.594 1 78.88 174 LYS B O 1
ATOM 5274 N N . ASP B 1 175 ? -28.797 -2.316 31.219 1 64.5 175 ASP B N 1
ATOM 5275 C CA . ASP B 1 175 ? -30.219 -2.25 30.938 1 64.5 175 ASP B CA 1
ATOM 5276 C C . ASP B 1 175 ? -30.844 -1.028 31.609 1 64.5 175 ASP B C 1
ATOM 5278 O O . ASP B 1 175 ? -31.969 -0.626 31.25 1 64.5 175 ASP B O 1
ATOM 5282 N N . LYS B 1 176 ? -30.141 -0.404 32.375 1 63.41 176 LYS B N 1
ATOM 5283 C CA . LYS B 1 176 ? -30.875 0.619 33.125 1 63.41 176 LYS B CA 1
ATOM 5284 C C . LYS B 1 176 ? -31.297 1.764 32.219 1 63.41 176 LYS B C 1
ATOM 5286 O O . LYS B 1 176 ? -30.859 1.841 31.062 1 63.41 176 LYS B O 1
ATOM 5291 N N . ILE B 1 177 ? -31.922 3 32.875 1 61.03 177 ILE B N 1
ATOM 5292 C CA . ILE B 1 177 ? -32.75 4.117 32.469 1 61.03 177 ILE B CA 1
ATOM 5293 C C . ILE B 1 177 ? -31.938 5.145 31.719 1 61.03 177 ILE B C 1
ATOM 5295 O O . ILE B 1 177 ? -30.969 5.699 32.25 1 61.03 177 ILE B O 1
ATOM 5299 N N . CYS B 1 178 ? -31.906 4.938 30.406 1 74 178 CYS B N 1
ATOM 5300 C CA . CYS B 1 178 ? -31.391 6.055 29.625 1 74 178 CYS B CA 1
ATOM 5301 C C . CYS B 1 178 ? -32.531 6.934 29.109 1 74 178 CYS B C 1
ATOM 5303 O O . CYS B 1 178 ? -33.688 6.512 29.094 1 74 178 CYS B O 1
ATOM 5305 N N . SER B 1 179 ? -32.281 8.18 29.141 1 80.06 179 SER B N 1
ATOM 5306 C CA . SER B 1 179 ? -33.219 9.102 28.516 1 80.06 179 SER B CA 1
ATOM 5307 C C . SER B 1 179 ? -33.188 9.016 27 1 80.06 179 SER B C 1
ATOM 5309 O O . SER B 1 179 ? -32.125 9.281 26.391 1 80.06 179 SER B O 1
ATOM 5311 N N . GLU B 1 180 ? -34.312 8.492 26.422 1 79.12 180 GLU B N 1
ATOM 5312 C CA . GLU B 1 180 ? -34.312 8.305 24.969 1 79.12 180 GLU B CA 1
ATOM 5313 C C . GLU B 1 180 ? -34.719 9.586 24.25 1 79.12 180 GLU B C 1
ATOM 5315 O O . GLU B 1 180 ? -35.688 10.234 24.656 1 79.12 180 GLU B O 1
ATOM 5320 N N . GLU B 1 181 ? -33.875 10.023 23.438 1 76.38 181 GLU B N 1
ATOM 5321 C CA . GLU B 1 181 ? -34.125 11.172 22.578 1 76.38 181 GLU B CA 1
ATOM 5322 C C . GLU B 1 181 ? -33.719 10.891 21.125 1 76.38 181 GLU B C 1
ATOM 5324 O O . GLU B 1 181 ? -32.562 10.609 20.859 1 76.38 181 GLU B O 1
ATOM 5329 N N . ASP B 1 182 ? -34.656 10.984 20.156 1 73.5 182 ASP B N 1
ATOM 5330 C CA . ASP B 1 182 ? -34.375 10.867 18.734 1 73.5 182 ASP B CA 1
ATOM 5331 C C . ASP B 1 182 ? -33.656 9.562 18.406 1 73.5 182 ASP B C 1
ATOM 5333 O O . ASP B 1 182 ? -32.656 9.555 17.672 1 73.5 182 ASP B O 1
ATOM 5337 N N . GLY B 1 183 ? -34 8.477 19.062 1 75.69 183 GLY B N 1
ATOM 5338 C CA . GLY B 1 183 ? -33.469 7.156 18.766 1 75.69 183 GLY B CA 1
ATOM 5339 C C . GLY B 1 183 ? -32.156 6.863 19.484 1 75.69 183 GLY B C 1
ATOM 5340 O O . GLY B 1 183 ? -31.547 5.812 19.281 1 75.69 183 GLY B O 1
ATOM 5341 N N . TYR B 1 184 ? -31.719 7.797 20.375 1 84.25 184 TYR B N 1
ATOM 5342 C CA . TYR B 1 184 ? -30.5 7.59 21.141 1 84.25 184 TYR B CA 1
ATOM 5343 C C . TYR B 1 184 ? -30.781 7.633 22.641 1 84.25 184 TYR B C 1
ATOM 5345 O O . TYR B 1 184 ? -31.719 8.305 23.078 1 84.25 184 TYR B O 1
ATOM 5353 N N . CYS B 1 185 ? -30.078 6.836 23.281 1 87.62 185 CYS B N 1
ATOM 5354 C CA . CYS B 1 185 ? -30.125 6.816 24.75 1 87.62 185 CYS B CA 1
ATOM 5355 C C . CYS B 1 185 ? -28.969 7.617 25.344 1 87.62 185 CYS B C 1
ATOM 5357 O O . CYS B 1 185 ? -27.797 7.32 25.078 1 87.62 185 CYS B O 1
ATOM 5359 N N . ASN B 1 186 ? -29.312 8.578 26.141 1 89.88 186 ASN B N 1
ATOM 5360 C CA . ASN B 1 186 ? -28.297 9.422 26.781 1 89.88 186 ASN B CA 1
ATOM 5361 C C . ASN B 1 186 ? -27.875 8.875 28.141 1 89.88 186 ASN B C 1
ATOM 5363 O O . ASN B 1 186 ? -28.734 8.555 28.969 1 89.88 186 ASN B O 1
ATOM 5367 N N . ILE B 1 187 ? -26.625 8.734 28.266 1 90.25 187 ILE B N 1
ATOM 5368 C CA . ILE B 1 187 ? -26.047 8.242 29.516 1 90.25 187 ILE B CA 1
ATOM 5369 C C . ILE B 1 187 ? -25.203 9.328 30.156 1 90.25 187 ILE B C 1
ATOM 5371 O O . ILE B 1 187 ? -24.203 9.766 29.594 1 90.25 187 ILE B O 1
ATOM 5375 N N . LYS B 1 188 ? -25.562 9.68 31.359 1 90.25 188 LYS B N 1
ATOM 5376 C CA . LYS B 1 188 ? -24.797 10.695 32.094 1 90.25 188 LYS B CA 1
ATOM 5377 C C . LYS B 1 188 ? -23.5 10.125 32.656 1 90.25 188 LYS B C 1
ATOM 5379 O O . LYS B 1 188 ? -23.5 9.031 33.219 1 90.25 188 LYS B O 1
ATOM 5384 N N . LEU B 1 189 ? -22.484 10.883 32.469 1 91.88 189 LEU B N 1
ATOM 5385 C CA . LEU B 1 189 ? -21.188 10.461 33.031 1 91.88 189 LEU B CA 1
ATOM 5386 C C . LEU B 1 189 ? -21.141 10.719 34.531 1 91.88 189 LEU B C 1
ATOM 5388 O O . LEU B 1 189 ? -21.812 11.625 35.031 1 91.88 189 LEU B O 1
ATOM 5392 N N . LEU B 1 190 ? -20.359 9.859 35.156 1 89.44 190 LEU B N 1
ATOM 5393 C CA . LEU B 1 190 ? -20.188 10.047 36.594 1 89.44 190 LEU B CA 1
ATOM 5394 C C . LEU B 1 190 ? -19.578 11.406 36.906 1 89.44 190 LEU B C 1
ATOM 5396 O O . LEU B 1 190 ? -19.969 12.078 37.875 1 89.44 190 LEU B O 1
ATOM 5400 N N . ALA B 1 191 ? -18.562 11.75 36.219 1 93.69 191 ALA B N 1
ATOM 5401 C CA . ALA B 1 191 ? -17.938 13.07 36.281 1 93.69 191 ALA B CA 1
ATOM 5402 C C . ALA B 1 191 ? -17.734 13.648 34.875 1 93.69 191 ALA B C 1
ATOM 5404 O O . ALA B 1 191 ? -17.328 12.945 33.938 1 93.69 191 ALA B O 1
ATOM 5405 N N . PRO B 1 192 ? -18.109 14.953 34.844 1 94.5 192 PRO B N 1
ATOM 5406 C CA . PRO B 1 192 ? -17.875 15.555 33.531 1 94.5 192 PRO B CA 1
ATOM 5407 C C . PRO B 1 192 ? -16.422 15.422 33.062 1 94.5 192 PRO B C 1
ATOM 5409 O O . PRO B 1 192 ? -15.5 15.508 33.875 1 94.5 192 PRO B O 1
ATOM 5412 N N . LEU B 1 193 ? -16.25 15.25 31.828 1 96.31 193 LEU B N 1
ATOM 5413 C CA . LEU B 1 193 ? -14.922 15.062 31.25 1 96.31 193 LEU B CA 1
ATOM 5414 C C . LEU B 1 193 ? -14.469 16.297 30.5 1 96.31 193 LEU B C 1
ATOM 5416 O O . LEU B 1 193 ? -15.102 16.703 29.516 1 96.31 193 LEU B O 1
ATOM 5420 N N . HIS B 1 194 ? -13.391 16.891 30.984 1 97 194 HIS B N 1
ATOM 5421 C CA . HIS B 1 194 ? -12.82 18.062 30.312 1 97 194 HIS B CA 1
ATOM 5422 C C . HIS B 1 194 ? -11.836 17.641 29.219 1 97 194 HIS B C 1
ATOM 5424 O O . HIS B 1 194 ? -10.82 17 29.516 1 97 194 HIS B O 1
ATOM 5430 N N . LEU B 1 195 ? -12.18 17.953 28 1 97.31 195 LEU B N 1
ATOM 5431 C CA . LEU B 1 195 ? -11.273 17.703 26.875 1 97.31 195 LEU B CA 1
ATOM 5432 C C . LEU B 1 195 ? -10.609 19 26.406 1 97.31 195 LEU B C 1
ATOM 5434 O O . LEU B 1 195 ? -11.297 19.906 25.953 1 97.31 195 LEU B O 1
ATOM 5438 N N . PRO B 1 196 ? -9.32 19.031 26.578 1 97 196 PRO B N 1
ATOM 5439 C CA . PRO B 1 196 ? -8.625 20.281 26.219 1 97 196 PRO B CA 1
ATOM 5440 C C . PRO B 1 196 ? -8.523 20.484 24.719 1 97 196 PRO B C 1
ATOM 5442 O O . PRO B 1 196 ? -8.828 19.578 23.938 1 97 196 PRO B O 1
ATOM 5445 N N . LYS B 1 197 ? -8.125 21.719 24.406 1 95.31 197 LYS B N 1
ATOM 5446 C CA . LYS B 1 197 ? -7.828 22.031 23.016 1 95.31 197 LYS B CA 1
ATOM 5447 C C . LYS B 1 197 ? -6.785 21.078 22.438 1 95.31 197 LYS B C 1
ATOM 5449 O O . LYS B 1 197 ? -5.809 20.734 23.109 1 95.31 197 LYS B O 1
ATOM 5454 N N . GLU B 1 198 ? -6.973 20.578 21.203 1 94 198 GLU B N 1
ATOM 5455 C CA . GLU B 1 198 ? -6.07 19.719 20.422 1 94 198 GLU B CA 1
ATOM 5456 C C . GLU B 1 198 ? -6.145 18.266 20.891 1 94 198 GLU B C 1
ATOM 5458 O O . GLU B 1 198 ? -5.371 17.422 20.422 1 94 198 GLU B O 1
ATOM 5463 N N . PHE B 1 199 ? -7.031 18.062 21.859 1 96.38 199 PHE B N 1
ATOM 5464 C CA . PHE B 1 199 ? -7.281 16.656 22.172 1 96.38 199 PHE B CA 1
ATOM 5465 C C . PHE B 1 199 ? -7.758 15.898 20.938 1 96.38 199 PHE B C 1
ATOM 5467 O O . PHE B 1 199 ? -8.648 16.359 20.234 1 96.38 199 PHE B O 1
ATOM 5474 N N . GLU B 1 200 ? -7.129 14.797 20.688 1 97.19 200 GLU B N 1
ATOM 5475 C CA . GLU B 1 200 ? -7.57 13.883 19.641 1 97.19 200 GLU B CA 1
ATOM 5476 C C . GLU B 1 200 ? -7.922 12.516 20.219 1 97.19 200 GLU B C 1
ATOM 5478 O O . GLU B 1 200 ? -7.117 11.906 20.922 1 97.19 200 GLU B O 1
ATOM 5483 N N . GLY B 1 201 ? -9.102 12.102 19.875 1 97.25 201 GLY B N 1
ATOM 5484 C CA . GLY B 1 201 ? -9.531 10.82 20.406 1 97.25 201 GLY B CA 1
ATOM 5485 C C . GLY B 1 201 ? -10.586 10.141 19.562 1 97.25 201 GLY B C 1
ATOM 5486 O O . GLY B 1 201 ? -10.93 10.625 18.484 1 97.25 201 GLY B O 1
ATOM 5487 N N . GLU B 1 202 ? -10.992 8.977 20 1 97.69 202 GLU B N 1
ATOM 5488 C CA . GLU B 1 202 ? -12.016 8.172 19.344 1 97.69 202 GLU B CA 1
ATOM 5489 C C . GLU B 1 202 ? -13.078 7.707 20.344 1 97.69 202 GLU B C 1
ATOM 5491 O O . GLU B 1 202 ? -12.758 7.316 21.469 1 97.69 202 GLU B O 1
ATOM 5496 N N . LEU B 1 203 ? -14.289 7.938 20 1 97.25 203 LEU B N 1
ATOM 5497 C CA . LEU B 1 203 ? -15.414 7.305 20.672 1 97.25 203 LEU B CA 1
ATOM 5498 C C . LEU B 1 203 ? -15.758 5.969 20.016 1 97.25 203 LEU B C 1
ATOM 5500 O O . LEU B 1 203 ? -16.188 5.93 18.859 1 97.25 203 LEU B O 1
ATOM 5504 N N . ARG B 1 204 ? -15.633 4.867 20.781 1 95.31 204 ARG B N 1
ATOM 5505 C CA . ARG B 1 204 ? -15.742 3.545 20.172 1 95.31 204 ARG B CA 1
ATOM 5506 C C . ARG B 1 204 ? -16.688 2.652 20.969 1 95.31 204 ARG B C 1
ATOM 5508 O O . ARG B 1 204 ? -16.656 2.658 22.203 1 95.31 204 ARG B O 1
ATOM 5515 N N . VAL B 1 205 ? -17.5 2 20.25 1 93.19 205 VAL B N 1
ATOM 5516 C CA . VAL B 1 205 ? -18.328 0.96 20.844 1 93.19 205 VAL B CA 1
ATOM 5517 C C . VAL B 1 205 ? -17.609 -0.387 20.75 1 93.19 205 VAL B C 1
ATOM 5519 O O . VAL B 1 205 ? -17.141 -0.767 19.672 1 93.19 205 VAL B O 1
ATOM 5522 N N . TYR B 1 206 ? -17.516 -1.043 21.828 1 88.19 206 TYR B N 1
ATOM 5523 C CA . TYR B 1 206 ? -16.75 -2.275 21.922 1 88.19 206 TYR B CA 1
ATOM 5524 C C . TYR B 1 206 ? -17.531 -3.344 22.688 1 88.19 206 TYR B C 1
ATOM 5526 O O . TYR B 1 206 ? -18.141 -3.055 23.719 1 88.19 206 TYR B O 1
ATOM 5534 N N . LYS B 1 207 ? -17.609 -4.496 22.094 1 86.5 207 LYS B N 1
ATOM 5535 C CA . LYS B 1 207 ? -18.188 -5.633 22.797 1 86.5 207 LYS B CA 1
ATOM 5536 C C . LYS B 1 207 ? -17.109 -6.574 23.312 1 86.5 207 LYS B C 1
ATOM 5538 O O . LYS B 1 207 ? -16.219 -6.98 22.562 1 86.5 207 LYS B O 1
ATOM 5543 N N . LYS B 1 208 ? -17.172 -6.781 24.594 1 80.19 208 LYS B N 1
ATOM 5544 C CA . LYS B 1 208 ? -16.219 -7.711 25.188 1 80.19 208 LYS B CA 1
ATOM 5545 C C . LYS B 1 208 ? -16.531 -9.148 24.797 1 80.19 208 LYS B C 1
ATOM 5547 O O . LYS B 1 208 ? -17.672 -9.586 24.906 1 80.19 208 LYS B O 1
ATOM 5552 N N . GLY B 1 209 ? -15.578 -9.836 24.234 1 69 209 GLY B N 1
ATOM 5553 C CA . GLY B 1 209 ? -15.711 -11.219 23.797 1 69 209 GLY B CA 1
ATOM 5554 C C . GLY B 1 209 ? -15.461 -11.414 22.312 1 69 209 GLY B C 1
ATOM 5555 O O . GLY B 1 209 ? -15.156 -10.453 21.609 1 69 209 GLY B O 1
ATOM 5556 N N . GLU B 1 210 ? -15.453 -12.586 21.828 1 56.75 210 GLU B N 1
ATOM 5557 C CA . GLU B 1 210 ? -14.859 -13.023 20.562 1 56.75 210 GLU B CA 1
ATOM 5558 C C . GLU B 1 210 ? -15.461 -12.273 19.375 1 56.75 210 GLU B C 1
ATOM 5560 O O . GLU B 1 210 ? -14.781 -12.031 18.375 1 56.75 210 GLU B O 1
ATOM 5565 N N . ASP B 1 211 ? -16.938 -12.047 19.125 1 53.62 211 ASP B N 1
ATOM 5566 C CA . ASP B 1 211 ? -17.406 -11.703 17.781 1 53.62 211 ASP B CA 1
ATOM 5567 C C . ASP B 1 211 ? -17.797 -10.234 17.703 1 53.62 211 ASP B C 1
ATOM 5569 O O . ASP B 1 211 ? -18.906 -9.852 18.109 1 53.62 211 ASP B O 1
ATOM 5573 N N . GLY B 1 212 ? -17.031 -9.172 17.5 1 53.72 212 GLY B N 1
ATOM 5574 C CA . GLY B 1 212 ? -17.266 -7.75 17.297 1 53.72 212 GLY B CA 1
ATOM 5575 C C . GLY B 1 212 ? -18.469 -7.465 16.406 1 53.72 212 GLY B C 1
ATOM 5576 O O . GLY B 1 212 ? -18.984 -6.348 16.391 1 53.72 212 GLY B O 1
ATOM 5577 N N . GLY B 1 213 ? -18.844 -8.359 15.484 1 56.19 213 GLY B N 1
ATOM 5578 C CA . GLY B 1 213 ? -19.906 -8.172 14.508 1 56.19 213 GLY B CA 1
ATOM 5579 C C . GLY B 1 213 ? -21.281 -8.016 15.133 1 56.19 213 GLY B C 1
ATOM 5580 O O . GLY B 1 213 ? -22.172 -7.414 14.539 1 56.19 213 GLY B O 1
ATOM 5581 N N . ASP B 1 214 ? -21.297 -8.273 16.453 1 66.81 214 ASP B N 1
ATOM 5582 C CA . ASP B 1 214 ? -22.609 -8.383 17.109 1 66.81 214 ASP B CA 1
ATOM 5583 C C . ASP B 1 214 ? -23.156 -7.012 17.484 1 66.81 214 ASP B C 1
ATOM 5585 O O . ASP B 1 214 ? -24.359 -6.848 17.641 1 66.81 214 ASP B O 1
ATOM 5589 N N . VAL B 1 215 ? -22.359 -5.953 17.266 1 81.25 215 VAL B N 1
ATOM 5590 C CA . VAL B 1 215 ? -22.859 -4.668 17.734 1 81.25 215 VAL B CA 1
ATOM 5591 C C . VAL B 1 215 ? -23.719 -4.02 16.656 1 81.25 215 VAL B C 1
ATOM 5593 O O . VAL B 1 215 ? -24.578 -3.195 16.953 1 81.25 215 VAL B O 1
ATOM 5596 N N . CYS B 1 216 ? -23.578 -4.328 15.375 1 78.75 216 CYS B N 1
ATOM 5597 C CA . CYS B 1 216 ? -24.297 -3.703 14.273 1 78.75 216 CYS B CA 1
ATOM 5598 C C . CYS B 1 216 ? -25.625 -4.41 14.008 1 78.75 216 CYS B C 1
ATOM 5600 O O . CYS B 1 216 ? -26.531 -3.834 13.414 1 78.75 216 CYS B O 1
ATOM 5602 N N . GLY B 1 217 ? -25.922 -5.422 14.609 1 71.81 217 GLY B N 1
ATOM 5603 C CA . GLY B 1 217 ? -27.188 -6.129 14.492 1 71.81 217 GLY B CA 1
ATOM 5604 C C . GLY B 1 217 ? -27.359 -6.816 13.148 1 71.81 217 GLY B C 1
ATOM 5605 O O . GLY B 1 217 ? -26.531 -6.66 12.25 1 71.81 217 GLY B O 1
ATOM 5606 N N . GLU B 1 218 ? -28.453 -7.465 12.953 1 70.5 218 GLU B N 1
ATOM 5607 C CA . GLU B 1 218 ? -28.734 -8.297 11.789 1 70.5 218 GLU B CA 1
ATOM 5608 C C . GLU B 1 218 ? -29.281 -7.465 10.633 1 70.5 218 GLU B C 1
ATOM 5610 O O . GLU B 1 218 ? -29.312 -7.926 9.484 1 70.5 218 GLU B O 1
ATOM 5615 N N . GLU B 1 219 ? -29.641 -6.238 10.914 1 70.75 219 GLU B N 1
ATOM 5616 C CA . GLU B 1 219 ? -30.219 -5.387 9.883 1 70.75 219 GLU B CA 1
ATOM 5617 C C . GLU B 1 219 ? -29.219 -5.133 8.758 1 70.75 219 GLU B C 1
ATOM 5619 O O . GLU B 1 219 ? -29.609 -4.82 7.629 1 70.75 219 GLU B O 1
ATOM 5624 N N . LEU B 1 220 ? -28.031 -5.324 9.07 1 74 220 LEU B N 1
ATOM 5625 C CA . LEU B 1 220 ? -26.969 -5.125 8.086 1 74 220 LEU B CA 1
ATOM 5626 C C . LEU B 1 220 ? -27.094 -6.129 6.949 1 74 220 LEU B C 1
ATOM 5628 O O . LEU B 1 220 ? -26.609 -5.879 5.844 1 74 220 LEU B O 1
ATOM 5632 N N . PHE B 1 221 ? -27.812 -7.207 7.203 1 75.62 221 PHE B N 1
ATOM 5633 C CA . PHE B 1 221 ? -27.828 -8.305 6.242 1 75.62 221 PHE B CA 1
ATOM 5634 C C . PHE B 1 221 ? -29.141 -8.32 5.469 1 75.62 221 PHE B C 1
ATOM 5636 O O . PHE B 1 221 ? -29.391 -9.219 4.668 1 75.62 221 PHE B O 1
ATOM 5643 N N . SER B 1 222 ? -29.875 -7.23 5.672 1 71.19 222 SER B N 1
ATOM 5644 C CA . SER B 1 222 ? -31.141 -7.164 4.941 1 71.19 222 SER B CA 1
ATOM 5645 C C . SER B 1 222 ? -30.938 -6.574 3.551 1 71.19 222 SER B C 1
ATOM 5647 O O . SER B 1 222 ? -30.312 -5.523 3.398 1 71.19 222 SER B O 1
ATOM 5649 N N . LEU B 1 223 ? -31.297 -7.312 2.508 1 65.19 223 LEU B N 1
ATOM 5650 C CA . LEU B 1 223 ? -31.172 -6.871 1.124 1 65.19 223 LEU B CA 1
ATOM 5651 C C . LEU B 1 223 ? -32.344 -6 0.71 1 65.19 223 LEU B C 1
ATOM 5653 O O . LEU B 1 223 ? -32.344 -5.406 -0.37 1 65.19 223 LEU B O 1
ATOM 5657 N N . GLN B 1 224 ? -33.375 -6.02 1.535 1 59.97 224 GLN B N 1
ATOM 5658 C CA . GLN B 1 224 ? -34.594 -5.285 1.199 1 59.97 224 GLN B CA 1
ATOM 5659 C C . GLN B 1 224 ? -34.531 -3.848 1.711 1 59.97 224 GLN B C 1
ATOM 5661 O O . GLN B 1 224 ? -33.75 -3.539 2.607 1 59.97 224 GLN B O 1
ATOM 5666 N N . SER B 1 225 ? -35.188 -2.98 0.864 1 56.72 225 SER B N 1
ATOM 5667 C CA . SER B 1 225 ? -35.312 -1.572 1.218 1 56.72 225 SER B CA 1
ATOM 5668 C C . SER B 1 225 ? -35.781 -1.41 2.66 1 56.72 225 SER B C 1
ATOM 5670 O O . SER B 1 225 ? -36.688 -2.104 3.104 1 56.72 225 SER B O 1
ATOM 5672 N N . GLY B 1 226 ? -34.875 -1.214 3.613 1 57.97 226 GLY B N 1
ATOM 5673 C CA . GLY B 1 226 ? -35.375 -0.953 4.961 1 57.97 226 GLY B CA 1
ATOM 5674 C C . GLY B 1 226 ? -35.031 0.442 5.453 1 57.97 226 GLY B C 1
ATOM 5675 O O . GLY B 1 226 ? -34.719 1.327 4.656 1 57.97 226 GLY B O 1
ATOM 5676 N N . MET B 1 227 ? -35.375 0.783 6.648 1 60.16 227 MET B N 1
ATOM 5677 C CA . MET B 1 227 ? -35.156 2.018 7.391 1 60.16 227 MET B CA 1
ATOM 5678 C C . MET B 1 227 ? -33.656 2.287 7.531 1 60.16 227 MET B C 1
ATOM 5680 O O . MET B 1 227 ? -32.875 1.38 7.848 1 60.16 227 MET B O 1
ATOM 5684 N N . LYS B 1 228 ? -33.219 3.396 6.785 1 65.12 228 LYS B N 1
ATOM 5685 C CA . LYS B 1 228 ? -31.828 3.793 6.988 1 65.12 228 LYS B CA 1
ATOM 5686 C C . LYS B 1 228 ? -31.719 4.883 8.047 1 65.12 228 LYS B C 1
ATOM 5688 O O . LYS B 1 228 ? -32.562 5.785 8.109 1 65.12 228 LYS B O 1
ATOM 5693 N N . TRP B 1 229 ? -30.812 4.727 8.914 1 69.44 229 TRP B N 1
ATOM 5694 C CA . TRP B 1 229 ? -30.5 5.75 9.906 1 69.44 229 TRP B CA 1
ATOM 5695 C C . TRP B 1 229 ? -29.703 6.891 9.289 1 69.44 229 TRP B C 1
ATOM 5697 O O . TRP B 1 229 ? -28.781 6.652 8.5 1 69.44 229 TRP B O 1
ATOM 5707 N N . VAL B 1 230 ? -30.266 8.078 9.469 1 76.38 230 VAL B N 1
ATOM 5708 C CA . VAL B 1 230 ? -29.531 9.266 9.023 1 76.38 230 VAL B CA 1
ATOM 5709 C C . VAL B 1 230 ? -29.188 10.148 10.219 1 76.38 230 VAL B C 1
ATOM 5711 O O . VAL B 1 230 ? -29.984 10.266 11.156 1 76.38 230 VAL B O 1
ATOM 5714 N N . CYS B 1 231 ? -27.969 10.602 10.156 1 82.38 231 CYS B N 1
ATOM 5715 C CA . CYS B 1 231 ? -27.516 11.492 11.219 1 82.38 231 CYS B CA 1
ATOM 5716 C C . CYS B 1 231 ? -27.484 12.938 10.75 1 82.38 231 CYS B C 1
ATOM 5718 O O . CYS B 1 231 ? -27.141 13.211 9.594 1 82.38 231 CYS B O 1
ATOM 5720 N N . GLU B 1 232 ? -28.016 13.773 11.609 1 85.31 232 GLU B N 1
ATOM 5721 C CA . GLU B 1 232 ? -27.859 15.219 11.43 1 85.31 232 GLU B CA 1
ATOM 5722 C C . GLU B 1 232 ? -26.688 15.75 12.258 1 85.31 232 GLU B C 1
ATOM 5724 O O . GLU B 1 232 ? -26.844 16.016 13.453 1 85.31 232 GLU B O 1
ATOM 5729 N N . TRP B 1 233 ? -25.656 15.977 11.609 1 88.75 233 TRP B N 1
ATOM 5730 C CA . TRP B 1 233 ? -24.438 16.391 12.289 1 88.75 233 TRP B CA 1
ATOM 5731 C C . TRP B 1 233 ? -24.516 17.844 12.734 1 88.75 233 TRP B C 1
ATOM 5733 O O . TRP B 1 233 ? -25.078 18.688 12.031 1 88.75 233 TRP B O 1
ATOM 5743 N N . THR B 1 234 ? -23.984 17.984 13.906 1 82.88 234 THR B N 1
ATOM 5744 C CA . THR B 1 234 ? -23.859 19.344 14.391 1 82.88 234 THR B CA 1
ATOM 5745 C C . THR B 1 234 ? -22.641 20.031 13.773 1 82.88 234 THR B C 1
ATOM 5747 O O . THR B 1 234 ? -21.531 19.484 13.812 1 82.88 234 THR B O 1
ATOM 5750 N N . ASN B 1 235 ? -22.969 21.078 13.078 1 75.5 235 ASN B N 1
ATOM 5751 C CA . ASN B 1 235 ? -21.859 21.875 12.562 1 75.5 235 ASN B CA 1
ATOM 5752 C C . ASN B 1 235 ? -21.219 22.719 13.648 1 75.5 235 ASN B C 1
ATOM 5754 O O . ASN B 1 235 ? -21.344 23.953 13.648 1 75.5 235 ASN B O 1
ATOM 5758 N N . SER B 1 236 ? -20.594 22 14.57 1 77.31 236 SER B N 1
ATOM 5759 C CA . SER B 1 236 ? -19.953 22.703 15.672 1 77.31 236 SER B CA 1
ATOM 5760 C C . SER B 1 236 ? -18.562 23.203 15.281 1 77.31 236 SER B C 1
ATOM 5762 O O . SER B 1 236 ? -17.828 22.5 14.578 1 77.31 236 SER B O 1
ATOM 5764 N N . SER B 1 237 ? -18.297 24.453 15.703 1 86.19 237 SER B N 1
ATOM 5765 C CA . SER B 1 237 ? -16.969 25.016 15.484 1 86.19 237 SER B CA 1
ATOM 5766 C C . SER B 1 237 ? -15.977 24.5 16.516 1 86.19 237 SER B C 1
ATOM 5768 O O . SER B 1 237 ? -14.773 24.75 16.422 1 86.19 237 SER B O 1
ATOM 5770 N N . LEU B 1 238 ? -16.422 23.672 17.453 1 92.19 238 LEU B N 1
ATOM 5771 C CA . LEU B 1 238 ? -15.586 23.281 18.594 1 92.19 238 LEU B CA 1
ATOM 5772 C C . LEU B 1 238 ? -14.883 21.953 18.312 1 92.19 238 LEU B C 1
ATOM 5774 O O . LEU B 1 238 ? -13.922 21.609 19 1 92.19 238 LEU B O 1
ATOM 5778 N N . VAL B 1 239 ? -15.461 21.234 17.375 1 93.88 239 VAL B N 1
ATOM 5779 C CA . VAL B 1 239 ? -14.961 19.875 17.172 1 93.88 239 VAL B CA 1
ATOM 5780 C C . VAL B 1 239 ? -14.789 19.609 15.672 1 93.88 239 VAL B C 1
ATOM 5782 O O . VAL B 1 239 ? -15.602 20.062 14.859 1 93.88 239 VAL B O 1
ATOM 5785 N N . GLU B 1 240 ? -13.695 18.984 15.352 1 93.81 240 GLU B N 1
ATOM 5786 C CA . GLU B 1 240 ? -13.469 18.484 14 1 93.81 240 GLU B CA 1
ATOM 5787 C C . GLU B 1 240 ? -13.633 16.969 13.93 1 93.81 240 GLU B C 1
ATOM 5789 O O . GLU B 1 240 ? -12.922 16.219 14.617 1 93.81 240 GLU B O 1
ATOM 5794 N N . TYR B 1 241 ? -14.594 16.484 13.172 1 95 241 TYR B N 1
ATOM 5795 C CA . TYR B 1 241 ? -14.742 15.055 12.953 1 95 241 TYR B CA 1
ATOM 5796 C C . TYR B 1 241 ? -13.703 14.547 11.961 1 95 241 TYR B C 1
ATOM 5798 O O . TYR B 1 241 ? -13.555 15.094 10.867 1 95 241 TYR B O 1
ATOM 5806 N N . LYS B 1 242 ? -12.992 13.523 12.383 1 95 242 LYS B N 1
ATOM 5807 C CA . LYS B 1 242 ? -11.812 13.117 11.625 1 95 242 LYS B CA 1
ATOM 5808 C C . LYS B 1 242 ? -12.062 11.82 10.859 1 95 242 LYS B C 1
ATOM 5810 O O . LYS B 1 242 ? -11.797 11.734 9.656 1 95 242 LYS B O 1
ATOM 5815 N N . PHE B 1 243 ? -12.531 10.805 11.547 1 96.25 243 PHE B N 1
ATOM 5816 C CA . PHE B 1 243 ? -12.688 9.516 10.891 1 96.25 243 PHE B CA 1
ATOM 5817 C C . PHE B 1 243 ? -13.812 8.719 11.539 1 96.25 243 PHE B C 1
ATOM 5819 O O . PHE B 1 243 ? -14.328 9.102 12.594 1 96.25 243 PHE B O 1
ATOM 5826 N N . VAL B 1 244 ? -14.234 7.719 10.867 1 95.25 244 VAL B N 1
ATOM 5827 C CA . VAL B 1 244 ? -15.125 6.711 11.422 1 95.25 244 VAL B CA 1
ATOM 5828 C C . VAL B 1 244 ? -14.477 5.332 11.32 1 95.25 244 VAL B C 1
ATOM 5830 O O . VAL B 1 244 ? -13.594 5.113 10.492 1 95.25 244 VAL B O 1
ATOM 5833 N N . ARG B 1 245 ? -14.844 4.484 12.219 1 94.62 245 ARG B N 1
ATOM 5834 C CA . ARG B 1 245 ? -14.398 3.096 12.211 1 94.62 245 ARG B CA 1
ATOM 5835 C C . ARG B 1 245 ? -15.547 2.152 11.875 1 94.62 245 ARG B C 1
ATOM 5837 O O . ARG B 1 245 ? -16.609 2.205 12.5 1 94.62 245 ARG B O 1
ATOM 5844 N N . THR B 1 246 ? -15.297 1.283 10.93 1 91.19 246 THR B N 1
ATOM 5845 C CA . THR B 1 246 ? -16.328 0.346 10.5 1 91.19 246 THR B CA 1
ATOM 5846 C C . THR B 1 246 ? -16.375 -0.87 11.414 1 91.19 246 THR B C 1
ATOM 5848 O O . THR B 1 246 ? -15.5 -1.045 12.266 1 91.19 246 THR B O 1
ATOM 5851 N N . ARG B 1 247 ? -17.344 -1.686 11.195 1 87.5 247 ARG B N 1
ATOM 5852 C CA . ARG B 1 247 ? -17.531 -2.896 11.984 1 87.5 247 ARG B CA 1
ATOM 5853 C C . ARG B 1 247 ? -16.359 -3.852 11.828 1 87.5 247 ARG B C 1
ATOM 5855 O O . ARG B 1 247 ? -16.094 -4.68 12.703 1 87.5 247 ARG B O 1
ATOM 5862 N N . LYS B 1 248 ? -15.695 -3.721 10.695 1 88.31 248 LYS B N 1
ATOM 5863 C CA . LYS B 1 248 ? -14.547 -4.582 10.438 1 88.31 248 LYS B CA 1
ATOM 5864 C C . LYS B 1 248 ? -13.25 -3.92 10.898 1 88.31 248 LYS B C 1
ATOM 5866 O O . LYS B 1 248 ? -12.164 -4.301 10.461 1 88.31 248 LYS B O 1
ATOM 5871 N N . ASN B 1 249 ? -13.391 -2.852 11.688 1 89.81 249 ASN B N 1
ATOM 5872 C CA . ASN B 1 249 ? -12.281 -2.145 12.32 1 89.81 249 ASN B CA 1
ATOM 5873 C C . ASN B 1 249 ? -11.422 -1.413 11.289 1 89.81 249 ASN B C 1
ATOM 5875 O O . ASN B 1 249 ? -10.203 -1.349 11.43 1 89.81 249 ASN B O 1
ATOM 5879 N N . VAL B 1 250 ? -12.07 -1.034 10.281 1 92.06 250 VAL B N 1
ATOM 5880 C CA . VAL B 1 250 ? -11.398 -0.24 9.258 1 92.06 250 VAL B CA 1
ATOM 5881 C C . VAL B 1 250 ? -11.656 1.245 9.508 1 92.06 250 VAL B C 1
ATOM 5883 O O . VAL B 1 250 ? -12.797 1.65 9.742 1 92.06 250 VAL B O 1
ATOM 5886 N N . VAL B 1 251 ? -10.586 1.974 9.445 1 93 251 VAL B N 1
ATOM 5887 C CA . VAL B 1 251 ? -10.688 3.416 9.641 1 93 251 VAL B CA 1
ATOM 5888 C C . VAL B 1 251 ? -10.805 4.113 8.281 1 93 251 VAL B C 1
ATOM 5890 O O . VAL B 1 251 ? -10.023 3.836 7.371 1 93 251 VAL B O 1
ATOM 5893 N N . THR B 1 252 ? -11.797 4.965 8.172 1 89.88 252 THR B N 1
ATOM 5894 C CA . THR B 1 252 ? -11.977 5.754 6.957 1 89.88 252 THR B CA 1
ATOM 5895 C C . THR B 1 252 ? -12.305 7.203 7.297 1 89.88 252 THR B C 1
ATOM 5897 O O . THR B 1 252 ? -12.789 7.492 8.391 1 89.88 252 THR B O 1
ATOM 5900 N N . LYS B 1 253 ? -12.047 8.039 6.371 1 90.56 253 LYS B N 1
ATOM 5901 C CA . LYS B 1 253 ? -12.328 9.461 6.566 1 90.56 253 LYS B CA 1
ATOM 5902 C C . LYS B 1 253 ? -13.805 9.688 6.863 1 90.56 253 LYS B C 1
ATOM 5904 O O . LYS B 1 253 ? -14.672 9.055 6.258 1 90.56 253 LYS B O 1
ATOM 5909 N N . TRP B 1 254 ? -14.07 10.609 7.758 1 92.25 254 TRP B N 1
ATOM 5910 C CA . TRP B 1 254 ? -15.438 10.969 8.125 1 92.25 254 TRP B CA 1
ATOM 5911 C C . TRP B 1 254 ? -16.156 11.648 6.969 1 92.25 254 TRP B C 1
ATOM 5913 O O . TRP B 1 254 ? -15.578 12.492 6.285 1 92.25 254 TRP B O 1
ATOM 5923 N N . ARG B 1 255 ? -17.359 11.266 6.793 1 86 255 ARG B N 1
ATOM 5924 C CA . ARG B 1 255 ? -18.297 11.906 5.871 1 86 255 ARG B CA 1
ATOM 5925 C C . ARG B 1 255 ? -19.641 12.188 6.551 1 86 255 ARG B C 1
ATOM 5927 O O . ARG B 1 255 ? -20.062 11.438 7.434 1 86 255 ARG B O 1
ATOM 5934 N N . GLY B 1 256 ? -20.297 13.211 6.102 1 84.56 256 GLY B N 1
ATOM 5935 C CA . GLY B 1 256 ? -21.547 13.617 6.699 1 84.56 256 GLY B CA 1
ATOM 5936 C C . GLY B 1 256 ? -22.625 12.547 6.609 1 84.56 256 GLY B C 1
ATOM 5937 O O . GLY B 1 256 ? -23.594 12.562 7.367 1 84.56 256 GLY B O 1
ATOM 5938 N N . THR B 1 257 ? -22.359 11.547 5.812 1 79.75 257 THR B N 1
ATOM 5939 C CA . THR B 1 257 ? -23.359 10.508 5.625 1 79.75 257 THR B CA 1
ATOM 5940 C C . THR B 1 257 ? -23.125 9.352 6.594 1 79.75 257 THR B C 1
ATOM 5942 O O . THR B 1 257 ? -23.953 8.445 6.703 1 79.75 257 THR B O 1
ATOM 5945 N N . SER B 1 258 ? -22.078 9.359 7.273 1 84.75 258 SER B N 1
ATOM 5946 C CA . SER B 1 258 ? -21.75 8.297 8.227 1 84.75 258 SER B CA 1
ATOM 5947 C C . SER B 1 258 ? -22.453 8.523 9.555 1 84.75 258 SER B C 1
ATOM 5949 O O . SER B 1 258 ? -22.484 9.648 10.062 1 84.75 258 SER B O 1
ATOM 5951 N N . CYS B 1 259 ? -23.109 7.504 10.047 1 85.88 259 CYS B N 1
ATOM 5952 C CA . CYS B 1 259 ? -23.797 7.625 11.328 1 85.88 259 CYS B CA 1
ATOM 5953 C C . CYS B 1 259 ? -23.266 6.605 12.328 1 85.88 259 CYS B C 1
ATOM 5955 O O . CYS B 1 259 ? -23.719 5.461 12.359 1 85.88 259 CYS B O 1
ATOM 5957 N N . PRO B 1 260 ? -22.375 7.02 13.18 1 90.94 260 PRO B N 1
ATOM 5958 C CA . PRO B 1 260 ? -21.828 6.098 14.18 1 90.94 260 PRO B CA 1
ATOM 5959 C C . PRO B 1 260 ? -22.859 5.684 15.234 1 90.94 260 PRO B C 1
ATOM 5961 O O . PRO B 1 260 ? -23.922 6.301 15.336 1 90.94 260 PRO B O 1
ATOM 5964 N N . LEU B 1 261 ? -22.5 4.711 15.992 1 89.5 261 LEU B N 1
ATOM 5965 C CA . LEU B 1 261 ? -23.406 4.137 16.984 1 89.5 261 LEU B CA 1
ATOM 5966 C C . LEU B 1 261 ? -23.438 4.996 18.25 1 89.5 261 LEU B C 1
ATOM 5968 O O . LEU B 1 261 ? -24.359 4.883 19.047 1 89.5 261 LEU B O 1
ATOM 5972 N N . ALA B 1 262 ? -22.438 5.781 18.391 1 92 262 ALA B N 1
ATOM 5973 C CA . ALA B 1 262 ? -22.344 6.566 19.625 1 92 262 ALA B CA 1
ATOM 5974 C C . ALA B 1 262 ? -22.062 8.031 19.312 1 92 262 ALA B C 1
ATOM 5976 O O . ALA B 1 262 ? -21.484 8.359 18.281 1 92 262 ALA B O 1
ATOM 5977 N N . SER B 1 263 ? -22.531 8.867 20.219 1 92.69 263 SER B N 1
ATOM 5978 C CA . SER B 1 263 ? -22.359 10.32 20.172 1 92.69 263 SER B CA 1
ATOM 5979 C C . SER B 1 263 ? -22.031 10.875 21.547 1 92.69 263 SER B C 1
ATOM 5981 O O . SER B 1 263 ? -21.875 10.125 22.516 1 92.69 263 SER B O 1
ATOM 5983 N N . VAL B 1 264 ? -21.766 12.141 21.531 1 93.31 264 VAL B N 1
ATOM 5984 C CA . VAL B 1 264 ? -21.438 12.812 22.781 1 93.31 264 VAL B CA 1
ATOM 5985 C C . VAL B 1 264 ? -22.234 14.109 22.891 1 93.31 264 VAL B C 1
ATOM 5987 O O . VAL B 1 264 ? -22.5 14.773 21.891 1 93.31 264 VAL B O 1
ATOM 5990 N N . LYS B 1 265 ? -22.656 14.391 24.109 1 92.06 265 LYS B N 1
ATOM 5991 C CA . LYS B 1 265 ? -23.203 15.711 24.453 1 92.06 265 LYS B CA 1
ATOM 5992 C C . LYS B 1 265 ? -22.172 16.531 25.219 1 92.06 265 LYS B C 1
ATOM 5994 O O . LYS B 1 265 ? -21.578 16.047 26.188 1 92.06 265 LYS B O 1
ATOM 5999 N N . PHE B 1 266 ? -22 17.734 24.734 1 93.06 266 PHE B N 1
ATOM 6000 C CA . PHE B 1 266 ? -20.922 18.516 25.328 1 93.06 266 PHE B CA 1
ATOM 6001 C C . PHE B 1 266 ? -21.281 20 25.344 1 93.06 266 PHE B C 1
ATOM 6003 O O . PHE B 1 266 ? -22.234 20.422 24.672 1 93.06 266 PHE B O 1
ATOM 6010 N N . ASN B 1 267 ? -20.578 20.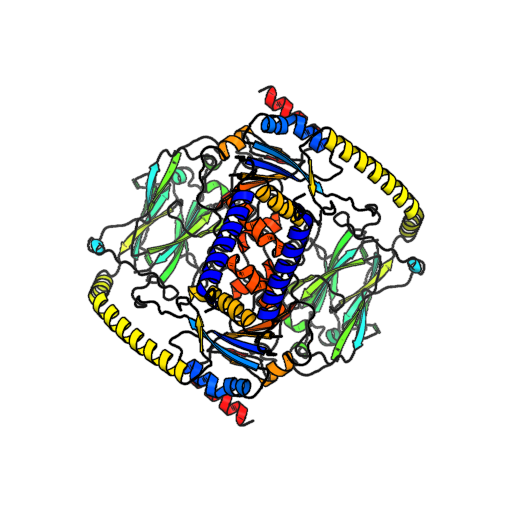734 26.234 1 92.19 267 ASN B N 1
ATOM 6011 C CA . ASN B 1 267 ? -20.641 22.188 26.312 1 92.19 267 ASN B CA 1
ATOM 6012 C C . ASN B 1 267 ? -19.266 22.812 26.078 1 92.19 267 ASN B C 1
ATOM 6014 O O . ASN B 1 267 ? -18.234 22.141 26.203 1 92.19 267 ASN B O 1
ATOM 6018 N N . MET B 1 268 ? -19.328 24.094 25.703 1 92.31 268 MET B N 1
ATOM 6019 C CA . MET B 1 268 ? -18.094 24.844 25.484 1 92.31 268 MET B CA 1
ATOM 6020 C C . MET B 1 268 ? -17.453 25.219 26.812 1 92.31 268 MET B C 1
ATOM 6022 O O . MET B 1 268 ? -18.125 25.719 27.719 1 92.31 268 MET B O 1
ATOM 6026 N N . ALA B 1 269 ? -16.25 24.844 26.859 1 92.38 269 ALA B N 1
ATOM 6027 C CA . ALA B 1 269 ? -15.477 25.359 28 1 92.38 269 ALA B CA 1
ATOM 6028 C C . ALA B 1 269 ? -14.805 26.688 27.656 1 92.38 269 ALA B C 1
ATOM 6030 O O . ALA B 1 269 ? -14.648 27.031 26.484 1 92.38 269 ALA B O 1
ATOM 6031 N N . ASP B 1 270 ? -14.523 27.578 28.609 1 90.38 270 ASP B N 1
ATOM 6032 C CA . ASP B 1 270 ? -13.734 28.797 28.469 1 90.38 270 ASP B CA 1
ATOM 6033 C C . ASP B 1 270 ? -14.328 29.703 27.406 1 90.38 270 ASP B C 1
ATOM 6035 O O . ASP B 1 270 ? -13.625 30.141 26.484 1 90.38 270 ASP B O 1
ATOM 6039 N N . LYS B 1 271 ? -15.492 30.062 27.531 1 89.62 271 LYS B N 1
ATOM 6040 C CA . LYS B 1 271 ? -16.219 30.891 26.594 1 89.62 271 LYS B CA 1
ATOM 6041 C C . LYS B 1 271 ? -15.523 32.25 26.391 1 89.62 271 LYS B C 1
ATOM 6043 O O . LYS B 1 271 ? -15.5 32.781 25.281 1 89.62 271 LYS B O 1
ATOM 6048 N N . ASN B 1 272 ? -14.953 32.75 27.438 1 90.06 272 ASN B N 1
ATOM 6049 C CA . ASN B 1 272 ? -14.289 34.031 27.359 1 90.06 272 ASN B CA 1
ATOM 6050 C C . ASN B 1 272 ? -13.094 34 26.422 1 90.06 272 ASN B C 1
ATOM 6052 O O . ASN B 1 272 ? -12.828 34.969 25.703 1 90.06 272 ASN B O 1
ATOM 6056 N N . VAL B 1 273 ? -12.43 32.938 26.516 1 92.5 273 VAL B N 1
ATOM 6057 C CA . VAL B 1 273 ? -11.266 32.781 25.641 1 92.5 273 VAL B CA 1
ATOM 6058 C C . VAL B 1 273 ? -11.711 32.781 24.188 1 92.5 273 VAL B C 1
ATOM 6060 O O . VAL B 1 273 ? -11.062 33.375 23.328 1 92.5 273 VAL B O 1
ATOM 6063 N N . MET B 1 274 ? -12.773 32.156 23.859 1 91.06 274 MET B N 1
ATOM 6064 C CA . MET B 1 274 ? -13.32 32.094 22.5 1 91.06 274 MET B CA 1
ATOM 6065 C C . MET B 1 274 ? -13.773 33.469 22.047 1 91.06 274 MET B C 1
ATOM 6067 O O . MET B 1 274 ? -13.516 33.844 20.906 1 91.06 274 MET B O 1
ATOM 6071 N N . LEU B 1 275 ? -14.422 34.156 22.922 1 90.12 275 LEU B N 1
ATOM 6072 C CA . LEU B 1 275 ? -14.914 35.469 22.578 1 90.12 275 LEU B CA 1
ATOM 6073 C C . LEU B 1 275 ? -13.758 36.438 22.281 1 90.12 275 LEU B C 1
ATOM 6075 O O . LEU B 1 275 ? -13.836 37.219 21.344 1 90.12 275 LEU B O 1
ATOM 6079 N N . LYS B 1 276 ? -12.797 36.344 23.109 1 92.5 276 LYS B N 1
ATOM 6080 C CA . LYS B 1 276 ? -11.609 37.156 22.859 1 92.5 276 LYS B CA 1
ATOM 6081 C C . LYS B 1 276 ? -10.969 36.812 21.516 1 92.5 276 LYS B C 1
ATOM 6083 O O . LYS B 1 276 ? -10.547 37.688 20.781 1 92.5 276 LYS B O 1
ATOM 6088 N N . HIS B 1 277 ? -10.891 35.562 21.203 1 93.19 277 HIS B N 1
ATOM 6089 C CA . HIS B 1 277 ? -10.336 35.094 19.938 1 93.19 277 HIS B CA 1
ATOM 6090 C C . HIS B 1 277 ? -11.086 35.688 18.766 1 93.19 277 HIS B C 1
ATOM 6092 O O . HIS B 1 277 ? -10.477 36.125 17.781 1 93.19 277 HIS B O 1
ATOM 6098 N N . ILE B 1 278 ? -12.414 35.719 18.859 1 91.88 278 ILE B N 1
ATOM 6099 C CA . ILE B 1 278 ? -13.266 36.219 17.781 1 91.88 278 ILE B CA 1
ATOM 6100 C C . ILE B 1 278 ? -13.055 37.75 17.641 1 91.88 278 ILE B C 1
ATOM 6102 O O . ILE B 1 278 ? -12.945 38.25 16.531 1 91.88 278 ILE B O 1
ATOM 6106 N N . LYS B 1 279 ? -12.953 38.344 18.719 1 92.31 279 LYS B N 1
ATOM 6107 C CA . LYS B 1 279 ? -12.836 39.812 18.734 1 92.31 279 LYS B CA 1
ATOM 6108 C C . LYS B 1 279 ? -11.523 40.25 18.109 1 92.31 279 LYS B C 1
ATOM 6110 O O . LYS B 1 279 ? -11.469 41.312 17.469 1 92.31 279 LYS B O 1
ATOM 6115 N N . GLU B 1 280 ? -10.523 39.469 18.281 1 95.69 280 GLU B N 1
ATOM 6116 C CA . GLU B 1 280 ? -9.188 39.875 17.828 1 95.69 280 GLU B CA 1
ATOM 6117 C C . GLU B 1 280 ? -8.922 39.375 16.422 1 95.69 280 GLU B C 1
ATOM 6119 O O . GLU B 1 280 ? -7.82 39.562 15.891 1 95.69 280 GLU B O 1
ATOM 6124 N N . GLN B 1 281 ? -9.898 38.781 15.805 1 94.75 281 GLN B N 1
ATOM 6125 C CA . GLN B 1 281 ? -9.719 38.188 14.492 1 94.75 281 GLN B CA 1
ATOM 6126 C C . GLN B 1 281 ? -9.297 39.219 13.453 1 94.75 281 GLN B C 1
ATOM 6128 O O . GLN B 1 281 ? -8.414 38.969 12.633 1 94.75 281 GLN B O 1
ATOM 6133 N N . HIS B 1 282 ? -9.938 40.344 13.484 1 95.5 282 HIS B N 1
ATOM 6134 C CA . HIS B 1 282 ? -9.641 41.375 12.508 1 95.5 282 HIS B CA 1
ATOM 6135 C C . HIS B 1 282 ? -8.203 41.875 12.656 1 95.5 282 HIS B C 1
ATOM 6137 O O . HIS B 1 282 ? -7.543 42.156 11.656 1 95.5 282 HIS B O 1
ATOM 6143 N N . LEU B 1 283 ? -7.77 41.938 13.836 1 97.62 283 LEU B N 1
ATOM 6144 C CA . LEU B 1 283 ? -6.395 42.375 14.094 1 97.62 283 LEU B CA 1
ATOM 6145 C C . LEU B 1 283 ? -5.402 41.344 13.57 1 97.62 283 LEU B C 1
ATOM 6147 O O . LEU B 1 283 ? -4.402 41.688 12.938 1 97.62 283 LEU B O 1
ATOM 6151 N N . ARG B 1 284 ? -5.699 40.125 13.781 1 97.38 284 ARG B N 1
ATOM 6152 C CA . ARG B 1 284 ? -4.832 39.031 13.289 1 97.38 284 ARG B CA 1
ATOM 6153 C C . ARG B 1 284 ? -4.77 39.031 11.766 1 97.38 284 ARG B C 1
ATOM 6155 O O . ARG B 1 284 ? -3.705 38.844 11.18 1 97.38 284 ARG B O 1
ATOM 6162 N N . MET B 1 285 ? -5.887 39.25 11.203 1 97.44 285 MET B N 1
ATOM 6163 C CA . MET B 1 285 ? -5.961 39.281 9.742 1 97.44 285 MET B CA 1
ATOM 6164 C C . MET B 1 285 ? -5.098 40.406 9.164 1 97.44 285 MET B C 1
ATOM 6166 O O . MET B 1 285 ? -4.371 40.188 8.195 1 97.44 285 MET B O 1
ATOM 6170 N N . ARG B 1 286 ? -5.152 41.531 9.742 1 97.88 286 ARG B N 1
ATOM 6171 C CA . ARG B 1 286 ? -4.371 42.656 9.273 1 97.88 286 ARG B CA 1
ATOM 6172 C C . ARG B 1 286 ? -2.877 42.406 9.461 1 97.88 286 ARG B C 1
ATOM 6174 O O . ARG B 1 286 ? -2.08 42.688 8.562 1 97.88 286 ARG B O 1
ATOM 6181 N N . GLU B 1 287 ? -2.572 41.938 10.617 1 98.19 287 GLU B N 1
ATOM 6182 C CA . GLU B 1 287 ? -1.174 41.625 10.906 1 98.19 287 GLU B CA 1
ATOM 6183 C C . GLU B 1 287 ? -0.629 40.562 9.953 1 98.19 287 GLU B C 1
ATOM 6185 O O . GLU B 1 287 ? 0.508 40.656 9.484 1 98.19 287 GLU B O 1
ATOM 6190 N N . TRP B 1 288 ? -1.406 39.625 9.688 1 98.12 288 TRP B N 1
ATOM 6191 C CA . TRP B 1 288 ? -0.989 38.531 8.828 1 98.12 288 TRP B CA 1
ATOM 6192 C C . TRP B 1 288 ? -0.815 39 7.387 1 98.12 288 TRP B C 1
ATOM 6194 O O . TRP B 1 288 ? 0.147 38.594 6.715 1 98.12 288 TRP B O 1
ATOM 6204 N N . LYS B 1 289 ? -1.716 39.781 6.938 1 98.25 289 LYS B N 1
ATOM 6205 C CA . LYS B 1 289 ? -1.597 40.344 5.598 1 98.25 289 LYS B CA 1
ATOM 6206 C C . LYS B 1 289 ? -0.302 41.156 5.449 1 98.25 289 LYS B C 1
ATOM 6208 O O . LYS B 1 289 ? 0.396 41.031 4.441 1 98.25 289 LYS B O 1
ATOM 6213 N N . SER B 1 290 ? -0.022 41.906 6.438 1 98.44 290 SER B N 1
ATOM 6214 C CA . SER B 1 290 ? 1.218 42.688 6.43 1 98.44 290 SER B CA 1
ATOM 6215 C C . SER B 1 290 ? 2.438 41.75 6.406 1 98.44 290 SER B C 1
ATOM 6217 O O . SER B 1 290 ? 3.389 42 5.66 1 98.44 290 SER B O 1
ATOM 6219 N N . TYR B 1 291 ? 2.379 40.812 7.242 1 98.25 291 TYR B N 1
ATOM 6220 C CA . TYR B 1 291 ? 3.463 39.844 7.289 1 98.25 291 TYR B CA 1
ATOM 6221 C C . TYR B 1 291 ? 3.668 39.188 5.93 1 98.25 291 TYR B C 1
ATOM 6223 O O . TYR B 1 291 ? 4.801 39.062 5.461 1 98.25 291 TYR B O 1
ATOM 6231 N N . LEU B 1 292 ? 2.625 38.75 5.27 1 98.31 292 LEU B N 1
ATOM 6232 C CA . LEU B 1 292 ? 2.697 38.094 3.982 1 98.31 292 LEU B CA 1
ATOM 6233 C C . LEU B 1 292 ? 3.23 39.031 2.9 1 98.31 292 LEU B C 1
ATOM 6235 O O . LEU B 1 292 ? 3.965 38.594 2.01 1 98.31 292 LEU B O 1
ATOM 6239 N N . ASP B 1 293 ? 2.84 40.281 2.986 1 98.19 293 ASP B N 1
ATOM 6240 C CA . ASP B 1 293 ? 3.352 41.25 2.041 1 98.19 293 ASP B CA 1
ATOM 6241 C C . ASP B 1 293 ? 4.867 41.406 2.172 1 98.19 293 ASP B C 1
ATOM 6243 O O . ASP B 1 293 ? 5.578 41.469 1.167 1 98.19 293 ASP B O 1
ATOM 6247 N N . ASP B 1 294 ? 5.25 41.5 3.371 1 98.31 294 ASP B N 1
ATOM 6248 C CA . ASP B 1 294 ? 6.684 41.594 3.629 1 98.31 294 ASP B CA 1
ATOM 6249 C C . ASP B 1 294 ? 7.418 40.344 3.119 1 98.31 294 ASP B C 1
ATOM 6251 O O . ASP B 1 294 ? 8.484 40.438 2.516 1 98.31 294 ASP B O 1
ATOM 6255 N N . LEU B 1 295 ? 6.863 39.25 3.418 1 98.19 295 LEU B N 1
ATOM 6256 C CA . LEU B 1 295 ? 7.457 38 2.98 1 98.19 295 LEU B CA 1
ATOM 6257 C C . LEU B 1 295 ? 7.547 37.938 1.46 1 98.19 295 LEU B C 1
ATOM 6259 O O . LEU B 1 295 ? 8.57 37.5 0.911 1 98.19 295 LEU B O 1
ATOM 6263 N N . GLN B 1 296 ? 6.508 38.312 0.805 1 97.94 296 GLN B N 1
ATOM 6264 C CA . GLN B 1 296 ? 6.496 38.344 -0.654 1 97.94 296 GLN B CA 1
ATOM 6265 C C . GLN B 1 296 ? 7.633 39.188 -1.204 1 97.94 296 GLN B C 1
ATOM 6267 O O . GLN B 1 296 ? 8.289 38.812 -2.176 1 97.94 296 GLN B O 1
ATOM 6272 N N . MET B 1 297 ? 7.848 40.281 -0.634 1 97.88 297 MET B N 1
ATOM 6273 C CA . MET B 1 297 ? 8.93 41.156 -1.054 1 97.88 297 MET B CA 1
ATOM 6274 C C . MET B 1 297 ? 10.289 40.5 -0.862 1 97.88 297 MET B C 1
ATOM 6276 O O . MET B 1 297 ? 11.164 40.594 -1.721 1 97.88 297 MET B O 1
ATOM 6280 N N . LYS B 1 298 ? 10.406 39.875 0.282 1 97.75 298 LYS B N 1
ATOM 6281 C CA . LYS B 1 298 ? 11.664 39.188 0.555 1 97.75 298 LYS B CA 1
ATOM 6282 C C . LYS B 1 298 ? 11.93 38.094 -0.489 1 97.75 298 LYS B C 1
ATOM 6284 O O . LYS B 1 298 ? 13.062 37.938 -0.946 1 97.75 298 LYS B O 1
ATOM 6289 N N . ILE B 1 299 ? 10.953 37.406 -0.862 1 97.88 299 ILE B N 1
ATOM 6290 C CA . ILE B 1 299 ? 11.094 36.312 -1.829 1 97.88 299 ILE B CA 1
ATOM 6291 C C . ILE B 1 299 ? 11.414 36.875 -3.205 1 97.88 299 ILE B C 1
ATOM 6293 O O . ILE B 1 299 ? 12.273 36.344 -3.92 1 97.88 299 ILE B O 1
ATOM 6297 N N . GLU B 1 300 ? 10.734 37.969 -3.59 1 97.12 300 GLU B N 1
ATOM 6298 C CA . GLU B 1 300 ? 11.016 38.594 -4.867 1 97.12 300 GLU B CA 1
ATOM 6299 C C . GLU B 1 300 ? 12.453 39.094 -4.934 1 97.12 300 GLU B C 1
ATOM 6301 O O . GLU B 1 300 ? 13.117 38.969 -5.965 1 97.12 300 GLU B O 1
ATOM 6306 N N . ASN B 1 301 ? 12.898 39.625 -3.928 1 97.44 301 ASN B N 1
ATOM 6307 C CA . ASN B 1 301 ? 14.289 40.094 -3.863 1 97.44 301 ASN B CA 1
ATOM 6308 C C . ASN B 1 301 ? 15.266 38.938 -3.967 1 97.44 301 ASN B C 1
ATOM 6310 O O . ASN B 1 301 ? 16.297 39.031 -4.641 1 97.44 301 ASN B O 1
ATOM 6314 N N . GLU B 1 302 ? 14.93 37.875 -3.221 1 97.81 302 GLU B N 1
ATOM 6315 C CA . GLU B 1 302 ? 15.758 36.688 -3.289 1 97.81 302 GLU B CA 1
ATOM 6316 C C . GLU B 1 302 ? 15.852 36.156 -4.719 1 97.81 302 GLU B C 1
ATOM 6318 O O . GLU B 1 302 ? 16.938 35.781 -5.18 1 97.81 302 GLU B O 1
ATOM 6323 N N . GLU B 1 303 ? 14.734 36.125 -5.402 1 96.5 303 GLU B N 1
ATOM 6324 C CA . GLU B 1 303 ? 14.68 35.625 -6.773 1 96.5 303 GLU B CA 1
ATOM 6325 C C . GLU B 1 303 ? 15.516 36.5 -7.707 1 96.5 303 GLU B C 1
ATOM 6327 O O . GLU B 1 303 ? 16.156 36 -8.633 1 96.5 303 GLU B O 1
ATOM 6332 N N . LYS B 1 304 ? 15.484 37.75 -7.492 1 96.12 304 LYS B N 1
ATOM 6333 C CA . LYS B 1 304 ? 16.266 38.656 -8.312 1 96.12 304 LYS B CA 1
ATOM 6334 C C . LYS B 1 304 ? 17.75 38.5 -8.055 1 96.12 304 LYS B C 1
ATOM 6336 O O . LYS B 1 304 ? 18.562 38.562 -8.984 1 96.12 304 LYS B O 1
ATOM 6341 N N . GLU B 1 305 ? 18 38.312 -6.852 1 96.69 305 GLU B N 1
ATOM 6342 C CA . GLU B 1 305 ? 19.391 38.25 -6.445 1 96.69 305 GLU B CA 1
ATOM 6343 C C . GLU B 1 305 ? 20.016 36.906 -6.852 1 96.69 305 GLU B C 1
ATOM 6345 O O . GLU B 1 305 ? 21.172 36.875 -7.254 1 96.69 305 GLU B O 1
ATOM 6350 N N . TYR B 1 306 ? 19.172 35.906 -6.641 1 95.56 306 TYR B N 1
ATOM 6351 C CA . TYR B 1 306 ? 19.688 34.562 -6.887 1 95.56 306 TYR B CA 1
ATOM 6352 C C . TYR B 1 306 ? 18.922 33.875 -8 1 95.56 306 TYR B C 1
ATOM 6354 O O . TYR B 1 306 ? 17.734 34.156 -8.211 1 95.56 306 TYR B O 1
ATOM 6362 N N . GLN B 1 307 ? 19.312 33.062 -8.805 1 92.06 307 GLN B N 1
ATOM 6363 C CA . GLN B 1 307 ? 18.672 32.344 -9.875 1 92.06 307 GLN B CA 1
ATOM 6364 C C . GLN B 1 307 ? 18.547 30.859 -9.523 1 92.06 307 GLN B C 1
ATOM 6366 O O . GLN B 1 307 ? 18.703 29.984 -10.391 1 92.06 307 GLN B O 1
ATOM 6371 N N . ASP B 1 308 ? 18.297 30.672 -8.227 1 97.12 308 ASP B N 1
ATOM 6372 C CA . ASP B 1 308 ? 18.266 29.266 -7.789 1 97.12 308 ASP B CA 1
ATOM 6373 C C . ASP B 1 308 ? 16.938 28.938 -7.117 1 97.12 308 ASP B C 1
ATOM 6375 O O . ASP B 1 308 ? 16.828 27.922 -6.43 1 97.12 308 ASP B O 1
ATOM 6379 N N . VAL B 1 309 ? 15.93 29.797 -7.332 1 98.06 309 VAL B N 1
ATOM 6380 C CA . VAL B 1 309 ? 14.625 29.578 -6.703 1 98.06 309 VAL B CA 1
ATOM 6381 C C . VAL B 1 309 ? 13.609 29.141 -7.754 1 98.06 309 VAL B C 1
ATOM 6383 O O . VAL B 1 309 ? 13.477 29.781 -8.805 1 98.06 309 VAL B O 1
ATOM 6386 N N . LEU B 1 310 ? 12.953 28.016 -7.504 1 98.19 310 LEU B N 1
ATOM 6387 C CA . LEU B 1 310 ? 11.828 27.531 -8.289 1 98.19 310 LEU B CA 1
ATOM 6388 C C . LEU B 1 310 ? 10.516 27.703 -7.531 1 98.19 310 LEU B C 1
ATOM 6390 O O . LEU B 1 310 ? 10.359 27.188 -6.426 1 98.19 310 LEU B O 1
ATOM 6394 N N . THR B 1 311 ? 9.633 28.469 -8.102 1 97.88 311 THR B N 1
ATOM 6395 C CA . THR B 1 311 ? 8.312 28.656 -7.52 1 97.88 311 THR B CA 1
ATOM 6396 C C . THR B 1 311 ? 7.273 27.828 -8.273 1 97.88 311 THR B C 1
ATOM 6398 O O . THR B 1 311 ? 7.102 28 -9.484 1 97.88 311 THR B O 1
ATOM 6401 N N . LEU B 1 312 ? 6.645 26.922 -7.629 1 98.25 312 LEU B N 1
ATOM 6402 C CA . LEU B 1 312 ? 5.641 26.047 -8.227 1 98.25 312 LEU B CA 1
ATOM 6403 C C . LEU B 1 312 ? 4.238 26.609 -8.016 1 98.25 312 LEU B C 1
ATOM 6405 O O . LEU B 1 312 ? 3.975 27.281 -7.016 1 98.25 312 LEU B O 1
ATOM 6409 N N . PRO B 1 313 ? 3.273 26.312 -8.898 1 97.38 313 PRO B N 1
ATOM 6410 C CA . PRO B 1 313 ? 1.918 26.859 -8.828 1 97.38 313 PRO B CA 1
ATOM 6411 C C . PRO B 1 313 ? 1.046 26.141 -7.801 1 97.38 313 PRO B C 1
ATOM 6413 O O . PRO B 1 313 ? 0.036 25.531 -8.164 1 97.38 313 PRO B O 1
ATOM 6416 N N . LEU B 1 314 ? 1.351 26.266 -6.609 1 97.56 314 LEU B N 1
ATOM 6417 C CA . LEU B 1 314 ? 0.563 25.688 -5.523 1 97.56 314 LEU B CA 1
ATOM 6418 C C . LEU B 1 314 ? 0.709 26.516 -4.25 1 97.56 314 LEU B C 1
ATOM 6420 O O . LEU B 1 314 ? 1.604 27.359 -4.156 1 97.56 314 LEU B O 1
ATOM 6424 N N . MET B 1 315 ? -0.206 26.344 -3.354 1 97.69 315 MET B N 1
ATOM 6425 C CA . MET B 1 315 ? -0.119 26.984 -2.043 1 97.69 315 MET B CA 1
ATOM 6426 C C . MET B 1 315 ? 0.916 26.281 -1.166 1 97.69 315 MET B C 1
ATOM 6428 O O . MET B 1 315 ? 0.944 25.047 -1.088 1 97.69 315 MET B O 1
ATOM 6432 N N . ASP B 1 316 ? 1.727 27.062 -0.524 1 97.56 316 ASP B N 1
ATOM 6433 C CA . ASP B 1 316 ? 2.854 26.531 0.234 1 97.56 316 ASP B CA 1
ATOM 6434 C C . ASP B 1 316 ? 2.443 26.203 1.668 1 97.56 316 ASP B C 1
ATOM 6436 O O . ASP B 1 316 ? 2.797 26.922 2.602 1 97.56 316 ASP B O 1
ATOM 6440 N N . VAL B 1 317 ? 1.761 25.109 1.884 1 95.81 317 VAL B N 1
ATOM 6441 C CA . VAL B 1 317 ? 1.373 24.578 3.189 1 95.81 317 VAL B CA 1
ATOM 6442 C C . VAL B 1 317 ? 1.827 23.125 3.318 1 95.81 317 VAL B C 1
ATOM 6444 O O . VAL B 1 317 ? 2.088 22.469 2.314 1 95.81 317 VAL B O 1
ATOM 6447 N N . TYR B 1 318 ? 1.928 22.734 4.488 1 94.62 318 TYR B N 1
ATOM 6448 C CA . TYR B 1 318 ? 2.482 21.422 4.777 1 94.62 318 TYR B CA 1
ATOM 6449 C C . TYR B 1 318 ? 1.696 20.328 4.062 1 94.62 318 TYR B C 1
ATOM 6451 O O . TYR B 1 318 ? 2.281 19.391 3.514 1 94.62 318 TYR B O 1
ATOM 6459 N N . SER B 1 319 ? 0.387 20.359 4.016 1 94 319 SER B N 1
ATOM 6460 C CA . SER B 1 319 ? -0.463 19.328 3.445 1 94 319 SER B CA 1
ATOM 6461 C C . SER B 1 319 ? -0.248 19.203 1.94 1 94 319 SER B C 1
ATOM 6463 O O . SER B 1 319 ? -0.641 18.203 1.333 1 94 319 SER B O 1
ATOM 6465 N N . HIS B 1 320 ? 0.372 20.188 1.319 1 96.81 320 HIS B N 1
ATOM 6466 C CA . HIS B 1 320 ? 0.59 20.156 -0.122 1 96.81 320 HIS B CA 1
ATOM 6467 C C . HIS B 1 320 ? 1.984 19.641 -0.46 1 96.81 320 HIS B C 1
ATOM 6469 O O . HIS B 1 320 ? 2.365 19.594 -1.632 1 96.81 320 HIS B O 1
ATOM 6475 N N . LEU B 1 321 ? 2.709 19.172 0.539 1 97.62 321 LEU B N 1
ATOM 6476 C CA . LEU B 1 321 ? 4.098 18.781 0.342 1 97.62 321 LEU B CA 1
ATOM 6477 C C . LEU B 1 321 ? 4.199 17.641 -0.669 1 97.62 321 LEU B C 1
ATOM 6479 O O . LEU B 1 321 ? 5.086 17.641 -1.525 1 97.62 321 LEU B O 1
ATOM 6483 N N . PRO B 1 322 ? 3.293 16.625 -0.609 1 97.75 322 PRO B N 1
ATOM 6484 C CA . PRO B 1 322 ? 3.4 15.57 -1.622 1 97.75 322 PRO B CA 1
ATOM 6485 C C . PRO B 1 322 ? 3.25 16.109 -3.045 1 97.75 322 PRO B C 1
ATOM 6487 O O . PRO B 1 322 ? 4.02 15.734 -3.934 1 97.75 322 PRO B O 1
ATOM 6490 N N . HIS B 1 323 ? 2.342 17.016 -3.225 1 97.81 323 HIS B N 1
ATOM 6491 C CA . HIS B 1 323 ? 2.137 17.594 -4.547 1 97.81 323 HIS B CA 1
ATOM 6492 C C . HIS B 1 32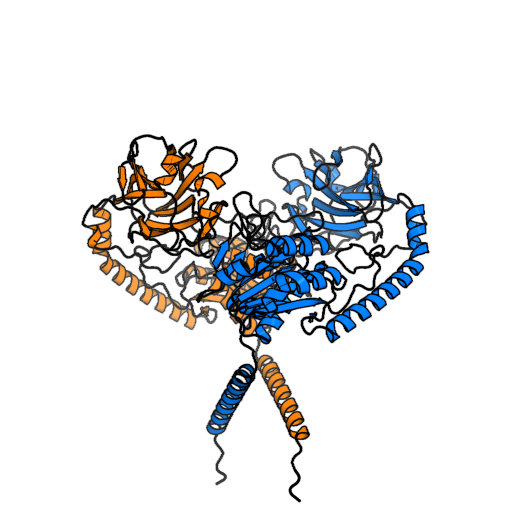3 ? 3.305 18.5 -4.941 1 97.81 323 HIS B C 1
ATOM 6494 O O . HIS B 1 323 ? 3.658 18.578 -6.121 1 97.81 323 HIS B O 1
ATOM 6500 N N . LYS B 1 324 ? 3.807 19.172 -3.959 1 98.38 324 LYS B N 1
ATOM 6501 C CA . LYS B 1 324 ? 4.973 20.016 -4.203 1 98.38 324 LYS B CA 1
ATOM 6502 C C . LYS B 1 324 ? 6.145 19.188 -4.734 1 98.38 324 LYS B C 1
ATOM 6504 O O . LYS B 1 324 ? 6.762 19.562 -5.734 1 98.38 324 LYS B O 1
ATOM 6509 N N . VAL B 1 325 ? 6.406 18.062 -4.117 1 98.75 325 VAL B N 1
ATOM 6510 C CA . VAL B 1 325 ? 7.52 17.203 -4.52 1 98.75 325 VAL B CA 1
ATOM 6511 C C . VAL B 1 325 ? 7.227 16.594 -5.887 1 98.75 325 VAL B C 1
ATOM 6513 O O . VAL B 1 325 ? 8.109 16.531 -6.746 1 98.75 325 VAL B O 1
ATOM 6516 N N . LEU B 1 326 ? 6.031 16.141 -6.098 1 98.5 326 LEU B N 1
ATOM 6517 C CA . LEU B 1 326 ? 5.672 15.562 -7.383 1 98.5 326 LEU B CA 1
ATOM 6518 C C . LEU B 1 326 ? 5.801 16.594 -8.5 1 98.5 326 LEU B C 1
ATOM 6520 O O . LEU B 1 326 ? 6.301 16.266 -9.586 1 98.5 326 LEU B O 1
ATOM 6524 N N . THR B 1 327 ? 5.336 17.812 -8.273 1 98.56 327 THR B N 1
ATOM 6525 C CA . THR B 1 327 ? 5.434 18.875 -9.266 1 98.56 327 THR B CA 1
ATOM 6526 C C . THR B 1 327 ? 6.895 19.219 -9.539 1 98.56 327 THR B C 1
ATOM 6528 O O . THR B 1 327 ? 7.266 19.531 -10.672 1 98.56 327 THR B O 1
ATOM 6531 N N . PHE B 1 328 ? 7.676 19.203 -8.508 1 98.62 328 PHE B N 1
ATOM 6532 C CA . PHE B 1 328 ? 9.109 19.391 -8.68 1 98.62 328 PHE B CA 1
ATOM 6533 C C . PHE B 1 328 ? 9.695 18.328 -9.609 1 98.62 328 PHE B C 1
ATOM 6535 O O . PHE B 1 328 ? 10.469 18.641 -10.508 1 98.62 328 PHE B O 1
ATOM 6542 N N . LEU B 1 329 ? 9.312 17.062 -9.367 1 98.62 329 LEU B N 1
ATOM 6543 C CA . LEU B 1 329 ? 9.805 15.977 -10.219 1 98.62 329 LEU B CA 1
ATOM 6544 C C . LEU B 1 329 ? 9.383 16.188 -11.664 1 98.62 329 LEU B C 1
ATOM 6546 O O . LEU B 1 329 ? 10.164 15.938 -12.586 1 98.62 329 LEU B O 1
ATOM 6550 N N . LYS B 1 330 ? 8.18 16.656 -11.875 1 98 330 LYS B N 1
ATOM 6551 C CA . LYS B 1 330 ? 7.723 16.969 -13.227 1 98 330 LYS B CA 1
ATOM 6552 C C . LYS B 1 330 ? 8.57 18.062 -13.859 1 98 330 LYS B C 1
ATOM 6554 O O . LYS B 1 330 ? 8.984 17.953 -15.016 1 98 330 LYS B O 1
ATOM 6559 N N . TRP B 1 331 ? 8.828 19.062 -13.094 1 97.94 331 TRP B N 1
ATOM 6560 C CA . TRP B 1 331 ? 9.609 20.188 -13.578 1 97.94 331 TRP B CA 1
ATOM 6561 C C . TRP B 1 331 ? 11.031 19.766 -13.93 1 97.94 331 TRP B C 1
ATOM 6563 O O . TRP B 1 331 ? 11.531 20.062 -15.016 1 97.94 331 TRP B O 1
ATOM 6573 N N . VAL B 1 332 ? 11.68 19.047 -13 1 98.06 332 VAL B N 1
ATOM 6574 C CA . VAL B 1 332 ? 13.094 18.75 -13.148 1 98.06 332 VAL B CA 1
ATOM 6575 C C . VAL B 1 332 ? 13.297 17.781 -14.32 1 98.06 332 VAL B C 1
ATOM 6577 O O . VAL B 1 332 ? 14.281 17.875 -15.055 1 98.06 332 VAL B O 1
ATOM 6580 N N . THR B 1 333 ? 12.375 16.828 -14.523 1 97.12 333 THR B N 1
ATOM 6581 C CA . THR B 1 333 ? 12.516 15.867 -15.609 1 97.12 333 THR B CA 1
ATOM 6582 C C . THR B 1 333 ? 12.219 16.516 -16.953 1 97.12 333 THR B C 1
ATOM 6584 O O . THR B 1 333 ? 12.656 16.031 -18 1 97.12 333 THR B O 1
ATOM 6587 N N . HIS B 1 334 ? 11.5 17.562 -16.953 1 95.94 334 HIS B N 1
ATOM 6588 C CA . HIS B 1 334 ? 11.234 18.328 -18.172 1 95.94 334 HIS B CA 1
ATOM 6589 C C . HIS B 1 334 ? 12.406 19.234 -18.516 1 95.94 334 HIS B C 1
ATOM 6591 O O . HIS B 1 334 ? 12.758 19.375 -19.688 1 95.94 334 HIS B O 1
ATOM 6597 N N . LYS B 1 335 ? 12.992 19.781 -17.516 1 95.88 335 LYS B N 1
ATOM 6598 C CA . LYS B 1 335 ? 14.016 20.797 -17.719 1 95.88 335 LYS B CA 1
ATOM 6599 C C . LYS B 1 335 ? 15.383 20.172 -17.953 1 95.88 335 LYS B C 1
ATOM 6601 O O . LYS B 1 335 ? 16.188 20.672 -18.734 1 95.88 335 LYS B O 1
ATOM 6606 N N . TYR B 1 336 ? 15.609 19.062 -17.234 1 95.5 336 TYR B N 1
ATOM 6607 C CA . TYR B 1 336 ? 16.938 18.469 -17.266 1 95.5 336 TYR B CA 1
ATOM 6608 C C . TYR B 1 336 ? 16.891 17.016 -17.719 1 95.5 336 TYR B C 1
ATOM 6610 O O . TYR B 1 336 ? 15.891 16.328 -17.484 1 95.5 336 TYR B O 1
ATOM 6618 N N . ASN B 1 337 ? 17.891 16.562 -18.422 1 92.94 337 ASN B N 1
ATOM 6619 C CA . ASN B 1 337 ? 18.25 15.148 -18.516 1 92.94 337 ASN B CA 1
ATOM 6620 C C . ASN B 1 337 ? 19.297 14.758 -17.484 1 92.94 337 ASN B C 1
ATOM 6622 O O . ASN B 1 337 ? 20.5 14.828 -17.766 1 92.94 337 ASN B O 1
ATOM 6626 N N . SER B 1 338 ? 18.859 14.422 -16.344 1 94.06 338 SER B N 1
ATOM 6627 C CA . SER B 1 338 ? 19.766 14.164 -15.219 1 94.06 338 SER B CA 1
ATOM 6628 C C . SER B 1 338 ? 19.844 12.68 -14.898 1 94.06 338 SER B C 1
ATOM 6630 O O . SER B 1 338 ? 18.828 11.969 -14.992 1 94.06 338 SER B O 1
ATOM 6632 N N . SER B 1 339 ? 21.016 12.258 -14.523 1 94.62 339 SER B N 1
ATOM 6633 C CA . SER B 1 339 ? 21.203 10.867 -14.109 1 94.62 339 SER B CA 1
ATOM 6634 C C . SER B 1 339 ? 20.609 10.617 -12.727 1 94.62 339 SER B C 1
ATOM 6636 O O . SER B 1 339 ? 20.094 9.531 -12.453 1 94.62 339 SER B O 1
ATOM 6638 N N . PHE B 1 340 ? 20.75 11.734 -11.883 1 96.69 340 PHE B N 1
ATOM 6639 C CA . PHE B 1 340 ? 20.266 11.617 -10.516 1 96.69 340 PHE B CA 1
ATOM 6640 C C . PHE B 1 340 ? 19.484 12.852 -10.102 1 96.69 340 PHE B C 1
ATOM 6642 O O . PHE B 1 340 ? 19.766 13.953 -10.578 1 96.69 340 PHE B O 1
ATOM 6649 N N . ILE B 1 341 ? 18.516 12.648 -9.289 1 98.06 341 ILE B N 1
ATOM 6650 C CA . ILE B 1 341 ? 17.734 13.711 -8.664 1 98.06 341 ILE B CA 1
ATOM 6651 C C . ILE B 1 341 ? 17.656 13.469 -7.156 1 98.06 341 ILE B C 1
ATOM 6653 O O . ILE B 1 341 ? 17.359 12.352 -6.719 1 98.06 341 ILE B O 1
ATOM 6657 N N . MET B 1 342 ? 17.906 14.461 -6.406 1 98.44 342 MET B N 1
ATOM 6658 C CA . MET B 1 342 ? 17.797 14.359 -4.953 1 98.44 342 MET B CA 1
ATOM 6659 C C . MET B 1 342 ? 16.734 15.312 -4.418 1 98.44 342 MET B C 1
ATOM 6661 O O . MET B 1 342 ? 16.688 16.484 -4.828 1 98.44 342 MET B O 1
ATOM 6665 N N . LYS B 1 343 ? 15.891 14.797 -3.598 1 98.81 343 LYS B N 1
ATOM 6666 C CA . LYS B 1 343 ? 15.031 15.609 -2.744 1 98.81 343 LYS B CA 1
ATOM 6667 C C . LYS B 1 343 ? 15.617 15.75 -1.343 1 98.81 343 LYS B C 1
ATOM 6669 O O . LYS B 1 343 ? 15.992 14.758 -0.72 1 98.81 343 LYS B O 1
ATOM 6674 N N . VAL B 1 344 ? 15.703 16.969 -0.816 1 98.81 344 VAL B N 1
ATOM 6675 C CA . VAL B 1 344 ? 16.203 17.188 0.539 1 98.81 344 VAL B CA 1
ATOM 6676 C C . VAL B 1 344 ? 15.445 18.344 1.187 1 98.81 344 VAL B C 1
ATOM 6678 O O . VAL B 1 344 ? 14.953 19.234 0.494 1 98.81 344 VAL B O 1
ATOM 6681 N N . ASP B 1 345 ? 15.281 18.312 2.51 1 98.5 345 ASP B N 1
ATOM 6682 C CA . ASP B 1 345 ? 14.625 19.391 3.242 1 98.5 345 ASP B CA 1
ATOM 6683 C C . ASP B 1 345 ? 15.578 20.547 3.48 1 98.5 345 ASP B C 1
ATOM 6685 O O . ASP B 1 345 ? 16.797 20.375 3.471 1 98.5 345 ASP B O 1
ATOM 6689 N N . ASP B 1 346 ? 15.031 21.688 3.764 1 98.62 346 ASP B N 1
ATOM 6690 C CA . ASP B 1 346 ? 15.859 22.891 3.891 1 98.62 346 ASP B CA 1
ATOM 6691 C C . ASP B 1 346 ? 16.547 22.938 5.258 1 98.62 346 ASP B C 1
ATOM 6693 O O . ASP B 1 346 ? 17.469 23.734 5.465 1 98.62 346 ASP B O 1
ATOM 6697 N N . ASP B 1 347 ? 16.156 22.062 6.172 1 98.5 347 ASP B N 1
ATOM 6698 C CA . ASP B 1 347 ? 16.828 22.031 7.469 1 98.5 347 ASP B CA 1
ATOM 6699 C C . ASP B 1 347 ? 17.828 20.875 7.535 1 98.5 347 ASP B C 1
ATOM 6701 O O . ASP B 1 347 ? 18.062 20.312 8.609 1 98.5 347 ASP B O 1
ATOM 6705 N N . THR B 1 348 ? 18.281 20.484 6.43 1 98.56 348 THR B N 1
ATOM 6706 C CA . THR B 1 348 ? 19.188 19.328 6.324 1 98.56 348 THR B CA 1
ATOM 6707 C C . THR B 1 348 ? 20.531 19.75 5.738 1 98.56 348 THR B C 1
ATOM 6709 O O . THR B 1 348 ? 20.578 20.5 4.758 1 98.56 348 THR B O 1
ATOM 6712 N N . PHE B 1 349 ? 21.656 19.359 6.344 1 98.5 349 PHE B N 1
ATOM 6713 C CA . PHE B 1 349 ? 23.016 19.531 5.828 1 98.5 349 PHE B CA 1
ATOM 6714 C C . PHE B 1 349 ? 23.438 18.328 5 1 98.5 349 PHE B C 1
ATOM 6716 O O . PHE B 1 349 ? 23.359 17.188 5.465 1 98.5 349 PHE B O 1
ATOM 6723 N N . VAL B 1 350 ? 23.891 18.562 3.791 1 98.12 350 VAL B N 1
ATOM 6724 C CA . VAL B 1 350 ? 24.266 17.484 2.883 1 98.12 350 VAL B CA 1
ATOM 6725 C C . VAL B 1 350 ? 25.781 17.422 2.764 1 98.12 350 VAL B C 1
ATOM 6727 O O . VAL B 1 350 ? 26.438 18.422 2.469 1 98.12 350 VAL B O 1
ATOM 6730 N N . ASN B 1 351 ? 26.328 16.25 2.992 1 95.5 351 ASN B N 1
ATOM 6731 C CA . ASN B 1 351 ? 27.734 16 2.73 1 95.5 351 ASN B CA 1
ATOM 6732 C C . ASN B 1 351 ? 28 15.789 1.243 1 95.5 351 ASN B C 1
ATOM 6734 O O . ASN B 1 351 ? 27.938 14.664 0.748 1 95.5 351 ASN B O 1
ATOM 6738 N N . ILE B 1 352 ? 28.438 16.812 0.606 1 95.31 352 ILE B N 1
ATOM 6739 C CA . ILE B 1 352 ? 28.531 16.828 -0.849 1 95.31 352 ILE B CA 1
ATOM 6740 C C . ILE B 1 352 ? 29.641 15.875 -1.297 1 95.31 352 ILE B C 1
ATOM 6742 O O . ILE B 1 352 ? 29.547 15.234 -2.344 1 95.31 352 ILE B O 1
ATOM 6746 N N . SER B 1 353 ? 30.688 15.711 -0.544 1 90.12 353 SER B N 1
ATOM 6747 C CA . SER B 1 353 ? 31.766 14.797 -0.9 1 90.12 353 SER B CA 1
ATOM 6748 C C . SER B 1 353 ? 31.281 13.352 -0.969 1 90.12 353 SER B C 1
ATOM 6750 O O . SER B 1 353 ? 31.578 12.633 -1.922 1 90.12 353 SER B O 1
ATOM 6752 N N . LEU B 1 354 ? 30.516 12.992 -0.007 1 89.44 354 LEU B N 1
ATOM 6753 C CA . LEU B 1 354 ? 29.984 11.633 0.025 1 89.44 354 LEU B CA 1
ATOM 6754 C C . LEU B 1 354 ? 28.938 11.438 -1.06 1 89.44 354 LEU B C 1
ATOM 6756 O O . LEU B 1 354 ? 28.875 10.383 -1.685 1 89.44 354 LEU B O 1
ATOM 6760 N N . LEU B 1 355 ? 28.109 12.461 -1.255 1 92.06 355 LEU B N 1
ATOM 6761 C CA . LEU B 1 355 ? 27.078 12.391 -2.291 1 92.06 355 LEU B CA 1
ATOM 6762 C C . LEU B 1 355 ? 27.719 12.266 -3.674 1 92.06 355 LEU B C 1
ATOM 6764 O O . LEU B 1 355 ? 27.234 11.516 -4.52 1 92.06 355 LEU B O 1
ATOM 6768 N N . ASP B 1 356 ? 28.734 13.016 -3.854 1 89.06 356 ASP B N 1
ATOM 6769 C CA . ASP B 1 356 ? 29.453 12.969 -5.117 1 89.06 356 ASP B CA 1
ATOM 6770 C C . ASP B 1 356 ? 30.031 11.578 -5.371 1 89.06 356 ASP B C 1
ATOM 6772 O O . ASP B 1 356 ? 29.969 11.07 -6.492 1 89.06 356 ASP B O 1
ATOM 6776 N N . LEU B 1 357 ? 30.531 10.969 -4.395 1 83 357 LEU B N 1
ATOM 6777 C CA . LEU B 1 357 ? 31.078 9.625 -4.496 1 83 357 LEU B CA 1
ATOM 6778 C C . LEU B 1 357 ? 29.984 8.617 -4.84 1 83 357 LEU B C 1
ATOM 6780 O O . LEU B 1 357 ? 30.203 7.695 -5.625 1 83 357 LEU B O 1
ATOM 6784 N N . LEU B 1 358 ? 28.844 8.797 -4.309 1 84.25 358 LEU B N 1
ATOM 6785 C CA . LEU B 1 358 ? 27.703 7.898 -4.512 1 84.25 358 LEU B CA 1
ATOM 6786 C C . LEU B 1 358 ? 27.203 7.984 -5.945 1 84.25 358 LEU B C 1
ATOM 6788 O O . LEU B 1 358 ? 26.719 6.992 -6.504 1 84.25 358 LEU B O 1
ATOM 6792 N N . THR B 1 359 ? 27.312 9.086 -6.566 1 88.19 359 THR B N 1
ATOM 6793 C CA . THR B 1 359 ? 26.703 9.297 -7.871 1 88.19 359 THR B CA 1
ATOM 6794 C C . THR B 1 359 ? 27.734 9.195 -8.984 1 88.19 359 THR B C 1
ATOM 6796 O O . THR B 1 359 ? 27.391 9.234 -10.172 1 88.19 359 THR B O 1
ATOM 6799 N N . LYS B 1 360 ? 28.922 9.086 -8.586 1 79.12 360 LYS B N 1
ATOM 6800 C CA . LYS B 1 360 ? 29.969 9.039 -9.602 1 79.12 360 LYS B CA 1
ATOM 6801 C C . LYS B 1 360 ? 30.062 7.656 -10.234 1 79.12 360 LYS B C 1
ATOM 6803 O O . LYS B 1 360 ? 29.969 6.641 -9.539 1 79.12 360 LYS B O 1
ATOM 6808 N N . ASN B 1 361 ? 30.219 7.426 -11.531 1 60.94 361 ASN B N 1
ATOM 6809 C CA . ASN B 1 361 ? 30.562 6.293 -12.383 1 60.94 361 ASN B CA 1
ATOM 6810 C C . ASN B 1 361 ? 29.469 5.223 -12.359 1 60.94 361 ASN B C 1
ATOM 6812 O O . ASN B 1 361 ? 29.75 4.043 -12.578 1 60.94 361 ASN B O 1
ATOM 6816 N N . GLU B 1 362 ? 28.312 5.68 -12.047 1 61.78 362 GLU B N 1
ATOM 6817 C CA . GLU B 1 362 ? 27.328 4.602 -11.945 1 61.78 362 GLU B CA 1
ATOM 6818 C C . GLU B 1 362 ? 26.297 4.691 -13.055 1 61.78 362 GLU B C 1
ATOM 6820 O O . GLU B 1 362 ? 25.812 5.781 -13.383 1 61.78 362 GLU B O 1
ATOM 6825 N N . VAL B 1 363 ? 26.406 3.713 -13.945 1 64.44 363 VAL B N 1
ATOM 6826 C CA . VAL B 1 363 ? 25.312 3.535 -14.891 1 64.44 363 VAL B CA 1
ATOM 6827 C C . VAL B 1 363 ? 24.328 2.5 -14.352 1 64.44 363 VAL B C 1
ATOM 6829 O O . VAL B 1 363 ? 24.719 1.395 -13.977 1 64.44 363 VAL B O 1
ATOM 6832 N N . TYR B 1 364 ? 23.141 3.086 -14.102 1 71.06 364 TYR B N 1
ATOM 6833 C CA . TYR B 1 364 ? 22.109 2.166 -13.617 1 71.06 364 TYR B CA 1
ATOM 6834 C C . TYR B 1 364 ? 21.109 1.836 -14.711 1 71.06 364 TYR B C 1
ATOM 6836 O O . TYR B 1 364 ? 20.562 2.736 -15.344 1 71.06 364 TYR B O 1
ATOM 6844 N N . SER B 1 365 ? 20.984 0.618 -14.961 1 75.19 365 SER B N 1
ATOM 6845 C CA . SER B 1 365 ? 20.047 0.134 -15.977 1 75.19 365 SER B CA 1
ATOM 6846 C C . SER B 1 365 ? 18.625 0.056 -15.43 1 75.19 365 SER B C 1
ATOM 6848 O O . SER B 1 365 ? 17.656 0.028 -16.188 1 75.19 365 SER B O 1
ATOM 6850 N N . VAL B 1 366 ? 18.5 0.043 -14.141 1 86.5 366 VAL B N 1
ATOM 6851 C CA . VAL B 1 366 ? 17.172 -0.064 -13.539 1 86.5 366 VAL B CA 1
ATOM 6852 C C . VAL B 1 366 ? 16.922 1.138 -12.625 1 86.5 366 VAL B C 1
ATOM 6854 O O . VAL B 1 366 ? 17.844 1.63 -11.969 1 86.5 366 VAL B O 1
ATOM 6857 N N . PRO B 1 367 ? 15.711 1.636 -12.625 1 94.31 367 PRO B N 1
ATOM 6858 C CA . PRO B 1 367 ? 15.414 2.699 -11.664 1 94.31 367 PRO B CA 1
ATOM 6859 C C . PRO B 1 367 ? 15.836 2.344 -10.242 1 94.31 367 PRO B C 1
ATOM 6861 O O . PRO B 1 367 ? 15.625 1.211 -9.797 1 94.31 367 PRO B O 1
ATOM 6864 N N . THR B 1 368 ? 16.5 3.262 -9.594 1 94.19 368 THR B N 1
ATOM 6865 C CA . THR B 1 368 ? 17.062 3.014 -8.266 1 94.19 368 THR B CA 1
ATOM 6866 C C . THR B 1 368 ? 16.906 4.242 -7.379 1 94.19 368 THR B C 1
ATOM 6868 O O . THR B 1 368 ? 16.906 5.375 -7.867 1 94.19 368 THR B O 1
ATOM 6871 N N . TRP B 1 369 ? 16.719 4.02 -6.105 1 96 369 TRP B N 1
ATOM 6872 C CA . TRP B 1 369 ? 16.703 5.137 -5.168 1 96 369 TRP B CA 1
ATOM 6873 C C . TRP B 1 369 ? 17.406 4.766 -3.871 1 96 369 TRP B C 1
ATOM 6875 O O . TRP B 1 369 ? 17.531 3.586 -3.539 1 96 369 TRP B O 1
ATOM 6885 N N . TRP B 1 370 ? 18.047 5.785 -3.209 1 94.88 370 TRP B N 1
ATOM 6886 C CA . TRP B 1 370 ? 18.891 5.652 -2.021 1 94.88 370 TRP B CA 1
ATOM 6887 C C . TRP B 1 370 ? 18.359 6.512 -0.88 1 94.88 370 TRP B C 1
ATOM 6889 O O . TRP B 1 370 ? 17.906 7.637 -1.103 1 94.88 370 TRP B O 1
ATOM 6899 N N . SER B 1 371 ? 18.359 5.949 0.311 1 96.69 371 SER B N 1
ATOM 6900 C CA . SER B 1 371 ? 17.984 6.637 1.541 1 96.69 371 SER B CA 1
ATOM 6901 C C . SER B 1 371 ? 18.203 5.746 2.762 1 96.69 371 SER B C 1
ATOM 6903 O O . SER B 1 371 ? 18.922 4.75 2.689 1 96.69 371 SER B O 1
ATOM 6905 N N . GLN B 1 372 ? 17.891 6.199 3.83 1 95.31 372 GLN B N 1
ATOM 6906 C CA . GLN B 1 372 ? 17.547 5.34 4.957 1 95.31 372 GLN B CA 1
ATOM 6907 C C . GLN B 1 372 ? 16.047 5.066 5 1 95.31 372 GLN B C 1
ATOM 6909 O O . GLN B 1 372 ? 15.273 5.902 5.473 1 95.31 372 GLN B O 1
ATOM 6914 N N . PHE B 1 373 ? 15.68 3.924 4.543 1 96.69 373 PHE B N 1
ATOM 6915 C CA . PHE B 1 373 ? 14.273 3.646 4.297 1 96.69 373 PHE B CA 1
ATOM 6916 C C . PHE B 1 373 ? 13.578 3.207 5.582 1 96.69 373 PHE B C 1
ATOM 6918 O O . PHE B 1 373 ? 14.203 2.615 6.461 1 96.69 373 PHE B O 1
ATOM 6925 N N . GLN B 1 374 ? 12.32 3.609 5.66 1 97.31 374 GLN B N 1
ATOM 6926 C CA . GLN B 1 374 ? 11.406 3.15 6.699 1 97.31 374 GLN B CA 1
ATOM 6927 C C . GLN B 1 374 ? 10.594 1.945 6.223 1 97.31 374 GLN B C 1
ATOM 6929 O O . GLN B 1 374 ? 9.906 2.018 5.207 1 97.31 374 GLN B O 1
ATOM 6934 N N . HIS B 1 375 ? 10.727 0.854 6.996 1 95.94 375 HIS B N 1
ATOM 6935 C CA . HIS B 1 375 ? 10.023 -0.378 6.656 1 95.94 375 HIS B CA 1
ATOM 6936 C C . HIS B 1 375 ? 8.969 -0.721 7.707 1 95.94 375 HIS B C 1
ATOM 6938 O O . HIS B 1 375 ? 9.156 -0.438 8.891 1 95.94 375 HIS B O 1
ATOM 6944 N N . HIS B 1 376 ? 7.812 -1.246 7.309 1 94.12 376 HIS B N 1
ATOM 6945 C CA . HIS B 1 376 ? 6.805 -1.84 8.18 1 94.12 376 HIS B CA 1
ATOM 6946 C C . HIS B 1 376 ? 6.23 -0.804 9.141 1 94.12 376 HIS B C 1
ATOM 6948 O O . HIS B 1 376 ? 5.891 -1.129 10.281 1 94.12 376 HIS B O 1
ATOM 6954 N N . ARG B 1 377 ? 6.234 0.433 8.664 1 97 377 ARG B N 1
ATOM 6955 C CA . ARG B 1 377 ? 5.68 1.475 9.523 1 97 377 ARG B CA 1
ATOM 6956 C C . ARG B 1 377 ? 4.156 1.46 9.492 1 97 377 ARG B C 1
ATOM 6958 O O . ARG B 1 377 ? 3.555 1.354 8.422 1 97 377 ARG B O 1
ATOM 6965 N N . SER B 1 378 ? 3.564 1.561 10.672 1 96.88 378 SER B N 1
ATOM 6966 C CA . SER B 1 378 ? 2.109 1.58 10.773 1 96.88 378 SER B CA 1
ATOM 6967 C C . SER B 1 378 ? 1.539 2.908 10.289 1 96.88 378 SER B C 1
ATOM 6969 O O . SER B 1 378 ? 2.215 3.938 10.344 1 96.88 378 SER B O 1
ATOM 6971 N N . VAL B 1 379 ? 0.32 2.84 9.836 1 97.12 379 VAL B N 1
ATOM 6972 C CA . VAL B 1 379 ? -0.406 4.047 9.453 1 97.12 379 VAL B CA 1
ATOM 6973 C C . VAL B 1 379 ? -0.954 4.738 10.695 1 97.12 379 VAL B C 1
ATOM 6975 O O . VAL B 1 379 ? -1.825 4.195 11.383 1 97.12 379 VAL B O 1
ATOM 6978 N N . PRO B 1 380 ? -0.492 5.879 10.992 1 95.5 380 PRO B N 1
ATOM 6979 C CA . PRO B 1 380 ? -0.948 6.551 12.211 1 95.5 380 PRO B CA 1
ATOM 6980 C C . PRO B 1 380 ? -2.352 7.137 12.07 1 95.5 380 PRO B C 1
ATOM 6982 O O . PRO B 1 380 ? -2.68 7.727 11.039 1 95.5 380 PRO B O 1
ATOM 6985 N N . MET B 1 381 ? -3.111 7.109 13.117 1 93.19 381 MET B N 1
ATOM 6986 C CA . MET B 1 381 ? -4.484 7.605 13.102 1 93.19 381 MET B CA 1
ATOM 6987 C C . MET B 1 381 ? -4.574 8.977 13.766 1 93.19 381 MET B C 1
ATOM 6989 O O . MET B 1 381 ? -5.582 9.672 13.625 1 93.19 381 MET B O 1
ATOM 6993 N N . TYR B 1 382 ? -3.521 9.266 14.547 1 93.12 382 TYR B N 1
ATOM 6994 C CA . TYR B 1 382 ? -3.543 10.484 15.352 1 93.12 382 TYR B CA 1
ATOM 6995 C C . TYR B 1 382 ? -2.314 11.344 15.07 1 93.12 382 TYR B C 1
ATOM 6997 O O . TYR B 1 382 ? -1.323 10.859 14.516 1 93.12 382 TYR B O 1
ATOM 7005 N N . GLY B 1 383 ? -2.467 12.602 15.359 1 90.19 383 GLY B N 1
ATOM 7006 C CA . GLY B 1 383 ? -1.316 13.492 15.336 1 90.19 383 GLY B CA 1
ATOM 7007 C C . GLY B 1 383 ? -1.066 14.102 13.969 1 90.19 383 GLY B C 1
ATOM 7008 O O . GLY B 1 383 ? -1.906 13.992 13.07 1 90.19 383 GLY B O 1
ATOM 7009 N N . LYS B 1 384 ? 0.092 14.695 13.875 1 87.38 384 LYS B N 1
ATOM 7010 C CA . LYS B 1 384 ? 0.485 15.469 12.695 1 87.38 384 LYS B CA 1
ATOM 7011 C C . LYS B 1 384 ? 0.5 14.594 11.445 1 87.38 384 LYS B C 1
ATOM 7013 O O . LYS B 1 384 ? 0.136 15.047 10.359 1 87.38 384 LYS B O 1
ATOM 7018 N N . TRP B 1 385 ? 0.876 13.359 11.672 1 91.5 385 TRP B N 1
ATOM 7019 C CA . TRP B 1 385 ? 1.084 12.492 10.516 1 91.5 385 TRP B CA 1
ATOM 7020 C C . TRP B 1 385 ? -0.097 11.547 10.328 1 91.5 385 TRP B C 1
ATOM 7022 O O . TRP B 1 385 ? 0.003 10.555 9.602 1 91.5 385 TRP B O 1
ATOM 7032 N N . ALA B 1 386 ? -1.2 11.875 10.969 1 93.19 386 ALA B N 1
ATOM 7033 C CA . ALA B 1 386 ? -2.381 11.023 10.875 1 93.19 386 ALA B CA 1
ATOM 7034 C C . ALA B 1 386 ? -2.797 10.828 9.414 1 93.19 386 ALA B C 1
ATOM 7036 O O . ALA B 1 386 ? -2.771 11.766 8.625 1 93.19 386 ALA B O 1
ATOM 7037 N N . ASP B 1 387 ? -3.09 9.602 9.07 1 94.75 387 ASP B N 1
ATOM 7038 C CA . ASP B 1 387 ? -3.566 9.203 7.75 1 94.75 387 ASP B CA 1
ATOM 7039 C C . ASP B 1 387 ? -4.789 8.289 7.859 1 94.75 387 ASP B C 1
ATOM 7041 O O . ASP B 1 387 ? -4.656 7.082 8.055 1 94.75 387 ASP B O 1
ATOM 7045 N N . THR B 1 388 ? -5.922 8.883 7.598 1 92.94 388 THR B N 1
ATOM 7046 C CA . THR B 1 388 ? -7.16 8.125 7.734 1 92.94 388 THR B CA 1
ATOM 7047 C C . THR B 1 388 ? -7.699 7.715 6.367 1 92.94 388 THR B C 1
ATOM 7049 O O . THR B 1 388 ? -8.867 7.348 6.238 1 92.94 388 THR B O 1
ATOM 7052 N N . GLU B 1 389 ? -6.879 7.855 5.406 1 93.88 389 GLU B N 1
ATOM 7053 C CA . GLU B 1 389 ? -7.359 7.59 4.055 1 93.88 389 GLU B CA 1
ATOM 7054 C C . GLU B 1 389 ? -6.668 6.367 3.453 1 93.88 389 GLU B C 1
ATOM 7056 O O . GLU B 1 389 ? -7.266 5.641 2.656 1 93.88 389 GLU B O 1
ATOM 7061 N N . TYR B 1 390 ? -5.367 6.16 3.744 1 96.56 390 TYR B N 1
ATOM 7062 C CA . TYR B 1 390 ? -4.684 4.996 3.189 1 96.56 390 TYR B CA 1
ATOM 7063 C C . TYR B 1 390 ? -5.277 3.703 3.738 1 96.56 390 TYR B C 1
ATOM 7065 O O . TYR B 1 390 ? -5.273 3.477 4.953 1 96.56 390 TYR B O 1
ATOM 7073 N N . PRO B 1 391 ? -5.73 2.828 2.93 1 96.38 391 PRO B N 1
ATOM 7074 C CA . PRO B 1 391 ? -6.555 1.707 3.387 1 96.38 391 PRO B CA 1
ATOM 7075 C C . PRO B 1 391 ? -5.727 0.47 3.732 1 96.38 391 PRO B C 1
ATOM 7077 O O . PRO B 1 391 ? -6.055 -0.637 3.299 1 96.38 391 PRO B O 1
ATOM 7080 N N . SER B 1 392 ? -4.723 0.656 4.586 1 96.75 392 SER B N 1
ATOM 7081 C CA . SER B 1 392 ? -3.871 -0.431 5.059 1 96.75 392 SER B CA 1
ATOM 7082 C C . SER B 1 392 ? -3.367 -0.167 6.473 1 96.75 392 SER B C 1
ATOM 7084 O O . SER B 1 392 ? -3.51 0.943 6.988 1 96.75 392 SER B O 1
ATOM 7086 N N . LEU B 1 393 ? -2.855 -1.206 7.102 1 96.75 393 LEU B N 1
ATOM 7087 C CA . LEU B 1 393 ? -2.322 -1.056 8.453 1 96.75 393 LEU B CA 1
ATOM 7088 C C . LEU B 1 393 ? -0.893 -0.526 8.414 1 96.75 393 LEU B C 1
ATOM 7090 O O . LEU B 1 393 ? -0.437 0.103 9.375 1 96.75 393 LEU B O 1
ATOM 7094 N N . THR B 1 394 ? -0.189 -0.856 7.352 1 97.69 394 THR B N 1
ATOM 7095 C CA . THR B 1 394 ? 1.198 -0.428 7.211 1 97.69 394 THR B CA 1
ATOM 7096 C C . THR B 1 394 ? 1.438 0.183 5.832 1 97.69 394 THR B C 1
ATOM 7098 O O . THR B 1 394 ? 0.829 -0.237 4.848 1 97.69 394 THR B O 1
ATOM 7101 N N . TYR B 1 395 ? 2.346 1.16 5.809 1 98.25 395 TYR B N 1
ATOM 7102 C CA . TYR B 1 395 ? 2.781 1.728 4.539 1 98.25 395 TYR B CA 1
ATOM 7103 C C . TYR B 1 395 ? 3.771 0.804 3.838 1 98.25 395 TYR B C 1
ATOM 7105 O O . TYR B 1 395 ? 4.469 0.023 4.488 1 98.25 395 TYR B O 1
ATOM 7113 N N . PRO B 1 396 ? 3.781 0.873 2.473 1 97.81 396 PRO B N 1
ATOM 7114 C CA . PRO B 1 396 ? 4.98 0.335 1.823 1 97.81 396 PRO B CA 1
ATOM 7115 C C . PRO B 1 396 ? 6.258 1.051 2.256 1 97.81 396 PRO B C 1
ATOM 7117 O O . PRO B 1 396 ? 6.191 2.115 2.873 1 97.81 396 PRO B O 1
ATOM 7120 N N . THR B 1 397 ? 7.398 0.4 1.982 1 97.88 397 THR B N 1
ATOM 7121 C CA . THR B 1 397 ? 8.695 1.009 2.256 1 97.88 397 THR B CA 1
ATOM 7122 C C . THR B 1 397 ? 8.766 2.42 1.68 1 97.88 397 THR B C 1
ATOM 7124 O O . THR B 1 397 ? 8.359 2.65 0.539 1 97.88 397 THR B O 1
ATOM 7127 N N . PHE B 1 398 ? 9.188 3.369 2.523 1 98.56 398 PHE B N 1
ATOM 7128 C CA . PHE B 1 398 ? 9.32 4.742 2.047 1 98.56 398 PHE B CA 1
ATOM 7129 C C . PHE B 1 398 ? 10.602 5.371 2.57 1 98.56 398 PHE B C 1
ATOM 7131 O O . PHE B 1 398 ? 11.195 4.883 3.537 1 98.56 398 PHE B O 1
ATOM 7138 N N . PRO B 1 399 ? 11.109 6.367 1.92 1 98.56 399 PRO B N 1
ATOM 7139 C CA . PRO B 1 399 ? 12.398 6.949 2.281 1 98.56 399 PRO B CA 1
ATOM 7140 C C . PRO B 1 399 ? 12.312 7.875 3.494 1 98.56 399 PRO B C 1
ATOM 7142 O O . PRO B 1 399 ? 11.219 8.18 3.963 1 98.56 399 PRO B O 1
ATOM 7145 N N . SER B 1 400 ? 13.508 8.25 3.943 1 98.12 400 SER B N 1
ATOM 7146 C CA . SER B 1 400 ? 13.562 9.289 4.965 1 98.12 400 SER B CA 1
ATOM 7147 C C . SER B 1 400 ? 13.055 10.625 4.43 1 98.12 400 SER B C 1
ATOM 7149 O O . SER B 1 400 ? 13.438 11.047 3.336 1 98.12 400 SER B O 1
ATOM 7151 N N . GLY B 1 401 ? 12.273 11.266 5.223 1 97.69 401 GLY B N 1
ATOM 7152 C CA . GLY B 1 401 ? 11.766 12.562 4.828 1 97.69 401 GLY B CA 1
ATOM 7153 C C . GLY B 1 401 ? 12.852 13.617 4.699 1 97.69 401 GLY B C 1
ATOM 7154 O O . GLY B 1 401 ? 12.68 14.609 3.98 1 97.69 401 GLY B O 1
ATOM 7155 N N . ALA B 1 402 ? 13.953 13.375 5.359 1 98 402 ALA B N 1
ATOM 7156 C CA . ALA B 1 402 ? 15.055 14.328 5.316 1 98 402 ALA B CA 1
ATOM 7157 C C . ALA B 1 402 ? 15.625 14.453 3.906 1 98 402 ALA B C 1
ATOM 7159 O O . ALA B 1 402 ? 16.047 15.539 3.494 1 98 402 ALA B O 1
ATOM 7160 N N . GLY B 1 403 ? 15.656 13.289 3.25 1 98.69 403 GLY B N 1
ATOM 7161 C CA . GLY B 1 403 ? 16.156 13.328 1.883 1 98.69 403 GLY B CA 1
ATOM 7162 C C . GLY B 1 403 ? 16.328 11.945 1.276 1 98.69 403 GLY B C 1
ATOM 7163 O O . GLY B 1 403 ? 16.5 10.961 1.999 1 98.69 403 GLY B O 1
ATOM 7164 N N . TYR B 1 404 ? 16.297 11.891 0.011 1 98.56 404 TYR B N 1
ATOM 7165 C CA . TYR B 1 404 ? 16.531 10.664 -0.751 1 98.56 404 TYR B CA 1
ATOM 7166 C C . TYR B 1 404 ? 16.984 10.984 -2.172 1 98.56 404 TYR B C 1
ATOM 7168 O O . TYR B 1 404 ? 16.703 12.07 -2.691 1 98.56 404 TYR B O 1
ATOM 7176 N N . LEU B 1 405 ? 17.75 10.078 -2.711 1 97.38 405 LEU B N 1
ATOM 7177 C CA . LEU B 1 405 ? 18.328 10.133 -4.055 1 97.38 405 LEU B CA 1
ATOM 7178 C C . LEU B 1 405 ? 17.641 9.133 -4.977 1 97.38 405 LEU B C 1
ATOM 7180 O O . LEU B 1 405 ? 17.266 8.031 -4.543 1 97.38 405 LEU B O 1
ATOM 7184 N N . MET B 1 406 ? 17.391 9.5 -6.215 1 97.5 406 MET B N 1
ATOM 7185 C CA . MET B 1 406 ? 16.828 8.555 -7.168 1 97.5 406 MET B CA 1
ATOM 7186 C C . MET B 1 406 ? 17.422 8.758 -8.555 1 97.5 406 MET B C 1
ATOM 7188 O O . MET B 1 406 ? 17.922 9.844 -8.867 1 97.5 406 MET B O 1
ATOM 7192 N N . THR B 1 407 ? 17.375 7.77 -9.375 1 96.69 407 THR B N 1
ATOM 7193 C CA . THR B 1 407 ? 17.797 7.891 -10.766 1 96.69 407 THR B CA 1
ATOM 7194 C C . THR B 1 407 ? 16.812 8.75 -11.555 1 96.69 407 THR B C 1
ATOM 7196 O O . THR B 1 407 ? 15.633 8.836 -11.203 1 96.69 407 THR B O 1
ATOM 7199 N N . GLY B 1 408 ? 17.359 9.391 -12.586 1 96.44 408 GLY B N 1
ATOM 7200 C CA . GLY B 1 408 ? 16.5 10.156 -13.477 1 96.44 408 GLY B CA 1
ATOM 7201 C C . GLY B 1 408 ? 15.367 9.344 -14.062 1 96.44 408 GLY B C 1
ATOM 7202 O O . GLY B 1 408 ? 14.258 9.852 -14.234 1 96.44 408 GLY B O 1
ATOM 7203 N N . SER B 1 409 ? 15.578 8.078 -14.312 1 95.88 409 SER B N 1
ATOM 7204 C CA . SER B 1 409 ? 14.562 7.203 -14.883 1 95.88 409 SER B CA 1
ATOM 7205 C C . SER B 1 409 ? 13.414 6.98 -13.906 1 95.88 409 SER B C 1
ATOM 7207 O O . SER B 1 409 ? 12.25 6.93 -14.305 1 95.88 409 SER B O 1
ATOM 7209 N N . LEU B 1 410 ? 13.75 6.809 -12.625 1 97.25 410 LEU B N 1
ATOM 7210 C CA . LEU B 1 410 ? 12.695 6.664 -11.625 1 97.25 410 LEU B CA 1
ATOM 7211 C C . LEU B 1 410 ? 11.859 7.938 -11.531 1 97.25 410 LEU B C 1
ATOM 7213 O O . LEU B 1 410 ? 10.625 7.875 -11.508 1 97.25 410 LEU B O 1
ATOM 7217 N N . ALA B 1 411 ? 12.523 9.078 -11.5 1 98.06 411 ALA B N 1
ATOM 7218 C CA . ALA B 1 411 ? 11.828 10.359 -11.453 1 98.06 411 ALA B CA 1
ATOM 7219 C C . ALA B 1 411 ? 10.906 10.531 -12.656 1 98.06 411 ALA B C 1
ATOM 7221 O O . ALA B 1 411 ? 9.781 11.016 -12.516 1 98.06 411 ALA B O 1
ATOM 7222 N N . GLN B 1 412 ? 11.406 10.141 -13.781 1 96.81 412 GLN B N 1
ATOM 7223 C CA . GLN B 1 412 ? 10.617 10.242 -15.008 1 96.81 412 GLN B CA 1
ATOM 7224 C C . GLN B 1 412 ? 9.359 9.375 -14.922 1 96.81 412 GLN B C 1
ATOM 7226 O O . GLN B 1 412 ? 8.281 9.805 -15.336 1 96.81 412 GLN B O 1
ATOM 7231 N N . THR B 1 413 ? 9.539 8.188 -14.414 1 96.38 413 THR B N 1
ATOM 7232 C CA . THR B 1 413 ? 8.398 7.293 -14.242 1 96.38 413 THR B CA 1
ATOM 7233 C C . THR B 1 413 ? 7.344 7.93 -13.336 1 96.38 413 THR B C 1
ATOM 7235 O O . THR B 1 413 ? 6.152 7.926 -13.664 1 96.38 413 THR B O 1
ATOM 7238 N N . LEU B 1 414 ? 7.738 8.5 -12.25 1 97.75 414 LEU B N 1
ATOM 7239 C CA . LEU B 1 414 ? 6.836 9.141 -11.305 1 97.75 414 LEU B CA 1
ATOM 7240 C C . LEU B 1 414 ? 6.188 10.375 -11.922 1 97.75 414 LEU B C 1
ATOM 7242 O O . LEU B 1 414 ? 4.98 10.594 -11.766 1 97.75 414 LEU B O 1
ATOM 7246 N N . ALA B 1 415 ? 6.988 11.148 -12.641 1 97.44 415 ALA B N 1
ATOM 7247 C CA . ALA B 1 415 ? 6.488 12.367 -13.273 1 97.44 415 ALA B CA 1
ATOM 7248 C C . ALA B 1 415 ? 5.426 12.047 -14.32 1 97.44 415 ALA B C 1
ATOM 7250 O O . ALA B 1 415 ? 4.398 12.719 -14.406 1 97.44 415 ALA B O 1
ATOM 7251 N N . THR B 1 416 ? 5.641 11.008 -15.055 1 95.5 416 THR B N 1
ATOM 7252 C CA . THR B 1 416 ? 4.73 10.641 -16.125 1 95.5 416 THR B CA 1
ATOM 7253 C C . THR B 1 416 ? 3.42 10.094 -15.57 1 95.5 416 THR B C 1
ATOM 7255 O O . THR B 1 416 ? 2.348 10.352 -16.125 1 95.5 416 THR B O 1
ATOM 7258 N N . ALA B 1 417 ? 3.488 9.406 -14.484 1 94.81 417 ALA B N 1
ATOM 7259 C CA . ALA B 1 417 ? 2.295 8.836 -13.867 1 94.81 417 ALA B CA 1
ATOM 7260 C C . ALA B 1 417 ? 1.644 9.836 -12.914 1 94.81 417 ALA B C 1
ATOM 7262 O O . ALA B 1 417 ? 0.593 9.555 -12.328 1 94.81 417 ALA B O 1
ATOM 7263 N N . GLY B 1 418 ? 2.199 10.969 -12.742 1 93.56 418 GLY B N 1
ATOM 7264 C CA . GLY B 1 418 ? 1.934 11.891 -11.656 1 93.56 418 GLY B CA 1
ATOM 7265 C C . GLY B 1 418 ? 0.479 12.32 -11.57 1 93.56 418 GLY B C 1
ATOM 7266 O O . GLY B 1 418 ? -0.073 12.461 -10.477 1 93.56 418 GLY B O 1
ATOM 7267 N N . SER B 1 419 ? -0.138 12.484 -12.672 1 90.06 419 SER B N 1
ATOM 7268 C CA . SER B 1 419 ? -1.502 13.008 -12.688 1 90.06 419 SER B CA 1
ATOM 7269 C C . SER B 1 419 ? -2.486 11.992 -12.109 1 90.06 419 SER B C 1
ATOM 7271 O O . SER B 1 419 ? -3.604 12.352 -11.742 1 90.06 419 SER B O 1
ATOM 7273 N N . TYR B 1 420 ? -2.031 10.766 -11.953 1 91.56 420 TYR B N 1
ATOM 7274 C CA . TYR B 1 420 ? -2.938 9.727 -11.492 1 91.56 420 TYR B CA 1
ATOM 7275 C C . TYR B 1 420 ? -2.666 9.375 -10.031 1 91.56 420 TYR B C 1
ATOM 7277 O O . TYR B 1 420 ? -3.48 8.711 -9.383 1 91.56 420 TYR B O 1
ATOM 7285 N N . LEU B 1 421 ? -1.595 9.766 -9.516 1 96.5 421 LEU B N 1
ATOM 7286 C CA . LEU B 1 421 ? -1.138 9.258 -8.227 1 96.5 421 LEU B CA 1
ATOM 7287 C C . LEU B 1 421 ? -1.847 9.977 -7.082 1 96.5 421 LEU B C 1
ATOM 7289 O O . LEU B 1 421 ? -1.933 11.203 -7.066 1 96.5 421 LEU B O 1
ATOM 7293 N N . THR B 1 422 ? -2.322 9.148 -6.184 1 96.75 422 THR B N 1
ATOM 7294 C CA . THR B 1 422 ? -2.975 9.68 -4.988 1 96.75 422 THR B CA 1
ATOM 7295 C C . THR B 1 422 ? -1.956 9.93 -3.881 1 96.75 422 THR B C 1
ATOM 7297 O O . THR B 1 422 ? -1.059 9.109 -3.658 1 96.75 422 THR B O 1
ATOM 7300 N N . ALA B 1 423 ? -2.074 11.023 -3.207 1 97.06 423 ALA B N 1
ATOM 7301 C CA . ALA B 1 423 ? -1.177 11.352 -2.102 1 97.06 423 ALA B CA 1
ATOM 7302 C C . ALA B 1 423 ? -1.773 10.922 -0.764 1 97.06 423 ALA B C 1
ATOM 7304 O O . ALA B 1 423 ? -2.961 11.141 -0.511 1 97.06 423 ALA B O 1
ATOM 7305 N N . TYR B 1 424 ? -0.942 10.203 0.023 1 96.19 424 TYR B N 1
ATOM 7306 C CA . TYR B 1 424 ? -1.29 9.789 1.378 1 96.19 424 TYR B CA 1
ATOM 7307 C C . TYR B 1 424 ? -0.228 10.242 2.375 1 96.19 424 TYR B C 1
ATOM 7309 O O . TYR B 1 424 ? 0.965 10.234 2.064 1 96.19 424 TYR B O 1
ATOM 7317 N N . GLY B 1 425 ? -0.653 10.562 3.488 1 93.06 425 GLY B N 1
ATOM 7318 C CA . GLY B 1 425 ? 0.302 10.875 4.539 1 93.06 425 GLY B CA 1
ATOM 7319 C C . GLY B 1 425 ? 1.271 11.977 4.152 1 93.06 425 GLY B C 1
ATOM 7320 O O . GLY B 1 425 ? 0.879 12.969 3.531 1 93.06 425 GLY B O 1
ATOM 7321 N N . GLY B 1 426 ? 2.498 11.883 4.637 1 95.38 426 GLY B N 1
ATOM 7322 C CA . GLY B 1 426 ? 3.553 12.82 4.281 1 95.38 426 GLY B CA 1
ATOM 7323 C C . GLY B 1 426 ? 4.125 12.578 2.898 1 95.38 426 GLY B C 1
ATOM 7324 O O . GLY B 1 426 ? 3.811 11.57 2.26 1 95.38 426 GLY B O 1
ATOM 7325 N N . GLU B 1 427 ? 4.902 13.586 2.48 1 97.81 427 GLU B N 1
ATOM 7326 C CA . GLU B 1 427 ? 5.449 13.492 1.131 1 97.81 427 GLU B CA 1
ATOM 7327 C C . GLU B 1 427 ? 6.336 12.258 0.981 1 97.81 427 GLU B C 1
ATOM 7329 O O . GLU B 1 427 ? 6.367 11.633 -0.081 1 97.81 427 GLU B O 1
ATOM 7334 N N . ASP B 1 428 ? 7.07 11.859 2.045 1 98.38 428 ASP B N 1
ATOM 7335 C CA . ASP B 1 428 ? 7.934 10.68 2.004 1 98.38 428 ASP B CA 1
ATOM 7336 C C . ASP B 1 428 ? 7.105 9.398 1.912 1 98.38 428 ASP B C 1
ATOM 7338 O O . ASP B 1 428 ? 7.426 8.5 1.13 1 98.38 428 ASP B O 1
ATOM 7342 N N . VAL B 1 429 ? 6.031 9.344 2.678 1 98.38 429 VAL B N 1
ATOM 7343 C CA . VAL B 1 429 ? 5.125 8.195 2.652 1 98.38 429 VAL B CA 1
ATOM 7344 C C . VAL B 1 429 ? 4.48 8.078 1.273 1 98.38 429 VAL B C 1
ATOM 7346 O O . VAL B 1 429 ? 4.438 6.992 0.693 1 98.38 429 VAL B O 1
ATOM 7349 N N . SER B 1 430 ? 3.994 9.203 0.739 1 98.44 430 SER B N 1
ATOM 7350 C CA . SER B 1 430 ? 3.432 9.211 -0.607 1 98.44 430 SER B CA 1
ATOM 7351 C C . SER B 1 430 ? 4.434 8.68 -1.628 1 98.44 430 SER B C 1
ATOM 7353 O O . SER B 1 430 ? 4.082 7.879 -2.494 1 98.44 430 SER B O 1
ATOM 7355 N N . MET B 1 431 ? 5.613 9.109 -1.493 1 98.69 431 MET B N 1
ATOM 7356 C CA . MET B 1 431 ? 6.66 8.664 -2.412 1 98.69 431 MET B CA 1
ATOM 7357 C C . MET B 1 431 ? 6.809 7.148 -2.377 1 98.69 431 MET B C 1
ATOM 7359 O O . MET B 1 431 ? 6.918 6.508 -3.424 1 98.69 431 MET B O 1
ATOM 7363 N N . GLY B 1 432 ? 6.844 6.598 -1.181 1 98.56 432 GLY B N 1
ATOM 7364 C CA . GLY B 1 432 ? 6.918 5.152 -1.055 1 98.56 432 GLY B CA 1
ATOM 7365 C C . GLY B 1 432 ? 5.758 4.434 -1.719 1 98.56 432 GLY B C 1
ATOM 7366 O O . GLY B 1 432 ? 5.957 3.438 -2.416 1 98.56 432 GLY B O 1
ATOM 7367 N N . ILE B 1 433 ? 4.598 4.926 -1.505 1 98.44 433 ILE B N 1
ATOM 7368 C CA . ILE B 1 433 ? 3.389 4.34 -2.078 1 98.44 433 ILE B CA 1
ATOM 7369 C C . ILE B 1 433 ? 3.438 4.449 -3.602 1 98.44 433 ILE B C 1
ATOM 7371 O O . ILE B 1 433 ? 3.123 3.488 -4.309 1 98.44 433 ILE B O 1
ATOM 7375 N N . TRP B 1 434 ? 3.869 5.613 -4.113 1 98.44 434 TRP B N 1
ATOM 7376 C CA . TRP B 1 434 ? 3.934 5.84 -5.555 1 98.44 434 TRP B CA 1
ATOM 7377 C C . TRP B 1 434 ? 4.938 4.898 -6.211 1 98.44 434 TRP B C 1
ATOM 7379 O O . TRP B 1 434 ? 4.637 4.266 -7.223 1 98.44 434 TRP B O 1
ATOM 7389 N N . VAL B 1 435 ? 6.086 4.77 -5.602 1 98.19 435 VAL B N 1
ATOM 7390 C CA . VAL B 1 435 ? 7.121 3.908 -6.164 1 98.19 435 VAL B CA 1
ATOM 7391 C C . VAL B 1 435 ? 6.633 2.461 -6.188 1 98.19 435 VAL B C 1
ATOM 7393 O O . VAL B 1 435 ? 6.785 1.762 -7.191 1 98.19 435 VAL B O 1
ATOM 7396 N N . ALA B 1 436 ? 6.035 2.018 -5.125 1 97.5 436 ALA B N 1
ATOM 7397 C CA . ALA B 1 436 ? 5.523 0.652 -5.059 1 97.5 436 ALA B CA 1
ATOM 7398 C C . ALA B 1 436 ? 4.469 0.411 -6.133 1 97.5 436 ALA B C 1
ATOM 7400 O O . ALA B 1 436 ? 4.328 -0.706 -6.637 1 97.5 436 ALA B O 1
ATOM 7401 N N . SER B 1 437 ? 3.803 1.438 -6.504 1 97 437 SER B N 1
ATOM 7402 C CA . SER B 1 437 ? 2.65 1.291 -7.387 1 97 437 SER B CA 1
ATOM 7403 C C . SER B 1 437 ? 3.07 1.332 -8.852 1 97 437 SER B C 1
ATOM 7405 O O . SER B 1 437 ? 2.557 0.567 -9.672 1 97 437 SER B O 1
ATOM 7407 N N . VAL B 1 438 ? 4.012 2.23 -9.219 1 96.75 438 VAL B N 1
ATOM 7408 C CA . VAL B 1 438 ? 4.242 2.445 -10.648 1 96.75 438 VAL B CA 1
ATOM 7409 C C . VAL B 1 438 ? 5.688 2.096 -11 1 96.75 438 VAL B C 1
ATOM 7411 O O . VAL B 1 438 ? 6.059 2.064 -12.172 1 96.75 438 VAL B O 1
ATOM 7414 N N . ALA B 1 439 ? 6.461 1.863 -10 1 96.06 439 ALA B N 1
ATOM 7415 C CA . ALA B 1 439 ? 7.859 1.502 -10.203 1 96.06 439 ALA B CA 1
ATOM 7416 C C . ALA B 1 439 ? 8.266 0.342 -9.297 1 96.06 439 ALA B C 1
ATOM 7418 O O . ALA B 1 439 ? 9.305 0.397 -8.633 1 96.06 439 ALA B O 1
ATOM 7419 N N . GLY B 1 440 ? 7.473 -0.61 -9.312 1 92.44 440 GLY B N 1
ATOM 7420 C CA . GLY B 1 440 ? 7.672 -1.742 -8.422 1 92.44 440 GLY B CA 1
ATOM 7421 C C . GLY B 1 440 ? 8.984 -2.469 -8.664 1 92.44 440 GLY B C 1
ATOM 7422 O O . GLY B 1 440 ? 9.508 -3.129 -7.766 1 92.44 440 GLY B O 1
ATOM 7423 N N . ASN B 1 441 ? 9.57 -2.33 -9.805 1 89.56 441 ASN B N 1
ATOM 7424 C CA . ASN B 1 441 ? 10.805 -3.029 -10.148 1 89.56 441 ASN B CA 1
ATOM 7425 C C . ASN B 1 441 ? 12.039 -2.205 -9.773 1 89.56 441 ASN B C 1
ATOM 7427 O O . ASN B 1 441 ? 13.164 -2.607 -10.062 1 89.56 441 ASN B O 1
ATOM 7431 N N . SER B 1 442 ? 11.789 -1.103 -9.102 1 93.5 442 SER B N 1
ATOM 7432 C CA . SER B 1 442 ? 12.914 -0.257 -8.719 1 93.5 442 SER B CA 1
ATOM 7433 C C . SER B 1 442 ? 13.742 -0.906 -7.609 1 93.5 442 SER B C 1
ATOM 7435 O O . SER B 1 442 ? 13.195 -1.617 -6.762 1 93.5 442 SER B O 1
ATOM 7437 N N . LYS B 1 443 ? 15.016 -0.632 -7.707 1 90.5 443 LYS B N 1
ATOM 7438 C CA . LYS B 1 443 ? 15.922 -1.095 -6.656 1 90.5 443 LYS B CA 1
ATOM 7439 C C . LYS B 1 443 ? 15.953 -0.115 -5.488 1 90.5 443 LYS B C 1
ATOM 7441 O O . LYS B 1 443 ? 16.141 1.087 -5.684 1 90.5 443 LYS B O 1
ATOM 7446 N N . THR B 1 444 ? 15.695 -0.639 -4.289 1 92.44 444 THR B N 1
ATOM 7447 C CA . THR B 1 444 ? 15.758 0.144 -3.061 1 92.44 444 THR B CA 1
ATOM 7448 C C . THR B 1 444 ? 17.094 -0.082 -2.348 1 92.44 444 THR B C 1
ATOM 7450 O O . THR B 1 444 ? 17.391 -1.202 -1.934 1 92.44 444 THR B O 1
ATOM 7453 N N . VAL B 1 445 ? 17.844 0.985 -2.215 1 89.94 445 VAL B N 1
ATOM 7454 C CA . VAL B 1 445 ? 19.156 0.868 -1.573 1 89.94 445 VAL B CA 1
ATOM 7455 C C . VAL B 1 445 ? 19.125 1.555 -0.21 1 89.94 445 VAL B C 1
ATOM 7457 O O . VAL B 1 445 ? 19.156 2.785 -0.127 1 89.94 445 VAL B O 1
ATOM 7460 N N . ASP B 1 446 ? 19.078 0.755 0.78 1 90.62 446 ASP B N 1
ATOM 7461 C CA . ASP B 1 446 ? 19.125 1.267 2.146 1 90.62 446 ASP B CA 1
ATOM 7462 C C . ASP B 1 446 ? 20.562 1.581 2.574 1 90.62 446 ASP B C 1
ATOM 7464 O O . ASP B 1 446 ? 21.375 0.672 2.764 1 90.62 446 ASP B O 1
ATOM 7468 N N . VAL B 1 447 ? 20.859 2.838 2.785 1 89.12 447 VAL B N 1
ATOM 7469 C CA . VAL B 1 447 ? 22.219 3.271 3.109 1 89.12 447 VAL B CA 1
ATOM 7470 C C . VAL B 1 447 ? 22.344 3.459 4.617 1 89.12 447 VAL B C 1
ATOM 7472 O O . VAL B 1 447 ? 21.766 4.383 5.191 1 89.12 447 VAL B O 1
ATOM 7475 N N . PRO B 1 448 ? 23.172 2.678 5.277 1 85.94 448 PRO B N 1
ATOM 7476 C CA . PRO B 1 448 ? 23.266 2.734 6.738 1 85.94 448 PRO B CA 1
ATOM 7477 C C . PRO B 1 448 ? 23.734 4.094 7.246 1 85.94 448 PRO B C 1
ATOM 7479 O O . PRO B 1 448 ? 23.266 4.562 8.289 1 85.94 448 PRO B O 1
ATOM 7482 N N . CYS B 1 449 ? 24.672 4.719 6.559 1 91.06 449 CYS B N 1
ATOM 7483 C CA . CYS B 1 449 ? 25.219 5.992 7.012 1 91.06 449 CYS B CA 1
ATOM 7484 C C . CYS B 1 449 ? 24.562 7.156 6.27 1 91.06 449 CYS B C 1
ATOM 7486 O O . CYS B 1 449 ? 25.219 8.172 6.016 1 91.06 449 CYS B O 1
ATOM 7488 N N . TRP B 1 450 ? 23.328 6.949 5.875 1 94.38 450 TRP B N 1
ATOM 7489 C CA . TRP B 1 450 ? 22.547 8.031 5.277 1 94.38 450 TRP B CA 1
ATOM 7490 C C . TRP B 1 450 ? 22.266 9.125 6.301 1 94.38 450 TRP B C 1
ATOM 7492 O O . TRP B 1 450 ? 22.406 10.312 6.004 1 94.38 450 TRP B O 1
ATOM 7502 N N . LEU B 1 451 ? 21.891 8.734 7.461 1 96.25 451 LEU B N 1
ATOM 7503 C CA . LEU B 1 451 ? 21.641 9.586 8.625 1 96.25 451 LEU B CA 1
ATOM 7504 C C . LEU B 1 451 ? 22.594 9.227 9.766 1 96.25 451 LEU B C 1
ATOM 7506 O O . LEU B 1 451 ? 23.266 8.188 9.719 1 96.25 451 LEU B O 1
ATOM 7510 N N . PRO B 1 452 ? 22.672 10.102 10.742 1 94.62 452 PRO B N 1
ATOM 7511 C CA . PRO B 1 452 ? 23.609 9.836 11.836 1 94.62 452 PRO B CA 1
ATOM 7512 C C . PRO B 1 452 ? 23.344 8.5 12.531 1 94.62 452 PRO B C 1
ATOM 7514 O O . PRO B 1 452 ? 22.188 8.133 12.75 1 94.62 452 PRO B O 1
ATOM 7517 N N . HIS B 1 453 ? 24.406 7.801 12.75 1 90.12 453 HIS B N 1
ATOM 7518 C CA . HIS B 1 453 ? 24.438 6.516 13.445 1 90.12 453 HIS B CA 1
ATOM 7519 C C . HIS B 1 453 ? 25.719 6.348 14.25 1 90.12 453 HIS B C 1
ATOM 7521 O O . HIS B 1 453 ? 26.781 6.828 13.844 1 90.12 453 HIS B O 1
ATOM 7527 N N . PRO B 1 454 ? 25.609 5.668 15.344 1 87.62 454 PRO B N 1
ATOM 7528 C CA . PRO B 1 454 ? 26.781 5.543 16.219 1 87.62 454 PRO B CA 1
ATOM 7529 C C . PRO B 1 454 ? 27.984 4.914 15.516 1 87.62 454 PRO B C 1
ATOM 7531 O O . PRO B 1 454 ? 29.125 5.219 15.859 1 87.62 454 PRO B O 1
ATOM 7534 N N . HIS B 1 455 ? 27.781 4.117 14.578 1 84.81 455 HIS B N 1
ATOM 7535 C CA . HIS B 1 455 ? 28.875 3.408 13.922 1 84.81 455 HIS B CA 1
ATOM 7536 C C . HIS B 1 455 ? 29.344 4.16 12.68 1 84.81 455 HIS B C 1
ATOM 7538 O O . HIS B 1 455 ? 30.234 3.686 11.961 1 84.81 455 HIS B O 1
ATOM 7544 N N . CYS B 1 456 ? 28.75 5.305 12.445 1 88.12 456 CYS B N 1
ATOM 7545 C CA . CYS B 1 456 ? 29.125 6.082 11.266 1 88.12 456 CYS B CA 1
ATOM 7546 C C . CYS B 1 456 ? 29.953 7.297 11.664 1 88.12 456 CYS B C 1
ATOM 7548 O O . CYS B 1 456 ? 29.516 8.125 12.453 1 88.12 456 CYS B O 1
ATOM 7550 N N . SER B 1 457 ? 31.172 7.359 11.07 1 87.06 457 SER B N 1
ATOM 7551 C CA . SER B 1 457 ? 32 8.539 11.32 1 87.06 457 SER B CA 1
ATOM 7552 C C . SER B 1 457 ? 31.469 9.758 10.562 1 87.06 457 SER B C 1
ATOM 7554 O O . SER B 1 457 ? 31.594 10.891 11.031 1 87.06 457 SER B O 1
ATOM 7556 N N . GLN B 1 458 ? 30.922 9.531 9.398 1 90.38 458 GLN B N 1
ATOM 7557 C CA . GLN B 1 458 ? 30.281 10.539 8.57 1 90.38 458 GLN B CA 1
ATOM 7558 C C . GLN B 1 458 ? 28.969 10.016 7.984 1 90.38 458 GLN B C 1
ATOM 7560 O O . GLN B 1 458 ? 28.766 8.805 7.875 1 90.38 458 GLN B O 1
ATOM 7565 N N . THR B 1 459 ? 28.172 10.969 7.766 1 93.44 459 THR B N 1
ATOM 7566 C CA . THR B 1 459 ? 26.906 10.602 7.16 1 93.44 459 THR B CA 1
ATOM 7567 C C . THR B 1 459 ? 26.594 11.508 5.969 1 93.44 459 THR B C 1
ATOM 7569 O O . THR B 1 459 ? 27.188 12.578 5.824 1 93.44 459 THR B O 1
ATOM 7572 N N . ILE B 1 460 ? 25.766 11.055 5.168 1 94.88 460 ILE B N 1
ATOM 7573 C CA . ILE B 1 460 ? 25.406 11.805 3.969 1 94.88 460 ILE B CA 1
ATOM 7574 C C . ILE B 1 460 ? 24.547 13.008 4.348 1 94.88 460 ILE B C 1
ATOM 7576 O O . ILE B 1 460 ? 24.703 14.094 3.783 1 94.88 460 ILE B O 1
ATOM 7580 N N . LEU B 1 461 ? 23.641 12.836 5.34 1 97.94 461 LEU B N 1
ATOM 7581 C CA . LEU B 1 461 ? 22.734 13.906 5.762 1 97.94 461 LEU B CA 1
ATOM 7582 C C . LEU B 1 461 ? 22.828 14.117 7.27 1 97.94 461 LEU B C 1
ATOM 7584 O O . LEU B 1 461 ? 22.969 13.164 8.031 1 97.94 461 LEU B O 1
ATOM 7588 N N . LEU B 1 462 ? 22.766 15.352 7.652 1 97.94 462 LEU B N 1
ATOM 7589 C CA . LEU B 1 462 ? 22.453 15.797 9.008 1 97.94 462 LEU B CA 1
ATOM 7590 C C . LEU B 1 462 ? 21.172 16.609 9.039 1 97.94 462 LEU B C 1
ATOM 7592 O O . LEU B 1 462 ? 21.109 17.688 8.422 1 97.94 462 LEU B O 1
ATOM 7596 N N . GLN B 1 463 ? 20.141 16.141 9.781 1 97.31 463 GLN B N 1
ATOM 7597 C CA . GLN B 1 463 ? 18.812 16.719 9.617 1 97.31 463 GLN B CA 1
ATOM 7598 C C . GLN B 1 463 ? 18.406 17.531 10.844 1 97.31 463 GLN B C 1
ATOM 7600 O O . GLN B 1 463 ? 19.078 17.484 11.875 1 97.31 463 GLN B O 1
ATOM 7605 N N . GLN B 1 464 ? 17.328 18.344 10.734 1 97.25 464 GLN B N 1
ATOM 7606 C CA . GLN B 1 464 ? 16.688 19.109 11.797 1 97.25 464 GLN B CA 1
ATOM 7607 C C . GLN B 1 464 ? 17.641 20.172 12.344 1 97.25 464 GLN B C 1
ATOM 7609 O O . GLN B 1 464 ? 17.828 20.266 13.562 1 97.25 464 GLN B O 1
ATOM 7614 N N . LEU B 1 465 ? 18.172 20.906 11.453 1 98.25 465 LEU B N 1
ATOM 7615 C CA . LEU B 1 465 ? 19.141 21.938 11.828 1 98.25 465 LEU B CA 1
ATOM 7616 C C . LEU B 1 465 ? 18.547 23.328 11.656 1 98.25 465 LEU B C 1
ATOM 7618 O O . LEU B 1 465 ? 17.828 23.594 10.695 1 98.25 465 LEU B O 1
ATOM 7622 N N . SER B 1 466 ? 18.844 24.125 12.586 1 98.25 466 SER B N 1
ATOM 7623 C CA . SER B 1 466 ? 18.625 25.547 12.367 1 98.25 466 SER B CA 1
ATOM 7624 C C . SER B 1 466 ? 19.672 26.125 11.406 1 98.25 466 SER B C 1
ATOM 7626 O O . SER B 1 466 ? 20.688 25.484 11.125 1 98.25 466 SER B O 1
ATOM 7628 N N . ALA B 1 467 ? 19.344 27.359 10.914 1 98.06 467 ALA B N 1
ATOM 7629 C CA . ALA B 1 467 ? 20.312 28.031 10.055 1 98.06 467 ALA B CA 1
ATOM 7630 C C . ALA B 1 467 ? 21.656 28.203 10.758 1 98.06 467 ALA B C 1
ATOM 7632 O O . ALA B 1 467 ? 22.703 27.984 10.148 1 98.06 467 ALA B O 1
ATOM 7633 N N . THR B 1 468 ? 21.578 28.469 12.031 1 97.88 468 THR B N 1
ATOM 7634 C CA . THR B 1 468 ? 22.781 28.688 12.82 1 97.88 468 THR B CA 1
ATOM 7635 C C . THR B 1 468 ? 23.562 27.391 13 1 97.88 468 THR B C 1
ATOM 7637 O O . THR B 1 468 ? 24.797 27.375 12.883 1 97.88 468 THR B O 1
ATOM 7640 N N . GLU B 1 469 ? 22.891 26.375 13.258 1 97.88 469 GLU B N 1
ATOM 7641 C CA . GLU B 1 469 ? 23.531 25.062 13.422 1 97.88 469 GLU B CA 1
ATOM 7642 C C . GLU B 1 469 ? 24.219 24.625 12.141 1 97.88 469 GLU B C 1
ATOM 7644 O O . GLU B 1 469 ? 25.312 24.047 12.18 1 97.88 469 GLU B O 1
ATOM 7649 N N . MET B 1 470 ? 23.641 24.891 11.039 1 97.44 470 MET B N 1
ATOM 7650 C CA . MET B 1 470 ? 24.234 24.5 9.758 1 97.44 470 MET B CA 1
ATOM 7651 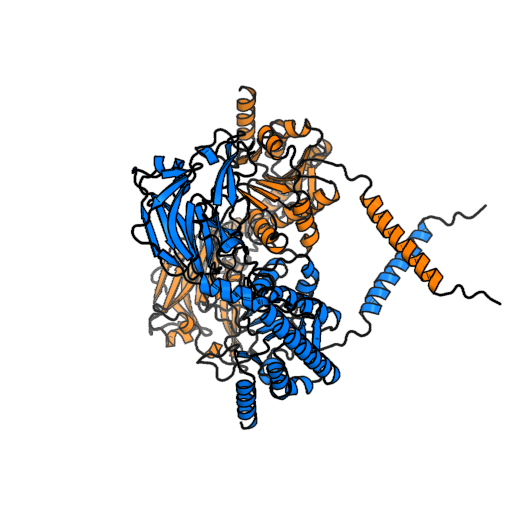C C . MET B 1 470 ? 25.547 25.234 9.531 1 97.44 470 MET B C 1
ATOM 7653 O O . MET B 1 470 ? 26.531 24.625 9.086 1 97.44 470 MET B O 1
ATOM 7657 N N . ARG B 1 471 ? 25.578 26.5 9.859 1 97.06 471 ARG B N 1
ATOM 7658 C CA . ARG B 1 471 ? 26.812 27.281 9.711 1 97.06 471 ARG B CA 1
ATOM 7659 C C . ARG B 1 471 ? 27.891 26.781 10.648 1 97.06 471 ARG B C 1
ATOM 7661 O O . ARG B 1 471 ? 29.078 26.766 10.281 1 97.06 471 ARG B O 1
ATOM 7668 N N . THR B 1 472 ? 27.438 26.375 11.836 1 96.88 472 THR B N 1
ATOM 7669 C CA . THR B 1 472 ? 28.391 25.844 12.805 1 96.88 472 THR B CA 1
ATOM 7670 C C . THR B 1 472 ? 29.031 24.562 12.297 1 96.88 472 THR B C 1
ATOM 7672 O O . THR B 1 472 ? 30.25 24.391 12.398 1 96.88 472 THR B O 1
ATOM 7675 N N . ILE B 1 473 ? 28.234 23.719 11.766 1 95.94 473 ILE B N 1
ATOM 7676 C CA . ILE B 1 473 ? 28.734 22.453 11.219 1 95.94 473 ILE B CA 1
ATOM 7677 C C . ILE B 1 473 ? 29.688 22.734 10.062 1 95.94 473 ILE B C 1
ATOM 7679 O O . ILE B 1 473 ? 30.75 22.109 9.977 1 95.94 473 ILE B O 1
ATOM 7683 N N . TRP B 1 474 ? 29.375 23.641 9.234 1 95.94 474 TRP B N 1
ATOM 7684 C CA . TRP B 1 474 ? 30.172 24.016 8.078 1 95.94 474 TRP B CA 1
ATOM 7685 C C . TRP B 1 474 ? 31.547 24.531 8.516 1 95.94 474 TRP B C 1
ATOM 7687 O O . TRP B 1 474 ? 32.562 24.141 7.965 1 95.94 474 TRP B O 1
ATOM 7697 N N . ASN B 1 475 ? 31.547 25.328 9.523 1 94.81 475 ASN B N 1
ATOM 7698 C CA . ASN B 1 475 ? 32.781 25.906 10.016 1 94.81 475 ASN B CA 1
ATOM 7699 C C . ASN B 1 475 ? 33.688 24.828 10.633 1 94.81 475 ASN B C 1
ATOM 7701 O O . ASN B 1 475 ? 34.938 24.891 10.484 1 94.81 475 ASN B O 1
ATOM 7705 N N . LYS B 1 476 ? 33.094 23.906 11.211 1 91.38 476 LYS B N 1
ATOM 7706 C CA . LYS B 1 476 ? 33.875 22.812 11.789 1 91.38 476 LYS B CA 1
ATOM 7707 C C . LYS B 1 476 ? 34.469 21.938 10.688 1 91.38 476 LYS B C 1
ATOM 7709 O O . LYS B 1 476 ? 35.594 21.422 10.844 1 91.38 476 LYS B O 1
ATOM 7714 N N . MET B 1 477 ? 33.781 21.781 9.633 1 87.94 477 MET B N 1
ATOM 7715 C CA . MET B 1 477 ? 34.25 20.938 8.531 1 87.94 477 MET B CA 1
ATOM 7716 C C . MET B 1 477 ? 35.406 21.609 7.781 1 87.94 477 MET B C 1
ATOM 7718 O O . MET B 1 477 ? 36.312 20.938 7.281 1 87.94 477 MET B O 1
ATOM 7722 N N . LYS B 1 478 ? 35.406 22.875 7.715 1 83.31 478 LYS B N 1
ATOM 7723 C CA . LYS B 1 478 ? 36.438 23.625 7.02 1 83.31 478 LYS B CA 1
ATOM 7724 C C . LYS B 1 478 ? 37.719 23.641 7.828 1 83.31 478 LYS B C 1
ATOM 7726 O O . LYS B 1 478 ? 38.812 23.688 7.262 1 83.31 478 LYS B O 1
ATOM 7731 N N . LEU B 1 479 ? 37.562 23.609 9.109 1 73.06 479 LEU B N 1
ATOM 7732 C CA . LEU B 1 479 ? 38.75 23.625 9.977 1 73.06 479 LEU B CA 1
ATOM 7733 C C . LEU B 1 479 ? 39.469 22.266 9.953 1 73.06 479 LEU B C 1
ATOM 7735 O O . LEU B 1 479 ? 40.656 22.188 10.18 1 73.06 479 LEU B O 1
ATOM 7739 N N . ASN B 1 480 ? 38.812 21.172 9.656 1 63.25 480 ASN B N 1
ATOM 7740 C CA . ASN B 1 480 ? 39.406 19.859 9.602 1 63.25 480 ASN B CA 1
ATOM 7741 C C . ASN B 1 480 ? 39.844 19.484 8.18 1 63.25 480 ASN B C 1
ATOM 7743 O O . ASN B 1 480 ? 40.719 18.641 7.984 1 63.25 480 ASN B O 1
#

Nearest PDB structures (foldseek):
  8tic-assembly1_A  TM=8.795E-01  e=3.234E-12  Homo sapiens
  7jhk-assembly1_A  TM=7.629E-01  e=5.191E-12  Homo sapiens
  7jho-assembly2_B  TM=8.546E-01  e=1.188E-11  Homo sapiens
  6wmn-assembly1_B  TM=8.541E-01  e=9.948E-12  Homo sapiens
  6wmn-assembly2_D  TM=7.988E-01  e=3.654E-11  Homo sapiens

Radius of gyration: 32.31 Å; Cα contacts (8 Å, |Δi|>4): 1901; chains: 2; bounding box: 78×86×104 Å

Foldseek 3Di:
DPPPPDPVVVVVVVVVVVVVVVVVVVVVLPDPFAAAAEEEEAEEELLQPLLVVLCCVFVVVVQVVDVRYAYFYFYADAAQLAFCLQAQHQQDNHGLDADPVLVPFDKDKQWAKAFDLDLDAVPDDFAFFKWKKAFQAKKKFFKKKFFPVLLVVQPQKWKFKFAPPGTDDIDRRDNDDFDDDNRIGIGTDPDIDIDHHGDIIMTGIAGPDDQLLPRSDPVSVDNGRGTDMFIGGDPHSGMGTAWTATSVRWIAGDDNRDDYRMMTIITGDPVVVVVVCVVCSVVSSVVSVVVRVVSVVVSVVVVVVDVRYHYDHDYRGQVCQLVSVLVVLLVSLSNHPYFKYKYAYSQKDFDVVVVCVVSPPDDDPAKEKEAQKDAFAAQACDDPQHWRHPGDGGAAIWHDPRMMMITNVLSVQCNVCVVPQDDTTGNRSSVRNSCCVRVVVYHYHRDPQCEDDPVDPHHRMYGDHDSVRSNVVSVVVVVD/DPPPPDPVVVVVVVVVVVVVVVVVVVVVLPPPFAAAAEEEEAEEELLQPLLVVLCCVFVVVVQVVDVRYAYFYFYADAAQLAQCLQAQHNQDNHGLDADPVLVPFDKDKQWAKAFDLDLDAVPDDFAFFKWKKAFQAKKKFFKKKFFPVLLVVQPQKWKFKDAPPGTDDIDRRHNDDFDDDNRIGIGTDPDIDIDHHGDIIMTGIDGPDDQLLPRSDPVSVDNGRGTDMAIGGDPHSGMGTAWTATSVRWIAGDDNRDDYRMMTIITGDPVVVVVVCVVCSVVSSVVSVVVRVVSVVVSVVVVVVDVRYHYDHDYRGQVCQLVSVLVVLLVSLSNHPYFKYKYAYSQKDFDVVVVCVVSPPDDDPAKEKEAQKDAFAAQACDDPQHWRHPGDGGAAIWHDPRMMMITNVLSVQCNVCVVPQDATTGNRSSVRNSCCVRVVVYHYHRDPQCEDDPVDPHHRMYGDHDSVRSSVVSVVVVVD

Sequence (960 aa):
MERRLCAPSLVIILIALVTYIVRVTEIERDVGVTSKRLVVGVISARDHVSHRHAIRHTWGSLVQDIPDMELVFVLGETDCAVHPADRISSYTCQRWHVNEEIERSEVQSFFKSKNLLINSSLRDSECYIGLGFRVLHPIIVEEISVRANLMKRANNIFILLQDAEEVIERVQLKDKICSEEDGYCNIKLLAPLHLPKEFEGELRVYKKGEDGGDVCGEELFSLQSGMKWVCEWTNSSLVEYKFVRTRKNVVTKWRGTSCPLASVKFNMADKNVMLKHIKEQHLRMREWKSYLDDLQMKIENEEKEYQDVLTLPLMDVYSHLPHKVLTFLKWVTHKYNSSFIMKVDDDTFVNISLLDLLTKNEVYSVPTWWSQFQHHRSVPMYGKWADTEYPSLTYPTFPSGAGYLMTGSLAQTLATAGSYLTAYGGEDVSMGIWVASVAGNSKTVDVPCWLPHPHCSQTILLQQLSATEMRTIWNKMKLNMERRLCAPSLVIILIALVTYIVRVTEIERDVGVTSKRLVVGVISARDHVSHRHAIRHTWGSLVQDIPDMELVFVLGETDCAVHPADRISSYTCQRWHVNEEIERSEVQSFFKSKNLLINSSLRDSECYIGLGFRVLHPIIVEEISVRANLMKRANNIFILLQDAEEVIERVQLKDKICSEEDGYCNIKLLAPLHLPKEFEGELRVYKKGEDGGDVCGEELFSLQSGMKWVCEWTNSSLVEYKFVRTRKNVVTKWRGTSCPLASVKFNMADKNVMLKHIKEQHLRMREWKSYLDDLQMKIENEEKEYQDVLTLPLMDVYSHLPHKVLTFLKWVTHKYNSSFIMKVDDDTFVNISLLDLLTKNEVYSVPTWWSQFQHHRSVPMYGKWADTEYPSLTYPTFPSGAGYLMTGSLAQTLATAGSYLTAYGGEDVSMGIWVASVAGNSKTVDVPCWLPHPHCSQTILLQQLSATEMRTIWNKMKLN

InterPro domains:
  IPR002659 Glycosyl transferase, family 31 [PF01762] (295-438)
  IPR002659 Glycosyl transferase, family 31 [PTHR11214] (37-439)

Organism: Homarus americanus (NCBI:txid6706)

Secondary structure (DSSP, 8-state):
------HHHHHHHHHHHHHHHHHHHHHHHSSS-EEEEEEEEEE--TT-HHHHHHHHTTHHHHHHHSTTEEEEEEEEEE---S-GGGBS-TTS--B----GGGGS---EESEEEEEEEEEE-TT----EEEEEEEESS-EEEEEEEEEHHHHTT-TTEEEEEE-SS-EEEEEE--SS--EEETTEEEEEEEEEEEE-TT-EEEEEEEESSS-GGGGT-GGGG--S-EEEEEEEE---SSEEEEEEEETT--EEE--TT--BSEEEEEEES-HHHHHHHHHTHHHHHHHHHHHHHHHHHHHHHHHHH-S-EEEEEEE-SGGGHHHHHHHHHHHHHHHEEEEEEEEEETT-EE-HHHHHHHHTT---SS-EEEE--B-S-B---SSTT--SSS-SSBPPPB--TTEEEEEHHHHHHHHHHGGGPPP-SSHHHHHHHHHHHH-TTPEEEE-TTSS--TT-SS-SEE-S--HHHHHHHHHHHHH-/------HHHHHHHHHHHHHHHHHHHHHHHSSS-EEEEEEEEEE--TT-HHHHHHHHTTHHHHHHHSTTEEEEEEEEEE---S-GGGBS-TTS--B----GGGGS---EESEEEEEEEEEE-TT----EEEEEEEESS-EEEEEEEEEHHHHTT-TTEEEEEE-SS-EEEEEE--SS--EEETTEEEEEEEEEEEE-TT-EEEEEEEESSS-GGGGT-GGGG--S-EEEEEEEE---SSEEEEEEEETT--EEE--TT--BSEEEEEEES-HHHHHHHHHTHHHHHHHHHHHHHHHHHHHHHHHHH-S-EEEEEEE-SGGGHHHHHHHHHHHHHHHEEEEEEEEEETT-EE-HHHHHHHHTT---SS-EEEE--B-S-B---SSTT--SSS-SSBPPPB--TTEEEEEHHHHHHHHHHGGGPPP-SSHHHHHHHHHHHH-TTPEEEE-TTSS--TT-SS-SEE-S--HHHHHHHHHHHHH-

Solvent-accessible surface area (backbone atoms only — not comparable to full-atom values): 50862 Å² total; per-residue (Å²): 134,80,78,71,82,54,72,65,58,56,51,51,50,48,50,51,47,49,50,44,48,51,45,45,52,50,46,63,60,56,53,83,48,49,72,26,51,33,38,39,40,29,49,37,62,78,86,42,54,61,30,55,51,36,37,53,73,35,55,45,44,56,42,70,72,36,84,46,36,44,67,35,39,39,26,40,62,36,71,63,87,61,40,63,90,43,26,71,39,82,44,49,79,46,72,50,65,71,61,76,71,64,72,62,87,54,81,39,46,53,47,44,44,46,85,37,80,34,78,37,48,74,71,71,68,76,48,26,36,20,40,27,34,34,26,68,38,31,30,35,36,43,31,39,29,31,40,42,74,48,51,77,59,21,76,56,30,32,41,34,35,26,44,94,84,47,77,76,44,78,44,74,50,57,84,62,93,48,56,74,53,62,66,22,23,41,41,74,50,96,61,71,43,77,44,50,58,70,39,52,34,32,45,32,59,44,52,73,67,92,70,59,67,65,76,64,51,70,70,57,40,52,70,56,66,40,76,29,79,39,42,49,66,48,89,50,60,41,50,42,77,52,24,30,21,33,63,85,72,45,63,34,58,54,52,80,80,60,53,48,49,62,42,41,30,31,35,78,42,64,60,65,61,54,51,52,53,59,68,45,42,65,56,46,47,52,53,41,52,51,50,51,53,53,49,50,52,52,50,53,51,47,48,72,75,37,93,39,67,42,71,40,98,40,62,52,42,63,76,38,41,39,57,51,53,49,51,47,37,39,49,49,55,68,51,28,57,32,58,27,40,29,46,32,33,50,37,41,48,56,35,60,70,58,50,48,58,66,63,52,92,65,84,72,92,56,37,34,37,40,22,44,60,45,67,64,42,66,54,38,78,60,72,94,61,36,32,45,69,57,53,34,55,24,39,41,40,15,46,34,70,57,33,37,38,30,24,31,64,38,41,42,53,49,34,72,48,41,91,43,56,46,80,39,64,48,40,30,50,21,48,14,46,48,36,54,37,53,41,54,83,43,44,79,37,64,31,68,34,32,40,84,40,94,75,29,94,62,40,38,33,46,66,85,39,52,44,66,53,47,50,52,54,44,54,55,59,71,73,106,135,82,79,70,83,52,72,66,58,56,52,51,50,49,50,50,48,50,50,45,48,50,45,45,53,48,46,64,59,55,56,82,46,49,72,26,50,34,37,40,39,28,47,38,61,78,84,44,54,60,30,54,50,37,37,53,73,35,57,44,44,56,40,71,71,36,84,47,36,43,67,34,40,39,25,40,62,37,72,62,88,60,40,64,90,44,26,72,40,83,43,49,78,47,70,48,66,70,60,76,70,64,73,60,87,53,82,39,46,51,47,44,45,43,84,36,79,33,78,36,46,73,71,72,67,76,48,27,36,19,40,27,34,33,26,66,41,31,31,35,37,45,30,41,29,32,41,42,73,49,51,77,59,21,75,56,29,33,40,34,36,24,43,94,83,47,77,77,45,79,45,73,50,57,82,64,92,47,56,76,53,62,65,23,24,41,40,74,49,94,62,71,42,76,42,49,58,69,40,51,35,33,44,30,59,43,52,71,66,92,69,59,66,65,77,63,51,71,70,56,40,52,71,56,67,39,78,28,77,39,42,50,67,49,89,50,62,39,50,44,76,52,26,31,20,32,63,83,70,44,62,34,59,53,50,80,79,60,53,48,48,61,43,42,30,31,34,78,42,65,59,66,59,53,51,51,54,59,70,44,41,65,58,46,47,52,53,41,52,52,51,49,53,52,49,50,50,52,51,53,50,47,48,69,75,36,92,39,66,43,70,40,99,41,62,51,43,63,74,38,41,39,57,50,52,49,51,46,36,39,49,49,55,68,50,29,57,31,58,26,40,29,46,31,34,50,35,41,47,56,34,59,71,58,50,49,59,69,63,52,94,67,84,72,92,56,38,35,36,38,22,44,60,46,67,64,42,66,54,37,80,59,72,95,62,35,32,45,69,59,51,34,54,24,38,42,41,15,47,34,70,57,33,36,39,30,24,30,62,39,40,42,54,50,34,72,49,42,92,43,56,45,80,39,66,49,41,32,50,21,48,14,46,49,38,55,36,54,40,54,83,42,45,79,37,63,31,69,35,30,40,84,43,95,76,32,94,63,39,39,35,46,66,86,38,52,43,66,52,47,50,52,54,43,53,55,58,70,74,105

pLDDT: mean 87.13, std 15.28, range [25.09, 98.88]